Protein AF-0000000072583444 (afdb_homodimer)

Structure (mmCIF, N/CA/C/O backbone):
data_AF-0000000072583444-model_v1
#
loop_
_entity.id
_entity.type
_entity.pdbx_description
1 polymer 'LA2681-like HEPN domain-containing protein'
#
loop_
_atom_site.group_PDB
_atom_site.id
_atom_site.type_symbol
_atom_site.label_atom_id
_atom_site.label_alt_id
_atom_site.label_comp_id
_atom_site.label_asym_id
_atom_site.label_entity_id
_atom_site.label_seq_id
_atom_site.pdbx_PDB_ins_code
_atom_site.Cartn_x
_atom_site.Cartn_y
_atom_site.Cartn_z
_atom_site.occupancy
_atom_site.B_iso_or_equiv
_atom_site.auth_seq_id
_atom_site.auth_comp_id
_atom_site.auth_asym_id
_atom_site.auth_atom_id
_atom_site.pdbx_PDB_model_num
ATOM 1 N N . MET A 1 1 ? 27.172 -38.125 -27.406 1 46.41 1 MET A N 1
ATOM 2 C CA . MET A 1 1 ? 27.391 -38.812 -26.125 1 46.41 1 MET A CA 1
ATOM 3 C C . MET A 1 1 ? 27.625 -40.281 -26.344 1 46.41 1 MET A C 1
ATOM 5 O O . MET A 1 1 ? 26.938 -40.938 -27.125 1 46.41 1 MET A O 1
ATOM 9 N N . ARG A 1 2 ? 28.719 -40.688 -26.016 1 62.56 2 ARG A N 1
ATOM 10 C CA . ARG A 1 2 ? 29.047 -42.094 -26.172 1 62.56 2 ARG A CA 1
ATOM 11 C C . ARG A 1 2 ? 27.938 -43 -25.625 1 62.56 2 ARG A C 1
ATOM 13 O O . ARG A 1 2 ? 27.375 -42.719 -24.562 1 62.56 2 ARG A O 1
ATOM 20 N N . PRO A 1 3 ? 27.406 -43.969 -26.375 1 76.31 3 PRO A N 1
ATOM 21 C CA . PRO A 1 3 ? 26.328 -44.844 -25.891 1 76.31 3 PRO A CA 1
ATOM 22 C C . PRO A 1 3 ? 26.625 -45.438 -24.516 1 76.31 3 PRO A C 1
ATOM 24 O O . PRO A 1 3 ? 27.797 -45.625 -24.156 1 76.31 3 PRO A O 1
ATOM 27 N N . ILE A 1 4 ? 25.594 -45.625 -23.688 1 84.31 4 ILE A N 1
ATOM 28 C CA . ILE A 1 4 ? 25.75 -46.188 -22.344 1 84.31 4 ILE A CA 1
ATOM 29 C C . ILE A 1 4 ? 26.188 -47.625 -22.438 1 84.31 4 ILE A C 1
ATOM 31 O O . ILE A 1 4 ? 25.578 -48.438 -23.172 1 84.31 4 ILE A O 1
ATOM 35 N N . SER A 1 5 ? 27.297 -48 -21.844 1 89.19 5 SER A N 1
ATOM 36 C CA . SER A 1 5 ? 27.844 -49.375 -21.891 1 89.19 5 SER A CA 1
ATOM 37 C C . SER A 1 5 ? 26.891 -50.375 -21.25 1 89.19 5 SER A C 1
ATOM 39 O O . SER A 1 5 ? 26.078 -50 -20.391 1 89.19 5 SER A O 1
ATOM 41 N N . SER A 1 6 ? 26.969 -51.562 -21.734 1 90.06 6 SER A N 1
ATOM 42 C CA . SER A 1 6 ? 26.125 -52.656 -21.188 1 90.06 6 SER A CA 1
ATOM 43 C C . SER A 1 6 ? 26.375 -52.844 -19.703 1 90.06 6 SER A C 1
ATOM 45 O O . SER A 1 6 ? 25.453 -53.188 -18.953 1 90.06 6 SER A O 1
ATOM 47 N N . LYS A 1 7 ? 27.594 -52.688 -19.203 1 93.5 7 LYS A N 1
ATOM 48 C CA . LYS A 1 7 ? 27.922 -52.844 -17.797 1 93.5 7 LYS A CA 1
ATOM 49 C C . LYS A 1 7 ? 27.172 -51.812 -16.938 1 93.5 7 LYS A C 1
ATOM 51 O O . LYS A 1 7 ? 26.656 -52.156 -15.875 1 93.5 7 LYS A O 1
ATOM 56 N N . ILE A 1 8 ? 27.141 -50.688 -17.406 1 93.75 8 ILE A N 1
ATOM 57 C CA . ILE A 1 8 ? 26.453 -49.625 -16.672 1 93.75 8 ILE A CA 1
ATOM 58 C C . ILE A 1 8 ? 24.953 -49.875 -16.672 1 93.75 8 ILE A C 1
ATOM 60 O O . ILE A 1 8 ? 24.281 -49.719 -15.656 1 93.75 8 ILE A O 1
ATOM 64 N N . LEU A 1 9 ? 24.438 -50.312 -17.75 1 93.62 9 LEU A N 1
ATOM 65 C CA . LEU A 1 9 ? 23.016 -50.594 -17.859 1 93.62 9 LEU A CA 1
ATOM 66 C C . LEU A 1 9 ? 22.641 -51.719 -16.891 1 93.62 9 LEU A C 1
ATOM 68 O O . LEU A 1 9 ? 21.547 -51.688 -16.312 1 93.62 9 LEU A O 1
ATOM 72 N N . ASN A 1 10 ? 23.531 -52.688 -16.891 1 93.62 10 ASN A N 1
ATOM 73 C CA . ASN A 1 10 ? 23.297 -53.781 -15.953 1 93.62 10 ASN A CA 1
ATOM 74 C C . ASN A 1 10 ? 23.328 -53.281 -14.508 1 93.62 10 ASN A C 1
ATOM 76 O O . ASN A 1 10 ? 22.547 -53.781 -13.672 1 93.62 10 ASN A O 1
ATOM 80 N N . ALA A 1 11 ? 24.203 -52.438 -14.188 1 94.5 11 ALA A N 1
ATOM 81 C CA . ALA A 1 11 ? 24.25 -51.875 -12.852 1 94.5 11 ALA A CA 1
ATOM 82 C C . ALA A 1 11 ? 22.969 -51.125 -12.516 1 94.5 11 ALA A C 1
ATOM 84 O O . ALA A 1 11 ? 22.438 -51.25 -11.406 1 94.5 11 ALA A O 1
ATOM 85 N N . PHE A 1 12 ? 22.484 -50.344 -13.422 1 94.38 12 PHE A N 1
ATOM 86 C CA . PHE A 1 12 ? 21.219 -49.625 -13.242 1 94.38 12 PHE A CA 1
ATOM 87 C C . PHE A 1 12 ? 20.078 -50.594 -13 1 94.38 12 PHE A C 1
ATOM 89 O O . PHE A 1 12 ? 19.266 -50.406 -12.086 1 94.38 12 PHE A O 1
ATOM 96 N N . LYS A 1 13 ? 20.047 -51.562 -13.789 1 93.56 13 LYS A N 1
ATOM 97 C CA . LYS A 1 13 ? 19 -52.562 -13.656 1 93.56 13 LYS A CA 1
ATOM 98 C C . LYS A 1 13 ? 19.078 -53.25 -12.305 1 93.56 13 LYS A C 1
ATOM 100 O O . LYS A 1 13 ? 18.047 -53.562 -11.695 1 93.56 13 LYS A O 1
ATOM 105 N N . ASP A 1 14 ? 20.219 -53.562 -11.969 1 94.38 14 ASP A N 1
ATOM 106 C CA . ASP A 1 14 ? 20.438 -54.219 -10.672 1 94.38 14 ASP A CA 1
ATOM 107 C C . ASP A 1 14 ? 19.844 -53.375 -9.539 1 94.38 14 ASP A C 1
ATOM 109 O O . ASP A 1 14 ? 19.172 -53.906 -8.648 1 94.38 14 ASP A O 1
ATOM 113 N N . LEU A 1 15 ? 20.078 -52.156 -9.523 1 94.31 15 LEU A N 1
ATOM 114 C CA . LEU A 1 15 ? 19.578 -51.25 -8.5 1 94.31 15 LEU A CA 1
ATOM 115 C C . LEU A 1 15 ? 18.047 -51.188 -8.539 1 94.31 15 LEU A C 1
ATOM 117 O O . LEU A 1 15 ? 17.391 -51.188 -7.496 1 94.31 15 LEU A O 1
ATOM 121 N N . ILE A 1 16 ? 17.453 -51.125 -9.703 1 93 16 ILE A N 1
ATOM 122 C CA . ILE A 1 16 ? 16 -51.062 -9.867 1 93 16 ILE A CA 1
ATOM 123 C C . ILE A 1 16 ? 15.367 -52.344 -9.406 1 93 16 ILE A C 1
ATOM 125 O O . ILE A 1 16 ? 14.344 -52.344 -8.719 1 93 16 ILE A O 1
ATOM 129 N N . ASP A 1 17 ? 16.047 -53.406 -9.797 1 93.19 17 ASP A N 1
ATOM 130 C CA . ASP A 1 17 ? 15.539 -54.719 -9.375 1 93.19 17 ASP A CA 1
ATOM 131 C C . ASP A 1 17 ? 15.555 -54.844 -7.855 1 93.19 17 ASP A C 1
ATOM 133 O O . ASP A 1 17 ? 14.625 -55.406 -7.266 1 93.19 17 ASP A O 1
ATOM 137 N N . LEU A 1 18 ? 16.578 -54.406 -7.355 1 93.25 18 LEU A N 1
ATOM 138 C CA . LEU A 1 18 ? 16.688 -54.406 -5.898 1 93.25 18 LEU A CA 1
ATOM 139 C C . LEU A 1 18 ? 15.547 -53.625 -5.27 1 93.25 18 LEU A C 1
ATOM 141 O O . LEU A 1 18 ? 14.961 -54.062 -4.27 1 93.25 18 LEU A O 1
ATOM 145 N N . ALA A 1 19 ? 15.273 -52.5 -5.742 1 93.19 19 ALA A N 1
ATOM 146 C CA . ALA A 1 19 ? 14.242 -51.594 -5.219 1 93.19 19 ALA A CA 1
ATOM 147 C C . ALA A 1 19 ? 12.859 -52.219 -5.352 1 93.19 19 ALA A C 1
ATOM 149 O O . ALA A 1 19 ? 11.969 -51.969 -4.539 1 93.19 19 ALA A O 1
ATOM 150 N N . GLN A 1 20 ? 12.641 -53.031 -6.363 1 92.25 20 GLN A N 1
ATOM 151 C CA . GLN A 1 20 ? 11.344 -53.656 -6.637 1 92.25 20 GLN A CA 1
ATOM 152 C C . GLN A 1 20 ? 11.188 -54.969 -5.898 1 92.25 20 GLN A C 1
ATOM 154 O O . GLN A 1 20 ? 10.102 -55.562 -5.887 1 92.25 20 GLN A O 1
ATOM 159 N N . SER A 1 21 ? 12.25 -55.344 -5.266 1 91.31 21 SER A N 1
ATOM 160 C CA . SER A 1 21 ? 12.234 -56.594 -4.523 1 91.31 21 SER A CA 1
ATOM 161 C C . SER A 1 21 ? 11.391 -56.469 -3.256 1 91.31 21 SER A C 1
ATOM 163 O O . SER A 1 21 ? 11.43 -55.469 -2.572 1 91.31 21 SER A O 1
ATOM 165 N N . PRO A 1 22 ? 10.609 -57.5 -2.951 1 89.75 22 PRO A N 1
ATOM 166 C CA . PRO A 1 22 ? 9.852 -57.5 -1.698 1 89.75 22 PRO A CA 1
ATOM 167 C C . PRO A 1 22 ? 10.75 -57.438 -0.466 1 89.75 22 PRO A C 1
ATOM 169 O O . PRO A 1 22 ? 10.297 -57.031 0.609 1 89.75 22 PRO A O 1
ATOM 172 N N . LEU A 1 23 ? 12.039 -57.875 -0.613 1 90 23 LEU A N 1
ATOM 173 C CA . LEU A 1 23 ? 12.977 -57.875 0.504 1 90 23 LEU A CA 1
ATOM 174 C C . LEU A 1 23 ? 13.883 -56.656 0.451 1 90 23 LEU A C 1
ATOM 176 O O . LEU A 1 23 ? 15.039 -56.688 0.88 1 90 23 LEU A O 1
ATOM 180 N N . PHE A 1 24 ? 13.336 -55.594 -0.064 1 91.81 24 PHE A N 1
ATOM 181 C CA . PHE A 1 24 ? 14.125 -54.406 -0.224 1 91.81 24 PHE A CA 1
ATOM 182 C C . PHE A 1 24 ? 14.688 -53.938 1.116 1 91.81 24 PHE A C 1
ATOM 184 O O . PHE A 1 24 ? 13.977 -53.906 2.119 1 91.81 24 PHE A O 1
ATOM 191 N N . SER A 1 25 ? 16.016 -53.656 1.136 1 94.06 25 SER A N 1
ATOM 192 C CA . SER A 1 25 ? 16.734 -53.094 2.262 1 94.06 25 SER A CA 1
ATOM 193 C C . SER A 1 25 ? 17.531 -51.844 1.834 1 94.06 25 SER A C 1
ATOM 195 O O . SER A 1 25 ? 18.328 -51.906 0.895 1 94.06 25 SER A O 1
ATOM 197 N N . GLU A 1 26 ? 17.281 -50.688 2.502 1 94.81 26 GLU A N 1
ATOM 198 C CA . GLU A 1 26 ? 18 -49.469 2.201 1 94.81 26 GLU A CA 1
ATOM 199 C C . GLU A 1 26 ? 19.5 -49.656 2.342 1 94.81 26 GLU A C 1
ATOM 201 O O . GLU A 1 26 ? 20.281 -49.125 1.539 1 94.81 26 GLU A O 1
ATOM 206 N N . ASN A 1 27 ? 19.812 -50.438 3.369 1 94.44 27 ASN A N 1
ATOM 207 C CA . ASN A 1 27 ? 21.234 -50.688 3.578 1 94.44 27 ASN A CA 1
ATOM 208 C C . ASN A 1 27 ? 21.844 -51.438 2.389 1 94.44 27 ASN A C 1
ATOM 210 O O . ASN A 1 27 ? 22.938 -51.094 1.939 1 94.44 27 ASN A O 1
ATOM 214 N N . ASP A 1 28 ? 21.172 -52.438 1.941 1 94.56 28 ASP A N 1
ATOM 215 C CA . ASP A 1 28 ? 21.656 -53.188 0.789 1 94.56 28 ASP A CA 1
ATOM 216 C C . ASP A 1 28 ? 21.719 -52.312 -0.456 1 94.56 28 ASP A C 1
ATOM 218 O O . ASP A 1 28 ? 22.641 -52.438 -1.259 1 94.56 28 ASP A O 1
ATOM 222 N N . PHE A 1 29 ? 20.75 -51.531 -0.567 1 95.75 29 PHE A N 1
ATOM 223 C CA . PHE A 1 29 ? 20.703 -50.625 -1.711 1 95.75 29 PHE A CA 1
ATOM 224 C C . PHE A 1 29 ? 21.906 -49.688 -1.728 1 95.75 29 PHE A C 1
ATOM 226 O O . PHE A 1 29 ? 22.594 -49.562 -2.746 1 95.75 29 PHE A O 1
ATOM 233 N N . PHE A 1 30 ? 22.234 -49.062 -0.57 1 96.12 30 PHE A N 1
ATOM 234 C CA . PHE A 1 30 ? 23.312 -48.094 -0.513 1 96.12 30 PHE A CA 1
ATOM 235 C C . PHE A 1 30 ? 24.672 -48.781 -0.643 1 96.12 30 PHE A C 1
ATOM 237 O O . PHE A 1 30 ? 25.594 -48.188 -1.213 1 96.12 30 PHE A O 1
ATOM 244 N N . LYS A 1 31 ? 24.719 -49.969 -0.145 1 95.5 31 LYS A N 1
ATOM 245 C CA . LYS A 1 31 ? 25.938 -50.75 -0.338 1 95.5 31 LYS A CA 1
ATOM 246 C C . LYS A 1 31 ? 26.203 -51 -1.819 1 95.5 31 LYS A C 1
ATOM 248 O O . LYS A 1 31 ? 27.328 -50.812 -2.295 1 95.5 31 LYS A O 1
ATOM 253 N N . ARG A 1 32 ? 25.188 -51.406 -2.504 1 95.5 32 ARG A N 1
ATOM 254 C CA . ARG A 1 32 ? 25.297 -51.688 -3.936 1 95.5 32 ARG A CA 1
ATOM 255 C C . ARG A 1 32 ? 25.609 -50.406 -4.707 1 95.5 32 ARG A C 1
ATOM 257 O O . ARG A 1 32 ? 26.453 -50.375 -5.598 1 95.5 32 ARG A O 1
ATOM 264 N N . LEU A 1 33 ? 24.891 -49.375 -4.359 1 96.5 33 LEU A N 1
ATOM 265 C CA . LEU A 1 33 ? 25.109 -48.062 -4.984 1 96.5 33 LEU A CA 1
ATOM 266 C C . LEU A 1 33 ? 26.562 -47.625 -4.793 1 96.5 33 LEU A C 1
ATOM 268 O O . LEU A 1 33 ? 27.188 -47.125 -5.727 1 96.5 33 LEU A O 1
ATOM 272 N N . GLY A 1 34 ? 27.016 -47.75 -3.596 1 95.5 34 GLY A N 1
ATOM 273 C CA . GLY A 1 34 ? 28.406 -47.406 -3.316 1 95.5 34 GLY A CA 1
ATOM 274 C C . GLY A 1 34 ? 29.391 -48.156 -4.184 1 95.5 34 GLY A C 1
ATOM 275 O O . GLY A 1 34 ? 30.391 -47.562 -4.648 1 95.5 34 GLY A O 1
ATOM 276 N N . LYS A 1 35 ? 29.172 -49.375 -4.34 1 96 35 LYS A N 1
ATOM 277 C CA . LYS A 1 35 ? 30.031 -50.219 -5.195 1 96 35 LYS A CA 1
ATOM 278 C C . LYS A 1 35 ? 30.047 -49.688 -6.625 1 96 35 LYS A C 1
ATOM 280 O O . LYS A 1 35 ? 31.109 -49.562 -7.234 1 96 35 LYS A O 1
ATOM 285 N N . TYR A 1 36 ? 28.875 -49.406 -7.117 1 96 36 TYR A N 1
ATOM 286 C CA . TYR A 1 36 ? 28.781 -48.906 -8.492 1 96 36 TYR A CA 1
ATOM 287 C C . TYR A 1 36 ? 29.359 -47.5 -8.617 1 96 36 TYR A C 1
ATOM 289 O O . TYR A 1 36 ? 29.984 -47.188 -9.633 1 96 36 TYR A O 1
ATOM 297 N N . ASP A 1 37 ? 29.188 -46.656 -7.641 1 95.38 37 ASP A N 1
ATOM 298 C CA . ASP A 1 37 ? 29.766 -45.312 -7.641 1 95.38 37 ASP A CA 1
ATOM 299 C C . ASP A 1 37 ? 31.281 -45.375 -7.75 1 95.38 37 ASP A C 1
ATOM 301 O O . ASP A 1 37 ? 31.906 -44.562 -8.438 1 95.38 37 ASP A O 1
ATOM 305 N N . LEU A 1 38 ? 31.797 -46.312 -7.066 1 95.06 38 LEU A N 1
ATOM 306 C CA . LEU A 1 38 ? 33.25 -46.5 -7.105 1 95.06 38 LEU A CA 1
ATOM 307 C C . LEU A 1 38 ? 33.688 -47.031 -8.453 1 95.06 38 LEU A C 1
ATOM 309 O O . LEU A 1 38 ? 34.688 -46.594 -9.023 1 95.06 38 LEU A O 1
ATOM 313 N N . GLU A 1 39 ? 33.031 -47.938 -8.938 1 95.12 39 GLU A N 1
ATOM 314 C CA . GLU A 1 39 ? 33.375 -48.625 -10.188 1 95.12 39 GLU A CA 1
ATOM 315 C C . GLU A 1 39 ? 33.281 -47.688 -11.375 1 95.12 39 GLU A C 1
ATOM 317 O O . GLU A 1 39 ? 34.094 -47.75 -12.305 1 95.12 39 GLU A O 1
ATOM 322 N N . PHE A 1 40 ? 32.281 -46.844 -11.297 1 94.56 40 PHE A N 1
ATOM 323 C CA . PHE A 1 40 ? 32.031 -46.031 -12.492 1 94.56 40 PHE A CA 1
ATOM 324 C C . PHE A 1 40 ? 32.25 -44.562 -12.203 1 94.56 40 PHE A C 1
ATOM 326 O O . PHE A 1 40 ? 31.656 -43.688 -12.844 1 94.56 40 PHE A O 1
ATOM 333 N N . GLN A 1 41 ? 33.031 -44.188 -11.273 1 90.62 41 GLN A N 1
ATOM 334 C CA . GLN A 1 41 ? 33.25 -42.812 -10.789 1 90.62 41 GLN A CA 1
ATOM 335 C C . GLN A 1 41 ? 33.688 -41.875 -11.922 1 90.62 41 GLN A C 1
ATOM 337 O O . GLN A 1 41 ? 33.375 -40.688 -11.922 1 90.62 41 GLN A O 1
ATOM 342 N N . ASN A 1 42 ? 34.312 -42.406 -12.945 1 90.12 42 ASN A N 1
ATOM 343 C CA . ASN A 1 42 ? 34.875 -41.562 -14 1 90.12 42 ASN A CA 1
ATOM 344 C C . ASN A 1 42 ? 34.094 -41.656 -15.289 1 90.12 42 ASN A C 1
ATOM 346 O O . ASN A 1 42 ? 34.469 -41.062 -16.312 1 90.12 42 ASN A O 1
ATOM 350 N N . ASP A 1 43 ? 33.062 -42.406 -15.219 1 90.06 43 ASP A N 1
ATOM 351 C CA . ASP A 1 43 ? 32.25 -42.562 -16.422 1 90.06 43 ASP A CA 1
ATOM 352 C C . ASP A 1 43 ? 31.203 -41.438 -16.531 1 90.06 43 ASP A C 1
ATOM 354 O O . ASP A 1 43 ? 30.391 -41.25 -15.633 1 90.06 43 ASP A O 1
ATOM 358 N N . GLN A 1 44 ? 31.234 -40.844 -17.625 1 83.38 44 GLN A N 1
ATOM 359 C CA . GLN A 1 44 ? 30.375 -39.688 -17.828 1 83.38 44 GLN A CA 1
ATOM 360 C C . GLN A 1 44 ? 28.906 -40.094 -17.938 1 83.38 44 GLN A C 1
ATOM 362 O O . GLN A 1 44 ? 28.016 -39.406 -17.453 1 83.38 44 GLN A O 1
ATOM 367 N N . ASN A 1 45 ? 28.672 -41.188 -18.516 1 85 45 ASN A N 1
ATOM 368 C CA . ASN A 1 45 ? 27.312 -41.656 -18.672 1 85 45 ASN A CA 1
ATOM 369 C C . ASN A 1 45 ? 26.703 -42.062 -17.328 1 85 45 ASN A C 1
ATOM 371 O O . ASN A 1 45 ? 25.531 -41.781 -17.062 1 85 45 ASN A O 1
ATOM 375 N N . TYR A 1 46 ? 27.516 -42.688 -16.594 1 89.56 46 TYR A N 1
ATOM 376 C CA . TYR A 1 46 ? 27.062 -43.062 -15.258 1 89.56 46 TYR A CA 1
ATOM 377 C C . TYR A 1 46 ? 26.734 -41.812 -14.445 1 89.56 46 TYR A C 1
ATOM 379 O O . TYR A 1 46 ? 25.641 -41.688 -13.875 1 89.56 46 TYR A O 1
ATOM 387 N N . ASN A 1 47 ? 27.609 -40.906 -14.523 1 83.62 47 ASN A N 1
ATOM 388 C CA . ASN A 1 47 ? 27.484 -39.688 -13.719 1 83.62 47 ASN A CA 1
ATOM 389 C C . ASN A 1 47 ? 26.312 -38.844 -14.164 1 83.62 47 ASN A C 1
ATOM 391 O O . ASN A 1 47 ? 25.688 -38.156 -13.352 1 83.62 47 ASN A O 1
ATOM 395 N N . LEU A 1 48 ? 25.984 -39 -15.312 1 78.81 48 LEU A N 1
ATOM 396 C CA . LEU A 1 48 ? 24.891 -38.188 -15.859 1 78.81 48 LEU A CA 1
ATOM 397 C C . LEU A 1 48 ? 23.531 -38.812 -15.516 1 78.81 48 LEU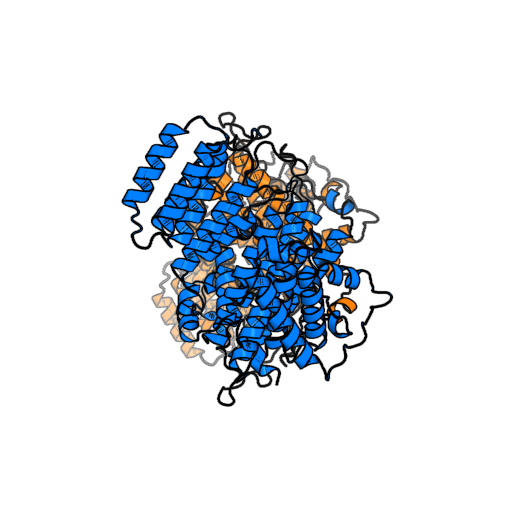 A C 1
ATOM 399 O O . LEU A 1 48 ? 22.531 -38.094 -15.406 1 78.81 48 LEU A O 1
ATOM 403 N N . ASN A 1 49 ? 23.531 -40.125 -15.188 1 82.62 49 ASN A N 1
ATOM 404 C CA . ASN A 1 49 ? 22.234 -40.781 -15.164 1 82.62 49 ASN A CA 1
ATOM 405 C C . ASN A 1 49 ? 21.938 -41.375 -13.797 1 82.62 49 ASN A C 1
ATOM 407 O O . ASN A 1 49 ? 20.781 -41.688 -13.484 1 82.62 49 ASN A O 1
ATOM 411 N N . ILE A 1 50 ? 22.906 -41.531 -13.031 1 90.06 50 ILE A N 1
ATOM 412 C CA . ILE A 1 50 ? 22.781 -42.344 -11.828 1 90.06 50 ILE A CA 1
ATOM 413 C C . ILE A 1 50 ? 21.75 -41.719 -10.891 1 90.06 50 ILE A C 1
ATOM 415 O O . ILE A 1 50 ? 20.984 -42.438 -10.234 1 90.06 50 ILE A O 1
ATOM 419 N N . GLU A 1 51 ? 21.672 -40.469 -10.742 1 88.44 51 GLU A N 1
ATOM 420 C CA . GLU A 1 51 ? 20.719 -39.875 -9.836 1 88.44 51 GLU A CA 1
ATOM 421 C C . GLU A 1 51 ? 19.281 -40.156 -10.297 1 88.44 51 GLU A C 1
ATOM 423 O O . GLU A 1 51 ? 18.375 -40.281 -9.469 1 88.44 51 GLU A O 1
ATOM 428 N N . GLY A 1 52 ? 19.094 -40.156 -11.586 1 84.69 52 GLY A N 1
ATOM 429 C CA . GLY A 1 52 ? 17.781 -40.562 -12.094 1 84.69 52 GLY A CA 1
ATOM 430 C C . GLY A 1 52 ? 17.406 -41.969 -11.719 1 84.69 52 GLY A C 1
ATOM 431 O O . GLY A 1 52 ? 16.25 -42.25 -11.375 1 84.69 52 GLY A O 1
ATOM 432 N N . VAL A 1 53 ? 18.391 -42.781 -11.805 1 88.19 53 VAL A N 1
ATOM 433 C CA . VAL A 1 53 ? 18.188 -44.188 -11.461 1 88.19 53 VAL A CA 1
ATOM 434 C C . VAL A 1 53 ? 17.844 -44.312 -9.977 1 88.19 53 VAL A C 1
ATOM 436 O O . VAL A 1 53 ? 16.922 -45.031 -9.602 1 88.19 53 VAL A O 1
ATOM 439 N N . ILE A 1 54 ? 18.609 -43.656 -9.164 1 92 54 ILE A N 1
ATOM 440 C CA . ILE A 1 54 ? 18.359 -43.656 -7.727 1 92 54 ILE A CA 1
ATOM 441 C C . ILE A 1 54 ? 16.953 -43.156 -7.441 1 92 54 ILE A C 1
ATOM 443 O O . ILE A 1 54 ? 16.25 -43.719 -6.594 1 92 54 ILE A O 1
ATOM 447 N N . ALA A 1 55 ? 16.562 -42.125 -8.094 1 89.31 55 ALA A N 1
ATOM 448 C CA . ALA A 1 55 ? 15.227 -41.562 -7.922 1 89.31 55 ALA A CA 1
ATOM 449 C C . ALA A 1 55 ? 14.148 -42.594 -8.242 1 89.31 55 ALA A C 1
ATOM 451 O O . ALA A 1 55 ? 13.18 -42.719 -7.496 1 89.31 55 ALA A O 1
ATOM 452 N N . ASN A 1 56 ? 14.266 -43.219 -9.359 1 87.12 56 ASN A N 1
ATOM 453 C CA . ASN A 1 56 ? 13.305 -44.25 -9.75 1 87.12 56 ASN A CA 1
ATOM 454 C C . ASN A 1 56 ? 13.25 -45.375 -8.719 1 87.12 56 ASN A C 1
ATOM 456 O O . ASN A 1 56 ? 12.172 -45.875 -8.383 1 87.12 56 ASN A O 1
ATOM 460 N N . ALA A 1 57 ? 14.438 -45.781 -8.336 1 90.69 57 ALA A N 1
ATOM 461 C CA . ALA A 1 57 ? 14.516 -46.812 -7.32 1 90.69 57 ALA A CA 1
ATOM 462 C C . ALA A 1 57 ? 13.812 -46.406 -6.035 1 90.69 57 ALA A C 1
ATOM 464 O O . ALA A 1 57 ? 13.086 -47.188 -5.422 1 90.69 57 ALA A O 1
ATOM 465 N N . GLY A 1 58 ? 14.109 -45.25 -5.625 1 91.94 58 GLY A N 1
ATOM 466 C CA . GLY A 1 58 ? 13.461 -44.719 -4.43 1 91.94 58 GLY A CA 1
ATOM 467 C C . GLY A 1 58 ? 11.953 -44.688 -4.531 1 91.94 58 GLY A C 1
ATOM 468 O O . GLY A 1 58 ? 11.25 -45 -3.566 1 91.94 58 GLY A O 1
ATOM 469 N N . SER A 1 59 ? 11.406 -44.25 -5.656 1 88.94 59 SER A N 1
ATOM 470 C CA . SER A 1 59 ? 9.961 -44.219 -5.887 1 88.94 59 SER A CA 1
ATOM 471 C C . SER A 1 59 ? 9.367 -45.625 -5.875 1 88.94 59 SER A C 1
ATOM 473 O O . SER A 1 59 ? 8.328 -45.844 -5.246 1 88.94 59 SER A O 1
ATOM 475 N N . ASP A 1 60 ? 10.039 -46.5 -6.543 1 89.5 60 ASP A N 1
ATOM 476 C CA . ASP A 1 60 ? 9.57 -47.875 -6.605 1 89.5 60 ASP A CA 1
ATOM 477 C C . ASP A 1 60 ? 9.516 -48.5 -5.215 1 89.5 60 ASP A C 1
ATOM 479 O O . ASP A 1 60 ? 8.57 -49.219 -4.883 1 89.5 60 ASP A O 1
ATOM 483 N N . ALA A 1 61 ? 10.508 -48.25 -4.488 1 92.88 61 ALA A N 1
ATOM 484 C CA . ALA A 1 61 ? 10.617 -48.844 -3.152 1 92.88 61 ALA A CA 1
ATOM 485 C C . ALA A 1 61 ? 9.82 -48.031 -2.133 1 92.88 61 ALA A C 1
ATOM 487 O O . ALA A 1 61 ? 9.711 -48.406 -0.968 1 92.88 61 ALA A O 1
ATOM 488 N N . GLU A 1 62 ? 9.281 -46.875 -2.592 1 92.25 62 GLU A N 1
ATOM 489 C CA . GLU A 1 62 ? 8.609 -45.938 -1.704 1 92.25 62 GLU A CA 1
ATOM 490 C C . GLU A 1 62 ? 9.484 -45.594 -0.499 1 92.25 62 GLU A C 1
ATOM 492 O O . GLU A 1 62 ? 9.023 -45.656 0.643 1 92.25 62 GLU A O 1
ATOM 497 N N . SER A 1 63 ? 10.734 -45.406 -0.736 1 94.31 63 SER A N 1
ATOM 498 C CA . SER A 1 63 ? 11.695 -45.094 0.317 1 94.31 63 SER A CA 1
ATOM 499 C C . SER A 1 63 ? 12.062 -43.594 0.31 1 94.31 63 SER A C 1
ATOM 501 O O . SER A 1 63 ? 12.766 -43.125 -0.585 1 94.31 63 SER A O 1
ATOM 503 N N . ILE A 1 64 ? 11.711 -42.938 1.363 1 94 64 ILE A N 1
ATOM 504 C CA . ILE A 1 64 ? 11.992 -41.5 1.522 1 94 64 ILE A CA 1
ATOM 505 C C . ILE A 1 64 ? 13.5 -41.281 1.678 1 94 64 ILE A C 1
ATOM 507 O O . ILE A 1 64 ? 14.047 -40.312 1.167 1 94 64 ILE A O 1
ATOM 511 N N . THR A 1 65 ? 14.086 -42.188 2.297 1 94.88 65 THR A N 1
ATOM 512 C CA . THR A 1 65 ? 15.516 -42.094 2.535 1 94.88 65 THR A CA 1
ATOM 513 C C . THR A 1 65 ? 16.281 -42.125 1.218 1 94.88 65 THR A C 1
ATOM 515 O O . THR A 1 65 ? 17.188 -41.312 1.011 1 94.88 65 THR A O 1
ATOM 518 N N . VAL A 1 66 ? 15.914 -43.031 0.352 1 94.38 66 VAL A N 1
ATOM 519 C CA . VAL A 1 66 ? 16.578 -43.156 -0.939 1 94.38 66 VAL A CA 1
ATOM 520 C C . VAL A 1 66 ? 16.312 -41.906 -1.781 1 94.38 66 VAL A C 1
ATOM 522 O O . VAL A 1 66 ? 17.219 -41.406 -2.439 1 94.38 66 VAL A O 1
ATOM 525 N N . LEU A 1 67 ? 15.109 -41.438 -1.701 1 94.69 67 LEU A N 1
ATOM 526 C CA . LEU A 1 67 ? 14.758 -40.219 -2.443 1 94.69 67 LEU A CA 1
ATOM 527 C C . LEU A 1 67 ? 15.547 -39.031 -1.931 1 94.69 67 LEU A C 1
ATOM 529 O O . LEU A 1 67 ? 16.062 -38.25 -2.723 1 94.69 67 LEU A O 1
ATOM 533 N N . ASN A 1 68 ? 15.68 -38.906 -0.628 1 95 68 ASN A N 1
ATOM 534 C CA . ASN A 1 68 ? 16.438 -37.812 -0.041 1 95 68 ASN A CA 1
ATOM 535 C C . ASN A 1 68 ? 17.906 -37.875 -0.456 1 95 68 ASN A C 1
ATOM 537 O O . ASN A 1 68 ? 18.531 -36.844 -0.68 1 95 68 ASN A O 1
ATOM 541 N N . ALA A 1 69 ? 18.391 -39.031 -0.523 1 93.62 69 ALA A N 1
ATOM 542 C CA . ALA A 1 69 ? 19.766 -39.188 -0.957 1 93.62 69 ALA A CA 1
ATOM 543 C C . ALA A 1 69 ? 19.953 -38.719 -2.395 1 93.62 69 ALA A C 1
ATOM 545 O O . ALA A 1 69 ? 20.938 -38.031 -2.711 1 93.62 69 ALA A O 1
ATOM 546 N N . ALA A 1 70 ? 19.031 -39.125 -3.25 1 93.19 70 ALA A N 1
ATOM 547 C CA . ALA A 1 70 ? 19.094 -38.719 -4.648 1 93.19 70 ALA A CA 1
ATOM 548 C C . ALA A 1 70 ? 19.016 -37.188 -4.77 1 93.19 70 ALA A C 1
ATOM 550 O O . ALA A 1 70 ? 19.766 -36.594 -5.535 1 93.19 70 ALA A O 1
ATOM 551 N N . ILE A 1 71 ? 18.141 -36.531 -4 1 93.5 71 ILE A N 1
ATOM 552 C CA . ILE A 1 71 ? 17.953 -35.094 -4.016 1 93.5 71 ILE A CA 1
ATOM 553 C C . ILE A 1 71 ? 19.234 -34.406 -3.576 1 93.5 71 ILE A C 1
ATOM 555 O O . ILE A 1 71 ? 19.688 -33.469 -4.219 1 93.5 71 ILE A O 1
ATOM 559 N N . GLY A 1 72 ? 19.781 -34.875 -2.523 1 92.69 72 GLY A N 1
ATOM 560 C CA . GLY A 1 72 ? 21.031 -34.312 -2.037 1 92.69 72 GLY A CA 1
ATOM 561 C C . GLY A 1 72 ? 22.156 -34.344 -3.066 1 92.69 72 GLY A C 1
ATOM 562 O O . GLY A 1 72 ? 22.906 -33.375 -3.219 1 92.69 72 GLY A O 1
ATOM 563 N N . ARG A 1 73 ? 22.25 -35.438 -3.799 1 91 73 ARG A N 1
ATOM 564 C CA . ARG A 1 73 ? 23.266 -35.625 -4.824 1 91 73 ARG A CA 1
ATOM 565 C C . ARG A 1 73 ? 23.078 -34.625 -5.965 1 91 73 ARG A C 1
ATOM 567 O O . ARG A 1 73 ? 24.047 -34.031 -6.438 1 91 73 ARG A O 1
ATOM 574 N N . ILE A 1 74 ? 21.859 -34.531 -6.348 1 90.38 74 ILE A N 1
ATOM 575 C CA . ILE A 1 74 ? 21.578 -33.656 -7.473 1 90.38 74 ILE A CA 1
ATOM 576 C C . ILE A 1 74 ? 21.828 -32.188 -7.07 1 90.38 74 ILE A C 1
ATOM 578 O O . ILE A 1 74 ? 22.406 -31.422 -7.844 1 90.38 74 ILE A O 1
ATOM 582 N N . LYS A 1 75 ? 21.375 -31.781 -5.871 1 89.81 75 LYS A N 1
ATOM 583 C CA . LYS A 1 75 ? 21.594 -30.422 -5.391 1 89.81 75 LYS A CA 1
ATOM 584 C C . LYS A 1 75 ? 23.078 -30.078 -5.359 1 89.81 75 LYS A C 1
ATOM 586 O O . LYS A 1 75 ? 23.469 -28.938 -5.676 1 89.81 75 LYS A O 1
ATOM 591 N N . LYS A 1 76 ? 23.891 -30.969 -4.98 1 87.31 76 LYS A N 1
ATOM 592 C CA . LYS A 1 76 ? 25.328 -30.781 -4.957 1 87.31 76 LYS A CA 1
ATOM 593 C C . LYS A 1 76 ? 25.875 -30.562 -6.367 1 87.31 76 LYS A C 1
ATOM 595 O O . LYS A 1 76 ? 26.781 -29.75 -6.574 1 87.31 76 LYS A O 1
ATOM 600 N N . LYS A 1 77 ? 25.312 -31.281 -7.293 1 84.19 77 LYS A N 1
ATOM 601 C CA . LYS A 1 77 ? 25.75 -31.156 -8.68 1 84.19 77 LYS A CA 1
ATOM 602 C C . LYS A 1 77 ? 25.359 -29.812 -9.266 1 84.19 77 LYS A C 1
ATOM 604 O O . LYS A 1 77 ? 26.094 -29.25 -10.086 1 84.19 77 LYS A O 1
ATOM 609 N N . ILE A 1 78 ? 24.172 -29.359 -8.977 1 83.56 78 ILE A N 1
ATOM 610 C CA . ILE A 1 78 ? 23.688 -28.078 -9.484 1 83.56 78 ILE A CA 1
ATOM 611 C C . ILE A 1 78 ? 24.578 -26.938 -8.984 1 83.56 78 ILE A C 1
ATOM 613 O O . ILE A 1 78 ? 24.859 -26 -9.727 1 83.56 78 ILE A O 1
ATOM 617 N N . LYS A 1 79 ? 24.969 -26.906 -7.746 1 78.44 79 LYS A N 1
ATOM 618 C CA . LYS A 1 79 ? 25.844 -25.891 -7.18 1 78.44 79 LYS A CA 1
ATOM 619 C C . LYS A 1 79 ? 27.188 -25.844 -7.906 1 78.44 79 LYS A C 1
ATOM 621 O O . LYS A 1 79 ? 27.828 -24.797 -7.988 1 78.44 79 LYS A O 1
ATOM 626 N N . ASP A 1 80 ? 27.406 -27.031 -8.422 1 67.62 80 ASP A N 1
ATOM 627 C CA . ASP A 1 80 ? 28.688 -27.109 -9.125 1 67.62 80 ASP A CA 1
ATOM 628 C C . ASP A 1 80 ? 28.562 -26.578 -10.555 1 67.62 80 ASP A C 1
ATOM 630 O O . ASP A 1 80 ? 27.688 -27.031 -11.312 1 67.62 80 ASP A O 1
ATOM 634 N N . ASP A 1 81 ? 28.406 -25.141 -10.758 1 57.66 81 ASP A N 1
ATOM 635 C CA . ASP A 1 81 ? 28.219 -24.203 -11.852 1 57.66 81 ASP A CA 1
ATOM 636 C C . ASP A 1 81 ? 28.297 -24.891 -13.211 1 57.66 81 ASP A C 1
ATOM 638 O O . ASP A 1 81 ? 27.719 -24.438 -14.188 1 57.66 81 ASP A O 1
ATOM 642 N N . SER A 1 82 ? 29.125 -25.953 -13.391 1 56.56 82 SER A N 1
ATOM 643 C CA . SER A 1 82 ? 29.453 -26.453 -14.719 1 56.56 82 SER A CA 1
ATOM 644 C C . SER A 1 82 ? 28.484 -27.562 -15.141 1 56.56 82 SER A C 1
ATOM 646 O O . SER A 1 82 ? 28.734 -28.266 -16.125 1 56.56 82 SER A O 1
ATOM 648 N N . THR A 1 83 ? 27.359 -27.5 -14.43 1 63.19 83 THR A N 1
ATOM 649 C CA . THR A 1 83 ? 26.578 -28.719 -14.656 1 63.19 83 THR A CA 1
ATOM 650 C C . THR A 1 83 ? 25.703 -28.578 -15.891 1 63.19 83 THR A C 1
ATOM 652 O O . THR A 1 83 ? 24.953 -27.609 -16.016 1 63.19 83 THR A O 1
ATOM 655 N N . PRO A 1 84 ? 25.922 -29.438 -16.891 1 67.25 84 PRO A N 1
ATOM 656 C CA . PRO A 1 84 ? 25.016 -29.484 -18.031 1 67.25 84 PRO A CA 1
ATOM 657 C C . PRO A 1 84 ? 23.594 -29.906 -17.641 1 67.25 84 PRO A C 1
ATOM 659 O O . PRO A 1 84 ? 23.406 -30.531 -16.594 1 67.25 84 PRO A O 1
ATOM 662 N N . ASN A 1 85 ? 22.578 -29.422 -18.219 1 78.69 85 ASN A N 1
ATOM 663 C CA . ASN A 1 85 ? 21.188 -29.859 -18.156 1 78.69 85 ASN A CA 1
ATOM 664 C C . ASN A 1 85 ? 20.531 -29.422 -16.844 1 78.69 85 ASN A C 1
ATOM 666 O O . ASN A 1 85 ? 19.891 -30.234 -16.172 1 78.69 85 ASN A O 1
ATOM 670 N N . VAL A 1 86 ? 20.812 -28.266 -16.406 1 84.56 86 VAL A N 1
ATOM 671 C CA . VAL A 1 86 ? 20.281 -27.719 -15.156 1 84.56 86 VAL A CA 1
ATOM 672 C C . VAL A 1 86 ? 18.75 -27.875 -15.141 1 84.56 86 VAL A C 1
ATOM 674 O O . VAL A 1 86 ? 18.172 -28.219 -14.109 1 84.56 86 VAL A O 1
ATOM 677 N N . ASN A 1 87 ? 18.094 -27.766 -16.219 1 86.38 87 ASN A N 1
ATOM 678 C CA . ASN A 1 87 ? 16.641 -27.875 -16.297 1 86.38 87 ASN A CA 1
ATOM 679 C C . ASN A 1 87 ? 16.172 -29.281 -15.945 1 86.38 87 ASN A C 1
ATOM 681 O O . ASN A 1 87 ? 15.211 -29.453 -15.195 1 86.38 87 ASN A O 1
ATOM 685 N N . LYS A 1 88 ? 16.875 -30.156 -16.516 1 84.62 88 LYS A N 1
ATOM 686 C CA . LYS A 1 88 ? 16.5 -31.531 -16.219 1 84.62 88 LYS A CA 1
ATOM 687 C C . LYS A 1 88 ? 16.703 -31.844 -14.742 1 84.62 88 LYS A C 1
ATOM 689 O O . LYS A 1 88 ? 15.883 -32.531 -14.133 1 84.62 88 LYS A O 1
ATOM 694 N N . ARG A 1 89 ? 17.781 -31.391 -14.211 1 87.25 89 ARG A N 1
ATOM 695 C CA . ARG A 1 89 ? 18.078 -31.656 -12.805 1 87.25 89 ARG A CA 1
ATOM 696 C C . ARG A 1 89 ? 17.031 -31 -11.898 1 87.25 89 ARG A C 1
ATOM 698 O O . ARG A 1 89 ? 16.594 -31.609 -10.914 1 87.25 89 ARG A O 1
ATOM 705 N N . LEU A 1 90 ? 16.625 -29.828 -12.234 1 90.56 90 LEU A N 1
ATOM 706 C CA . LEU A 1 90 ? 15.586 -29.141 -11.469 1 90.56 90 LEU A CA 1
ATOM 707 C C . LEU A 1 90 ? 14.266 -29.891 -11.562 1 90.56 90 LEU A C 1
ATOM 709 O O . LEU A 1 90 ? 13.578 -30.078 -10.547 1 90.56 90 LEU A O 1
ATOM 713 N N . TYR A 1 91 ? 13.953 -30.297 -12.727 1 90.06 91 TYR A N 1
ATOM 714 C CA . TYR A 1 91 ? 12.742 -31.094 -12.93 1 90.06 91 TYR A CA 1
ATOM 715 C C . TYR A 1 91 ? 12.789 -32.375 -12.109 1 90.06 91 TYR A C 1
ATOM 717 O O . TYR A 1 91 ? 11.805 -32.75 -11.477 1 90.06 91 TYR A O 1
ATOM 725 N N . ASP A 1 92 ? 13.953 -33 -12.148 1 88.69 92 ASP A N 1
ATOM 726 C CA . ASP A 1 92 ? 14.117 -34.25 -11.43 1 88.69 92 ASP A CA 1
ATOM 727 C C . ASP A 1 92 ? 13.953 -34.062 -9.922 1 88.69 92 ASP A C 1
ATOM 729 O O . ASP A 1 92 ? 13.336 -34.875 -9.242 1 88.69 92 ASP A O 1
ATOM 733 N N . ILE A 1 93 ? 14.508 -33.031 -9.43 1 92.75 93 ILE A N 1
ATOM 734 C CA . ILE A 1 93 ? 14.344 -32.75 -8.008 1 92.75 93 ILE A CA 1
ATOM 735 C C . ILE A 1 93 ? 12.867 -32.531 -7.688 1 92.75 93 ILE A C 1
ATOM 737 O O . ILE A 1 93 ? 12.352 -33.094 -6.715 1 92.75 93 ILE A O 1
ATOM 741 N N . GLY A 1 94 ? 12.188 -31.75 -8.516 1 93.75 94 GLY A N 1
ATOM 742 C CA . GLY A 1 94 ? 10.758 -31.547 -8.328 1 93.75 94 GLY A CA 1
ATOM 743 C C . GLY A 1 94 ? 9.977 -32.844 -8.297 1 93.75 94 GLY A C 1
ATOM 744 O O . GLY A 1 94 ? 9.117 -33.062 -7.438 1 93.75 94 GLY A O 1
ATOM 745 N N . ASN A 1 95 ? 10.297 -33.719 -9.164 1 91.44 95 ASN A N 1
ATOM 746 C CA . ASN A 1 95 ? 9.625 -35.031 -9.242 1 91.44 95 ASN A CA 1
ATOM 747 C C . ASN A 1 95 ? 9.883 -35.875 -7.996 1 91.44 95 ASN A C 1
ATOM 749 O O . ASN A 1 95 ? 9 -36.562 -7.523 1 91.44 95 ASN A O 1
ATOM 753 N N . MET A 1 96 ? 11.078 -35.844 -7.578 1 93.12 96 MET A N 1
ATOM 754 C CA . MET A 1 96 ? 11.43 -36.625 -6.402 1 93.12 96 MET A CA 1
ATOM 755 C C . MET A 1 96 ? 10.711 -36.094 -5.16 1 93.12 96 MET A C 1
ATOM 757 O O . MET A 1 96 ? 10.242 -36.906 -4.336 1 93.12 96 MET A O 1
ATOM 761 N N . ILE A 1 97 ? 10.656 -34.812 -5.062 1 94.62 97 ILE A N 1
ATOM 762 C CA . ILE A 1 97 ? 9.938 -34.219 -3.941 1 94.62 97 ILE A CA 1
ATOM 763 C C . ILE A 1 97 ? 8.445 -34.562 -4.051 1 94.62 97 ILE A C 1
ATOM 765 O O . ILE A 1 97 ? 7.797 -34.875 -3.049 1 94.62 97 ILE A O 1
ATOM 769 N N . HIS A 1 98 ? 7.957 -34.5 -5.215 1 93.12 98 HIS A N 1
ATOM 770 C CA . HIS A 1 98 ? 6.57 -34.875 -5.465 1 93.12 98 HIS A CA 1
ATOM 771 C C . HIS A 1 98 ? 6.32 -36.312 -5.074 1 93.12 98 HIS A C 1
ATOM 773 O O . HIS A 1 98 ? 5.293 -36.625 -4.465 1 93.12 98 HIS A O 1
ATOM 779 N N . SER A 1 99 ? 7.215 -37.188 -5.438 1 90.44 99 SER A N 1
ATOM 780 C CA . SER A 1 99 ? 7.109 -38.594 -5.07 1 90.44 99 SER A CA 1
ATOM 781 C C . SER A 1 99 ? 7.117 -38.781 -3.557 1 90.44 99 SER A C 1
ATOM 783 O O . SER A 1 99 ? 6.355 -39.562 -3.018 1 90.44 99 SER A O 1
ATOM 785 N N . LYS A 1 100 ? 7.992 -38.062 -2.916 1 92.75 100 LYS A N 1
ATOM 786 C CA . LYS A 1 100 ? 8.008 -38.094 -1.456 1 92.75 100 LYS A CA 1
ATOM 787 C C . LYS A 1 100 ? 6.648 -37.688 -0.884 1 92.75 100 LYS A C 1
ATOM 789 O O . LYS A 1 100 ? 6.152 -38.344 0.045 1 92.75 100 LYS A O 1
ATOM 794 N N . ALA A 1 101 ? 6.105 -36.656 -1.417 1 92.31 101 ALA A N 1
ATOM 795 C CA . ALA A 1 101 ? 4.801 -36.188 -0.965 1 92.31 101 ALA A CA 1
ATOM 796 C C . ALA A 1 101 ? 3.732 -37.281 -1.143 1 92.31 101 ALA A C 1
ATOM 798 O O . ALA A 1 101 ? 2.908 -37.5 -0.251 1 92.31 101 ALA A O 1
ATOM 799 N N . SER A 1 102 ? 3.766 -37.938 -2.248 1 88.75 102 SER A N 1
ATOM 800 C CA . SER A 1 102 ? 2.781 -38.969 -2.547 1 88.75 102 SER A CA 1
ATOM 801 C C . SER A 1 102 ? 2.898 -40.125 -1.579 1 88.75 102 SER A C 1
ATOM 803 O O . SER A 1 102 ? 1.901 -40.781 -1.259 1 88.75 102 SER A O 1
ATOM 805 N N . ILE A 1 103 ? 4.109 -40.406 -1.174 1 89.12 103 ILE A N 1
ATOM 806 C CA . ILE A 1 103 ? 4.348 -41.5 -0.22 1 89.12 103 ILE A CA 1
ATOM 807 C C . ILE A 1 103 ? 3.838 -41.062 1.16 1 89.12 103 ILE A C 1
ATOM 809 O O . ILE A 1 103 ? 3.182 -41.875 1.847 1 89.12 103 ILE A O 1
ATOM 813 N N . LEU A 1 104 ? 4.09 -39.875 1.543 1 90.62 104 LEU A N 1
ATOM 814 C CA . LEU A 1 104 ? 3.734 -39.375 2.867 1 90.62 104 LEU A CA 1
ATOM 815 C C . LEU A 1 104 ? 2.23 -39.156 2.977 1 90.62 104 LEU A C 1
ATOM 817 O O . LEU A 1 104 ? 1.647 -39.344 4.047 1 90.62 104 LEU A O 1
ATOM 821 N N . TYR A 1 105 ? 1.687 -38.719 1.868 1 90.38 105 TYR A N 1
ATOM 822 C CA . TYR A 1 105 ? 0.273 -38.375 1.823 1 90.38 105 TYR A CA 1
ATOM 823 C C . TYR A 1 105 ? -0.439 -39.094 0.691 1 90.38 105 TYR A C 1
ATOM 825 O O . TYR A 1 105 ? -0.803 -38.469 -0.317 1 90.38 105 TYR A O 1
ATOM 833 N N . PRO A 1 106 ? -0.692 -40.281 0.858 1 82.62 106 PRO A N 1
ATOM 834 C CA . PRO A 1 106 ? -1.266 -41.094 -0.225 1 82.62 106 PRO A CA 1
ATOM 835 C C . PRO A 1 106 ? -2.623 -40.562 -0.69 1 82.62 106 PRO A C 1
ATOM 837 O O . PRO A 1 106 ? -3.436 -40.125 0.13 1 82.62 106 PRO A O 1
ATOM 840 N N . TYR A 1 107 ? -2.797 -40.625 -2.043 1 76.12 107 TYR A N 1
ATOM 841 C CA . TYR A 1 107 ? -4.051 -40.219 -2.666 1 76.12 107 TYR A CA 1
ATOM 842 C C . TYR A 1 107 ? -5.152 -41.25 -2.398 1 76.12 107 TYR A C 1
ATOM 844 O O . TYR A 1 107 ? -4.902 -42.469 -2.414 1 76.12 107 TYR A O 1
ATOM 852 N N . PRO A 1 108 ? -6.496 -40.812 -2.094 1 77.38 108 PRO A N 1
ATOM 853 C CA . PRO A 1 108 ? -6.898 -39.406 -1.972 1 77.38 108 PRO A CA 1
ATOM 854 C C . PRO A 1 108 ? -6.668 -38.844 -0.57 1 77.38 108 PRO A C 1
ATOM 856 O O . PRO A 1 108 ? -7.133 -39.438 0.414 1 77.38 108 PRO A O 1
ATOM 859 N N . ALA A 1 109 ? -5.938 -37.844 -0.544 1 80.88 109 ALA A N 1
ATOM 860 C CA . ALA A 1 109 ? -5.652 -37.25 0.752 1 80.88 109 ALA A CA 1
ATOM 861 C C . ALA A 1 109 ? -6.734 -36.25 1.134 1 80.88 109 ALA A C 1
ATOM 863 O O . ALA A 1 109 ? -7.223 -35.5 0.283 1 80.88 109 ALA A O 1
ATOM 864 N N . LYS A 1 110 ? -7.094 -36.281 2.375 1 87.25 110 LYS A N 1
ATOM 865 C CA . LYS A 1 110 ? -8.086 -35.344 2.908 1 87.25 110 LYS A CA 1
ATOM 866 C C . LYS A 1 110 ? -7.5 -33.938 3.061 1 87.25 110 LYS A C 1
ATOM 868 O O . LYS A 1 110 ? -6.277 -33.781 3.062 1 87.25 110 LYS A O 1
ATOM 873 N N . VAL A 1 111 ? -8.398 -33 3.184 1 90.75 111 VAL A N 1
ATOM 874 C CA . VAL A 1 111 ? -8.023 -31.609 3.336 1 90.75 111 VAL A CA 1
ATOM 875 C C . VAL A 1 111 ? -7.129 -31.438 4.562 1 90.75 111 VAL A C 1
ATOM 877 O O . VAL A 1 111 ? -6.141 -30.703 4.52 1 90.75 111 VAL A O 1
ATOM 880 N N . SER A 1 112 ? -7.41 -32.156 5.617 1 90.19 112 SER A N 1
ATOM 881 C CA . SER A 1 112 ? -6.691 -32.031 6.879 1 90.19 112 SER A CA 1
ATOM 882 C C . SER A 1 112 ? -5.25 -32.531 6.738 1 90.19 112 SER A C 1
ATOM 884 O O . SER A 1 112 ? -4.379 -32.125 7.523 1 90.19 112 SER A O 1
ATOM 886 N N . VAL A 1 113 ? -5.043 -33.344 5.719 1 90.69 113 VAL A N 1
ATOM 887 C CA . VAL A 1 113 ? -3.703 -33.844 5.473 1 90.69 113 VAL A CA 1
ATOM 888 C C . VAL A 1 113 ? -2.967 -32.938 4.492 1 90.69 113 VAL A C 1
ATOM 890 O O . VAL A 1 113 ? -1.814 -32.562 4.727 1 90.69 113 VAL A O 1
ATOM 893 N N . LEU A 1 114 ? -3.639 -32.531 3.461 1 92.62 114 LEU A N 1
ATOM 894 C CA . LEU A 1 114 ? -3.043 -31.734 2.395 1 92.62 114 LEU A CA 1
ATOM 895 C C . LEU A 1 114 ? -2.576 -30.391 2.926 1 92.62 114 LEU A C 1
ATOM 897 O O . LEU A 1 114 ? -1.55 -29.859 2.486 1 92.62 114 LEU A O 1
ATOM 901 N N . ILE A 1 115 ? -3.275 -29.828 3.883 1 92.69 115 ILE A N 1
ATOM 902 C CA . ILE A 1 115 ? -2.988 -28.484 4.383 1 92.69 115 ILE A CA 1
ATOM 903 C C . ILE A 1 115 ? -1.607 -28.469 5.031 1 92.69 115 ILE A C 1
ATOM 905 O O . ILE A 1 115 ? -0.936 -27.422 5.035 1 92.69 115 ILE A O 1
ATOM 909 N N . ASP A 1 116 ? -1.146 -29.594 5.473 1 90.94 116 ASP A N 1
ATOM 910 C CA . ASP A 1 116 ? 0.137 -29.688 6.164 1 90.94 116 ASP A CA 1
ATOM 911 C C . ASP A 1 116 ? 1.219 -30.25 5.242 1 90.94 116 ASP A C 1
ATOM 913 O O . ASP A 1 116 ? 2.354 -30.453 5.672 1 90.94 116 ASP A O 1
ATOM 917 N N . SER A 1 117 ? 0.91 -30.516 3.992 1 92.12 117 SER A N 1
ATOM 918 C CA . SER A 1 117 ? 1.826 -31.156 3.061 1 92.12 117 SER A CA 1
ATOM 919 C C . SER A 1 117 ? 2.662 -30.125 2.305 1 92.12 117 SER A C 1
ATOM 921 O O . SER A 1 117 ? 2.459 -29.922 1.107 1 92.12 117 SER A O 1
ATOM 923 N N . LYS A 1 118 ? 3.662 -29.625 2.844 1 90.69 118 LYS A N 1
ATOM 924 C CA . LYS A 1 118 ? 4.469 -28.547 2.273 1 90.69 118 LYS A CA 1
ATOM 925 C C . LYS A 1 118 ? 5.293 -29.047 1.091 1 90.69 118 LYS A C 1
ATOM 927 O O . LYS A 1 118 ? 5.746 -28.25 0.263 1 90.69 118 LYS A O 1
ATOM 932 N N . GLU A 1 119 ? 5.465 -30.406 1.033 1 92.12 119 GLU A N 1
ATOM 933 C CA . GLU A 1 119 ? 6.289 -31 -0.017 1 92.12 119 GLU A CA 1
ATOM 934 C C . GLU A 1 119 ? 5.719 -30.703 -1.4 1 92.12 119 GLU A C 1
ATOM 936 O O . GLU A 1 119 ? 6.465 -30.531 -2.365 1 92.12 119 GLU A O 1
ATOM 941 N N . TYR A 1 120 ? 4.438 -30.641 -1.466 1 93.69 120 TYR A N 1
ATOM 942 C CA . TYR A 1 120 ? 3.826 -30.359 -2.758 1 93.69 120 TYR A CA 1
ATOM 943 C C . TYR A 1 120 ? 4.176 -28.953 -3.223 1 93.69 120 TYR A C 1
ATOM 945 O O . TYR A 1 120 ? 4.492 -28.734 -4.395 1 93.69 120 TYR A O 1
ATOM 953 N N . SER A 1 121 ? 4.125 -28 -2.312 1 94.06 121 SER A N 1
ATOM 954 C CA . SER A 1 121 ? 4.508 -26.625 -2.645 1 94.06 121 SER A CA 1
ATOM 955 C C . SER A 1 121 ? 5.988 -26.547 -3.004 1 94.06 121 SER A C 1
ATOM 957 O O . SER A 1 121 ? 6.375 -25.797 -3.9 1 94.06 121 SER A O 1
ATOM 959 N N . GLU A 1 122 ? 6.773 -27.281 -2.291 1 94.88 122 GLU A N 1
ATOM 960 C CA . GLU A 1 122 ? 8.203 -27.328 -2.59 1 94.88 122 GLU A CA 1
ATOM 961 C C . GLU A 1 122 ? 8.461 -27.875 -3.99 1 94.88 122 GLU A C 1
ATOM 963 O O . GLU A 1 122 ? 9.312 -27.359 -4.719 1 94.88 122 GLU A O 1
ATOM 968 N N . ALA A 1 123 ? 7.773 -28.938 -4.301 1 95.38 123 ALA A N 1
ATOM 969 C CA . ALA A 1 123 ? 7.906 -29.516 -5.641 1 95.38 123 ALA A CA 1
ATOM 970 C C . ALA A 1 123 ? 7.566 -28.484 -6.711 1 95.38 123 ALA A C 1
ATOM 972 O O . ALA A 1 123 ? 8.297 -28.328 -7.691 1 95.38 123 ALA A O 1
ATOM 973 N N . ARG A 1 124 ? 6.496 -27.75 -6.516 1 96.12 124 ARG A N 1
ATOM 974 C CA . ARG A 1 124 ? 6.074 -26.734 -7.477 1 96.12 124 ARG A CA 1
ATOM 975 C C . ARG A 1 124 ? 7.129 -25.641 -7.617 1 96.12 124 ARG A C 1
ATOM 977 O O . ARG A 1 124 ? 7.336 -25.109 -8.711 1 96.12 124 ARG A O 1
ATOM 984 N N . ALA A 1 125 ? 7.734 -25.312 -6.5 1 95.81 125 ALA A N 1
ATOM 985 C CA . ALA A 1 125 ? 8.781 -24.297 -6.539 1 95.81 125 ALA A CA 1
ATOM 986 C C . ALA A 1 125 ? 9.938 -24.734 -7.441 1 95.81 125 ALA A C 1
ATOM 988 O O . ALA A 1 125 ? 10.508 -23.906 -8.164 1 95.81 125 ALA A O 1
ATOM 989 N N . TYR A 1 126 ? 10.289 -25.953 -7.422 1 94.12 126 TYR A N 1
ATOM 990 C CA . TYR A 1 126 ? 11.352 -26.453 -8.289 1 94.12 126 TYR A CA 1
ATOM 991 C C . TYR A 1 126 ? 10.883 -26.516 -9.742 1 94.12 126 TYR A C 1
ATOM 993 O O . TYR A 1 126 ? 11.641 -26.188 -10.656 1 94.12 126 TYR A O 1
ATOM 1001 N N . TYR A 1 127 ? 9.648 -27.016 -9.938 1 94.88 127 TYR A N 1
ATOM 1002 C CA . TYR A 1 127 ? 9.102 -27.031 -11.289 1 94.88 127 TYR A CA 1
ATOM 1003 C C . TYR A 1 127 ? 9.141 -25.641 -11.922 1 94.88 127 TYR A C 1
ATOM 1005 O O . TYR A 1 127 ? 9.414 -25.5 -13.109 1 94.88 127 TYR A O 1
ATOM 1013 N N . ALA A 1 128 ? 8.875 -24.641 -11.133 1 94.19 128 ALA A N 1
ATOM 1014 C CA . ALA A 1 128 ? 8.789 -23.266 -11.617 1 94.19 128 ALA A CA 1
ATOM 1015 C C . ALA A 1 128 ? 10.156 -22.75 -12.062 1 94.19 128 ALA A C 1
ATOM 1017 O O . ALA A 1 128 ? 10.25 -21.797 -12.844 1 94.19 128 ALA A O 1
ATOM 1018 N N . LYS A 1 129 ? 11.227 -23.359 -11.609 1 92.31 129 LYS A N 1
ATOM 1019 C CA . LYS A 1 129 ? 12.578 -22.938 -11.953 1 92.31 129 LYS A CA 1
ATOM 1020 C C . LYS A 1 129 ? 13.016 -23.5 -13.297 1 92.31 129 LYS A C 1
ATOM 1022 O O . LYS A 1 129 ? 14.008 -23.062 -13.875 1 92.31 129 LYS A O 1
ATOM 1027 N N . VAL A 1 130 ? 12.266 -24.469 -13.797 1 91.44 130 VAL A N 1
ATOM 1028 C CA . VAL A 1 130 ? 12.602 -25.078 -15.086 1 91.44 130 VAL A CA 1
ATOM 1029 C C . VAL A 1 130 ? 12.328 -24.078 -16.219 1 91.44 130 VAL A C 1
ATOM 1031 O O . VAL A 1 130 ? 11.227 -23.531 -16.312 1 91.44 130 VAL A O 1
ATOM 1034 N N . LYS A 1 131 ? 13.305 -23.828 -17.031 1 87.94 131 LYS A N 1
ATOM 1035 C CA . LYS A 1 131 ? 13.195 -22.828 -18.078 1 87.94 131 LYS A CA 1
ATOM 1036 C C . LYS A 1 131 ? 13.047 -23.484 -19.453 1 87.94 131 LYS A C 1
ATOM 1038 O O . LYS A 1 131 ? 13.141 -24.719 -19.562 1 87.94 131 LYS A O 1
ATOM 1043 N N . ASN A 1 132 ? 12.625 -22.547 -20.328 1 81.5 132 ASN A N 1
ATOM 1044 C CA . ASN A 1 132 ? 12.539 -23.031 -21.703 1 81.5 132 ASN A CA 1
ATOM 1045 C C . ASN A 1 132 ? 13.922 -23.312 -22.281 1 81.5 132 ASN A C 1
ATOM 1047 O O . ASN A 1 132 ? 14.828 -22.5 -22.156 1 81.5 132 ASN A O 1
ATOM 1051 N N . ASP A 1 133 ? 14.148 -24.531 -22.516 1 76.25 133 ASP A N 1
ATOM 1052 C CA . ASP A 1 133 ? 15.359 -24.875 -23.234 1 76.25 133 ASP A CA 1
ATOM 1053 C C . ASP A 1 133 ? 15.031 -25.469 -24.609 1 76.25 133 ASP A C 1
ATOM 1055 O O . ASP A 1 133 ? 13.922 -25.312 -25.109 1 76.25 133 ASP A O 1
ATOM 1059 N N . HIS A 1 134 ? 15.977 -26.016 -25.297 1 66.5 134 HIS A N 1
ATOM 1060 C CA . HIS A 1 134 ? 15.844 -26.453 -26.688 1 66.5 134 HIS A CA 1
ATOM 1061 C C . HIS A 1 134 ? 14.766 -27.516 -26.828 1 66.5 134 HIS A C 1
ATOM 1063 O O . HIS A 1 134 ? 14.086 -27.578 -27.859 1 66.5 134 HIS A O 1
ATOM 1069 N N . SER A 1 135 ? 14.516 -28.391 -25.938 1 68.25 135 SER A N 1
ATOM 1070 C CA . SER A 1 135 ? 13.578 -29.484 -26.125 1 68.25 135 SER A CA 1
ATOM 1071 C C . SER A 1 135 ? 12.211 -29.156 -25.547 1 68.25 135 SER A C 1
ATOM 1073 O O . SER A 1 135 ? 11.203 -29.75 -25.922 1 68.25 135 SER A O 1
ATOM 1075 N N . PHE A 1 136 ? 11.938 -28.281 -24.828 1 80.38 136 PHE A N 1
ATOM 1076 C CA . PHE A 1 136 ? 10.711 -27.797 -24.188 1 80.38 136 PHE A CA 1
ATOM 1077 C C . PHE A 1 136 ? 10.047 -28.906 -23.391 1 80.38 136 PHE A C 1
ATOM 1079 O O . PHE A 1 136 ? 9.141 -28.656 -22.594 1 80.38 136 PHE A O 1
ATOM 1086 N N . ILE A 1 137 ? 10.508 -30.141 -23.516 1 83.38 137 ILE A N 1
ATOM 1087 C CA . ILE A 1 137 ? 9.812 -31.281 -22.938 1 83.38 137 ILE A CA 1
ATOM 1088 C C . ILE A 1 137 ? 9.836 -31.188 -21.422 1 83.38 137 ILE A C 1
ATOM 1090 O O . ILE A 1 137 ? 8.828 -31.453 -20.766 1 83.38 137 ILE A O 1
ATOM 1094 N N . GLN A 1 138 ? 10.984 -30.812 -20.875 1 85.69 138 GLN A N 1
ATOM 1095 C CA . GLN A 1 138 ? 11.078 -30.703 -19.422 1 85.69 138 GLN A CA 1
ATOM 1096 C C . GLN A 1 138 ? 10.18 -29.594 -18.891 1 85.69 138 GLN A C 1
ATOM 1098 O O . GLN A 1 138 ? 9.562 -29.75 -17.828 1 85.69 138 GLN A O 1
ATOM 1103 N N . LEU A 1 139 ? 10.125 -28.578 -19.656 1 91.75 139 LEU A N 1
ATOM 1104 C CA . LEU A 1 139 ? 9.273 -27.469 -19.234 1 91.75 139 LEU A CA 1
ATOM 1105 C C . LEU A 1 139 ? 7.801 -27.875 -19.266 1 91.75 139 LEU A C 1
ATOM 1107 O O . LEU A 1 139 ? 7.059 -27.594 -18.328 1 91.75 139 LEU A O 1
ATOM 1111 N N . ALA A 1 140 ? 7.406 -28.5 -20.297 1 91.81 140 ALA A N 1
ATOM 1112 C CA . ALA A 1 140 ? 6.023 -28.953 -20.438 1 91.81 140 ALA A CA 1
ATOM 1113 C C . ALA A 1 140 ? 5.652 -29.922 -19.328 1 91.81 140 ALA A C 1
ATOM 1115 O O . ALA A 1 140 ? 4.574 -29.828 -18.734 1 91.81 140 ALA A O 1
ATOM 1116 N N . MET A 1 141 ? 6.566 -30.828 -19.047 1 90.69 141 MET A N 1
ATOM 1117 C CA . MET A 1 141 ? 6.32 -31.828 -18 1 90.69 141 MET A CA 1
ATOM 1118 C C . MET A 1 141 ? 6.242 -31.156 -16.625 1 90.69 141 MET A C 1
ATOM 1120 O O . MET A 1 141 ? 5.359 -31.469 -15.828 1 90.69 141 MET A O 1
ATOM 1124 N N . ALA A 1 142 ? 7.184 -30.234 -16.391 1 93.44 142 ALA A N 1
ATOM 1125 C CA . ALA A 1 142 ? 7.211 -29.531 -15.117 1 93.44 142 ALA A CA 1
ATOM 1126 C C . ALA A 1 142 ? 5.918 -28.75 -14.891 1 93.44 142 ALA A C 1
ATOM 1128 O O . ALA A 1 142 ? 5.32 -28.828 -13.82 1 93.44 142 ALA A O 1
ATOM 1129 N N . LYS A 1 143 ? 5.457 -28.031 -15.891 1 95.25 143 LYS A N 1
ATOM 1130 C CA . LYS A 1 143 ? 4.234 -27.234 -15.789 1 95.25 143 LYS A CA 1
ATOM 1131 C C . LYS A 1 143 ? 3.01 -28.141 -15.633 1 95.25 143 LYS A C 1
ATOM 1133 O O . LYS A 1 143 ? 2.092 -27.812 -14.875 1 95.25 143 LYS A O 1
ATOM 1138 N N . THR A 1 144 ? 2.998 -29.219 -16.312 1 94.31 144 THR A N 1
ATOM 1139 C CA . THR A 1 144 ? 1.896 -30.156 -16.203 1 94.31 144 THR A CA 1
ATOM 1140 C C . THR A 1 144 ? 1.821 -30.734 -14.789 1 94.31 144 THR A C 1
ATOM 1142 O O . THR A 1 144 ? 0.743 -30.812 -14.203 1 94.31 144 THR A O 1
ATOM 1145 N N . ASN A 1 145 ? 2.967 -31.172 -14.297 1 93.5 145 ASN A N 1
ATOM 1146 C CA . ASN A 1 145 ? 3 -31.703 -12.938 1 93.5 145 ASN A CA 1
ATOM 1147 C C . ASN A 1 145 ? 2.578 -30.656 -11.914 1 93.5 145 ASN A C 1
ATOM 1149 O O . ASN A 1 145 ? 1.872 -30.969 -10.953 1 93.5 145 ASN A O 1
ATOM 1153 N N . SER A 1 146 ? 3.055 -29.453 -12.133 1 96.25 146 SER A N 1
ATOM 1154 C CA . SER A 1 146 ? 2.643 -28.359 -11.258 1 96.25 146 SER A CA 1
ATOM 1155 C C . SER A 1 146 ? 1.132 -28.156 -11.305 1 96.25 146 SER A C 1
ATOM 1157 O O . SER A 1 146 ? 0.497 -27.953 -10.266 1 96.25 146 SER A O 1
ATOM 1159 N N . ALA A 1 147 ? 0.545 -28.188 -12.477 1 96.44 147 ALA A N 1
ATOM 1160 C CA . ALA A 1 147 ? -0.896 -28.047 -12.656 1 96.44 147 ALA A CA 1
ATOM 1161 C C . ALA A 1 147 ? -1.658 -29.156 -11.945 1 96.44 147 ALA A C 1
ATOM 1163 O O . ALA A 1 147 ? -2.701 -28.922 -11.336 1 96.44 147 ALA A O 1
ATOM 1164 N N . ASN A 1 148 ? -1.142 -30.344 -12.008 1 91.81 148 ASN A N 1
ATOM 1165 C CA . ASN A 1 148 ? -1.758 -31.484 -11.336 1 91.81 148 ASN A CA 1
ATOM 1166 C C . ASN A 1 148 ? -1.787 -31.281 -9.82 1 91.81 148 ASN A C 1
ATOM 1168 O O . ASN A 1 148 ? -2.775 -31.625 -9.164 1 91.81 148 ASN A O 1
ATOM 1172 N N . ILE A 1 149 ? -0.686 -30.797 -9.312 1 94 149 ILE A N 1
ATOM 1173 C CA . ILE A 1 149 ? -0.621 -30.531 -7.883 1 94 149 ILE A CA 1
ATOM 1174 C C . ILE A 1 149 ? -1.661 -29.484 -7.504 1 94 149 ILE A C 1
ATOM 1176 O O . ILE A 1 149 ? -2.371 -29.625 -6.508 1 94 149 ILE A O 1
ATOM 1180 N N . LEU A 1 150 ? -1.767 -28.406 -8.305 1 96.06 150 LEU A N 1
ATOM 1181 C CA . LEU A 1 150 ? -2.748 -27.359 -8.047 1 96.06 150 LEU A CA 1
ATOM 1182 C C . LEU A 1 150 ? -4.16 -27.922 -8.016 1 96.06 150 LEU A C 1
ATOM 1184 O O . LEU A 1 150 ? -4.953 -27.594 -7.129 1 96.06 150 LEU A O 1
ATOM 1188 N N . ASP A 1 151 ? -4.406 -28.812 -8.906 1 91.31 151 ASP A N 1
ATOM 1189 C CA . ASP A 1 151 ? -5.723 -29.438 -8.961 1 91.31 151 ASP A CA 1
ATOM 1190 C C . ASP A 1 151 ? -6.016 -30.219 -7.676 1 91.31 151 ASP A C 1
ATOM 1192 O O . ASP A 1 151 ? -7.141 -30.188 -7.176 1 91.31 151 ASP A O 1
ATOM 1196 N N . GLN A 1 152 ? -5.047 -30.891 -7.16 1 89.75 152 GLN A N 1
ATOM 1197 C CA . GLN A 1 152 ? -5.188 -31.656 -5.93 1 89.75 152 GLN A CA 1
ATOM 1198 C C . GLN A 1 152 ? -5.555 -30.75 -4.754 1 89.75 152 GLN A C 1
ATOM 1200 O O . GLN A 1 152 ? -6.234 -31.188 -3.82 1 89.75 152 GLN A O 1
ATOM 1205 N N . PHE A 1 153 ? -5.176 -29.547 -4.824 1 93.88 153 PHE A N 1
ATOM 1206 C CA . PHE A 1 153 ? -5.406 -28.609 -3.727 1 93.88 153 PHE A CA 1
ATOM 1207 C C . PHE A 1 153 ? -6.637 -27.766 -3.992 1 93.88 153 PHE A C 1
ATOM 1209 O O . PHE A 1 153 ? -6.883 -26.781 -3.285 1 93.88 153 PHE A O 1
ATOM 1216 N N . GLY A 1 154 ? -7.395 -28.031 -5.039 1 92.19 154 GLY A N 1
ATOM 1217 C CA . GLY A 1 154 ? -8.594 -27.281 -5.371 1 92.19 154 GLY A CA 1
ATOM 1218 C C . GLY A 1 154 ? -8.312 -26.016 -6.141 1 92.19 154 GLY A C 1
ATOM 1219 O O . GLY A 1 154 ? -9.219 -25.219 -6.395 1 92.19 154 GLY A O 1
ATOM 1220 N N . ARG A 1 155 ? -7.082 -25.766 -6.484 1 96.12 155 ARG A N 1
ATOM 1221 C CA . ARG A 1 155 ? -6.672 -24.578 -7.223 1 96.12 155 ARG A CA 1
ATOM 1222 C C . ARG A 1 155 ? -6.82 -24.781 -8.727 1 96.12 155 ARG A C 1
ATOM 1224 O O . ARG A 1 155 ? -5.852 -24.641 -9.477 1 96.12 155 ARG A O 1
ATOM 1231 N N . ASN A 1 156 ? -8.062 -25.047 -9.086 1 92.88 156 ASN A N 1
ATOM 1232 C CA . ASN A 1 156 ? -8.453 -25.484 -10.422 1 92.88 156 ASN A CA 1
ATOM 1233 C C . ASN A 1 156 ? -8.234 -24.391 -11.461 1 92.88 156 ASN A C 1
ATOM 1235 O O . ASN A 1 156 ? -7.758 -24.656 -12.562 1 92.88 156 ASN A O 1
ATOM 1239 N N . TYR A 1 157 ? -8.539 -23.188 -11.125 1 92.56 157 TYR A N 1
ATOM 1240 C CA . TYR A 1 157 ? -8.414 -22.078 -12.07 1 92.56 157 TYR A CA 1
ATOM 1241 C C . TYR A 1 157 ? -6.973 -21.922 -12.547 1 92.56 157 TYR A C 1
ATOM 1243 O O . TYR A 1 157 ? -6.719 -21.859 -13.75 1 92.56 157 TYR A O 1
ATOM 1251 N N . GLU A 1 158 ? -6.062 -21.859 -11.617 1 95.38 158 GLU A N 1
ATOM 1252 C CA . GLU A 1 158 ? -4.648 -21.75 -11.969 1 95.38 158 GLU A CA 1
ATOM 1253 C C . GLU A 1 158 ? -4.168 -22.984 -12.742 1 95.38 158 GLU A C 1
ATOM 1255 O O . GLU A 1 158 ? -3.309 -22.875 -13.617 1 95.38 158 GLU A O 1
ATOM 1260 N N . SER A 1 159 ? -4.68 -24.156 -12.375 1 95.69 159 SER A N 1
ATOM 1261 C CA . SER A 1 159 ? -4.32 -25.391 -13.07 1 95.69 159 SER A CA 1
ATOM 1262 C C . SER A 1 159 ? -4.656 -25.297 -14.555 1 95.69 159 SER A C 1
ATOM 1264 O O . SER A 1 159 ? -3.822 -25.609 -15.406 1 95.69 159 SER A O 1
ATOM 1266 N N . ILE A 1 160 ? -5.801 -24.812 -14.867 1 93.88 160 ILE A N 1
ATOM 1267 C CA . ILE A 1 160 ? -6.254 -24.688 -16.25 1 93.88 160 ILE A CA 1
ATOM 1268 C C . ILE A 1 160 ? -5.336 -23.734 -17.016 1 93.88 160 ILE A C 1
ATOM 1270 O O . ILE A 1 160 ? -4.945 -24.016 -18.141 1 93.88 160 ILE A O 1
ATOM 1274 N N . LEU A 1 161 ? -4.988 -22.703 -16.375 1 92.75 161 LEU A N 1
ATOM 1275 C CA . LEU A 1 161 ? -4.133 -21.703 -17.016 1 92.75 161 LEU A CA 1
ATOM 1276 C C . LEU A 1 161 ? -2.748 -22.281 -17.297 1 92.75 161 LEU A C 1
ATOM 1278 O O . LEU A 1 161 ? -2.127 -21.953 -18.312 1 92.75 161 LEU A O 1
ATOM 1282 N N . LEU A 1 162 ? -2.244 -23.078 -16.375 1 94.75 162 LEU A N 1
ATOM 1283 C CA . LEU A 1 162 ? -0.941 -23.703 -16.578 1 94.75 162 LEU A CA 1
ATOM 1284 C C . LEU A 1 162 ? -0.986 -24.688 -17.734 1 94.75 162 LEU A C 1
ATOM 1286 O O . LEU A 1 162 ? -0.04 -24.766 -18.531 1 94.75 162 LEU A O 1
ATOM 1290 N N . TYR A 1 163 ? -2.051 -25.453 -17.859 1 95.19 163 TYR A N 1
ATOM 1291 C CA . TYR A 1 163 ? -2.209 -26.328 -19.016 1 95.19 163 TYR A CA 1
ATOM 1292 C C . TYR A 1 163 ? -2.238 -25.531 -20.312 1 95.19 163 TYR A C 1
ATOM 1294 O O . TYR A 1 163 ? -1.656 -25.938 -21.312 1 95.19 163 TYR A O 1
ATOM 1302 N N . ASP A 1 164 ? -2.928 -24.391 -20.234 1 93 164 ASP A N 1
ATOM 1303 C CA . ASP A 1 164 ? -2.982 -23.516 -21.406 1 93 164 ASP A CA 1
ATOM 1304 C C . ASP A 1 164 ? -1.583 -23.078 -21.828 1 93 164 ASP A C 1
ATOM 1306 O O . ASP A 1 164 ? -1.289 -22.984 -23.031 1 93 164 ASP A O 1
ATOM 1310 N N . GLU A 1 165 ? -0.795 -22.781 -20.859 1 92.25 165 GLU A N 1
ATOM 1311 C CA . GLU A 1 165 ? 0.574 -22.375 -21.172 1 92.25 165 GLU A CA 1
ATOM 1312 C C . GLU A 1 165 ? 1.335 -23.5 -21.875 1 92.25 165 GLU A C 1
ATOM 1314 O O . GLU A 1 165 ? 2.098 -23.25 -22.812 1 92.25 165 GLU A O 1
ATOM 1319 N N . VAL A 1 166 ? 1.197 -24.719 -21.391 1 94.56 166 VAL A N 1
ATOM 1320 C CA . VAL A 1 166 ? 1.865 -25.875 -21.984 1 94.56 166 VAL A CA 1
ATOM 1321 C C . VAL A 1 166 ? 1.379 -26.078 -23.406 1 94.56 166 VAL A C 1
ATOM 1323 O O . VAL A 1 166 ? 2.184 -26.266 -24.328 1 94.56 166 VAL A O 1
ATOM 1326 N N . ILE A 1 167 ? 0.11 -25.953 -23.578 1 93.94 167 ILE A N 1
ATOM 1327 C CA . ILE A 1 167 ? -0.506 -26.203 -24.891 1 93.94 167 ILE A CA 1
ATOM 1328 C C . ILE A 1 167 ? -0.099 -25.109 -25.875 1 93.94 167 ILE A C 1
ATOM 1330 O O . ILE A 1 167 ? 0.058 -25.375 -27.062 1 93.94 167 ILE A O 1
ATOM 1334 N N . ALA A 1 168 ? 0.081 -23.953 -25.359 1 90.94 168 ALA A N 1
ATOM 1335 C CA . ALA A 1 168 ? 0.552 -22.844 -26.203 1 90.94 168 ALA A CA 1
ATOM 1336 C C . ALA A 1 168 ? 1.956 -23.125 -26.734 1 90.94 168 ALA A C 1
ATOM 1338 O O . ALA A 1 168 ? 2.297 -22.734 -27.859 1 90.94 168 ALA A O 1
ATOM 1339 N N . ILE A 1 169 ? 2.73 -23.781 -25.938 1 89.31 169 ILE A N 1
ATOM 1340 C CA . ILE A 1 169 ? 4.102 -24.125 -26.297 1 89.31 169 ILE A CA 1
ATOM 1341 C C . ILE A 1 169 ? 4.113 -25.359 -27.188 1 89.31 169 ILE A C 1
ATOM 1343 O O . ILE A 1 169 ? 4.801 -25.391 -28.219 1 89.31 169 ILE A O 1
ATOM 1347 N N . ASP A 1 170 ? 3.355 -26.391 -26.797 1 90.81 170 ASP A N 1
ATOM 1348 C CA . ASP A 1 170 ? 3.199 -27.625 -27.531 1 90.81 170 ASP A CA 1
ATOM 1349 C C . ASP A 1 170 ? 1.731 -28.047 -27.609 1 90.81 170 ASP A C 1
ATOM 1351 O O . ASP A 1 170 ? 1.235 -28.75 -26.734 1 90.81 170 ASP A O 1
ATOM 1355 N N . PRO A 1 171 ? 1.105 -27.75 -28.688 1 93.44 171 PRO A N 1
ATOM 1356 C CA . PRO A 1 171 ? -0.333 -27.984 -28.812 1 93.44 171 PRO A CA 1
ATOM 1357 C C . PRO A 1 171 ? -0.678 -29.484 -28.828 1 93.44 171 PRO A C 1
ATOM 1359 O O . PRO A 1 171 ? -1.847 -29.844 -28.688 1 93.44 171 PRO A O 1
ATOM 1362 N N . ASP A 1 172 ? 0.343 -30.344 -28.984 1 92.88 172 ASP A N 1
ATOM 1363 C CA . ASP A 1 172 ? 0.091 -31.766 -29.094 1 92.88 172 ASP A CA 1
ATOM 1364 C C . ASP A 1 172 ? 0.514 -32.5 -27.812 1 92.88 172 ASP A C 1
ATOM 1366 O O . ASP A 1 172 ? 0.559 -33.719 -27.781 1 92.88 172 ASP A O 1
ATOM 1370 N N . PHE A 1 173 ? 0.824 -31.781 -26.797 1 94.31 173 PHE A N 1
ATOM 1371 C CA . PHE A 1 173 ? 1.23 -32.406 -25.562 1 94.31 173 PHE A CA 1
ATOM 1372 C C . PHE A 1 173 ? 0.044 -33.094 -24.891 1 94.31 173 PHE A C 1
ATOM 1374 O O . PHE A 1 173 ? -0.688 -32.469 -24.125 1 94.31 173 PHE A O 1
ATOM 1381 N N . GLY A 1 174 ? -0.092 -34.406 -25.031 1 95.25 174 GLY A N 1
ATOM 1382 C CA . GLY A 1 174 ? -1.277 -35.188 -24.719 1 95.25 174 GLY A CA 1
ATOM 1383 C C . GLY A 1 174 ? -1.662 -35.125 -23.25 1 95.25 174 GLY A C 1
ATOM 1384 O O . GLY A 1 174 ? -2.842 -34.969 -22.922 1 95.25 174 GLY A O 1
ATOM 1385 N N . MET A 1 175 ? -0.712 -35.219 -22.359 1 94.25 175 MET A N 1
ATOM 1386 C CA . MET A 1 175 ? -0.993 -35.219 -20.938 1 94.25 175 MET A CA 1
ATOM 1387 C C . MET A 1 175 ? -1.67 -33.938 -20.5 1 94.25 175 MET A C 1
ATOM 1389 O O . MET A 1 175 ? -2.619 -33.969 -19.703 1 94.25 175 MET A O 1
ATOM 1393 N N . SER A 1 176 ? -1.19 -32.812 -21 1 95.88 176 SER A N 1
ATOM 1394 C CA . SER A 1 176 ? -1.79 -31.531 -20.625 1 95.88 176 SER A CA 1
ATOM 1395 C C . SER A 1 176 ? -3.166 -31.359 -21.25 1 95.88 176 SER A C 1
ATOM 1397 O O . SER A 1 176 ? -4.07 -30.781 -20.641 1 95.88 176 SER A O 1
ATOM 1399 N N . LEU A 1 177 ? -3.305 -31.797 -22.453 1 96.75 177 LEU A N 1
ATOM 1400 C CA . LEU A 1 177 ? -4.609 -31.75 -23.109 1 96.75 177 LEU A CA 1
ATOM 1401 C C . LEU A 1 177 ? -5.648 -32.531 -22.312 1 96.75 177 LEU A C 1
ATOM 1403 O O . LEU A 1 177 ? -6.727 -32 -22 1 96.75 177 LEU A O 1
ATOM 1407 N N . ALA A 1 178 ? -5.32 -33.75 -21.938 1 96.88 178 ALA A N 1
ATOM 1408 C CA . ALA A 1 178 ? -6.258 -34.625 -21.219 1 96.88 178 ALA A CA 1
ATOM 1409 C C . ALA A 1 178 ? -6.535 -34.062 -19.812 1 96.88 178 ALA A C 1
ATOM 1411 O O . ALA A 1 178 ? -7.684 -34.062 -19.375 1 96.88 178 ALA A O 1
ATOM 1412 N N . ASN A 1 179 ? -5.469 -33.688 -19.156 1 95.25 179 ASN A N 1
ATOM 1413 C CA . ASN A 1 179 ? -5.645 -33.188 -17.812 1 95.25 179 ASN A CA 1
ATOM 1414 C C . ASN A 1 179 ? -6.414 -31.859 -17.812 1 95.25 179 ASN A C 1
ATOM 1416 O O . ASN A 1 179 ? -7.164 -31.578 -16.875 1 95.25 179 ASN A O 1
ATOM 1420 N N . LYS A 1 180 ? -6.215 -31.016 -18.812 1 95.44 180 LYS A N 1
ATOM 1421 C CA . LYS A 1 180 ? -7.02 -29.797 -18.938 1 95.44 180 LYS A CA 1
ATOM 1422 C C . LYS A 1 180 ? -8.5 -30.125 -19.094 1 95.44 180 LYS A C 1
ATOM 1424 O O . LYS A 1 180 ? -9.359 -29.453 -18.531 1 95.44 180 LYS A O 1
ATOM 1429 N N . ALA A 1 181 ? -8.773 -31.125 -19.906 1 95.75 181 ALA A N 1
ATOM 1430 C CA . ALA A 1 181 ? -10.164 -31.562 -20.062 1 95.75 181 ALA A CA 1
ATOM 1431 C C . ALA A 1 181 ? -10.773 -31.922 -18.719 1 95.75 181 ALA A C 1
ATOM 1433 O O . ALA A 1 181 ? -11.883 -31.484 -18.391 1 95.75 181 ALA A O 1
ATOM 1434 N N . LYS A 1 182 ? -10.039 -32.688 -17.984 1 94.56 182 LYS A N 1
ATOM 1435 C CA . LYS A 1 182 ? -10.477 -33.062 -16.641 1 94.56 182 LYS A CA 1
ATOM 1436 C C . LYS A 1 182 ? -10.719 -31.828 -15.781 1 94.56 182 LYS A C 1
ATOM 1438 O O . LYS A 1 182 ? -11.727 -31.75 -15.078 1 94.56 182 LYS A O 1
ATOM 1443 N N . ALA A 1 183 ? -9.812 -30.922 -15.836 1 93.38 183 ALA A N 1
ATOM 1444 C CA . ALA A 1 183 ? -9.906 -29.703 -15.039 1 93.38 183 ALA A CA 1
ATOM 1445 C C . ALA A 1 183 ? -11.117 -28.875 -15.445 1 93.38 183 ALA A C 1
ATOM 1447 O O . ALA A 1 183 ? -11.773 -28.266 -14.594 1 93.38 183 ALA A O 1
ATOM 1448 N N . LEU A 1 184 ? -11.414 -28.812 -16.703 1 92.06 184 LEU A N 1
ATOM 1449 C CA . LEU A 1 184 ? -12.555 -28.047 -17.203 1 92.06 184 LEU A CA 1
ATOM 1450 C C . LEU A 1 184 ? -13.867 -28.656 -16.703 1 92.06 184 LEU A C 1
ATOM 1452 O O . LEU A 1 184 ? -14.812 -27.938 -16.406 1 92.06 184 LEU A O 1
ATOM 1456 N N . ILE A 1 185 ? -13.938 -29.922 -16.688 1 91.88 185 ILE A N 1
ATOM 1457 C CA . ILE A 1 185 ? -15.125 -30.609 -16.188 1 91.88 185 ILE A CA 1
ATOM 1458 C C . ILE A 1 185 ? -15.352 -30.25 -14.719 1 91.88 185 ILE A C 1
ATOM 1460 O O . ILE A 1 185 ? -16.469 -29.969 -14.305 1 91.88 185 ILE A O 1
ATOM 1464 N N . TYR A 1 186 ? -14.258 -30.297 -14.031 1 88.88 186 TYR A N 1
ATOM 1465 C CA . TYR A 1 186 ? -14.344 -29.922 -12.625 1 88.88 186 TYR A CA 1
ATOM 1466 C C . TYR A 1 186 ? -14.773 -28.469 -12.477 1 88.88 186 TYR A C 1
ATOM 1468 O O . TYR A 1 186 ? -15.586 -28.141 -11.609 1 88.88 186 TYR A O 1
ATOM 1476 N N . TYR A 1 187 ? -14.211 -27.594 -13.25 1 89.31 187 TYR A N 1
ATOM 1477 C CA . TYR A 1 187 ? -14.57 -26.188 -13.234 1 89.31 187 TYR A CA 1
ATOM 1478 C C . TYR A 1 187 ? -16.062 -26 -13.508 1 89.31 187 TYR A C 1
ATOM 1480 O O . TYR A 1 187 ? -16.719 -25.172 -12.852 1 89.31 187 TYR A O 1
ATOM 1488 N N . TYR A 1 188 ? -16.547 -26.719 -14.445 1 87.31 188 TYR A N 1
ATOM 1489 C CA . TYR A 1 188 ? -17.969 -26.672 -14.766 1 87.31 188 TYR A CA 1
ATOM 1490 C C . TYR A 1 188 ? -18.828 -27.078 -13.57 1 87.31 188 TYR A C 1
ATOM 1492 O O . TYR A 1 188 ? -19.828 -26.438 -13.266 1 87.31 188 TYR A O 1
ATOM 1500 N N . ALA A 1 189 ? -18.438 -28.094 -12.891 1 85.62 189 ALA A N 1
ATOM 1501 C CA . ALA A 1 189 ? -19.188 -28.594 -11.742 1 85.62 189 ALA A CA 1
ATOM 1502 C C . ALA A 1 189 ? -19.188 -27.562 -10.602 1 85.62 189 ALA A C 1
ATOM 1504 O O . ALA A 1 189 ? -20.172 -27.422 -9.891 1 85.62 189 ALA A O 1
ATOM 1505 N N . LEU A 1 190 ? -18.125 -26.891 -10.391 1 83.38 190 LEU A N 1
ATOM 1506 C CA . LEU A 1 190 ? -17.984 -25.906 -9.328 1 83.38 190 LEU A CA 1
ATOM 1507 C C . LEU A 1 190 ? -18.828 -24.672 -9.609 1 83.38 190 LEU A C 1
ATOM 1509 O O . LEU A 1 190 ? -19.25 -23.969 -8.688 1 83.38 190 LEU A O 1
ATOM 1513 N N . ASN A 1 191 ? -19.078 -24.438 -10.891 1 81.94 191 ASN A N 1
ATOM 1514 C CA . ASN A 1 191 ? -19.734 -23.203 -11.281 1 81.94 191 ASN A CA 1
ATOM 1515 C C . ASN A 1 191 ? -20.953 -23.469 -12.172 1 81.94 191 ASN A C 1
ATOM 1517 O O . ASN A 1 191 ? -21.172 -22.766 -13.164 1 81.94 191 ASN A O 1
ATOM 1521 N N . ILE A 1 192 ? -21.672 -24.375 -11.867 1 74.25 192 ILE A N 1
ATOM 1522 C CA . ILE A 1 192 ? -22.734 -24.891 -12.719 1 74.25 192 ILE A CA 1
ATOM 1523 C C . ILE A 1 192 ? -23.719 -23.766 -13.047 1 74.25 192 ILE A C 1
ATOM 1525 O O . ILE A 1 192 ? -24.219 -23.672 -14.164 1 74.25 192 ILE A O 1
ATOM 1529 N N . ASP A 1 193 ? -23.938 -22.875 -12.125 1 71.5 193 ASP A N 1
ATOM 1530 C CA . ASP A 1 193 ? -24.938 -21.828 -12.305 1 71.5 193 ASP A CA 1
ATOM 1531 C C . ASP A 1 193 ? -24.359 -20.672 -13.133 1 71.5 193 ASP A C 1
ATOM 1533 O O . ASP A 1 193 ? -25.109 -19.828 -13.641 1 71.5 193 ASP A O 1
ATOM 1537 N N . ASN A 1 194 ? -23.078 -20.75 -13.375 1 73.69 194 ASN A N 1
ATOM 1538 C CA . ASN A 1 194 ? -22.438 -19.594 -13.984 1 73.69 194 ASN A CA 1
ATOM 1539 C C . ASN A 1 194 ? -21.719 -19.969 -15.281 1 73.69 194 ASN A C 1
ATOM 1541 O O . ASN A 1 194 ? -21.047 -19.125 -15.883 1 73.69 194 ASN A O 1
ATOM 1545 N N . THR A 1 195 ? -21.828 -21.234 -15.609 1 77.62 195 THR A N 1
ATOM 1546 C CA . THR A 1 195 ? -21.125 -21.688 -16.812 1 77.62 195 THR A CA 1
ATOM 1547 C C . THR A 1 195 ? -22.094 -22.359 -17.781 1 77.62 195 THR A C 1
ATOM 1549 O O . THR A 1 195 ? -23.281 -22.5 -17.484 1 77.62 195 THR A O 1
ATOM 1552 N N . SER A 1 196 ? -21.516 -22.609 -18.938 1 77.88 196 SER A N 1
ATOM 1553 C CA . SER A 1 196 ? -22.281 -23.219 -20.031 1 77.88 196 SER A CA 1
ATOM 1554 C C . SER A 1 196 ? -21.812 -24.641 -20.297 1 77.88 196 SER A C 1
ATOM 1556 O O . SER A 1 196 ? -20.656 -24.984 -20.047 1 77.88 196 SER A O 1
ATOM 1558 N N . VAL A 1 197 ? -22.781 -25.438 -20.797 1 84.94 197 VAL A N 1
ATOM 1559 C CA . VAL A 1 197 ? -22.469 -26.812 -21.172 1 84.94 197 VAL A CA 1
ATOM 1560 C C . VAL A 1 197 ? -21.391 -26.828 -22.25 1 84.94 197 VAL A C 1
ATOM 1562 O O . VAL A 1 197 ? -20.719 -27.844 -22.453 1 84.94 197 VAL A O 1
ATOM 1565 N N . ASP A 1 198 ? -21.172 -25.703 -22.828 1 84.56 198 ASP A N 1
ATOM 1566 C CA . ASP A 1 198 ? -20.141 -25.562 -23.859 1 84.56 198 ASP A CA 1
ATOM 1567 C C . ASP A 1 198 ? -18.766 -25.922 -23.297 1 84.56 198 ASP A C 1
ATOM 1569 O O . ASP A 1 198 ? -17.891 -26.406 -24.031 1 84.56 198 ASP A O 1
ATOM 1573 N N . LEU A 1 199 ? -18.547 -25.734 -22.078 1 87.5 199 LEU A N 1
ATOM 1574 C CA . LEU A 1 199 ? -17.266 -26.094 -21.453 1 87.5 199 LEU A CA 1
ATOM 1575 C C . LEU A 1 199 ? -17.031 -27.594 -21.516 1 87.5 199 LEU A C 1
ATOM 1577 O O . LEU A 1 199 ? -15.898 -28.047 -21.672 1 87.5 199 LEU A O 1
ATOM 1581 N N . LEU A 1 200 ? -18.141 -28.312 -21.359 1 90.44 200 LEU A N 1
ATOM 1582 C CA . LEU A 1 200 ? -18.031 -29.766 -21.422 1 90.44 200 LEU A CA 1
ATOM 1583 C C . LEU A 1 200 ? -17.734 -30.234 -22.844 1 90.44 200 LEU A C 1
ATOM 1585 O O . LEU A 1 200 ? -17.016 -31.219 -23.031 1 90.44 200 LEU A O 1
ATOM 1589 N N . PHE A 1 201 ? -18.266 -29.516 -23.766 1 90.5 201 PHE A N 1
ATOM 1590 C CA . PHE A 1 201 ? -17.922 -29.844 -25.141 1 90.5 201 PHE A CA 1
ATOM 1591 C C . PHE A 1 201 ? -16.453 -29.562 -25.422 1 90.5 201 PHE A C 1
ATOM 1593 O O . PHE A 1 201 ? -15.781 -30.312 -26.125 1 90.5 201 PHE A O 1
ATOM 1600 N N . SER A 1 202 ? -16.016 -28.469 -24.906 1 90.5 202 SER A N 1
ATOM 1601 C CA . SER A 1 202 ? -14.602 -28.156 -25.047 1 90.5 202 SER A CA 1
ATOM 1602 C C . SER A 1 202 ? -13.734 -29.234 -24.391 1 90.5 202 SER A C 1
ATOM 1604 O O . SER A 1 202 ? -12.703 -29.609 -24.938 1 90.5 202 SER A O 1
ATOM 1606 N N . ALA A 1 203 ? -14.125 -29.734 -23.25 1 93.81 203 ALA A N 1
ATOM 1607 C CA . ALA A 1 203 ? -13.406 -30.812 -22.578 1 93.81 203 ALA A CA 1
ATOM 1608 C C . ALA A 1 203 ? -13.375 -32.062 -23.438 1 93.81 203 ALA A C 1
ATOM 1610 O O . ALA A 1 203 ? -12.344 -32.75 -23.531 1 93.81 203 ALA A O 1
ATOM 1611 N N . LYS A 1 204 ? -14.477 -32.344 -24.031 1 95.06 204 LYS A N 1
ATOM 1612 C CA . LYS A 1 204 ? -14.555 -33.5 -24.906 1 95.06 204 LYS A CA 1
ATOM 1613 C C . LYS A 1 204 ? -13.555 -33.375 -26.062 1 95.06 204 LYS A C 1
ATOM 1615 O O . LYS A 1 204 ? -12.859 -34.344 -26.375 1 95.06 204 LYS A O 1
ATOM 1620 N N . GLN A 1 205 ? -13.523 -32.25 -26.641 1 94.12 205 GLN A N 1
ATOM 1621 C CA . GLN A 1 205 ? -12.602 -32 -27.734 1 94.12 205 GLN A CA 1
ATOM 1622 C C . GLN A 1 205 ? -11.148 -32.156 -27.281 1 94.12 205 GLN A C 1
ATOM 1624 O O . GLN A 1 205 ? -10.305 -32.656 -28.031 1 94.12 205 GLN A O 1
ATOM 1629 N N . LEU A 1 206 ? -10.875 -31.703 -26.156 1 96.31 206 LEU A N 1
ATOM 1630 C CA . LEU A 1 206 ? -9.531 -31.812 -25.594 1 96.31 206 LEU A CA 1
ATOM 1631 C C . LEU A 1 206 ? -9.156 -33.281 -25.391 1 96.31 206 LEU A C 1
ATOM 1633 O O . LEU A 1 206 ? -8.031 -33.688 -25.703 1 96.31 206 LEU A O 1
ATOM 1637 N N . TYR A 1 207 ? -10.086 -34.094 -24.859 1 96.94 207 TYR A N 1
ATOM 1638 C CA . TYR A 1 207 ? -9.836 -35.531 -24.734 1 96.94 207 TYR A CA 1
ATOM 1639 C C . TYR A 1 207 ? -9.547 -36.156 -26.094 1 96.94 207 TYR A C 1
ATOM 1641 O O . TYR A 1 207 ? -8.648 -36.969 -26.234 1 96.94 207 TYR A O 1
ATOM 1649 N N . GLU A 1 208 ? -10.305 -35.75 -27.094 1 97.38 208 GLU A N 1
ATOM 1650 C CA . GLU A 1 208 ? -10.117 -36.281 -28.438 1 97.38 208 GLU A CA 1
ATOM 1651 C C . GLU A 1 208 ? -8.727 -35.969 -28.984 1 97.38 208 GLU A C 1
ATOM 1653 O O . GLU A 1 208 ? -8.055 -36.812 -29.547 1 97.38 208 GLU A O 1
ATOM 1658 N N . LYS A 1 209 ? -8.414 -34.75 -28.812 1 97.12 209 LYS A N 1
ATOM 1659 C CA . LYS A 1 209 ? -7.086 -34.344 -29.25 1 97.12 209 LYS A CA 1
ATOM 1660 C C . LYS A 1 209 ? -5.992 -35.094 -28.484 1 97.12 209 LYS A C 1
ATOM 1662 O O . LYS A 1 209 ? -4.984 -35.5 -29.062 1 97.12 209 LYS A O 1
ATOM 1667 N N . ALA A 1 210 ? -6.145 -35.25 -27.188 1 97.44 210 ALA A N 1
ATOM 1668 C CA . ALA A 1 210 ? -5.164 -35.906 -26.344 1 97.44 210 ALA A CA 1
ATOM 1669 C C . ALA A 1 210 ? -4.98 -37.375 -26.766 1 97.44 210 ALA A C 1
ATOM 1671 O O . ALA A 1 210 ? -3.852 -37.875 -26.812 1 97.44 210 ALA A O 1
ATOM 1672 N N . LEU A 1 211 ? -6.074 -38 -27.062 1 96.94 211 LEU A N 1
ATOM 1673 C CA . LEU A 1 211 ? -6.055 -39.438 -27.391 1 96.94 211 LEU A CA 1
ATOM 1674 C C . LEU A 1 211 ? -5.406 -39.656 -28.75 1 96.94 211 LEU A C 1
ATOM 1676 O O . LEU A 1 211 ? -4.977 -40.781 -29.047 1 96.94 211 LEU A O 1
ATOM 1680 N N . LYS A 1 212 ? -5.293 -38.625 -29.516 1 95.75 212 LYS A N 1
ATOM 1681 C CA . LYS A 1 212 ? -4.633 -38.719 -30.812 1 95.75 212 LYS A CA 1
ATOM 1682 C C . LYS A 1 212 ? -3.178 -38.25 -30.719 1 95.75 212 LYS A C 1
ATOM 1684 O O . LYS A 1 212 ? -2.426 -38.375 -31.703 1 95.75 212 LYS A O 1
ATOM 1689 N N . SER A 1 213 ? -2.891 -37.75 -29.609 1 94.25 213 SER A N 1
ATOM 1690 C CA . SER A 1 213 ? -1.549 -37.188 -29.438 1 94.25 213 SER A CA 1
ATOM 1691 C C . SER A 1 213 ? -0.492 -38.281 -29.531 1 94.25 213 SER A C 1
ATOM 1693 O O . SER A 1 213 ? -0.721 -39.438 -29.094 1 94.25 213 SER A O 1
ATOM 1695 N N . ARG A 1 214 ? 0.707 -37.969 -29.922 1 86.88 214 ARG A N 1
ATOM 1696 C CA . ARG A 1 214 ? 1.824 -38.875 -30.125 1 86.88 214 ARG A CA 1
ATOM 1697 C C . ARG A 1 214 ? 2.498 -39.219 -28.797 1 86.88 214 ARG A C 1
ATOM 1699 O O . ARG A 1 214 ? 3.139 -40.25 -28.672 1 86.88 214 ARG A O 1
ATOM 1706 N N . ASP A 1 215 ? 2.332 -38.406 -27.875 1 89.19 215 ASP A N 1
ATOM 1707 C CA . ASP A 1 215 ? 3.182 -38.531 -26.703 1 89.19 215 ASP A CA 1
ATOM 1708 C C . ASP A 1 215 ? 2.377 -39 -25.484 1 89.19 215 ASP A C 1
ATOM 1710 O O . ASP A 1 215 ? 2.947 -39.281 -24.438 1 89.19 215 ASP A O 1
ATOM 1714 N N . LEU A 1 216 ? 1.069 -39.188 -25.594 1 92.25 216 LEU A N 1
ATOM 1715 C CA . LEU A 1 216 ? 0.252 -39.5 -24.422 1 92.25 216 LEU A CA 1
ATOM 1716 C C . LEU A 1 216 ? 0.667 -40.844 -23.828 1 92.25 216 LEU A C 1
ATOM 1718 O O . LEU A 1 216 ? 0.908 -40.969 -22.625 1 92.25 216 LEU A O 1
ATOM 1722 N N . GLU A 1 217 ? 0.739 -41.812 -24.703 1 90.56 217 GLU A N 1
ATOM 1723 C CA . GLU A 1 217 ? 1.104 -43.156 -24.234 1 90.56 217 GLU A CA 1
ATOM 1724 C C . GLU A 1 217 ? 2.559 -43.188 -23.766 1 90.56 217 GLU A C 1
ATOM 1726 O O . GLU A 1 217 ? 2.885 -43.844 -22.781 1 90.56 217 GLU A O 1
ATOM 1731 N N . ALA A 1 218 ? 3.424 -42.531 -24.531 1 86.69 218 ALA A N 1
ATOM 1732 C CA . ALA A 1 218 ? 4.848 -42.531 -24.203 1 86.69 218 ALA A CA 1
ATOM 1733 C C . ALA A 1 218 ? 5.094 -41.906 -22.828 1 86.69 218 ALA A C 1
ATOM 1735 O O . ALA A 1 218 ? 5.98 -42.344 -22.094 1 86.69 218 ALA A O 1
ATOM 1736 N N . ILE A 1 219 ? 4.336 -40.969 -22.516 1 85.44 219 ILE A N 1
ATOM 1737 C CA . ILE A 1 219 ? 4.555 -40.25 -21.281 1 85.44 219 ILE A CA 1
ATOM 1738 C C . ILE A 1 219 ? 3.701 -40.844 -20.156 1 85.44 219 ILE A C 1
ATOM 1740 O O . ILE A 1 219 ? 4.188 -41.062 -19.047 1 85.44 219 ILE A O 1
ATOM 1744 N N . GLY A 1 220 ? 2.432 -41.125 -20.406 1 85.81 220 GLY A N 1
ATOM 1745 C CA . GLY A 1 220 ? 1.502 -41.531 -19.359 1 85.81 220 GLY A CA 1
ATOM 1746 C C . GLY A 1 220 ? 1.328 -43.062 -19.281 1 85.81 220 GLY A C 1
ATOM 1747 O O . GLY A 1 220 ? 0.801 -43.562 -18.297 1 85.81 220 GLY A O 1
ATOM 1748 N N . GLY A 1 221 ? 1.732 -43.781 -20.328 1 87.06 221 GLY A N 1
ATOM 1749 C CA . GLY A 1 221 ? 1.546 -45.219 -20.375 1 87.06 221 GLY A CA 1
ATOM 1750 C C . GLY A 1 221 ? 0.172 -45.625 -20.859 1 87.06 221 GLY A C 1
ATOM 1751 O O . GLY A 1 221 ? -0.699 -44.781 -21.062 1 87.06 221 GLY A O 1
ATOM 1752 N N . ILE A 1 222 ? 0.045 -46.875 -20.969 1 90.94 222 ILE A N 1
ATOM 1753 C CA . ILE A 1 222 ? -1.184 -47.438 -21.516 1 90.94 222 ILE A CA 1
ATOM 1754 C C . ILE A 1 222 ? -2.34 -47.188 -20.547 1 90.94 222 ILE A C 1
ATOM 1756 O O . ILE A 1 222 ? -3.479 -46.969 -20.969 1 90.94 222 ILE A O 1
ATOM 1760 N N . GLU A 1 223 ? -2.025 -47.219 -19.359 1 89.69 223 GLU A N 1
ATOM 1761 C CA . GLU A 1 223 ? -3.059 -47 -18.344 1 89.69 223 GLU A CA 1
ATOM 1762 C C . GLU A 1 223 ? -3.656 -45.594 -18.438 1 89.69 223 GLU A C 1
ATOM 1764 O O . GLU A 1 223 ? -4.859 -45.406 -18.25 1 89.69 223 GLU A O 1
ATOM 1769 N N . ALA A 1 224 ? -2.844 -44.656 -18.719 1 90.94 224 ALA A N 1
ATOM 1770 C CA . ALA A 1 224 ? -3.338 -43.281 -18.891 1 90.94 224 ALA A CA 1
ATOM 1771 C C . ALA A 1 224 ? -4.254 -43.188 -20.109 1 90.94 224 ALA A C 1
ATOM 1773 O O . ALA A 1 224 ? -5.297 -42.5 -20.047 1 90.94 224 ALA A O 1
ATOM 1774 N N . VAL A 1 225 ? -3.867 -43.781 -21.188 1 94.25 225 VAL A N 1
ATOM 1775 C CA . VAL A 1 225 ? -4.672 -43.781 -22.406 1 94.25 225 VAL A CA 1
ATOM 1776 C C . VAL A 1 225 ? -6.047 -44.375 -22.125 1 94.25 225 VAL A C 1
ATOM 1778 O O . VAL A 1 225 ? -7.07 -43.812 -22.5 1 94.25 225 VAL A O 1
ATOM 1781 N N . LYS A 1 226 ? -6.02 -45.531 -21.422 1 94.5 226 LYS A N 1
ATOM 1782 C CA . LYS A 1 226 ? -7.277 -46.188 -21.094 1 94.5 226 LYS A CA 1
ATOM 1783 C C . LYS A 1 226 ? -8.156 -45.312 -20.203 1 94.5 226 LYS A C 1
ATOM 1785 O O . LYS A 1 226 ? -9.359 -45.219 -20.422 1 94.5 226 LYS A O 1
ATOM 1790 N N . TYR A 1 227 ? -7.527 -44.75 -19.344 1 93.94 227 TYR A N 1
ATOM 1791 C CA . TYR A 1 227 ? -8.258 -43.906 -18.406 1 93.94 227 TYR A CA 1
ATOM 1792 C C . TYR A 1 227 ? -8.914 -42.75 -19.141 1 93.94 227 TYR A C 1
ATOM 1794 O O . TYR A 1 227 ? -10.109 -42.469 -18.953 1 93.94 227 TYR A O 1
ATOM 1802 N N . PHE A 1 228 ? -8.211 -42.031 -19.953 1 95.94 228 PHE A N 1
ATOM 1803 C CA . PHE A 1 228 ? -8.734 -40.844 -20.625 1 95.94 228 PHE A CA 1
ATOM 1804 C C . PHE A 1 228 ? -9.766 -41.219 -21.688 1 95.94 228 PHE A C 1
ATOM 1806 O O . PHE A 1 228 ? -10.711 -40.469 -21.938 1 95.94 228 PHE A O 1
ATOM 1813 N N . GLN A 1 229 ? -9.555 -42.375 -22.234 1 96.25 229 GLN A N 1
ATOM 1814 C CA . GLN A 1 229 ? -10.57 -42.906 -23.141 1 96.25 229 GLN A CA 1
ATOM 1815 C C . GLN A 1 229 ? -11.898 -43.125 -22.422 1 96.25 229 GLN A C 1
ATOM 1817 O O . GLN A 1 229 ? -12.961 -42.781 -22.953 1 96.25 229 GLN A O 1
ATOM 1822 N N . GLU A 1 230 ? -11.773 -43.719 -21.312 1 96.5 230 GLU A N 1
ATOM 1823 C CA . GLU A 1 230 ? -12.977 -43.938 -20.516 1 96.5 230 GLU A CA 1
ATOM 1824 C C . GLU A 1 230 ? -13.664 -42.625 -20.141 1 96.5 230 GLU A C 1
ATOM 1826 O O . GLU A 1 230 ? -14.891 -42.531 -20.203 1 96.5 230 GLU A O 1
ATOM 1831 N N . GLN A 1 231 ? -12.883 -41.719 -19.734 1 95.44 231 GLN A N 1
ATOM 1832 C CA . GLN A 1 231 ? -13.43 -40.406 -19.391 1 95.44 231 GLN A CA 1
ATOM 1833 C C . GLN A 1 231 ? -14.094 -39.75 -20.609 1 95.44 231 GLN A C 1
ATOM 1835 O O . GLN A 1 231 ? -15.172 -39.156 -20.5 1 95.44 231 GLN A O 1
ATOM 1840 N N . HIS A 1 232 ? -13.43 -39.781 -21.734 1 96.44 232 HIS A N 1
ATOM 1841 C CA . HIS A 1 232 ? -13.984 -39.25 -22.984 1 96.44 232 HIS A CA 1
ATOM 1842 C C . HIS A 1 232 ? -15.328 -39.906 -23.297 1 96.44 232 HIS A C 1
ATOM 1844 O O . HIS A 1 232 ? -16.281 -39.219 -23.656 1 96.44 232 HIS A O 1
ATOM 1850 N N . ASP A 1 233 ? -15.391 -41.219 -23.172 1 96.25 233 ASP A N 1
ATOM 1851 C CA . ASP A 1 233 ? -16.609 -41.938 -23.516 1 96.25 233 ASP A CA 1
ATOM 1852 C C . ASP A 1 233 ? -17.75 -41.594 -22.578 1 96.25 233 ASP A C 1
ATOM 1854 O O . ASP A 1 233 ? -18.891 -41.438 -23.031 1 96.25 233 ASP A O 1
ATOM 1858 N N . GLU A 1 234 ? -17.438 -41.531 -21.344 1 95.38 234 GLU A N 1
ATOM 1859 C CA . GLU A 1 234 ? -18.453 -41.156 -20.375 1 95.38 234 GLU A CA 1
ATOM 1860 C C . GLU A 1 234 ? -18.984 -39.75 -20.641 1 95.38 234 GLU A C 1
ATOM 1862 O O . GLU A 1 234 ? -20.188 -39.5 -20.578 1 95.38 234 GLU A O 1
ATOM 1867 N N . LEU A 1 235 ? -18.094 -38.844 -20.891 1 95.25 235 LEU A N 1
ATOM 1868 C CA . LEU A 1 235 ? -18.484 -37.469 -21.188 1 95.25 235 LEU A CA 1
ATOM 1869 C C . LEU A 1 235 ? -19.312 -37.406 -22.469 1 95.25 235 LEU A C 1
ATOM 1871 O O . LEU A 1 235 ? -20.312 -36.688 -22.547 1 95.25 235 LEU A O 1
ATOM 1875 N N . SER A 1 236 ? -18.906 -38.156 -23.469 1 94.88 236 SER A N 1
ATOM 1876 C CA . SER A 1 236 ? -19.641 -38.219 -24.75 1 94.88 236 SER A CA 1
ATOM 1877 C C . SER A 1 236 ? -21.062 -38.719 -24.547 1 94.88 236 SER A C 1
ATOM 1879 O O . SER A 1 236 ? -22 -38.156 -25.156 1 94.88 236 SER A O 1
ATOM 1881 N N . LYS A 1 237 ? -21.188 -39.656 -23.703 1 94.44 237 LYS A N 1
ATOM 1882 C CA . LYS A 1 237 ? -22.516 -40.156 -23.406 1 94.44 237 LYS A CA 1
ATOM 1883 C C . LYS A 1 237 ? -23.375 -39.125 -22.688 1 94.44 237 LYS A C 1
ATOM 1885 O O . LYS A 1 237 ? -24.562 -38.969 -23 1 94.44 237 LYS A O 1
ATOM 1890 N N . SER A 1 238 ? -22.781 -38.469 -21.812 1 92.25 238 SER A N 1
ATOM 1891 C CA . SER A 1 238 ? -23.5 -37.469 -21.047 1 92.25 238 SER A CA 1
ATOM 1892 C C . SER A 1 238 ? -23.938 -36.281 -21.922 1 92.25 238 SER A C 1
ATOM 1894 O O . SER A 1 238 ? -24.922 -35.594 -21.625 1 92.25 238 SER A O 1
ATOM 1896 N N . LEU A 1 239 ? -23.203 -36.062 -23.016 1 93.94 239 LEU A N 1
ATOM 1897 C CA . LEU A 1 239 ? -23.453 -34.875 -23.844 1 93.94 239 LEU A CA 1
ATOM 1898 C C . LEU A 1 239 ? -24.312 -35.25 -25.047 1 93.94 239 LEU A C 1
ATOM 1900 O O . LEU A 1 239 ? -24.578 -34.406 -25.906 1 93.94 239 LEU A O 1
ATOM 1904 N N . GLU A 1 240 ? -24.766 -36.406 -25.078 1 91.19 240 GLU A N 1
ATOM 1905 C CA . GLU A 1 240 ? -25.453 -36.938 -26.25 1 91.19 240 GLU A CA 1
ATOM 1906 C C . GLU A 1 240 ? -26.703 -36.094 -26.562 1 91.19 240 GLU A C 1
ATOM 1908 O O . GLU A 1 240 ? -27.047 -35.906 -27.719 1 91.19 240 GLU A O 1
ATOM 1913 N N . ASN A 1 241 ? -27.391 -35.594 -25.5 1 89.56 241 ASN A N 1
ATOM 1914 C CA . ASN A 1 241 ? -28.656 -34.875 -25.703 1 89.56 241 ASN A CA 1
ATOM 1915 C C . ASN A 1 241 ? -28.453 -33.375 -25.672 1 89.56 241 ASN A C 1
ATOM 1917 O O . ASN A 1 241 ? -29.422 -32.625 -25.547 1 89.56 241 ASN A O 1
ATOM 1921 N N . PHE A 1 242 ? -27.203 -32.969 -25.734 1 89.5 242 PHE A N 1
ATOM 1922 C CA . PHE A 1 242 ? -26.922 -31.547 -25.688 1 89.5 242 PHE A CA 1
ATOM 1923 C C . PHE A 1 242 ? -26.297 -31.094 -27 1 89.5 242 PHE A C 1
ATOM 1925 O O . PHE A 1 242 ? -25.734 -31.906 -27.75 1 89.5 242 PHE A O 1
ATOM 1932 N N . GLN A 1 243 ? -26.5 -29.797 -27.359 1 84.44 243 GLN A N 1
ATOM 1933 C CA . GLN A 1 243 ? -25.844 -29.156 -28.484 1 84.44 243 GLN A CA 1
ATOM 1934 C C . GLN A 1 243 ? -25.031 -27.953 -28.031 1 84.44 243 GLN A C 1
ATOM 1936 O O . GLN A 1 243 ? -25.453 -27.219 -27.141 1 84.44 243 GLN A O 1
ATOM 1941 N N . PRO A 1 244 ? -23.797 -27.922 -28.609 1 79.31 244 PRO A N 1
ATOM 1942 C CA . PRO A 1 244 ? -23.016 -26.75 -28.25 1 79.31 244 PRO A CA 1
ATOM 1943 C C . PRO A 1 244 ? -23.672 -25.438 -28.688 1 79.31 244 PRO A C 1
ATOM 1945 O O . PRO A 1 244 ? -24.344 -25.406 -29.719 1 79.31 244 PRO A O 1
ATOM 1948 N N . ALA A 1 245 ? -23.469 -24.391 -27.828 1 74.75 245 ALA A N 1
ATOM 1949 C CA . ALA A 1 245 ? -24 -23.078 -28.203 1 74.75 245 ALA A CA 1
ATOM 1950 C C . ALA A 1 245 ? -23.188 -22.469 -29.328 1 74.75 245 ALA A C 1
ATOM 1952 O O . ALA A 1 245 ? -22.016 -22.781 -29.5 1 74.75 245 ALA A O 1
ATOM 1953 N N . PRO A 1 246 ? -23.859 -21.578 -30.125 1 67.56 246 PRO A N 1
ATOM 1954 C CA . PRO A 1 246 ? -23.125 -20.891 -31.188 1 67.56 246 PRO A CA 1
ATOM 1955 C C . PRO A 1 246 ? -22 -20 -30.625 1 67.56 246 PRO A C 1
ATOM 1957 O O . PRO A 1 246 ? -22.156 -19.406 -29.547 1 67.56 246 PRO A O 1
ATOM 1960 N N . THR A 1 247 ? -20.875 -20.109 -31.281 1 64.25 247 THR A N 1
ATOM 1961 C CA . THR A 1 247 ? -19.734 -19.312 -30.875 1 64.25 247 THR A CA 1
ATOM 1962 C C . THR A 1 247 ? -19.969 -17.844 -31.219 1 64.25 247 THR A C 1
ATOM 1964 O O . THR A 1 247 ? -20.453 -17.516 -32.312 1 64.25 247 THR A O 1
ATOM 1967 N N . TYR A 1 248 ? -19.984 -17.016 -30.156 1 64.06 248 TYR A N 1
ATOM 1968 C CA . TYR A 1 248 ? -20.094 -15.57 -30.328 1 64.06 248 TYR A CA 1
ATOM 1969 C C . TYR A 1 248 ? -18.734 -14.938 -30.562 1 64.06 248 TYR A C 1
ATOM 1971 O O . TYR A 1 248 ? -17.781 -15.234 -29.844 1 64.06 248 TYR A O 1
ATOM 1979 N N . THR A 1 249 ? -18.484 -14.359 -31.812 1 63.75 249 THR A N 1
ATOM 1980 C CA . THR A 1 249 ? -17.281 -13.555 -32.031 1 63.75 249 THR A CA 1
ATOM 1981 C C . THR A 1 249 ? -17.609 -12.062 -31.922 1 63.75 249 THR A C 1
ATOM 1983 O O . THR A 1 249 ? -18.391 -11.531 -32.719 1 63.75 249 THR A O 1
ATOM 1986 N N . PRO A 1 250 ? -17.094 -11.438 -30.719 1 65.25 250 PRO A N 1
ATOM 1987 C CA . PRO A 1 250 ? -17.406 -10.008 -30.625 1 65.25 250 PRO A CA 1
ATOM 1988 C C . PRO A 1 250 ? -16.859 -9.195 -31.797 1 65.25 250 PRO A C 1
ATOM 1990 O O . PRO A 1 250 ? -15.695 -9.367 -32.188 1 65.25 250 PRO A O 1
ATOM 1993 N N . LYS A 1 251 ? -17.719 -8.602 -32.656 1 61.88 251 LYS A N 1
ATOM 1994 C CA . LYS A 1 251 ? -17.344 -7.656 -33.688 1 61.88 251 LYS A CA 1
ATOM 1995 C C . LYS A 1 251 ? -17.031 -6.281 -33.094 1 61.88 251 LYS A C 1
ATOM 1997 O O . LYS A 1 251 ? -17.703 -5.852 -32.156 1 61.88 251 LYS A O 1
ATOM 2002 N N . ASP A 1 252 ? -15.961 -5.574 -33.656 1 61.97 252 ASP A N 1
ATOM 2003 C CA . ASP A 1 252 ? -15.578 -4.172 -33.5 1 61.97 252 ASP A CA 1
ATOM 2004 C C . ASP A 1 252 ? -15.414 -3.814 -32.031 1 61.97 252 ASP A C 1
ATOM 2006 O O . ASP A 1 252 ? -16.188 -3.023 -31.484 1 61.97 252 ASP A O 1
ATOM 2010 N N . GLN A 1 253 ? -14.578 -4.527 -31.359 1 71 253 GLN A N 1
ATOM 2011 C CA . GLN A 1 253 ? -14.414 -4.215 -29.938 1 71 253 GLN A CA 1
ATOM 2012 C C . GLN A 1 253 ? -13.492 -3.012 -29.75 1 71 253 GLN A C 1
ATOM 2014 O O . GLN A 1 253 ? -12.555 -2.812 -30.516 1 71 253 GLN A O 1
ATOM 2019 N N . ILE A 1 254 ? -14.016 -2.117 -28.969 1 83.75 254 ILE A N 1
ATOM 2020 C CA . ILE A 1 254 ? -13.172 -1.004 -28.562 1 83.75 254 ILE A CA 1
ATOM 2021 C C . ILE A 1 254 ? -11.844 -1.535 -28.016 1 83.75 254 ILE A C 1
ATOM 2023 O O . ILE A 1 254 ? -11.789 -2.637 -27.469 1 83.75 254 ILE A O 1
ATOM 2027 N N . PRO A 1 255 ? -10.766 -0.892 -28.328 1 90.75 255 PRO A N 1
ATOM 2028 C CA . PRO A 1 255 ? -9.414 -1.32 -27.969 1 90.75 255 PRO A CA 1
ATOM 2029 C C . PRO A 1 255 ? -9.305 -1.763 -26.5 1 90.75 255 PRO A C 1
ATOM 2031 O O . PRO A 1 255 ? -8.617 -2.736 -26.203 1 90.75 255 PRO A O 1
ATOM 2034 N N . TYR A 1 256 ? -10.023 -1.155 -25.703 1 92.56 256 TYR A N 1
ATOM 2035 C CA . TYR A 1 256 ? -9.977 -1.479 -24.281 1 92.56 256 TYR A CA 1
ATOM 2036 C C . TYR A 1 256 ? -10.5 -2.891 -24.016 1 92.56 256 TYR A C 1
ATOM 2038 O O . TYR A 1 256 ? -9.875 -3.662 -23.281 1 92.56 256 TYR A O 1
ATOM 2046 N N . LEU A 1 257 ? -11.57 -3.289 -24.594 1 90.25 257 LEU A N 1
ATOM 2047 C CA . LEU A 1 257 ? -12.164 -4.605 -24.391 1 90.25 257 LEU A CA 1
ATOM 2048 C C . LEU A 1 257 ? -11.289 -5.695 -25 1 90.25 257 LEU A C 1
ATOM 2050 O O . LEU A 1 257 ? -11.148 -6.777 -24.422 1 90.25 257 LEU A O 1
ATOM 2054 N N . THR A 1 258 ? -10.711 -5.383 -26.125 1 89.62 258 THR A N 1
ATOM 2055 C CA . THR A 1 258 ? -9.812 -6.336 -26.781 1 89.62 258 THR A CA 1
ATOM 2056 C C . THR A 1 258 ? -8.586 -6.598 -25.906 1 89.62 258 THR A C 1
ATOM 2058 O O . THR A 1 258 ? -8.148 -7.742 -25.781 1 89.62 258 THR A O 1
ATOM 2061 N N . PHE A 1 259 ? -8.141 -5.539 -25.375 1 93.44 259 PHE A N 1
ATOM 2062 C CA . PHE A 1 259 ? -6.992 -5.648 -24.484 1 93.44 259 PHE A CA 1
ATOM 2063 C C . PHE A 1 259 ? -7.332 -6.496 -23.266 1 93.44 259 PHE A C 1
ATOM 2065 O O . PHE A 1 259 ? -6.59 -7.414 -22.922 1 93.44 259 PHE A O 1
ATOM 2072 N N . CYS A 1 260 ? -8.414 -6.203 -22.641 1 92.94 260 CYS A N 1
ATOM 2073 C CA . CYS A 1 260 ? -8.836 -6.918 -21.438 1 92.94 260 CYS A CA 1
ATOM 2074 C C . CYS A 1 260 ? -9.062 -8.391 -21.734 1 92.94 260 CYS A C 1
ATOM 2076 O O . CYS A 1 260 ? -8.727 -9.258 -20.922 1 92.94 260 CYS A O 1
ATOM 2078 N N . GLN A 1 261 ? -9.602 -8.633 -22.875 1 88.06 261 GLN A N 1
ATOM 2079 C CA . GLN A 1 261 ? -9.836 -10.016 -23.281 1 88.06 261 GLN A CA 1
ATOM 2080 C C . GLN A 1 261 ? -8.523 -10.758 -23.5 1 88.06 261 GLN A C 1
ATOM 2082 O O . GLN A 1 261 ? -8.367 -11.891 -23.031 1 88.06 261 GLN A O 1
ATOM 2087 N N . SER A 1 262 ? -7.625 -10.125 -24.156 1 88.56 262 SER A N 1
ATOM 2088 C CA . SER A 1 262 ? -6.355 -10.773 -24.484 1 88.56 262 SER A CA 1
ATOM 2089 C C . SER A 1 262 ? -5.535 -11.062 -23.234 1 88.56 262 SER A C 1
ATOM 2091 O O . SER A 1 262 ? -4.758 -12.016 -23.203 1 88.56 262 SER A O 1
ATOM 2093 N N . LYS A 1 263 ? -5.77 -10.281 -22.219 1 91.88 263 LYS A N 1
ATOM 2094 C CA . LYS A 1 263 ? -4.984 -10.438 -21 1 91.88 263 LYS A CA 1
ATOM 2095 C C . LYS A 1 263 ? -5.805 -11.109 -19.906 1 91.88 263 LYS A C 1
ATOM 2097 O O . LYS A 1 263 ? -5.328 -11.281 -18.781 1 91.88 263 LYS A O 1
ATOM 2102 N N . ASN A 1 264 ? -7.059 -11.547 -20.234 1 90.81 264 ASN A N 1
ATOM 2103 C CA . ASN A 1 264 ? -7.953 -12.203 -19.297 1 90.81 264 ASN A CA 1
ATOM 2104 C C . ASN A 1 264 ? -8.172 -11.344 -18.047 1 90.81 264 ASN A C 1
ATOM 2106 O O . ASN A 1 264 ? -7.953 -11.805 -16.922 1 90.81 264 ASN A O 1
ATOM 2110 N N . LEU A 1 265 ? -8.656 -10.078 -18.328 1 94.25 265 LEU A N 1
ATOM 2111 C CA . LEU A 1 265 ? -8.742 -9.109 -17.234 1 94.25 265 LEU A CA 1
ATOM 2112 C C . LEU A 1 265 ? -10.195 -8.875 -16.828 1 94.25 265 LEU A C 1
ATOM 2114 O O . LEU A 1 265 ? -10.508 -7.867 -16.188 1 94.25 265 LEU A O 1
ATOM 2118 N N . PHE A 1 266 ? -11.117 -9.734 -17.234 1 93.12 266 PHE A N 1
ATOM 2119 C CA . PHE A 1 266 ? -12.5 -9.648 -16.766 1 93.12 266 PHE A CA 1
ATOM 2120 C C . PHE A 1 266 ? -12.734 -10.578 -15.586 1 93.12 266 PHE A C 1
ATOM 2122 O O . PHE A 1 266 ? -12.203 -11.688 -15.555 1 93.12 266 PHE A O 1
ATOM 2129 N N . LEU A 1 267 ? -13.484 -10.094 -14.641 1 94 267 LEU A N 1
ATOM 2130 C CA . LEU A 1 267 ? -13.891 -10.938 -13.516 1 94 267 LEU A CA 1
ATOM 2131 C C . LEU A 1 267 ? -15.195 -11.656 -13.82 1 94 267 LEU A C 1
ATOM 2133 O O . LEU A 1 267 ? -16.266 -11.242 -13.359 1 94 267 LEU A O 1
ATOM 2137 N N . ASN A 1 268 ? -15.109 -12.641 -14.57 1 91.06 268 ASN A N 1
ATOM 2138 C CA . ASN A 1 268 ? -16.234 -13.5 -14.938 1 91.06 268 ASN A CA 1
ATOM 2139 C C . ASN A 1 268 ? -15.805 -14.961 -15.047 1 91.06 268 ASN A C 1
ATOM 2141 O O . ASN A 1 268 ? -14.664 -15.297 -14.742 1 91.06 268 ASN A O 1
ATOM 2145 N N . HIS A 1 269 ? -16.703 -15.852 -15.328 1 87.12 269 HIS A N 1
ATOM 2146 C CA . HIS A 1 269 ? -16.438 -17.281 -15.312 1 87.12 269 HIS A CA 1
ATOM 2147 C C . HIS A 1 269 ? -16.031 -17.781 -16.703 1 87.12 269 HIS A C 1
ATOM 2149 O O . HIS A 1 269 ? -15.938 -18.984 -16.922 1 87.12 269 HIS A O 1
ATOM 2155 N N . HIS A 1 270 ? -15.719 -16.812 -17.578 1 78.5 270 HIS A N 1
ATOM 2156 C CA . HIS A 1 270 ? -15.43 -17.203 -18.953 1 78.5 270 HIS A CA 1
ATOM 2157 C C . HIS A 1 270 ? -13.93 -17.297 -19.188 1 78.5 270 HIS A C 1
ATOM 2159 O O . HIS A 1 270 ? -13.18 -16.375 -18.875 1 78.5 270 HIS A O 1
ATOM 2165 N N . PHE A 1 271 ? -13.367 -18.516 -19.297 1 66 271 PHE A N 1
ATOM 2166 C CA . PHE A 1 271 ? -11.945 -18.75 -19.516 1 66 271 PHE A CA 1
ATOM 2167 C C . PHE A 1 271 ? -11.586 -18.5 -20.984 1 66 271 PHE A C 1
ATOM 2169 O O . PHE A 1 271 ? -10.602 -19.062 -21.484 1 66 271 PHE A O 1
ATOM 2176 N N . GLY A 1 272 ? -12.344 -17.656 -21.609 1 61.94 272 GLY A N 1
ATOM 2177 C CA . GLY A 1 272 ? -12.016 -17.375 -23 1 61.94 272 GLY A CA 1
ATOM 2178 C C . GLY A 1 272 ? -12.484 -18.469 -23.953 1 61.94 272 GLY A C 1
ATOM 2179 O O . GLY A 1 272 ? -12.195 -18.422 -25.141 1 61.94 272 GLY A O 1
ATOM 2180 N N . TYR A 1 273 ? -13.094 -19.516 -23.406 1 59.72 273 TYR A N 1
ATOM 2181 C CA . TYR A 1 273 ? -13.469 -20.641 -24.266 1 59.72 273 TYR A CA 1
ATOM 2182 C C . TYR A 1 273 ? -14.758 -20.328 -25.031 1 59.72 273 TYR A C 1
ATOM 2184 O O . TYR A 1 273 ? -14.945 -20.781 -26.156 1 59.72 273 TYR A O 1
ATOM 2192 N N . SER A 1 274 ? -15.695 -19.766 -24.312 1 62.34 274 SER A N 1
ATOM 2193 C CA . SER A 1 274 ? -16.938 -19.359 -24.953 1 62.34 274 SER A CA 1
ATOM 2194 C C . SER A 1 274 ? -17.297 -17.922 -24.625 1 62.34 274 SER A C 1
ATOM 2196 O O . SER A 1 274 ? -17.031 -17.453 -23.516 1 62.34 274 SER A O 1
ATOM 2198 N N . PHE A 1 275 ? -17.594 -17.266 -25.828 1 69.19 275 PHE A N 1
ATOM 2199 C CA . PHE A 1 275 ? -17.859 -15.852 -25.578 1 69.19 275 PHE A CA 1
ATOM 2200 C C . PHE A 1 275 ? -19.359 -15.555 -25.719 1 69.19 275 PHE A C 1
ATOM 2202 O O . PHE A 1 275 ? -20.031 -16.141 -26.562 1 69.19 275 PHE A O 1
ATOM 2209 N N . ASN A 1 276 ? -19.875 -14.984 -24.828 1 74.19 276 ASN A N 1
ATOM 2210 C CA . ASN A 1 276 ? -21.188 -14.359 -24.891 1 74.19 276 ASN A CA 1
ATOM 2211 C C . ASN A 1 276 ? -21.156 -12.93 -24.359 1 74.19 276 ASN A C 1
ATOM 2213 O O . ASN A 1 276 ? -20.094 -12.352 -24.203 1 74.19 276 ASN A O 1
ATOM 2217 N N . ALA A 1 277 ? -22.359 -12.352 -24.312 1 69.25 277 ALA A N 1
ATOM 2218 C CA . ALA A 1 277 ? -22.453 -10.953 -23.891 1 69.25 277 ALA A CA 1
ATOM 2219 C C . ALA A 1 277 ? -21.859 -10.758 -22.5 1 69.25 277 ALA A C 1
ATOM 2221 O O . ALA A 1 277 ? -21.312 -9.695 -22.188 1 69.25 277 ALA A O 1
ATOM 2222 N N . ASP A 1 278 ? -21.797 -11.773 -21.719 1 79.19 278 ASP A N 1
ATOM 2223 C CA . ASP A 1 278 ? -21.328 -11.672 -20.344 1 79.19 278 ASP A CA 1
ATOM 2224 C C . ASP A 1 278 ? -19.812 -11.844 -20.25 1 79.19 278 ASP A C 1
ATOM 2226 O O . ASP A 1 278 ? -19.219 -11.602 -19.203 1 79.19 278 ASP A O 1
ATOM 2230 N N . SER A 1 279 ? -19.25 -12.086 -21.453 1 83.12 279 SER A N 1
ATOM 2231 C CA . SER A 1 279 ? -17.812 -12.375 -21.469 1 83.12 279 SER A CA 1
ATOM 2232 C C . SER A 1 279 ? -16.984 -11.109 -21.344 1 83.12 279 SER A C 1
ATOM 2234 O O . SER A 1 279 ? -15.773 -11.172 -21.125 1 83.12 279 SER A O 1
ATOM 2236 N N . PHE A 1 280 ? -17.641 -9.914 -21.359 1 87.44 280 PHE A N 1
ATOM 2237 C CA . PHE A 1 280 ? -16.906 -8.664 -21.328 1 87.44 280 PHE A CA 1
ATOM 2238 C C . PHE A 1 280 ? -17.328 -7.797 -20.156 1 87.44 280 PHE A C 1
ATOM 2240 O O . PHE A 1 280 ? -17.281 -6.566 -20.234 1 87.44 280 PHE A O 1
ATOM 2247 N N . THR A 1 281 ? -17.781 -8.445 -19.125 1 90.38 281 THR A N 1
ATOM 2248 C CA . THR A 1 281 ? -18.219 -7.75 -17.922 1 90.38 281 THR A CA 1
ATOM 2249 C C . THR A 1 281 ? -17.688 -8.445 -16.672 1 90.38 281 THR A C 1
ATOM 2251 O O . THR A 1 281 ? -17.297 -9.617 -16.734 1 90.38 281 THR A O 1
ATOM 2254 N N . ASP A 1 282 ? -17.531 -7.664 -15.703 1 93.75 282 ASP A N 1
ATOM 2255 C CA . ASP A 1 282 ? -17.297 -8.219 -14.375 1 93.75 282 ASP A CA 1
ATOM 2256 C C . ASP A 1 282 ? -18.609 -8.57 -13.688 1 93.75 282 ASP A C 1
ATOM 2258 O O . ASP A 1 282 ? -19.312 -7.695 -13.18 1 93.75 282 ASP A O 1
ATOM 2262 N N . ASN A 1 283 ? -18.922 -9.844 -13.633 1 89.94 283 ASN A N 1
ATOM 2263 C CA . ASN A 1 283 ? -20.203 -10.234 -13.031 1 89.94 283 ASN A CA 1
ATOM 2264 C C . ASN A 1 283 ? -20.031 -11.414 -12.07 1 89.94 283 ASN A C 1
ATOM 2266 O O . ASN A 1 283 ? -21 -12.109 -11.766 1 89.94 283 ASN A O 1
ATOM 2270 N N . MET A 1 284 ? -18.859 -11.617 -11.656 1 89.94 284 MET A N 1
ATOM 2271 C CA . MET A 1 284 ? -18.578 -12.641 -10.656 1 89.94 284 MET A CA 1
ATOM 2272 C C . MET A 1 284 ? -18.812 -12.094 -9.25 1 89.94 284 MET A C 1
ATOM 2274 O O . MET A 1 284 ? -18.359 -11.008 -8.914 1 89.94 284 MET A O 1
ATOM 2278 N N . TYR A 1 285 ? -19.594 -12.742 -8.43 1 89.5 285 TYR A N 1
ATOM 2279 C CA . TYR A 1 285 ? -19.812 -12.359 -7.043 1 89.5 285 TYR A CA 1
ATOM 2280 C C . TYR A 1 285 ? -20.062 -13.578 -6.164 1 89.5 285 TYR A C 1
ATOM 2282 O O . TYR A 1 285 ? -20.734 -14.516 -6.574 1 89.5 285 TYR A O 1
ATOM 2290 N N . PRO A 1 286 ? -19.422 -13.586 -5.004 1 92.19 286 PRO A N 1
ATOM 2291 C CA . PRO A 1 286 ? -19.766 -14.641 -4.051 1 92.19 286 PRO A CA 1
ATOM 2292 C C . PRO A 1 286 ? -21.188 -14.516 -3.516 1 92.19 286 PRO A C 1
ATOM 2294 O O . PRO A 1 286 ? -21.578 -13.445 -3.041 1 92.19 286 PRO A O 1
ATOM 2297 N N . PRO A 1 287 ? -21.953 -15.57 -3.67 1 91 287 PRO A N 1
ATOM 2298 C CA . PRO A 1 287 ? -23.312 -15.516 -3.127 1 91 287 PRO A CA 1
ATOM 2299 C C . PRO A 1 287 ? -23.328 -15.586 -1.602 1 91 287 PRO A C 1
ATOM 2301 O O . PRO A 1 287 ? -23.641 -16.625 -1.034 1 91 287 PRO A O 1
ATOM 2304 N N . PHE A 1 288 ? -23.062 -14.438 -0.991 1 92 288 PHE A N 1
ATOM 2305 C CA . PHE A 1 288 ? -23.062 -14.383 0.466 1 92 288 PHE A CA 1
ATOM 2306 C C . PHE A 1 288 ? -24.438 -14.711 1.021 1 92 288 PHE A C 1
ATOM 2308 O O . PHE A 1 288 ? -25.438 -14.094 0.634 1 92 288 PHE A O 1
ATOM 2315 N N . PHE A 1 289 ? -24.469 -15.688 1.901 1 88.25 289 PHE A N 1
ATOM 2316 C CA . PHE A 1 289 ? -25.719 -16.125 2.523 1 88.25 289 PHE A CA 1
ATOM 2317 C C . PHE A 1 289 ? -25.812 -15.602 3.953 1 88.25 289 PHE A C 1
ATOM 2319 O O . PHE A 1 289 ? -24.828 -15.586 4.684 1 88.25 289 PHE A O 1
ATOM 2326 N N . GLN A 1 290 ? -26.969 -15.102 4.227 1 87.12 290 GLN A N 1
ATOM 2327 C CA . GLN A 1 290 ? -27.234 -14.719 5.609 1 87.12 290 GLN A CA 1
ATOM 2328 C C . GLN A 1 290 ? -28.469 -15.445 6.152 1 87.12 290 GLN A C 1
ATOM 2330 O O . GLN A 1 290 ? -29.422 -15.688 5.418 1 87.12 290 GLN A O 1
ATOM 2335 N N . SER A 1 291 ? -28.328 -15.859 7.391 1 80.62 291 SER A N 1
ATOM 2336 C CA . SER A 1 291 ? -29.438 -16.562 8.031 1 80.62 291 SER A CA 1
ATOM 2337 C C . SER A 1 291 ? -30.578 -15.625 8.359 1 80.62 291 SER A C 1
ATOM 2339 O O . SER A 1 291 ? -30.359 -14.445 8.656 1 80.62 291 SER A O 1
ATOM 2341 N N . ALA A 1 292 ? -31.797 -16.156 8.375 1 79 292 ALA A N 1
ATOM 2342 C CA . ALA A 1 292 ? -33 -15.383 8.703 1 79 292 ALA A CA 1
ATOM 2343 C C . ALA A 1 292 ? -32.969 -14.914 10.156 1 79 292 ALA A C 1
ATOM 2345 O O . ALA A 1 292 ? -33.594 -13.914 10.508 1 79 292 ALA A O 1
ATOM 2346 N N . GLU A 1 293 ? -32.156 -15.547 10.93 1 80.88 293 GLU A N 1
ATOM 2347 C CA . GLU A 1 293 ? -32.125 -15.25 12.359 1 80.88 293 GLU A CA 1
ATOM 2348 C C . GLU A 1 293 ? -31.172 -14.102 12.656 1 80.88 293 GLU A C 1
ATOM 2350 O O . GLU A 1 293 ? -31.203 -13.516 13.742 1 80.88 293 GLU A O 1
ATOM 2355 N N . GLU A 1 294 ? -30.438 -13.805 11.672 1 83.25 294 GLU A N 1
ATOM 2356 C CA . GLU A 1 294 ? -29.469 -12.742 11.891 1 83.25 294 GLU A CA 1
ATOM 2357 C C . GLU A 1 294 ? -30.109 -11.367 11.805 1 83.25 294 GLU A C 1
ATOM 2359 O O . GLU A 1 294 ? -30.984 -11.133 10.953 1 83.25 294 GLU A O 1
ATOM 2364 N N . GLU A 1 295 ? -29.734 -10.523 12.711 1 83.31 295 GLU A N 1
ATOM 2365 C CA . GLU A 1 295 ? -30.203 -9.141 12.656 1 83.31 295 GLU A CA 1
ATOM 2366 C C . GLU A 1 295 ? -29.672 -8.414 11.43 1 83.31 295 GLU A C 1
ATOM 2368 O O . GLU A 1 295 ? -28.5 -8.594 11.062 1 83.31 295 GLU A O 1
ATOM 2373 N N . THR A 1 296 ? -30.547 -7.734 10.758 1 82.62 296 THR A N 1
ATOM 2374 C CA . THR A 1 296 ? -30.156 -7.062 9.531 1 82.62 296 THR A CA 1
ATOM 2375 C C . THR A 1 296 ? -29.781 -5.605 9.805 1 82.62 296 THR A C 1
ATOM 2377 O O . THR A 1 296 ? -30.281 -5.004 10.758 1 82.62 296 THR A O 1
ATOM 2380 N N . VAL A 1 297 ? -28.875 -5.254 9.086 1 78.12 297 VAL A N 1
ATOM 2381 C CA . VAL A 1 297 ? -28.453 -3.857 9.047 1 78.12 297 VAL A CA 1
ATOM 2382 C C . VAL A 1 297 ? -28.625 -3.307 7.629 1 78.12 297 VAL A C 1
ATOM 2384 O O . VAL A 1 297 ? -28.719 -4.07 6.668 1 78.12 297 VAL A O 1
ATOM 2387 N N . ASN A 1 298 ? -28.688 -2.049 7.383 1 70.25 298 ASN A N 1
ATOM 2388 C CA . ASN A 1 298 ? -28.719 -1.328 6.117 1 70.25 298 ASN A CA 1
ATOM 2389 C C . ASN A 1 298 ? -29.359 -2.166 5.012 1 70.25 298 ASN A C 1
ATOM 2391 O O . ASN A 1 298 ? -28.688 -3.008 4.402 1 70.25 298 ASN A O 1
ATOM 2395 N N . GLY A 1 299 ? -30.406 -2.098 4.574 1 70.44 299 GLY A N 1
ATOM 2396 C CA . GLY A 1 299 ? -31.047 -2.652 3.389 1 70.44 299 GLY A CA 1
ATOM 2397 C C . GLY A 1 299 ? -31.312 -4.141 3.496 1 70.44 299 GLY A C 1
ATOM 2398 O O . GLY A 1 299 ? -31.266 -4.859 2.494 1 70.44 299 GLY A O 1
ATOM 2399 N N . GLY A 1 300 ? -31.156 -4.711 4.648 1 81.69 300 GLY A N 1
ATOM 2400 C CA . GLY A 1 300 ? -31.531 -6.105 4.801 1 81.69 300 GLY A CA 1
ATOM 2401 C C . GLY A 1 300 ? -30.359 -7.043 4.949 1 81.69 300 GLY A C 1
ATOM 2402 O O . GLY A 1 300 ? -30.531 -8.25 5.105 1 81.69 300 GLY A O 1
ATOM 2403 N N . PHE A 1 301 ? -29.203 -6.516 4.934 1 88.44 301 PHE A N 1
ATOM 2404 C CA . PHE A 1 301 ? -28.016 -7.344 5.117 1 88.44 301 PHE A CA 1
ATOM 2405 C C . PHE A 1 301 ? -27.766 -7.609 6.598 1 88.44 301 PHE A C 1
ATOM 2407 O O . PHE A 1 301 ? -27.953 -6.727 7.434 1 88.44 301 PHE A O 1
ATOM 2414 N N . SER A 1 302 ? -27.406 -8.844 6.832 1 90.31 302 SER A N 1
ATOM 2415 C CA . SER A 1 302 ? -26.781 -9.023 8.141 1 90.31 302 SER A CA 1
ATOM 2416 C C . SER A 1 302 ? -25.453 -8.266 8.219 1 90.31 302 SER A C 1
ATOM 2418 O O . SER A 1 302 ? -24.859 -7.918 7.195 1 90.31 302 SER A O 1
ATOM 2420 N N . LYS A 1 303 ? -24.984 -8.016 9.398 1 89 303 LYS A N 1
ATOM 2421 C CA . LYS A 1 303 ? -23.766 -7.234 9.594 1 89 303 LYS A CA 1
ATOM 2422 C C . LYS A 1 303 ? -22.578 -7.863 8.859 1 89 303 LYS A C 1
ATOM 2424 O O . LYS A 1 303 ? -21.828 -7.168 8.18 1 89 303 LYS A O 1
ATOM 2429 N N . GLY A 1 304 ? -22.406 -9.195 9 1 90.94 304 GLY A N 1
ATOM 2430 C CA . GLY A 1 304 ? -21.312 -9.898 8.344 1 90.94 304 GLY A CA 1
ATOM 2431 C C . GLY A 1 304 ? -21.391 -9.836 6.832 1 90.94 304 GLY A C 1
ATOM 2432 O O . GLY A 1 304 ? -20.391 -9.578 6.168 1 90.94 304 GLY A O 1
ATOM 2433 N N . VAL A 1 305 ? -22.547 -10.016 6.34 1 92.81 305 VAL A N 1
ATOM 2434 C CA . VAL A 1 305 ? -22.75 -10.008 4.895 1 92.81 305 VAL A CA 1
ATOM 2435 C C . VAL A 1 305 ? -22.562 -8.586 4.359 1 92.81 305 VAL A C 1
ATOM 2437 O O . VAL A 1 305 ? -22.047 -8.391 3.264 1 92.81 305 VAL A O 1
ATOM 2440 N N . TYR A 1 306 ? -23.031 -7.637 5.164 1 91.94 306 TYR A N 1
ATOM 2441 C CA . TYR A 1 306 ? -22.859 -6.242 4.781 1 91.94 306 TYR A CA 1
ATOM 2442 C C . TYR A 1 306 ? -21.375 -5.898 4.641 1 91.94 306 TYR A C 1
ATOM 2444 O O . TYR A 1 306 ? -20.953 -5.305 3.641 1 91.94 306 TYR A O 1
ATOM 2452 N N . PHE A 1 307 ? -20.578 -6.301 5.59 1 92.56 307 PHE A N 1
ATOM 2453 C CA . PHE A 1 307 ? -19.141 -6.062 5.547 1 92.56 307 PHE A CA 1
ATOM 2454 C C . PHE A 1 307 ? -18.516 -6.77 4.348 1 92.56 307 PHE A C 1
ATOM 2456 O O . PHE A 1 307 ? -17.688 -6.188 3.639 1 92.56 307 PHE A O 1
ATOM 2463 N N . CYS A 1 308 ? -18.906 -7.992 4.098 1 95.31 308 CYS A N 1
ATOM 2464 C CA . CYS A 1 308 ? -18.344 -8.773 2.998 1 95.31 308 CYS A CA 1
ATOM 2465 C C . CYS A 1 308 ? -18.703 -8.148 1.653 1 95.31 308 CYS A C 1
ATOM 2467 O O . CYS A 1 308 ? -17.875 -8.125 0.738 1 95.31 308 CYS A O 1
ATOM 2469 N N . THR A 1 309 ? -19.906 -7.652 1.552 1 94.56 309 THR A N 1
ATOM 2470 C CA . THR A 1 309 ? -20.344 -7.016 0.314 1 94.56 309 THR A CA 1
ATOM 2471 C C . THR A 1 309 ? -19.562 -5.742 0.048 1 94.56 309 THR A C 1
ATOM 2473 O O . THR A 1 309 ? -19.141 -5.488 -1.084 1 94.56 309 THR A O 1
ATOM 2476 N N . ARG A 1 310 ? -19.359 -4.973 1.08 1 93.69 310 ARG A N 1
ATOM 2477 C CA . ARG A 1 310 ? -18.578 -3.75 0.954 1 93.69 310 ARG A CA 1
ATOM 2478 C C . ARG A 1 310 ? -17.141 -4.062 0.563 1 93.69 310 ARG A C 1
ATOM 2480 O O . ARG A 1 310 ? -16.562 -3.381 -0.284 1 93.69 310 ARG A O 1
ATOM 2487 N N . LEU A 1 311 ? -16.625 -5.062 1.158 1 95.94 311 LEU A N 1
ATOM 2488 C CA . LEU A 1 311 ? -15.266 -5.512 0.834 1 95.94 311 LEU A CA 1
ATOM 2489 C C . LEU A 1 311 ? -15.18 -5.957 -0.622 1 95.94 311 LEU A C 1
ATOM 2491 O O . LEU A 1 311 ? -14.211 -5.629 -1.316 1 95.94 311 LEU A O 1
ATOM 2495 N N . TYR A 1 312 ? -16.109 -6.715 -1.044 1 97.31 312 TYR A N 1
ATOM 2496 C CA . TYR A 1 312 ? -16.078 -7.219 -2.412 1 97.31 312 TYR A CA 1
ATOM 2497 C C . TYR A 1 312 ? -16.219 -6.082 -3.416 1 97.31 312 TYR A C 1
ATOM 2499 O O . TYR A 1 312 ? -15.57 -6.082 -4.461 1 97.31 312 TYR A O 1
ATOM 2507 N N . ASN A 1 313 ? -17.094 -5.125 -3.098 1 97 313 ASN A N 1
ATOM 2508 C CA . ASN A 1 313 ? -17.203 -3.941 -3.945 1 97 313 ASN A CA 1
ATOM 2509 C C . ASN A 1 313 ? -15.867 -3.207 -4.039 1 97 313 ASN A C 1
ATOM 2511 O O . ASN A 1 313 ? -15.5 -2.701 -5.105 1 97 313 ASN A O 1
ATOM 2515 N N . GLN A 1 314 ? -15.195 -3.111 -2.924 1 97.25 314 GLN A N 1
ATOM 2516 C CA . GLN A 1 314 ? -13.867 -2.504 -2.932 1 97.25 314 GLN A CA 1
ATOM 2517 C C . GLN A 1 314 ? -12.906 -3.293 -3.812 1 97.25 314 GLN A C 1
ATOM 2519 O O . GLN A 1 314 ? -12.062 -2.711 -4.496 1 97.25 314 GLN A O 1
ATOM 2524 N N . ILE A 1 315 ? -12.969 -4.598 -3.787 1 98.25 315 ILE A N 1
ATOM 2525 C CA . ILE A 1 315 ? -12.148 -5.461 -4.633 1 98.25 315 ILE A CA 1
ATOM 2526 C C . ILE A 1 315 ? -12.438 -5.168 -6.102 1 98.25 315 ILE A C 1
ATOM 2528 O O . ILE A 1 315 ? -11.516 -5 -6.902 1 98.25 315 ILE A O 1
ATOM 2532 N N . LEU A 1 316 ? -13.734 -5.094 -6.449 1 97.88 316 LEU A N 1
ATOM 2533 C CA . LEU A 1 316 ? -14.125 -4.789 -7.824 1 97.88 316 LEU A CA 1
ATOM 2534 C C . LEU A 1 316 ? -13.57 -3.438 -8.258 1 97.88 316 LEU A C 1
ATOM 2536 O O . LEU A 1 316 ? -13.086 -3.297 -9.383 1 97.88 316 LEU A O 1
ATOM 2540 N N . GLU A 1 317 ? -13.648 -2.506 -7.367 1 97.88 317 GLU A N 1
ATOM 2541 C CA . GLU A 1 317 ? -13.125 -1.172 -7.648 1 97.88 317 GLU A CA 1
ATOM 2542 C C . GLU A 1 317 ? -11.625 -1.209 -7.902 1 97.88 317 GLU A C 1
ATOM 2544 O O . GLU A 1 317 ? -11.133 -0.608 -8.859 1 97.88 317 GLU A O 1
ATOM 2549 N N . GLU A 1 318 ? -10.945 -1.882 -7.055 1 98 318 GLU A N 1
ATOM 2550 C CA . GLU A 1 318 ? -9.492 -1.977 -7.176 1 98 318 GLU A CA 1
ATOM 2551 C C . GLU A 1 318 ? -9.094 -2.725 -8.445 1 98 318 GLU A C 1
ATOM 2553 O O . GLU A 1 318 ? -8.156 -2.32 -9.141 1 98 318 GLU A O 1
ATOM 2558 N N . PHE A 1 319 ? -9.75 -3.814 -8.703 1 98.19 319 PHE A N 1
ATOM 2559 C CA . PHE A 1 319 ? -9.43 -4.605 -9.883 1 98.19 319 PHE A CA 1
ATOM 2560 C C . PHE A 1 319 ? -9.664 -3.805 -11.156 1 98.19 319 PHE A C 1
ATOM 2562 O O . PHE A 1 319 ? -8.82 -3.789 -12.055 1 98.19 319 PHE A O 1
ATOM 2569 N N . SER A 1 320 ? -10.828 -3.158 -11.266 1 97.62 320 SER A N 1
ATOM 2570 C CA . SER A 1 320 ? -11.148 -2.367 -12.445 1 97.62 320 SER A CA 1
ATOM 2571 C C . SER A 1 320 ? -10.188 -1.194 -12.609 1 97.62 320 SER A C 1
ATOM 2573 O O . SER A 1 320 ? -9.828 -0.832 -13.727 1 97.62 320 SER A O 1
ATOM 2575 N N . THR A 1 321 ? -9.789 -0.606 -11.469 1 98 321 THR A N 1
ATOM 2576 C CA . THR A 1 321 ? -8.812 0.476 -11.5 1 98 321 THR A CA 1
ATOM 2577 C C . THR A 1 321 ? -7.465 -0.028 -12.008 1 98 321 THR A C 1
ATOM 2579 O O . THR A 1 321 ? -6.832 0.617 -12.844 1 98 321 THR A O 1
ATOM 2582 N N . ALA A 1 322 ? -7.02 -1.161 -11.492 1 98.38 322 ALA A N 1
ATOM 2583 C CA . ALA A 1 322 ? -5.77 -1.759 -11.945 1 98.38 322 ALA A CA 1
ATOM 2584 C C . ALA A 1 322 ? -5.824 -2.066 -13.445 1 98.38 322 ALA A C 1
ATOM 2586 O O . ALA A 1 322 ? -4.844 -1.858 -14.164 1 98.38 322 ALA A O 1
ATOM 2587 N N . ARG A 1 323 ? -6.953 -2.541 -13.867 1 97.56 323 ARG A N 1
ATOM 2588 C CA . ARG A 1 323 ? -7.16 -2.902 -15.266 1 97.56 323 ARG A CA 1
ATOM 2589 C C . ARG A 1 323 ? -7.02 -1.683 -16.172 1 97.56 323 ARG A C 1
ATOM 2591 O O . ARG A 1 323 ? -6.328 -1.736 -17.188 1 97.56 323 ARG A O 1
ATOM 2598 N N . ILE A 1 324 ? -7.656 -0.603 -15.828 1 96.62 324 ILE A N 1
ATOM 2599 C CA . ILE A 1 324 ? -7.594 0.593 -16.672 1 96.62 324 ILE A CA 1
ATOM 2600 C C . ILE A 1 324 ? -6.18 1.164 -16.641 1 96.62 324 ILE A C 1
ATOM 2602 O O . ILE A 1 324 ? -5.684 1.651 -17.672 1 96.62 324 ILE A O 1
ATOM 2606 N N . LEU A 1 325 ? -5.547 1.161 -15.492 1 97.56 325 LEU A N 1
ATOM 2607 C CA . LEU A 1 325 ? -4.164 1.621 -15.406 1 97.56 325 LEU A CA 1
ATOM 2608 C C . LEU A 1 325 ? -3.258 0.793 -16.312 1 97.56 325 LEU A C 1
ATOM 2610 O O . LEU A 1 325 ? -2.371 1.336 -16.969 1 97.56 325 LEU A O 1
ATOM 2614 N N . TYR A 1 326 ? -3.475 -0.52 -16.297 1 97.94 326 TYR A N 1
ATOM 2615 C CA . TYR A 1 326 ? -2.682 -1.396 -17.156 1 97.94 326 TYR A CA 1
ATOM 2616 C C . TYR A 1 326 ? -2.842 -1.019 -18.609 1 97.94 326 TYR A C 1
ATOM 2618 O O . TYR A 1 326 ? -1.852 -0.848 -19.328 1 97.94 326 TYR A O 1
ATOM 2626 N N . PHE A 1 327 ? -4.051 -0.799 -19.047 1 96.88 327 PHE A N 1
ATOM 2627 C CA . PHE A 1 327 ? -4.363 -0.45 -20.422 1 96.88 327 PHE A CA 1
ATOM 2628 C C . PHE A 1 327 ? -3.74 0.888 -20.797 1 96.88 327 PHE A C 1
ATOM 2630 O O . PHE A 1 327 ? -3.051 0.994 -21.812 1 96.88 327 PHE A O 1
ATOM 2637 N N . GLU A 1 328 ? -3.939 1.867 -19.953 1 94.19 328 GLU A N 1
ATOM 2638 C CA . GLU A 1 328 ? -3.482 3.219 -20.266 1 94.19 328 GLU A CA 1
ATOM 2639 C C . GLU A 1 328 ? -1.961 3.312 -20.219 1 94.19 328 GLU A C 1
ATOM 2641 O O . GLU A 1 328 ? -1.351 4.02 -21.031 1 94.19 328 GLU A O 1
ATOM 2646 N N . THR A 1 329 ? -1.336 2.641 -19.281 1 95.44 329 THR A N 1
ATOM 2647 C CA . THR A 1 329 ? 0.114 2.705 -19.125 1 95.44 329 THR A CA 1
ATOM 2648 C C . THR A 1 329 ? 0.809 2.09 -20.344 1 95.44 329 THR A C 1
ATOM 2650 O O . THR A 1 329 ? 1.859 2.57 -20.781 1 95.44 329 THR A O 1
ATOM 2653 N N . THR A 1 330 ? 0.266 1.036 -20.875 1 94 330 THR A N 1
ATOM 2654 C CA . THR A 1 330 ? 0.881 0.335 -22 1 94 330 THR A CA 1
ATOM 2655 C C . THR A 1 330 ? 0.678 1.111 -23.297 1 94 330 THR A C 1
ATOM 2657 O O . THR A 1 330 ? 1.41 0.909 -24.266 1 94 330 THR A O 1
ATOM 2660 N N . ARG A 1 331 ? -0.195 2.057 -23.344 1 91.19 331 ARG A N 1
ATOM 2661 C CA . ARG A 1 331 ? -0.539 2.709 -24.609 1 91.19 331 ARG A CA 1
ATOM 2662 C C . ARG A 1 331 ? -0.081 4.164 -24.609 1 91.19 331 ARG A C 1
ATOM 2664 O O . ARG A 1 331 ? 0.204 4.723 -25.672 1 91.19 331 ARG A O 1
ATOM 2671 N N . ASN A 1 332 ? -0.03 4.758 -23.484 1 88.94 332 ASN A N 1
ATOM 2672 C CA . ASN A 1 332 ? 0.258 6.188 -23.406 1 88.94 332 ASN A CA 1
ATOM 2673 C C . ASN A 1 332 ? 1.76 6.457 -23.422 1 88.94 332 ASN A C 1
ATOM 2675 O O . ASN A 1 332 ? 2.545 5.625 -22.953 1 88.94 332 ASN A O 1
ATOM 2679 N N . ASN A 1 333 ? 2.057 7.613 -23.938 1 88 333 ASN A N 1
ATOM 2680 C CA . ASN A 1 333 ? 3.404 8.172 -23.891 1 88 333 ASN A CA 1
ATOM 2681 C C . ASN A 1 333 ? 3.523 9.25 -22.828 1 88 333 ASN A C 1
ATOM 2683 O O . ASN A 1 333 ? 2.762 10.219 -22.828 1 88 333 ASN A O 1
ATOM 2687 N N . PHE A 1 334 ? 4.492 9.117 -21.922 1 91.94 334 PHE A N 1
ATOM 2688 C CA . PHE A 1 334 ? 4.633 10.055 -20.812 1 91.94 334 PHE A CA 1
ATOM 2689 C C . PHE A 1 334 ? 5.906 10.883 -20.969 1 91.94 334 PHE A C 1
ATOM 2691 O O . PHE A 1 334 ? 6.383 11.477 -20 1 91.94 334 PHE A O 1
ATOM 2698 N N . SER A 1 335 ? 6.523 10.945 -22.078 1 90 335 SER A N 1
ATOM 2699 C CA . SER A 1 335 ? 7.828 11.562 -22.297 1 90 335 SER A CA 1
ATOM 2700 C C . SER A 1 335 ? 7.82 13.023 -21.875 1 90 335 SER A C 1
ATOM 2702 O O . SER A 1 335 ? 8.742 13.484 -21.203 1 90 335 SER A O 1
ATOM 2704 N N . ASP A 1 336 ? 6.82 13.797 -22.25 1 89.88 336 ASP A N 1
ATOM 2705 C CA . ASP A 1 336 ? 6.75 15.219 -21.922 1 89.88 336 ASP A CA 1
ATOM 2706 C C . ASP A 1 336 ? 6.629 15.43 -20.406 1 89.88 336 ASP A C 1
ATOM 2708 O O . ASP A 1 336 ? 7.203 16.375 -19.859 1 89.88 336 ASP A O 1
ATOM 2712 N N . LYS A 1 337 ? 5.914 14.602 -19.812 1 91.38 337 LYS A N 1
ATOM 2713 C CA . LYS A 1 337 ? 5.711 14.719 -18.359 1 91.38 337 LYS A CA 1
ATOM 2714 C C . LYS A 1 337 ? 6.941 14.234 -17.594 1 91.38 337 LYS A C 1
ATOM 2716 O O . LYS A 1 337 ? 7.266 14.766 -16.531 1 91.38 337 LYS A O 1
ATOM 2721 N N . ASN A 1 338 ? 7.605 13.234 -18.172 1 92.44 338 ASN A N 1
ATOM 2722 C CA . ASN A 1 338 ? 8.82 12.719 -17.547 1 92.44 338 ASN A CA 1
ATOM 2723 C C . ASN A 1 338 ? 9.906 13.781 -17.469 1 92.44 338 ASN A C 1
ATOM 2725 O O . ASN A 1 338 ? 10.758 13.75 -16.578 1 92.44 338 ASN A O 1
ATOM 2729 N N . GLN A 1 339 ? 9.875 14.719 -18.344 1 91.25 339 GLN A N 1
ATOM 2730 C CA . GLN A 1 339 ? 10.906 15.742 -18.406 1 91.25 339 GLN A CA 1
ATOM 2731 C C . GLN A 1 339 ? 10.797 16.719 -17.25 1 91.25 339 GLN A C 1
ATOM 2733 O O . GLN A 1 339 ? 11.75 17.438 -16.938 1 91.25 339 GLN A O 1
ATOM 2738 N N . ILE A 1 340 ? 9.727 16.734 -16.641 1 92.12 340 ILE A N 1
ATOM 2739 C CA . ILE A 1 340 ? 9.477 17.656 -15.531 1 92.12 340 ILE A CA 1
ATOM 2740 C C . ILE A 1 340 ? 10.273 17.219 -14.305 1 92.12 340 ILE A C 1
ATOM 2742 O O . ILE A 1 340 ? 10.742 18.062 -13.531 1 92.12 340 ILE A O 1
ATOM 2746 N N . THR A 1 341 ? 10.391 15.914 -14.148 1 94.5 341 THR A N 1
ATOM 2747 C CA . THR A 1 341 ? 11.047 15.359 -12.969 1 94.5 341 THR A CA 1
ATOM 2748 C C . THR A 1 341 ? 12.508 15.031 -13.266 1 94.5 341 THR A C 1
ATOM 2750 O O . THR A 1 341 ? 12.797 14.227 -14.148 1 94.5 341 THR A O 1
ATOM 2753 N N . HIS A 1 342 ? 13.375 15.641 -12.555 1 93.25 342 HIS A N 1
ATOM 2754 C CA . HIS A 1 342 ? 14.797 15.375 -12.703 1 93.25 342 HIS A CA 1
ATOM 2755 C C . HIS A 1 342 ? 15.258 14.312 -11.711 1 93.25 342 HIS A C 1
ATOM 2757 O O . HIS A 1 342 ? 15.391 14.586 -10.516 1 93.25 342 HIS A O 1
ATOM 2763 N N . TYR A 1 343 ? 15.508 13.117 -12.203 1 93.06 343 TYR A N 1
ATOM 2764 C CA . TYR A 1 343 ? 16.031 12.031 -11.375 1 93.06 343 TYR A CA 1
ATOM 2765 C C . TYR A 1 343 ? 17.531 12.148 -11.203 1 93.06 343 TYR A C 1
ATOM 2767 O O . TYR A 1 343 ? 18.219 12.719 -12.055 1 93.06 343 TYR A O 1
ATOM 2775 N N . ILE A 1 344 ? 17.984 11.625 -10.125 1 91.12 344 ILE A N 1
ATOM 2776 C CA . ILE A 1 344 ? 19.422 11.609 -9.883 1 91.12 344 ILE A CA 1
ATOM 2777 C C . ILE A 1 344 ? 20.062 10.445 -10.625 1 91.12 344 ILE A C 1
ATOM 2779 O O . ILE A 1 344 ? 19.578 9.312 -10.547 1 91.12 344 ILE A O 1
ATOM 2783 N N . TYR A 1 345 ? 21.125 10.734 -11.273 1 87.06 345 TYR A N 1
ATOM 2784 C CA . TYR A 1 345 ? 21.828 9.688 -12.016 1 87.06 345 TYR A CA 1
ATOM 2785 C C . TYR A 1 345 ? 22.656 8.812 -11.086 1 87.06 345 TYR A C 1
ATOM 2787 O O . TYR A 1 345 ? 23.5 9.312 -10.352 1 87.06 345 TYR A O 1
ATOM 2795 N N . THR A 1 346 ? 22.438 7.492 -11.094 1 85.75 346 THR A N 1
ATOM 2796 C CA . THR A 1 346 ? 23.109 6.59 -10.156 1 85.75 346 THR A CA 1
ATOM 2797 C C . THR A 1 346 ? 24.156 5.742 -10.883 1 85.75 346 THR A C 1
ATOM 2799 O O . THR A 1 346 ? 24.859 4.949 -10.25 1 85.75 346 THR A O 1
ATOM 2802 N N . TYR A 1 347 ? 24.359 5.773 -12.141 1 79.69 347 TYR A N 1
ATOM 2803 C CA . TYR A 1 347 ? 25.328 5.074 -12.961 1 79.69 347 TYR A CA 1
ATOM 2804 C C . TYR A 1 347 ? 25.125 3.564 -12.891 1 79.69 347 TYR A C 1
ATOM 2806 O O . TYR A 1 347 ? 26.094 2.801 -12.844 1 79.69 347 TYR A O 1
ATOM 2814 N N . ASP A 1 348 ? 23.953 3.062 -12.711 1 81.75 348 ASP A N 1
ATOM 2815 C CA . ASP A 1 348 ? 23.688 1.634 -12.586 1 81.75 348 ASP A CA 1
ATOM 2816 C C . ASP A 1 348 ? 22.672 1.166 -13.633 1 81.75 348 ASP A C 1
ATOM 2818 O O . ASP A 1 348 ? 22.062 0.108 -13.484 1 81.75 348 ASP A O 1
ATOM 2822 N N . SER A 1 349 ? 22.422 2.02 -14.633 1 85.06 349 SER A N 1
ATOM 2823 C CA . SER A 1 349 ? 21.594 1.694 -15.789 1 85.06 349 SER A CA 1
ATOM 2824 C C . SER A 1 349 ? 20.125 1.536 -15.391 1 85.06 349 SER A C 1
ATOM 2826 O O . SER A 1 349 ? 19.375 0.795 -16.031 1 85.06 349 SER A O 1
ATOM 2828 N N . THR A 1 350 ? 19.812 2.092 -14.273 1 89.31 350 THR A N 1
ATOM 2829 C CA . THR A 1 350 ? 18.406 2.084 -13.875 1 89.31 350 THR A CA 1
ATOM 2830 C C . THR A 1 350 ? 17.719 3.361 -14.336 1 89.31 350 THR A C 1
ATOM 2832 O O . THR A 1 350 ? 18.375 4.371 -14.594 1 89.31 350 THR A O 1
ATOM 2835 N N . LYS A 1 351 ? 16.422 3.195 -14.539 1 91.31 351 LYS A N 1
ATOM 2836 C CA . LYS A 1 351 ? 15.641 4.34 -15 1 91.31 351 LYS A CA 1
ATOM 2837 C C . LYS A 1 351 ? 14.312 4.43 -14.258 1 91.31 351 LYS A C 1
ATOM 2839 O O . LYS A 1 351 ? 13.594 3.436 -14.133 1 91.31 351 LYS A O 1
ATOM 2844 N N . ASN A 1 352 ? 14.078 5.59 -13.75 1 95 352 ASN A N 1
ATOM 2845 C CA . ASN A 1 352 ? 12.766 5.898 -13.188 1 95 352 ASN A CA 1
ATOM 2846 C C . ASN A 1 352 ? 11.867 6.605 -14.195 1 95 352 ASN A C 1
ATOM 2848 O O . ASN A 1 352 ? 12.352 7.359 -15.039 1 95 352 ASN A O 1
ATOM 2852 N N . SER A 1 353 ? 10.625 6.301 -14.164 1 95.69 353 SER A N 1
ATOM 2853 C CA . SER A 1 353 ? 9.656 6.918 -15.062 1 95.69 353 SER A CA 1
ATOM 2854 C C . SER A 1 353 ? 8.242 6.82 -14.5 1 95.69 353 SER A C 1
ATOM 2856 O O . SER A 1 353 ? 7.988 6.051 -13.57 1 95.69 353 SER A O 1
ATOM 2858 N N . ILE A 1 354 ? 7.387 7.594 -15.109 1 96.38 354 ILE A N 1
ATOM 2859 C CA . ILE A 1 354 ? 5.973 7.562 -14.742 1 96.38 354 ILE A CA 1
ATOM 2860 C C . ILE A 1 354 ? 5.391 6.184 -15.039 1 96.38 354 ILE A C 1
ATOM 2862 O O . ILE A 1 354 ? 4.625 5.641 -14.234 1 96.38 354 ILE A O 1
ATOM 2866 N N . ALA A 1 355 ? 5.746 5.586 -16.156 1 96.56 355 ALA A N 1
ATOM 2867 C CA . ALA A 1 355 ? 5.25 4.262 -16.531 1 96.56 355 ALA A CA 1
ATOM 2868 C C . ALA A 1 355 ? 5.629 3.223 -15.469 1 96.56 355 ALA A C 1
ATOM 2870 O O . ALA A 1 355 ? 4.801 2.395 -15.086 1 96.56 355 ALA A O 1
ATOM 2871 N N . ASN A 1 356 ? 6.898 3.262 -15.023 1 97 356 ASN A N 1
ATOM 2872 C CA . ASN A 1 356 ? 7.328 2.361 -13.961 1 97 356 ASN A CA 1
ATOM 2873 C C . ASN A 1 356 ? 6.5 2.553 -12.695 1 97 356 ASN A C 1
ATOM 2875 O O . ASN A 1 356 ? 6.086 1.578 -12.062 1 97 356 ASN A O 1
ATOM 2879 N N . GLY A 1 357 ? 6.273 3.836 -12.383 1 97.62 357 GLY A N 1
ATOM 2880 C CA . GLY A 1 357 ? 5.477 4.141 -11.203 1 97.62 357 GLY A CA 1
ATOM 2881 C C . GLY A 1 357 ? 4.051 3.629 -11.297 1 97.62 357 GLY A C 1
ATOM 2882 O O . GLY A 1 357 ? 3.482 3.172 -10.305 1 97.62 357 GLY A O 1
ATOM 2883 N N . LEU A 1 358 ? 3.467 3.756 -12.461 1 97.88 358 LEU A N 1
ATOM 2884 C CA . LEU A 1 358 ? 2.105 3.277 -12.68 1 97.88 358 LEU A CA 1
ATOM 2885 C C . LEU A 1 358 ? 2.039 1.758 -12.562 1 97.88 358 LEU A C 1
ATOM 2887 O O . LEU A 1 358 ? 1.133 1.22 -11.922 1 97.88 358 LEU A O 1
ATOM 2891 N N . PHE A 1 359 ? 3 1.057 -13.102 1 97.94 359 PHE A N 1
ATOM 2892 C CA . PHE A 1 359 ? 3.033 -0.396 -12.984 1 97.94 359 PHE A CA 1
ATOM 2893 C C . PHE A 1 359 ? 3.205 -0.82 -11.531 1 97.94 359 PHE A C 1
ATOM 2895 O O . PHE A 1 359 ? 2.59 -1.791 -11.086 1 97.94 359 PHE A O 1
ATOM 2902 N N . LYS A 1 360 ? 4.055 -0.119 -10.844 1 98.06 360 LYS A N 1
ATOM 2903 C CA . LYS A 1 360 ? 4.242 -0.418 -9.43 1 98.06 360 LYS A CA 1
ATOM 2904 C C . LYS A 1 360 ? 2.963 -0.17 -8.641 1 98.06 360 LYS A C 1
ATOM 2906 O O . LYS A 1 360 ? 2.68 -0.874 -7.668 1 98.06 360 LYS A O 1
ATOM 2911 N N . SER A 1 361 ? 2.182 0.812 -9.078 1 97.69 361 SER A N 1
ATOM 2912 C CA . SER A 1 361 ? 0.886 1.063 -8.453 1 97.69 361 SER A CA 1
ATOM 2913 C C . SER A 1 361 ? -0.069 -0.104 -8.68 1 97.69 361 SER A C 1
ATOM 2915 O O . SER A 1 361 ? -0.787 -0.508 -7.762 1 97.69 361 SER A O 1
ATOM 2917 N N . ILE A 1 362 ? -0.12 -0.603 -9.906 1 98.44 362 ILE A N 1
ATOM 2918 C CA . ILE A 1 362 ? -0.947 -1.762 -10.227 1 98.44 362 ILE A CA 1
ATOM 2919 C C . ILE A 1 362 ? -0.53 -2.945 -9.352 1 98.44 362 ILE A C 1
ATOM 2921 O O 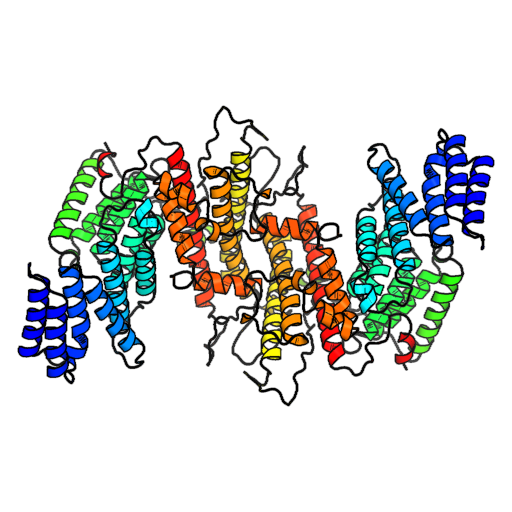. ILE A 1 362 ? -1.378 -3.621 -8.766 1 98.44 362 ILE A O 1
ATOM 2925 N N . TYR A 1 363 ? 0.821 -3.109 -9.25 1 98.31 363 TYR A N 1
ATOM 2926 C CA . TYR A 1 363 ? 1.422 -4.191 -8.477 1 98.31 363 TYR A CA 1
ATOM 2927 C C . TYR A 1 363 ? 0.891 -4.207 -7.051 1 98.31 363 TYR A C 1
ATOM 2929 O O . TYR A 1 363 ? 0.401 -5.23 -6.574 1 98.31 363 TYR A O 1
ATOM 2937 N N . THR A 1 364 ? 0.904 -3.094 -6.398 1 96.94 364 THR A N 1
ATOM 2938 C CA . THR A 1 364 ? 0.507 -3.008 -5 1 96.94 364 THR A CA 1
ATOM 2939 C C . THR A 1 364 ? -1.008 -3.131 -4.859 1 96.94 364 THR A C 1
ATOM 2941 O O . THR A 1 364 ? -1.501 -3.699 -3.883 1 96.94 364 THR A O 1
ATOM 2944 N N . LYS A 1 365 ? -1.752 -2.596 -5.773 1 97.38 365 LYS A N 1
ATOM 2945 C CA . LYS A 1 365 ? -3.209 -2.684 -5.738 1 97.38 365 LYS A CA 1
ATOM 2946 C C . LYS A 1 365 ? -3.674 -4.137 -5.797 1 97.38 365 LYS A C 1
ATOM 2948 O O . LYS A 1 365 ? -4.676 -4.496 -5.172 1 97.38 365 LYS A O 1
ATOM 2953 N N . LEU A 1 366 ? -3.043 -4.875 -6.625 1 98.38 366 LEU A N 1
ATOM 2954 C CA . LEU A 1 366 ? -3.434 -6.273 -6.773 1 98.38 366 LEU A CA 1
ATOM 2955 C C . LEU A 1 366 ? -3.135 -7.059 -5.504 1 98.38 366 LEU A C 1
ATOM 2957 O O . LEU A 1 366 ? -3.875 -7.98 -5.148 1 98.38 366 LEU A O 1
ATOM 2961 N N . PHE A 1 367 ? -2.084 -6.695 -4.785 1 97.06 367 PHE A N 1
ATOM 2962 C CA . PHE A 1 367 ? -1.825 -7.301 -3.484 1 97.06 367 PHE A CA 1
ATOM 2963 C C . PHE A 1 367 ? -2.906 -6.918 -2.48 1 97.06 367 PHE A C 1
ATOM 2965 O O . PHE A 1 367 ? -3.271 -7.715 -1.615 1 97.06 367 PHE A O 1
ATOM 2972 N N . ASN A 1 368 ? -3.369 -5.684 -2.576 1 96.5 368 ASN A N 1
ATOM 2973 C CA . ASN A 1 368 ? -4.453 -5.262 -1.693 1 96.5 368 ASN A CA 1
ATOM 2974 C C . ASN A 1 368 ? -5.684 -6.145 -1.857 1 96.5 368 ASN A C 1
ATOM 2976 O O . ASN A 1 368 ? -6.418 -6.383 -0.895 1 96.5 368 ASN A O 1
ATOM 2980 N N . ILE A 1 369 ? -5.934 -6.559 -3.072 1 98.19 369 ILE A N 1
ATOM 2981 C CA . ILE A 1 369 ? -7.07 -7.434 -3.348 1 98.19 369 ILE A CA 1
ATOM 2982 C C . ILE A 1 369 ? -6.918 -8.742 -2.572 1 98.19 369 ILE A C 1
ATOM 2984 O O . ILE A 1 369 ? -7.875 -9.227 -1.966 1 98.19 369 ILE A O 1
ATOM 2988 N N . LEU A 1 370 ? -5.711 -9.289 -2.568 1 98.06 370 LEU A N 1
ATOM 2989 C CA . LEU A 1 370 ? -5.453 -10.523 -1.837 1 98.06 370 LEU A CA 1
ATOM 2990 C C . LEU A 1 370 ? -5.723 -10.336 -0.347 1 98.06 370 LEU A C 1
ATOM 2992 O O . LEU A 1 370 ? -6.312 -11.211 0.295 1 98.06 370 LEU A O 1
ATOM 2996 N N . ASP A 1 371 ? -5.316 -9.219 0.199 1 95.19 371 ASP A N 1
ATOM 2997 C CA . ASP A 1 371 ? -5.598 -8.914 1.599 1 95.19 371 ASP A CA 1
ATOM 2998 C C . ASP A 1 371 ? -7.098 -8.906 1.87 1 95.19 371 ASP A C 1
ATOM 3000 O O . ASP A 1 371 ? -7.551 -9.414 2.898 1 95.19 371 ASP A O 1
ATOM 3004 N N . LYS A 1 372 ? -7.82 -8.328 0.988 1 96.69 372 LYS A N 1
ATOM 3005 C CA . LYS A 1 372 ? -9.258 -8.188 1.18 1 96.69 372 LYS A CA 1
ATOM 3006 C C . LYS A 1 372 ? -9.969 -9.531 1.035 1 96.69 372 LYS A C 1
ATOM 3008 O O . LYS A 1 372 ? -10.992 -9.773 1.67 1 96.69 372 LYS A O 1
ATOM 3013 N N . VAL A 1 373 ? -9.398 -10.414 0.171 1 97.31 373 VAL A N 1
ATOM 3014 C CA . VAL A 1 373 ? -9.906 -11.781 0.114 1 97.31 373 VAL A CA 1
ATOM 3015 C C . VAL A 1 373 ? -9.758 -12.445 1.482 1 97.31 373 VAL A C 1
ATOM 3017 O O . VAL A 1 373 ? -10.703 -13.078 1.976 1 97.31 373 VAL A O 1
ATOM 3020 N N . ALA A 1 374 ? -8.609 -12.305 2.111 1 95.88 374 ALA A N 1
ATOM 3021 C CA . ALA A 1 374 ? -8.398 -12.844 3.451 1 95.88 374 ALA A CA 1
ATOM 3022 C C . ALA A 1 374 ? -9.375 -12.234 4.449 1 95.88 374 ALA A C 1
ATOM 3024 O O . ALA A 1 374 ? -9.906 -12.93 5.32 1 95.88 374 ALA A O 1
ATOM 3025 N N . ALA A 1 375 ? -9.641 -10.938 4.309 1 94.56 375 ALA A N 1
ATOM 3026 C CA . ALA A 1 375 ? -10.57 -10.25 5.203 1 94.56 375 ALA A CA 1
ATOM 3027 C C . ALA A 1 375 ? -11.977 -10.836 5.09 1 94.56 375 ALA A C 1
ATOM 3029 O O . ALA A 1 375 ? -12.648 -11.062 6.102 1 94.56 375 ALA A O 1
ATOM 3030 N N . ILE A 1 376 ? -12.422 -11.07 3.865 1 96.06 376 ILE A N 1
ATOM 3031 C CA . ILE A 1 376 ? -13.75 -11.633 3.652 1 96.06 376 ILE A CA 1
ATOM 3032 C C . ILE A 1 376 ? -13.836 -13.016 4.285 1 96.06 376 ILE A C 1
ATOM 3034 O O . ILE A 1 376 ? -14.828 -13.352 4.934 1 96.06 376 ILE A O 1
ATOM 3038 N N . VAL A 1 377 ? -12.805 -13.82 4.125 1 94.12 377 VAL A N 1
ATOM 3039 C CA . VAL A 1 377 ? -12.781 -15.164 4.707 1 94.12 377 VAL A CA 1
ATOM 3040 C C . VAL A 1 377 ? -12.914 -15.07 6.223 1 94.12 377 VAL A C 1
ATOM 3042 O O . VAL A 1 377 ? -13.68 -15.82 6.832 1 94.12 377 VAL A O 1
ATOM 3045 N N . TYR A 1 378 ? -12.305 -14.117 6.832 1 91.06 378 TYR A N 1
ATOM 3046 C CA . TYR A 1 378 ? -12.312 -13.969 8.281 1 91.06 378 TYR A CA 1
ATOM 3047 C C . TYR A 1 378 ? -13.672 -13.492 8.773 1 91.06 378 TYR A C 1
ATOM 3049 O O . TYR A 1 378 ? -14.156 -13.938 9.812 1 91.06 378 TYR A O 1
ATOM 3057 N N . ILE A 1 379 ? -14.227 -12.633 8.031 1 92.44 379 ILE A N 1
ATOM 3058 C CA . ILE A 1 379 ? -15.516 -12.094 8.453 1 92.44 379 ILE A CA 1
ATOM 3059 C C . ILE A 1 379 ? -16.609 -13.117 8.188 1 92.44 379 ILE A C 1
ATOM 3061 O O . ILE A 1 379 ? -17.438 -13.398 9.062 1 92.44 379 ILE A O 1
ATOM 3065 N N . TYR A 1 380 ? -16.594 -13.703 7.031 1 92.5 380 TYR A N 1
ATOM 3066 C CA . TYR A 1 380 ? -17.703 -14.547 6.602 1 92.5 380 TYR A CA 1
ATOM 3067 C C . TYR A 1 380 ? -17.641 -15.914 7.27 1 92.5 380 TYR A C 1
ATOM 3069 O O . TYR A 1 380 ? -18.672 -16.438 7.711 1 92.5 380 TYR A O 1
ATOM 3077 N N . PHE A 1 381 ? -16.516 -16.531 7.348 1 90.88 381 PHE A N 1
ATOM 3078 C CA . PHE A 1 381 ? -16.391 -17.906 7.812 1 90.88 381 PHE A CA 1
ATOM 3079 C C . PHE A 1 381 ? -16.062 -17.953 9.297 1 90.88 381 PHE A C 1
ATOM 3081 O O . PHE A 1 381 ? -16.453 -18.875 10 1 90.88 381 PHE A O 1
ATOM 3088 N N . LEU A 1 382 ? -15.312 -16.906 9.797 1 89.69 382 LEU A N 1
ATOM 3089 C CA . LEU A 1 382 ? -14.883 -16.938 11.188 1 89.69 382 LEU A CA 1
ATOM 3090 C C . LEU A 1 382 ? -15.688 -15.961 12.031 1 89.69 382 LEU A C 1
ATOM 3092 O O . LEU A 1 382 ? -15.555 -15.93 13.258 1 89.69 382 LEU A O 1
ATOM 3096 N N . LYS A 1 383 ? -16.453 -15.086 11.43 1 89.06 383 LYS A N 1
ATOM 3097 C CA . LYS A 1 383 ? -17.406 -14.195 12.07 1 89.06 383 LYS A CA 1
ATOM 3098 C C . LYS A 1 383 ? -16.688 -13.117 12.875 1 89.06 383 LYS A C 1
ATOM 3100 O O . LYS A 1 383 ? -17.172 -12.719 13.945 1 89.06 383 LYS A O 1
ATOM 3105 N N . TYR A 1 384 ? -15.555 -12.727 12.344 1 87.81 384 TYR A N 1
ATOM 3106 C CA . TYR A 1 384 ? -14.852 -11.586 12.922 1 87.81 384 TYR A CA 1
ATOM 3107 C C . TYR A 1 384 ? -15.367 -10.273 12.336 1 87.81 384 TYR A C 1
ATOM 3109 O O . TYR A 1 384 ? -16.094 -10.281 11.328 1 87.81 384 TYR A O 1
ATOM 3117 N N . GLU A 1 385 ? -14.984 -9.188 13.062 1 84.81 385 GLU A N 1
ATOM 3118 C CA . GLU A 1 385 ? -15.266 -7.844 12.555 1 84.81 385 GLU A CA 1
ATOM 3119 C C . GLU A 1 385 ? -13.977 -7.105 12.195 1 84.81 385 GLU A C 1
ATOM 3121 O O . GLU A 1 385 ? -12.906 -7.434 12.711 1 84.81 385 GLU A O 1
ATOM 3126 N N . PRO A 1 386 ? -14.047 -6.176 11.219 1 80.19 386 PRO A N 1
ATOM 3127 C CA . PRO A 1 386 ? -12.844 -5.449 10.805 1 80.19 386 PRO A CA 1
ATOM 3128 C C . PRO A 1 386 ? -12.078 -4.855 11.984 1 80.19 386 PRO A C 1
ATOM 3130 O O . PRO A 1 386 ? -10.844 -4.84 11.977 1 80.19 386 PRO A O 1
ATOM 3133 N N . GLY A 1 387 ? -12.672 -4.371 12.961 1 75.31 387 GLY A N 1
ATOM 3134 C CA . GLY A 1 387 ? -12.039 -3.787 14.133 1 75.31 387 GLY A CA 1
ATOM 3135 C C . GLY A 1 387 ? -11.305 -4.805 14.984 1 75.31 387 GLY A C 1
ATOM 3136 O O . GLY A 1 387 ? -10.461 -4.441 15.805 1 75.31 387 GLY A O 1
ATOM 3137 N N . ASP A 1 388 ? -11.414 -6.074 14.727 1 77.75 388 ASP A N 1
ATOM 3138 C CA . ASP A 1 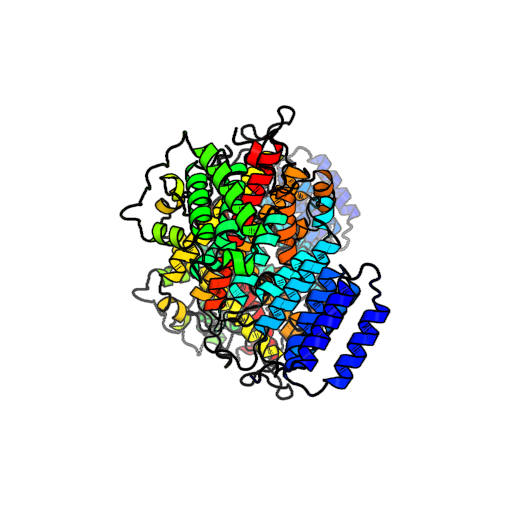388 ? -10.828 -7.145 15.523 1 77.75 388 ASP A CA 1
ATOM 3139 C C . ASP A 1 388 ? -9.391 -7.434 15.086 1 77.75 388 ASP A C 1
ATOM 3141 O O . ASP A 1 388 ? -8.641 -8.094 15.805 1 77.75 388 ASP A O 1
ATOM 3145 N N . PHE A 1 389 ? -9.086 -6.898 14.023 1 74.56 389 PHE A N 1
ATOM 3146 C CA . PHE A 1 389 ? -7.809 -7.312 13.445 1 74.56 389 PHE A CA 1
ATOM 3147 C C . PHE A 1 389 ? -6.727 -6.277 13.727 1 74.56 389 PHE A C 1
ATOM 3149 O O . PHE A 1 389 ? -7.016 -5.082 13.836 1 74.56 389 PHE A O 1
ATOM 3156 N N . PRO A 1 390 ? -5.52 -6.879 13.852 1 71 390 PRO A N 1
ATOM 3157 C CA . PRO A 1 390 ? -4.406 -5.941 14.031 1 71 390 PRO A CA 1
ATOM 3158 C C . PRO A 1 390 ? -4.156 -5.078 12.797 1 71 390 PRO A C 1
ATOM 3160 O O . PRO A 1 390 ? -4.664 -5.379 11.719 1 71 390 PRO A O 1
ATOM 3163 N N . SER A 1 391 ? -3.385 -4.133 13 1 66.31 391 SER A N 1
ATOM 3164 C CA . SER A 1 391 ? -3.045 -3.186 11.945 1 66.31 391 SER A CA 1
ATOM 3165 C C . SER A 1 391 ? -2.205 -3.846 10.859 1 66.31 391 SER A C 1
ATOM 3167 O O . SER A 1 391 ? -2.146 -3.355 9.727 1 66.31 391 SER A O 1
ATOM 3169 N N . THR A 1 392 ? -1.68 -4.965 11.148 1 74 392 THR A N 1
ATOM 3170 C CA . THR A 1 392 ? -0.816 -5.637 10.18 1 74 392 THR A CA 1
ATOM 3171 C C . THR A 1 392 ? -1.536 -6.82 9.547 1 74 392 THR A C 1
ATOM 3173 O O . THR A 1 392 ? -0.974 -7.914 9.438 1 74 392 THR A O 1
ATOM 3176 N N . PHE A 1 393 ? -2.598 -6.625 9.016 1 79 393 PHE A N 1
ATOM 3177 C CA . PHE A 1 393 ? -3.381 -7.684 8.391 1 79 393 PHE A CA 1
ATOM 3178 C C . PHE A 1 393 ? -2.98 -7.863 6.934 1 79 393 PHE A C 1
ATOM 3180 O O . PHE A 1 393 ? -2.736 -6.883 6.227 1 79 393 PHE A O 1
ATOM 3187 N N . GLY A 1 394 ? -2.818 -9.133 6.508 1 89 394 GLY A N 1
ATOM 3188 C CA . GLY A 1 394 ? -2.494 -9.445 5.125 1 89 394 GLY A CA 1
ATOM 3189 C C . GLY A 1 394 ? -2.969 -10.82 4.691 1 89 394 GLY A C 1
ATOM 3190 O O . GLY A 1 394 ? -3.641 -11.516 5.453 1 89 394 GLY A O 1
ATOM 3191 N N . PHE A 1 395 ? -2.654 -11.141 3.5 1 94.69 395 PHE A N 1
ATOM 3192 C CA . PHE A 1 395 ? -3.1 -12.383 2.883 1 94.69 395 PHE A CA 1
ATOM 3193 C C . PHE A 1 395 ? -2.584 -13.586 3.66 1 94.69 395 PHE A C 1
ATOM 3195 O O . PHE A 1 395 ? -3.227 -14.641 3.682 1 94.69 395 PHE A O 1
ATOM 3202 N N . ASP A 1 396 ? -1.472 -13.445 4.379 1 92.69 396 ASP A N 1
ATOM 3203 C CA . ASP A 1 396 ? -0.808 -14.531 5.102 1 92.69 396 ASP A CA 1
ATOM 3204 C C . ASP A 1 396 ? -1.61 -14.945 6.332 1 92.69 396 ASP A C 1
ATOM 3206 O O . ASP A 1 396 ? -1.32 -15.969 6.949 1 92.69 396 ASP A O 1
ATOM 3210 N N . TRP A 1 397 ? -2.623 -14.211 6.633 1 91.19 397 TRP A N 1
ATOM 3211 C CA . TRP A 1 397 ? -3.48 -14.602 7.746 1 91.19 397 TRP A CA 1
ATOM 3212 C C . TRP A 1 397 ? -4.223 -15.898 7.441 1 91.19 397 TRP A C 1
ATOM 3214 O O . TRP A 1 397 ? -4.734 -16.562 8.352 1 91.19 397 TRP A O 1
ATOM 3224 N N . LEU A 1 398 ? -4.312 -16.281 6.184 1 94.75 398 LEU A N 1
ATOM 3225 C CA . LEU A 1 398 ? -4.93 -17.547 5.781 1 94.75 398 LEU A CA 1
ATOM 3226 C C . LEU A 1 398 ? -4.059 -18.719 6.188 1 94.75 398 LEU A C 1
ATOM 3228 O O . LEU A 1 398 ? -4.449 -19.875 6.012 1 94.75 398 LEU A O 1
ATOM 3232 N N . LEU A 1 399 ? -2.859 -18.453 6.75 1 94.62 399 LEU A N 1
ATOM 3233 C CA . LEU A 1 399 ? -1.953 -19.5 7.203 1 94.62 399 LEU A CA 1
ATOM 3234 C C . LEU A 1 399 ? -1.929 -19.578 8.727 1 94.62 399 LEU A C 1
ATOM 3236 O O . LEU A 1 399 ? -1.224 -20.406 9.297 1 94.62 399 LEU A O 1
ATOM 3240 N N . LYS A 1 400 ? -2.719 -18.703 9.359 1 89.5 400 LYS A N 1
ATOM 3241 C CA . LYS A 1 400 ? -2.621 -18.562 10.812 1 89.5 400 LYS A CA 1
ATOM 3242 C C . LYS A 1 400 ? -3.857 -19.125 11.5 1 89.5 400 LYS A C 1
ATOM 3244 O O . LYS A 1 400 ? -4.836 -19.484 10.844 1 89.5 400 LYS A O 1
ATOM 3249 N N . GLU A 1 401 ? -3.721 -19.234 12.875 1 86.44 401 GLU A N 1
ATOM 3250 C CA . GLU A 1 401 ? -4.887 -19.531 13.703 1 86.44 401 GLU A CA 1
ATOM 3251 C C . GLU A 1 401 ? -5.805 -18.312 13.812 1 86.44 401 GLU A C 1
ATOM 3253 O O . GLU A 1 401 ? -5.332 -17.172 13.898 1 86.44 401 GLU A O 1
ATOM 3258 N N . PRO A 1 402 ? -6.961 -18.578 13.688 1 83.75 402 PRO A N 1
ATOM 3259 C CA . PRO A 1 402 ? -7.766 -19.797 13.82 1 83.75 402 PRO A CA 1
ATOM 3260 C C . PRO A 1 402 ? -8.211 -20.344 12.469 1 83.75 402 PRO A C 1
ATOM 3262 O O . PRO A 1 402 ? -9 -21.297 12.414 1 83.75 402 PRO A O 1
ATOM 3265 N N . PHE A 1 403 ? -7.738 -19.906 11.375 1 85.38 403 PHE A N 1
ATOM 3266 C CA . PHE A 1 403 ? -8.234 -20.281 10.055 1 85.38 403 PHE A CA 1
ATOM 3267 C C . PHE A 1 403 ? -7.879 -21.734 9.734 1 85.38 403 PHE A C 1
ATOM 3269 O O . PHE A 1 403 ? -8.742 -22.516 9.328 1 85.38 403 PHE A O 1
ATOM 3276 N N . THR A 1 404 ? -6.684 -22.125 9.984 1 87.94 404 THR A N 1
ATOM 3277 C CA . THR A 1 404 ? -6.199 -23.438 9.57 1 87.94 404 THR A CA 1
ATOM 3278 C C . THR A 1 404 ? -6.996 -24.547 10.25 1 87.94 404 THR A C 1
ATOM 3280 O O . THR A 1 404 ? -7.414 -25.5 9.602 1 87.94 404 THR A O 1
ATOM 3283 N N . PRO A 1 405 ? -7.266 -24.375 11.57 1 86.94 405 PRO A N 1
ATOM 3284 C CA . PRO A 1 405 ? -8.094 -25.406 12.188 1 86.94 405 PRO A CA 1
ATOM 3285 C C . PRO A 1 405 ? -9.5 -25.469 11.594 1 86.94 405 PRO A C 1
ATOM 3287 O O . PRO A 1 405 ? -10.094 -26.547 11.492 1 86.94 405 PRO A O 1
ATOM 3290 N N . LYS A 1 406 ? -10 -24.375 11.234 1 85.31 406 LYS A N 1
ATOM 3291 C CA . LYS A 1 406 ? -11.344 -24.328 10.664 1 85.31 406 LYS A CA 1
ATOM 3292 C C . LYS A 1 406 ? -11.406 -25.078 9.336 1 85.31 406 LYS A C 1
ATOM 3294 O O . LYS A 1 406 ? -12.352 -25.812 9.078 1 85.31 406 LYS A O 1
ATOM 3299 N N . ILE A 1 407 ? -10.453 -24.938 8.516 1 85.75 407 ILE A N 1
ATOM 3300 C CA . ILE A 1 407 ? -10.406 -25.609 7.219 1 85.75 407 ILE A CA 1
ATOM 3301 C C . ILE A 1 407 ? -10.297 -27.125 7.43 1 85.75 407 ILE A C 1
ATOM 3303 O O . ILE A 1 407 ? -10.914 -27.891 6.699 1 85.75 407 ILE A O 1
ATOM 3307 N N . LYS A 1 408 ? -9.469 -27.438 8.375 1 85.62 408 LYS A N 1
ATOM 3308 C CA . LYS A 1 408 ? -9.289 -28.859 8.672 1 85.62 408 LYS A CA 1
ATOM 3309 C C . LYS A 1 408 ? -10.602 -29.5 9.094 1 85.62 408 LYS A C 1
ATOM 3311 O O . LYS A 1 408 ? -10.922 -30.609 8.664 1 85.62 408 LYS A O 1
ATOM 3316 N N . SER A 1 409 ? -11.336 -28.781 9.844 1 86.06 409 SER A N 1
ATOM 3317 C CA . SER A 1 409 ? -12.586 -29.328 10.375 1 86.06 409 SER A CA 1
ATOM 3318 C C . SER A 1 409 ? -13.664 -29.375 9.305 1 86.06 409 SER A C 1
ATOM 3320 O O . SER A 1 409 ? -14.445 -30.328 9.234 1 86.06 409 SER A O 1
ATOM 3322 N N . GLU A 1 410 ? -13.719 -28.453 8.406 1 83.5 410 GLU A N 1
ATOM 3323 C CA . GLU A 1 410 ? -14.781 -28.344 7.41 1 83.5 410 GLU A CA 1
ATOM 3324 C C . GLU A 1 410 ? -14.461 -29.172 6.172 1 83.5 410 GLU A C 1
ATOM 3326 O O . GLU A 1 410 ? -15.344 -29.438 5.352 1 83.5 410 GLU A O 1
ATOM 3331 N N . GLN A 1 411 ? -13.219 -29.625 6.059 1 86.56 411 GLN A N 1
ATOM 3332 C CA . GLN A 1 411 ? -12.773 -30.391 4.895 1 86.56 411 GLN A CA 1
ATOM 3333 C C . GLN A 1 411 ? -13.18 -29.688 3.598 1 86.56 411 GLN A C 1
ATOM 3335 O O . GLN A 1 411 ? -13.734 -30.328 2.699 1 86.56 411 GLN A O 1
ATOM 3340 N N . ASN A 1 412 ? -13.008 -28.375 3.564 1 87.81 412 ASN A N 1
ATOM 3341 C CA . ASN A 1 412 ? -13.391 -27.547 2.422 1 87.81 412 ASN A CA 1
ATOM 3342 C C . ASN A 1 412 ? -12.211 -27.312 1.481 1 87.81 412 ASN A C 1
ATOM 3344 O O . ASN A 1 412 ? -11.312 -26.531 1.798 1 87.81 412 ASN A O 1
ATOM 3348 N N . TYR A 1 413 ? -12.305 -27.828 0.229 1 88.56 413 TYR A N 1
ATOM 3349 C CA . TYR A 1 413 ? -11.195 -27.766 -0.717 1 88.56 413 TYR A CA 1
ATOM 3350 C C . TYR A 1 413 ? -11.008 -26.359 -1.266 1 88.56 413 TYR A C 1
ATOM 3352 O O . TYR A 1 413 ? -9.906 -26 -1.681 1 88.56 413 TYR A O 1
ATOM 3360 N N . GLN A 1 414 ? -12.086 -25.641 -1.281 1 90.25 414 GLN A N 1
ATOM 3361 C CA . GLN A 1 414 ? -11.969 -24.281 -1.802 1 90.25 414 GLN A CA 1
ATOM 3362 C C . GLN A 1 414 ? -11.266 -23.375 -0.805 1 90.25 414 GLN A C 1
ATOM 3364 O O . GLN A 1 414 ? -10.508 -22.484 -1.199 1 90.25 414 GLN A O 1
ATOM 3369 N N . LEU A 1 415 ? -11.523 -23.578 0.487 1 93.62 415 LEU A N 1
ATOM 3370 C CA . LEU A 1 415 ? -10.766 -22.875 1.507 1 93.62 415 LEU A CA 1
ATOM 3371 C C . LEU A 1 415 ? -9.32 -23.344 1.538 1 93.62 415 LEU A C 1
ATOM 3373 O O . LEU A 1 415 ? -8.406 -22.562 1.793 1 93.62 415 LEU A O 1
ATOM 3377 N N . LEU A 1 416 ? -9.148 -24.641 1.258 1 95.12 416 LEU A N 1
ATOM 3378 C CA . LEU A 1 416 ? -7.793 -25.188 1.148 1 95.12 416 LEU A CA 1
ATOM 3379 C C . LEU A 1 416 ? -7.031 -24.5 0.012 1 95.12 416 LEU A C 1
ATOM 3381 O O . LEU A 1 416 ? -5.832 -24.25 0.131 1 95.12 416 LEU A O 1
ATOM 3385 N N . ALA A 1 417 ? -7.727 -24.281 -1.108 1 96.19 417 ALA A N 1
ATOM 3386 C CA . ALA A 1 417 ? -7.113 -23.594 -2.25 1 96.19 417 ALA A CA 1
ATOM 3387 C C . ALA A 1 417 ? -6.555 -22.234 -1.846 1 96.19 417 ALA A C 1
ATOM 3389 O O . ALA A 1 417 ? -5.438 -21.891 -2.227 1 96.19 417 ALA A O 1
ATOM 3390 N N . LEU A 1 418 ? -7.336 -21.484 -1.075 1 96.69 418 LEU A N 1
ATOM 3391 C CA . LEU A 1 418 ? -6.902 -20.172 -0.623 1 96.69 418 LEU A CA 1
ATOM 3392 C C . LEU A 1 418 ? -5.711 -20.281 0.323 1 96.69 418 LEU A C 1
ATOM 3394 O O . LEU A 1 418 ? -4.773 -19.484 0.244 1 96.69 418 LEU A O 1
ATOM 3398 N N . ASN A 1 419 ? -5.797 -21.219 1.204 1 96.69 419 ASN A N 1
ATOM 3399 C CA . ASN A 1 419 ? -4.68 -21.484 2.107 1 96.69 419 ASN A CA 1
ATOM 3400 C C . ASN A 1 419 ? -3.406 -21.828 1.343 1 96.69 419 ASN A C 1
ATOM 3402 O O . ASN A 1 419 ? -2.336 -21.297 1.632 1 96.69 419 ASN A O 1
ATOM 3406 N N . SER A 1 420 ? -3.553 -22.75 0.391 1 96.75 420 SER A N 1
ATOM 3407 C CA . SER A 1 420 ? -2.422 -23.172 -0.428 1 96.75 420 SER A CA 1
ATOM 3408 C C . SER A 1 420 ? -1.851 -22.016 -1.229 1 96.75 420 SER A C 1
ATOM 3410 O O . SER A 1 420 ? -0.634 -21.906 -1.399 1 96.75 420 SER A O 1
ATOM 3412 N N . LEU A 1 421 ? -2.684 -21.188 -1.735 1 97.81 421 LEU A N 1
ATOM 3413 C CA . LEU A 1 421 ? -2.236 -20 -2.469 1 97.81 421 LEU A CA 1
ATOM 3414 C C . LEU A 1 421 ? -1.439 -19.062 -1.564 1 97.81 421 LEU A C 1
ATOM 3416 O O . LEU A 1 421 ? -0.398 -18.547 -1.967 1 97.81 421 LEU A O 1
ATOM 3420 N N . ALA A 1 422 ? -1.945 -18.812 -0.37 1 97.25 422 ALA A N 1
ATOM 3421 C CA . ALA A 1 422 ? -1.227 -17.984 0.593 1 97.25 422 ALA A CA 1
ATOM 3422 C C . ALA A 1 422 ? 0.15 -18.578 0.901 1 97.25 422 ALA A C 1
ATOM 3424 O O . ALA A 1 422 ? 1.12 -17.828 1.078 1 97.25 422 ALA A O 1
ATOM 3425 N N . MET A 1 423 ? 0.257 -19.875 0.922 1 96.25 423 MET A N 1
ATOM 3426 C CA . MET A 1 423 ? 1.513 -20.562 1.197 1 96.25 423 MET A CA 1
ATOM 3427 C C . MET A 1 423 ? 2.545 -20.281 0.115 1 96.25 423 MET A C 1
ATOM 3429 O O . MET A 1 423 ? 3.738 -20.156 0.404 1 96.25 423 MET A O 1
ATOM 3433 N N . ASP A 1 424 ? 2.125 -20.125 -1.069 1 97.19 424 ASP A N 1
ATOM 3434 C CA . ASP A 1 424 ? 3.023 -19.906 -2.199 1 97.19 424 ASP A CA 1
ATOM 3435 C C . ASP A 1 424 ? 3.803 -18.609 -2.037 1 97.19 424 ASP A C 1
ATOM 3437 O O . ASP A 1 424 ? 4.844 -18.422 -2.67 1 97.19 424 ASP A O 1
ATOM 3441 N N . PHE A 1 425 ? 3.336 -17.688 -1.211 1 96.94 425 PHE A N 1
ATOM 3442 C CA . PHE A 1 425 ? 3.994 -16.391 -1.051 1 96.94 425 PHE A CA 1
ATOM 3443 C C . PHE A 1 425 ? 5.031 -16.453 0.064 1 96.94 425 PHE A C 1
ATOM 3445 O O . PHE A 1 425 ? 5.762 -15.484 0.288 1 96.94 425 PHE A O 1
ATOM 3452 N N . GLN A 1 426 ? 5.133 -17.516 0.773 1 95.38 426 GLN A N 1
ATOM 3453 C CA . GLN A 1 426 ? 6.082 -17.641 1.875 1 95.38 426 GLN A CA 1
ATOM 3454 C C . GLN A 1 426 ? 7.492 -17.906 1.358 1 95.38 426 GLN A C 1
ATOM 3456 O O . GLN A 1 426 ? 7.68 -18.203 0.178 1 95.38 426 GLN A O 1
ATOM 3461 N N . THR A 1 427 ? 8.453 -17.766 2.197 1 93.44 427 THR A N 1
ATOM 3462 C CA . THR A 1 427 ? 9.859 -17.953 1.852 1 93.44 427 THR A CA 1
ATOM 3463 C C . THR A 1 427 ? 10.094 -19.344 1.285 1 93.44 427 THR A C 1
ATOM 3465 O O . THR A 1 427 ? 9.672 -20.344 1.876 1 93.44 427 THR A O 1
ATOM 3468 N N . GLY A 1 428 ? 10.711 -19.391 0.098 1 92.06 428 GLY A N 1
ATOM 3469 C CA . GLY A 1 428 ? 11.07 -20.672 -0.494 1 92.06 428 GLY A CA 1
ATOM 3470 C C . GLY A 1 428 ? 10.062 -21.172 -1.51 1 92.06 428 GLY A C 1
ATOM 3471 O O . GLY A 1 428 ? 10.297 -22.172 -2.191 1 92.06 428 GLY A O 1
ATOM 3472 N N . PHE A 1 429 ? 9 -20.469 -1.663 1 95.38 429 PHE A N 1
ATOM 3473 C CA . PHE A 1 429 ? 7.961 -20.969 -2.559 1 95.38 429 PHE A CA 1
ATOM 3474 C C . PHE A 1 429 ? 7.801 -20.047 -3.764 1 95.38 429 PHE A C 1
ATOM 3476 O O . PHE A 1 429 ? 8.547 -19.078 -3.914 1 95.38 429 PHE A O 1
ATOM 3483 N N . ILE A 1 430 ? 6.973 -20.375 -4.617 1 95.69 430 ILE A N 1
ATOM 3484 C CA . ILE A 1 430 ? 7 -19.938 -6.004 1 95.69 430 ILE A CA 1
ATOM 3485 C C . ILE A 1 430 ? 6.719 -18.438 -6.074 1 95.69 430 ILE A C 1
ATOM 3487 O O . ILE A 1 430 ? 7.25 -17.734 -6.941 1 95.69 430 ILE A O 1
ATOM 3491 N N . TYR A 1 431 ? 5.852 -17.844 -5.207 1 97 431 TYR A N 1
ATOM 3492 C CA . TYR A 1 431 ? 5.438 -16.453 -5.328 1 97 431 TYR A CA 1
ATOM 3493 C C . TYR A 1 431 ? 6.121 -15.586 -4.273 1 97 431 TYR A C 1
ATOM 3495 O O . TYR A 1 431 ? 5.734 -14.438 -4.062 1 97 431 TYR A O 1
ATOM 3503 N N . HIS A 1 432 ? 7.105 -16.062 -3.584 1 95.94 432 HIS A N 1
ATOM 3504 C CA . HIS A 1 432 ? 7.805 -15.32 -2.547 1 95.94 432 HIS A CA 1
ATOM 3505 C C . HIS A 1 432 ? 8.422 -14.047 -3.111 1 95.94 432 HIS A C 1
ATOM 3507 O O . HIS A 1 432 ? 8.375 -12.992 -2.473 1 95.94 432 HIS A O 1
ATOM 3513 N N . HIS A 1 433 ? 9.008 -14.109 -4.27 1 95.06 433 HIS A N 1
ATOM 3514 C CA . HIS A 1 433 ? 9.656 -12.953 -4.875 1 95.06 433 HIS A CA 1
ATOM 3515 C C . HIS A 1 433 ? 8.656 -11.828 -5.117 1 95.06 433 HIS A C 1
ATOM 3517 O O . HIS A 1 433 ? 9.008 -10.648 -5.023 1 95.06 433 HIS A O 1
ATOM 3523 N N . LEU A 1 434 ? 7.418 -12.188 -5.445 1 97.12 434 LEU A N 1
ATOM 3524 C CA . LEU A 1 434 ? 6.395 -11.172 -5.641 1 97.12 434 LEU A CA 1
ATOM 3525 C C . LEU A 1 434 ? 6.145 -10.398 -4.355 1 97.12 434 LEU A C 1
ATOM 3527 O O . LEU A 1 434 ? 5.984 -9.172 -4.383 1 97.12 434 LEU A O 1
ATOM 3531 N N . ARG A 1 435 ? 6.094 -11.102 -3.27 1 95.38 435 ARG A N 1
ATOM 3532 C CA . ARG A 1 435 ? 5.879 -10.469 -1.973 1 95.38 435 ARG A CA 1
ATOM 3533 C C . ARG A 1 435 ? 7.047 -9.562 -1.607 1 95.38 435 ARG A C 1
ATOM 3535 O O . ARG A 1 435 ? 6.848 -8.453 -1.104 1 95.38 435 ARG A O 1
ATOM 3542 N N . VAL A 1 436 ? 8.242 -10.008 -1.835 1 93.5 436 VAL A N 1
ATOM 3543 C CA . VAL A 1 436 ? 9.438 -9.227 -1.538 1 93.5 436 VAL A CA 1
ATOM 3544 C C . VAL A 1 436 ? 9.43 -7.941 -2.357 1 93.5 436 VAL A C 1
ATOM 3546 O O . VAL A 1 436 ? 9.688 -6.859 -1.826 1 93.5 436 VAL A O 1
ATOM 3549 N N . ARG A 1 437 ? 9.172 -8.07 -3.609 1 95.69 437 ARG A N 1
ATOM 3550 C CA . ARG A 1 437 ? 9.141 -6.906 -4.488 1 95.69 437 ARG A CA 1
ATOM 3551 C C . ARG A 1 437 ? 8.047 -5.934 -4.07 1 95.69 437 ARG A C 1
ATOM 3553 O O . ARG A 1 437 ? 8.234 -4.715 -4.129 1 95.69 437 ARG A O 1
ATOM 3560 N N . ARG A 1 438 ? 6.859 -6.457 -3.705 1 95.25 438 ARG A N 1
ATOM 3561 C CA . ARG A 1 438 ? 5.793 -5.602 -3.195 1 95.25 438 ARG A CA 1
ATOM 3562 C C . ARG A 1 438 ? 6.27 -4.797 -1.989 1 95.25 438 ARG A C 1
ATOM 3564 O O . ARG A 1 438 ? 5.984 -3.602 -1.885 1 95.25 438 ARG A O 1
ATOM 3571 N N . ASN A 1 439 ? 6.945 -5.418 -1.101 1 91.69 439 ASN A N 1
ATOM 3572 C CA . ASN A 1 439 ? 7.488 -4.742 0.073 1 91.69 439 ASN A CA 1
ATOM 3573 C C . ASN A 1 439 ? 8.5 -3.672 -0.316 1 91.69 439 ASN A C 1
ATOM 3575 O O . ASN A 1 439 ? 8.531 -2.594 0.278 1 91.69 439 ASN A O 1
ATOM 3579 N N . ASN A 1 440 ? 9.375 -3.998 -1.255 1 92.69 440 ASN A N 1
ATOM 3580 C CA . ASN A 1 440 ? 10.344 -3.027 -1.746 1 92.69 440 ASN A CA 1
ATOM 3581 C C . ASN A 1 440 ? 9.664 -1.802 -2.346 1 92.69 440 ASN A C 1
ATOM 3583 O O . ASN A 1 440 ? 10.086 -0.67 -2.115 1 92.69 440 ASN A O 1
ATOM 3587 N N . ILE A 1 441 ? 8.602 -2.021 -3.086 1 94.62 441 ILE A N 1
ATOM 3588 C CA . ILE A 1 441 ? 7.867 -0.936 -3.723 1 94.62 441 ILE A CA 1
ATOM 3589 C C . ILE A 1 441 ? 7.262 -0.027 -2.654 1 94.62 441 ILE A C 1
ATOM 3591 O O . ILE A 1 441 ? 7.305 1.199 -2.777 1 94.62 441 ILE A O 1
ATOM 3595 N N . VAL A 1 442 ? 6.75 -0.585 -1.608 1 92.12 442 VAL A N 1
ATOM 3596 C CA . VAL A 1 442 ? 5.977 0.166 -0.625 1 92.12 442 VAL A CA 1
ATOM 3597 C C . VAL A 1 442 ? 6.922 0.891 0.332 1 92.12 442 VAL A C 1
ATOM 3599 O O . VAL A 1 442 ? 6.734 2.076 0.617 1 92.12 442 VAL A O 1
ATOM 3602 N N . HIS A 1 443 ? 7.996 0.252 0.783 1 89 443 HIS A N 1
ATOM 3603 C CA . HIS A 1 443 ? 8.75 0.789 1.909 1 89 443 HIS A CA 1
ATOM 3604 C C . HIS A 1 443 ? 10.156 1.195 1.485 1 89 443 HIS A C 1
ATOM 3606 O O . HIS A 1 443 ? 10.82 1.976 2.176 1 89 443 HIS A O 1
ATOM 3612 N N . TRP A 1 444 ? 10.625 0.681 0.354 1 92.19 444 TRP A N 1
ATOM 3613 C CA . TRP A 1 444 ? 11.992 0.926 -0.082 1 92.19 444 TRP A CA 1
ATOM 3614 C C . TRP A 1 444 ? 12.023 1.428 -1.521 1 92.19 444 TRP A C 1
ATOM 3616 O O . TRP A 1 444 ? 11.508 2.504 -1.822 1 92.19 444 TRP A O 1
ATOM 3626 N N . PHE A 1 445 ? 12.695 0.64 -2.342 1 93.12 445 PHE A N 1
ATOM 3627 C CA . PHE A 1 445 ? 12.766 0.961 -3.764 1 93.12 445 PHE A CA 1
ATOM 3628 C C . PHE A 1 445 ? 12.867 -0.308 -4.602 1 93.12 445 PHE A C 1
ATOM 3630 O O . PHE A 1 445 ? 13.25 -1.362 -4.094 1 93.12 445 PHE A O 1
ATOM 3637 N N . LEU A 1 446 ? 12.398 -0.256 -5.688 1 95.25 446 LEU A N 1
ATOM 3638 C CA . LEU A 1 446 ? 12.547 -1.275 -6.723 1 95.25 446 LEU A CA 1
ATOM 3639 C C . LEU A 1 446 ? 13 -0.653 -8.039 1 95.25 446 LEU A C 1
ATOM 3641 O O . LEU A 1 446 ? 12.227 0.053 -8.695 1 95.25 446 LEU A O 1
ATOM 3645 N N . ASP A 1 447 ? 14.219 -0.983 -8.438 1 95 447 ASP A N 1
ATOM 3646 C CA . ASP A 1 447 ? 14.859 -0.322 -9.57 1 95 447 ASP A CA 1
ATOM 3647 C C . ASP A 1 447 ? 14.617 -1.099 -10.859 1 95 447 ASP A C 1
ATOM 3649 O O . ASP A 1 447 ? 14.914 -2.293 -10.945 1 95 447 ASP A O 1
ATOM 3653 N N . VAL A 1 448 ? 14.062 -0.404 -11.82 1 96.19 448 VAL A N 1
ATOM 3654 C CA . VAL A 1 448 ? 13.891 -0.993 -13.141 1 96.19 448 VAL A CA 1
ATOM 3655 C C . VAL A 1 448 ? 15.094 -0.666 -14.023 1 96.19 448 VAL A C 1
ATOM 3657 O O . VAL A 1 448 ? 15.375 0.504 -14.297 1 96.19 448 VAL A O 1
ATOM 3660 N N . TYR A 1 449 ? 15.812 -1.68 -14.453 1 93.31 449 TYR A N 1
ATOM 3661 C CA . TYR A 1 449 ? 17.031 -1.421 -15.227 1 93.31 449 TYR A CA 1
ATOM 3662 C C . TYR A 1 449 ? 16.766 -1.565 -16.719 1 93.31 449 TYR A C 1
ATOM 3664 O O . TYR A 1 449 ? 15.891 -2.336 -17.125 1 93.31 449 TYR A O 1
ATOM 3672 N N . GLU A 1 450 ? 17.406 -0.857 -17.484 1 89.69 450 GLU A N 1
ATOM 3673 C CA . GLU A 1 450 ? 17.375 -0.949 -18.938 1 89.69 450 GLU A CA 1
ATOM 3674 C C . GLU A 1 450 ? 18.344 -2.01 -19.453 1 89.69 450 GLU A C 1
ATOM 3676 O O . GLU A 1 450 ? 18.031 -2.752 -20.391 1 89.69 450 GLU A O 1
ATOM 3681 N N . THR A 1 451 ? 19.516 -1.966 -18.875 1 86.81 451 THR A N 1
ATOM 3682 C CA . THR A 1 451 ? 20.531 -2.984 -19.125 1 86.81 451 THR A CA 1
ATOM 3683 C C . THR A 1 451 ? 20.891 -3.723 -17.844 1 86.81 451 THR A C 1
ATOM 3685 O O . THR A 1 451 ? 21.016 -3.107 -16.781 1 86.81 451 THR A O 1
ATOM 3688 N N . SER A 1 452 ? 20.938 -5.012 -18 1 83.06 452 SER A N 1
ATOM 3689 C CA . SER A 1 452 ? 21.188 -5.82 -16.812 1 83.06 452 SER A CA 1
ATOM 3690 C C . SER A 1 452 ? 22.422 -5.332 -16.062 1 83.06 452 SER A C 1
ATOM 3692 O O . SER A 1 452 ? 23.5 -5.215 -16.641 1 83.06 452 SER A O 1
ATOM 3694 N N . PRO A 1 453 ? 22.234 -5.016 -14.82 1 79.19 453 PRO A N 1
ATOM 3695 C CA . PRO A 1 453 ? 23.391 -4.57 -14.039 1 79.19 453 PRO A CA 1
ATOM 3696 C C . PRO A 1 453 ? 24.391 -5.691 -13.781 1 79.19 453 PRO A C 1
ATOM 3698 O O . PRO A 1 453 ? 24.047 -6.871 -13.867 1 79.19 453 PRO A O 1
ATOM 3701 N N . GLU A 1 454 ? 25.656 -5.305 -13.562 1 73.56 454 GLU A N 1
ATOM 3702 C CA . GLU A 1 454 ? 26.703 -6.285 -13.281 1 73.56 454 GLU A CA 1
ATOM 3703 C C . GLU A 1 454 ? 26.391 -7.094 -12.031 1 73.56 454 GLU A C 1
ATOM 3705 O O . GLU A 1 454 ? 26.594 -8.312 -12 1 73.56 454 GLU A O 1
ATOM 3710 N N . VAL A 1 455 ? 25.906 -6.336 -11.086 1 72.75 455 VAL A N 1
ATOM 3711 C CA . VAL A 1 455 ? 25.5 -7.004 -9.852 1 72.75 455 VAL A CA 1
ATOM 3712 C C . VAL A 1 455 ? 24.016 -6.73 -9.586 1 72.75 455 VAL A C 1
ATOM 3714 O O . VAL A 1 455 ? 23.641 -5.602 -9.266 1 72.75 455 VAL A O 1
ATOM 3717 N N . ALA A 1 456 ? 23.25 -7.723 -9.922 1 72.44 456 ALA A N 1
ATOM 3718 C CA . ALA A 1 456 ? 21.828 -7.586 -9.648 1 72.44 456 ALA A CA 1
ATOM 3719 C C . ALA A 1 456 ? 21.484 -8.062 -8.234 1 72.44 456 ALA A C 1
ATOM 3721 O O . ALA A 1 456 ? 22.016 -9.078 -7.773 1 72.44 456 ALA A O 1
ATOM 3722 N N . ASP A 1 457 ? 20.812 -7.117 -7.461 1 80.19 457 ASP A N 1
ATOM 3723 C CA . ASP A 1 457 ? 20.344 -7.488 -6.129 1 80.19 457 ASP A CA 1
ATOM 3724 C C . ASP A 1 457 ? 18.812 -7.645 -6.105 1 80.19 457 ASP A C 1
ATOM 3726 O O . ASP A 1 457 ? 18.188 -7.738 -7.156 1 80.19 457 ASP A O 1
ATOM 3730 N N . GLU A 1 458 ? 18.234 -7.844 -4.973 1 85.88 458 GLU A N 1
ATOM 3731 C CA . GLU A 1 458 ? 16.812 -8.141 -4.82 1 85.88 458 GLU A CA 1
ATOM 3732 C C . GLU A 1 458 ? 15.969 -6.91 -5.109 1 85.88 458 GLU A C 1
ATOM 3734 O O . GLU A 1 458 ? 14.734 -7 -5.16 1 85.88 458 GLU A O 1
ATOM 3739 N N . TYR A 1 459 ? 16.656 -5.809 -5.469 1 90.06 459 TYR A N 1
ATOM 3740 C CA . TYR A 1 459 ? 15.93 -4.562 -5.719 1 90.06 459 TYR A CA 1
ATOM 3741 C C . TYR A 1 459 ? 15.875 -4.254 -7.211 1 90.06 459 TYR A C 1
ATOM 3743 O O . TYR A 1 459 ? 15.273 -3.26 -7.625 1 90.06 459 TYR A O 1
ATOM 3751 N N . HIS A 1 460 ? 16.453 -5.133 -8.023 1 91.69 460 HIS A N 1
ATOM 3752 C CA . HIS A 1 460 ? 16.531 -4.879 -9.461 1 91.69 460 HIS A CA 1
ATOM 3753 C C . HIS A 1 460 ? 15.602 -5.812 -10.234 1 91.69 460 HIS A C 1
ATOM 3755 O O . HIS A 1 460 ? 15.461 -6.988 -9.883 1 91.69 460 HIS A O 1
ATOM 3761 N N . LEU A 1 461 ? 15 -5.305 -11.227 1 95 461 LEU A N 1
ATOM 3762 C CA . LEU A 1 461 ? 14.297 -6.117 -12.219 1 95 461 LEU A CA 1
ATOM 3763 C C . LEU A 1 461 ? 14.164 -5.371 -13.539 1 95 461 LEU A C 1
ATOM 3765 O O . LEU A 1 461 ? 14.312 -4.148 -13.586 1 95 461 LEU A O 1
ATOM 3769 N N . SER A 1 462 ? 13.953 -6.043 -14.609 1 94.38 462 SER A N 1
ATOM 3770 C CA . SER A 1 462 ? 13.703 -5.414 -15.906 1 94.38 462 SER A CA 1
ATOM 3771 C C . SER A 1 462 ? 12.242 -4.988 -16.047 1 94.38 462 SER A C 1
ATOM 3773 O O . SER A 1 462 ? 11.391 -5.422 -15.266 1 94.38 462 SER A O 1
ATOM 3775 N N . PHE A 1 463 ? 12.008 -4.16 -17 1 94.5 463 PHE A N 1
ATOM 3776 C CA . PHE A 1 463 ? 10.633 -3.744 -17.25 1 94.5 463 PHE A CA 1
ATOM 3777 C C . PHE A 1 463 ? 9.773 -4.934 -17.656 1 94.5 463 PHE A C 1
ATOM 3779 O O . PHE A 1 463 ? 8.609 -5.027 -17.25 1 94.5 463 PHE A O 1
ATOM 3786 N N . ASN A 1 464 ? 10.312 -5.781 -18.438 1 94.75 464 ASN A N 1
ATOM 3787 C CA . ASN A 1 464 ? 9.586 -6.973 -18.859 1 94.75 464 ASN A CA 1
ATOM 3788 C C . ASN A 1 464 ? 9.203 -7.84 -17.656 1 94.75 464 ASN A C 1
ATOM 3790 O O . ASN A 1 464 ? 8.094 -8.375 -17.594 1 94.75 464 ASN A O 1
ATOM 3794 N N . GLU A 1 465 ? 10.156 -7.973 -16.781 1 95.25 465 GLU A N 1
ATOM 3795 C CA . GLU A 1 465 ? 9.867 -8.742 -15.562 1 95.25 465 GLU A CA 1
ATOM 3796 C C . GLU A 1 465 ? 8.766 -8.078 -14.742 1 95.25 465 GLU A C 1
ATOM 3798 O O . GLU A 1 465 ? 7.91 -8.766 -14.18 1 95.25 465 GLU A O 1
ATOM 3803 N N . LEU A 1 466 ? 8.828 -6.75 -14.641 1 97.38 466 LEU A N 1
ATOM 3804 C CA . LEU A 1 466 ? 7.812 -6.012 -13.906 1 97.38 466 LEU A CA 1
ATOM 3805 C C . LEU A 1 466 ? 6.434 -6.223 -14.523 1 97.38 466 LEU A C 1
ATOM 3807 O O . LEU A 1 466 ? 5.457 -6.469 -13.805 1 97.38 466 LEU A O 1
ATOM 3811 N N . GLU A 1 467 ? 6.324 -6.117 -15.805 1 96.81 467 GLU A N 1
ATOM 3812 C CA . GLU A 1 467 ? 5.051 -6.324 -16.484 1 96.81 467 GLU A CA 1
ATOM 3813 C C . GLU A 1 467 ? 4.562 -7.762 -16.328 1 96.81 467 GLU A C 1
ATOM 3815 O O . GLU A 1 467 ? 3.369 -7.996 -16.125 1 96.81 467 GLU A O 1
ATOM 3820 N N . GLU A 1 468 ? 5.441 -8.719 -16.406 1 96.12 468 GLU A N 1
ATOM 3821 C CA . GLU A 1 468 ? 5.086 -10.117 -16.219 1 96.12 468 GLU A CA 1
ATOM 3822 C C . GLU A 1 468 ? 4.535 -10.359 -14.812 1 96.12 468 GLU A C 1
ATOM 3824 O O . GLU A 1 468 ? 3.588 -11.125 -14.633 1 96.12 468 GLU A O 1
ATOM 3829 N N . ASP A 1 469 ? 5.223 -9.773 -13.852 1 97.69 469 ASP A N 1
ATOM 3830 C CA . ASP A 1 469 ? 4.734 -9.875 -12.477 1 97.69 469 ASP A CA 1
ATOM 3831 C C . ASP A 1 469 ? 3.307 -9.344 -12.367 1 97.69 469 ASP A C 1
ATOM 3833 O O . ASP A 1 469 ? 2.463 -9.953 -11.703 1 97.69 469 ASP A O 1
ATOM 3837 N N . VAL A 1 470 ? 3.074 -8.188 -12.977 1 98.19 470 VAL A N 1
ATOM 3838 C CA . VAL A 1 470 ? 1.755 -7.566 -12.922 1 98.19 470 VAL A CA 1
ATOM 3839 C C . VAL A 1 470 ? 0.724 -8.484 -13.578 1 98.19 470 VAL A C 1
ATOM 3841 O O . VAL A 1 470 ? -0.364 -8.688 -13.031 1 98.19 470 VAL A O 1
ATOM 3844 N N . GLN A 1 471 ? 1.041 -9.031 -14.68 1 96.88 471 GLN A N 1
ATOM 3845 C CA . GLN A 1 471 ? 0.141 -9.961 -15.352 1 96.88 471 GLN A CA 1
ATOM 3846 C C . GLN A 1 471 ? -0.148 -11.172 -14.469 1 96.88 471 GLN A C 1
ATOM 3848 O O . GLN A 1 471 ? -1.298 -11.609 -14.352 1 96.88 471 GLN A O 1
ATOM 3853 N N . ARG A 1 472 ? 0.88 -11.688 -13.906 1 96.88 472 ARG A N 1
ATOM 3854 C CA . ARG A 1 472 ? 0.735 -12.836 -13.016 1 96.88 472 ARG A CA 1
ATOM 3855 C C . ARG A 1 472 ? -0.147 -12.484 -11.82 1 96.88 472 ARG A C 1
ATOM 3857 O O . ARG A 1 472 ? -0.994 -13.281 -11.414 1 96.88 472 ARG A O 1
ATOM 3864 N N . LEU A 1 473 ? 0.053 -11.336 -11.281 1 98.38 473 LEU A N 1
ATOM 3865 C CA . LEU A 1 473 ? -0.714 -10.922 -10.109 1 98.38 473 LEU A CA 1
ATOM 3866 C C . LEU A 1 473 ? -2.188 -10.742 -10.461 1 98.38 473 LEU A C 1
ATOM 3868 O O . LEU A 1 473 ? -3.064 -11.008 -9.641 1 98.38 473 LEU A O 1
ATOM 3872 N N . PHE A 1 474 ? -2.484 -10.258 -11.688 1 97.81 474 PHE A N 1
ATOM 3873 C CA . PHE A 1 474 ? -3.871 -10.211 -12.133 1 97.81 474 PHE A CA 1
ATOM 3874 C C . PHE A 1 474 ? -4.5 -11.594 -12.102 1 97.81 474 PHE A C 1
ATOM 3876 O O . PHE A 1 474 ? -5.609 -11.766 -11.602 1 97.81 474 PHE A O 1
ATOM 3883 N N . LEU A 1 475 ? -3.771 -12.547 -12.57 1 95.88 475 LEU A N 1
ATOM 3884 C CA . LEU A 1 475 ? -4.277 -13.914 -12.633 1 95.88 475 LEU A CA 1
ATOM 3885 C C . LEU A 1 475 ? -4.422 -14.5 -11.234 1 95.88 475 LEU A C 1
ATOM 3887 O O . LEU A 1 475 ? -5.395 -15.203 -10.953 1 95.88 475 LEU A O 1
ATOM 3891 N N . ILE A 1 476 ? -3.43 -14.25 -10.406 1 97.81 476 ILE A N 1
ATOM 3892 C CA . ILE A 1 476 ? -3.469 -14.734 -9.031 1 97.81 476 ILE A CA 1
ATOM 3893 C C . ILE A 1 476 ? -4.672 -14.133 -8.305 1 97.81 476 ILE A C 1
ATOM 3895 O O . ILE A 1 476 ? -5.383 -14.836 -7.582 1 97.81 476 ILE A O 1
ATOM 3899 N N . SER A 1 477 ? -4.875 -12.828 -8.484 1 97.81 477 SER A N 1
ATOM 3900 C CA . SER A 1 477 ? -6.012 -12.156 -7.859 1 97.81 477 SER A CA 1
ATOM 3901 C C . SER A 1 477 ? -7.332 -12.75 -8.336 1 97.81 477 SER A C 1
ATOM 3903 O O . SER A 1 477 ? -8.234 -12.992 -7.527 1 97.81 477 SER A O 1
ATOM 3905 N N . LYS A 1 478 ? -7.449 -12.922 -9.594 1 95.88 478 LYS A N 1
ATOM 3906 C CA . LYS A 1 478 ? -8.656 -13.531 -10.148 1 95.88 478 LYS A CA 1
ATOM 3907 C C . LYS A 1 478 ? -8.867 -14.93 -9.594 1 95.88 478 LYS A C 1
ATOM 3909 O O . LYS A 1 478 ? -9.992 -15.305 -9.25 1 95.88 478 LYS A O 1
ATOM 3914 N N . ALA A 1 479 ? -7.797 -15.719 -9.523 1 96.25 479 ALA A N 1
ATOM 3915 C CA . ALA A 1 479 ? -7.871 -17.062 -8.961 1 96.25 479 ALA A CA 1
ATOM 3916 C C . ALA A 1 479 ? -8.367 -17.031 -7.523 1 96.25 479 ALA A C 1
ATOM 3918 O O . ALA A 1 479 ? -9.25 -17.812 -7.148 1 96.25 479 ALA A O 1
ATOM 3919 N N . ALA A 1 480 ? -7.805 -16.141 -6.762 1 97.69 480 ALA A N 1
ATOM 3920 C CA . ALA A 1 480 ? -8.219 -16.016 -5.363 1 97.69 480 ALA A CA 1
ATOM 3921 C C . ALA A 1 480 ? -9.703 -15.703 -5.258 1 97.69 480 ALA A C 1
ATOM 3923 O O . ALA A 1 480 ? -10.398 -16.234 -4.391 1 97.69 480 ALA A O 1
ATOM 3924 N N . LEU A 1 481 ? -10.148 -14.844 -6.129 1 96.81 481 LEU A N 1
ATOM 3925 C CA . LEU A 1 481 ? -11.555 -14.461 -6.113 1 96.81 481 LEU A CA 1
ATOM 3926 C C . LEU A 1 481 ? -12.445 -15.633 -6.516 1 96.81 481 LEU A C 1
ATOM 3928 O O . LEU A 1 481 ? -13.539 -15.805 -5.969 1 96.81 481 LEU A O 1
ATOM 3932 N N . PHE A 1 482 ? -11.992 -16.391 -7.465 1 94.31 482 PHE A N 1
ATOM 3933 C CA . PHE A 1 482 ? -12.727 -17.578 -7.863 1 94.31 482 PHE A CA 1
ATOM 3934 C C . PHE A 1 482 ? -12.82 -18.562 -6.703 1 94.31 482 PHE A C 1
ATOM 3936 O O . PHE A 1 482 ? -13.875 -19.156 -6.465 1 94.31 482 PHE A O 1
ATOM 3943 N N . TYR A 1 483 ? -11.727 -18.828 -6.031 1 95.56 483 TYR A N 1
ATOM 3944 C CA . TYR A 1 483 ? -11.719 -19.766 -4.91 1 95.56 483 TYR A CA 1
ATOM 3945 C C . TYR A 1 483 ? -12.609 -19.266 -3.779 1 95.56 483 TYR A C 1
ATOM 3947 O O . TYR A 1 483 ? -13.281 -20.062 -3.121 1 95.56 483 TYR A O 1
ATOM 3955 N N . LEU A 1 484 ? -12.57 -17.953 -3.574 1 95.81 484 LEU A N 1
ATOM 3956 C CA . LEU A 1 484 ? -13.453 -17.359 -2.57 1 95.81 484 LEU A CA 1
ATOM 3957 C C . LEU A 1 484 ? -14.914 -17.594 -2.928 1 95.81 484 LEU A C 1
ATOM 3959 O O . LEU A 1 484 ? -15.703 -18.016 -2.08 1 95.81 484 LEU A O 1
ATOM 3963 N N . GLN A 1 485 ? -15.242 -17.281 -4.152 1 94.12 485 GLN A N 1
ATOM 3964 C CA . GLN A 1 485 ? -16.609 -17.469 -4.602 1 94.12 485 GLN A CA 1
ATOM 3965 C C . GLN A 1 485 ? -17.047 -18.922 -4.43 1 94.12 485 GLN A C 1
ATOM 3967 O O . GLN A 1 485 ? -18.141 -19.188 -3.93 1 94.12 485 GLN A O 1
ATOM 3972 N N . ALA A 1 486 ? -16.25 -19.844 -4.863 1 91.44 486 ALA A N 1
ATOM 3973 C CA . ALA A 1 486 ? -16.562 -21.266 -4.758 1 91.44 486 ALA A CA 1
ATOM 3974 C C . ALA A 1 486 ? -16.688 -21.703 -3.299 1 91.44 486 ALA A C 1
ATOM 3976 O O . ALA A 1 486 ? -17.516 -22.547 -2.965 1 91.44 486 ALA A O 1
ATOM 3977 N N . ALA A 1 487 ? -15.875 -21.141 -2.453 1 91.75 487 ALA A N 1
ATOM 3978 C CA . ALA A 1 487 ? -15.945 -21.453 -1.028 1 91.75 487 ALA A CA 1
ATOM 3979 C C . ALA A 1 487 ? -17.281 -21 -0.432 1 91.75 487 ALA A C 1
ATOM 3981 O O . ALA A 1 487 ? -17.891 -21.734 0.343 1 91.75 487 ALA A O 1
ATOM 3982 N N . VAL A 1 488 ? -17.672 -19.812 -0.77 1 91.75 488 VAL A N 1
ATOM 3983 C CA . VAL A 1 488 ? -18.938 -19.281 -0.267 1 91.75 488 VAL A CA 1
ATOM 3984 C C . VAL A 1 488 ? -20.094 -20.125 -0.798 1 91.75 488 VAL A C 1
ATOM 3986 O O . VAL A 1 488 ? -21.016 -20.453 -0.052 1 91.75 488 VAL A O 1
ATOM 3989 N N . GLU A 1 489 ? -20.047 -20.469 -2.064 1 88.25 489 GLU A N 1
ATOM 3990 C CA . GLU A 1 489 ? -21.078 -21.281 -2.693 1 88.25 489 GLU A CA 1
ATOM 3991 C C . GLU A 1 489 ? -21.188 -22.641 -2.027 1 88.25 489 GLU A C 1
ATOM 3993 O O . GLU A 1 489 ? -22.281 -23.219 -1.941 1 88.25 489 GLU A O 1
ATOM 3998 N N . SER A 1 490 ? -20.156 -23.172 -1.596 1 83.62 490 SER A N 1
ATOM 3999 C CA . SER A 1 490 ? -20.141 -24.5 -0.988 1 83.62 490 SER A CA 1
ATOM 4000 C C . SER A 1 490 ? -20.891 -24.5 0.342 1 83.62 490 SER A C 1
ATOM 4002 O O . SER A 1 490 ? -21.297 -25.562 0.82 1 83.62 490 SER A O 1
ATOM 4004 N N . GLN A 1 491 ? -21.062 -23.359 0.912 1 79.56 491 GLN A N 1
ATOM 4005 C CA . GLN A 1 491 ? -21.812 -23.281 2.166 1 79.56 491 GLN A CA 1
ATOM 4006 C C . GLN A 1 491 ? -23.312 -23.391 1.925 1 79.56 491 GLN A C 1
ATOM 4008 O O . GLN A 1 491 ? -24.062 -23.703 2.844 1 79.56 491 GLN A O 1
ATOM 4013 N N . THR A 1 492 ? -23.797 -22.891 0.835 1 68.88 492 THR A N 1
ATOM 4014 C CA . THR A 1 492 ? -25.219 -22.891 0.541 1 68.88 492 THR A CA 1
ATOM 4015 C C . THR A 1 492 ? -25.641 -24.219 -0.097 1 68.88 492 THR A C 1
ATOM 4017 O O . THR A 1 492 ? -26.781 -24.656 0.074 1 68.88 492 THR A O 1
ATOM 4020 N N . SER A 1 493 ? -24.969 -24.562 -1.11 1 59.16 493 SER A N 1
ATOM 4021 C CA . SER A 1 493 ? -25.359 -25.719 -1.915 1 59.16 493 SER A CA 1
ATOM 4022 C C . SER A 1 493 ? -25.078 -27.016 -1.18 1 59.16 493 SER A C 1
ATOM 4024 O O . SER A 1 493 ? -24.141 -27.109 -0.384 1 59.16 493 SER A O 1
ATOM 4026 N N . LYS A 1 494 ? -26.172 -27.766 -0.679 1 46.25 494 LYS A N 1
ATOM 4027 C CA . LYS A 1 494 ? -26.062 -29.172 -0.274 1 46.25 494 LYS A CA 1
ATOM 4028 C C . LYS A 1 494 ? -25.109 -29.938 -1.194 1 46.25 494 LYS A C 1
ATOM 4030 O O . LYS A 1 494 ? -25.125 -31.172 -1.233 1 46.25 494 LYS A O 1
ATOM 4035 N N . ILE A 1 495 ? -24.594 -29.328 -2.129 1 45.03 495 ILE A N 1
ATOM 4036 C CA . ILE A 1 495 ? -23.703 -30.156 -2.934 1 45.03 495 ILE A CA 1
ATOM 4037 C C . ILE A 1 495 ? -22.562 -30.672 -2.061 1 45.03 495 ILE A C 1
ATOM 4039 O O . ILE A 1 495 ? -21.922 -29.922 -1.339 1 45.03 495 ILE A O 1
ATOM 4043 N N . SER A 1 496 ? -22.609 -31.812 -1.649 1 39.06 496 SER A N 1
ATOM 4044 C CA . SER A 1 496 ? -21.688 -32.594 -0.833 1 39.06 496 SER A CA 1
ATOM 4045 C C . SER A 1 496 ? -20.234 -32.25 -1.165 1 39.06 496 SER A C 1
ATOM 4047 O O . SER A 1 496 ? -19.797 -32.406 -2.311 1 39.06 496 SER A O 1
ATOM 4049 N N . SER A 1 497 ? -19.656 -31.281 -0.642 1 41.75 497 SER A N 1
ATOM 4050 C CA . SER A 1 497 ? -18.281 -30.828 -0.568 1 41.75 497 SER A CA 1
ATOM 4051 C C . SER A 1 497 ? -17.297 -32 -0.771 1 41.75 497 SER A C 1
ATOM 4053 O O . SER A 1 497 ? -16.094 -31.781 -0.853 1 41.75 497 SER A O 1
ATOM 4055 N N . ASP A 1 498 ? -17.812 -33.156 -0.616 1 40.34 498 ASP A N 1
ATOM 4056 C CA . ASP A 1 498 ? -16.906 -34.312 -0.494 1 40.34 498 ASP A CA 1
ATOM 4057 C C . ASP A 1 498 ? -16.391 -34.75 -1.861 1 40.34 498 ASP A C 1
ATOM 4059 O O . ASP A 1 498 ? -15.859 -35.844 -2.002 1 40.34 498 ASP A O 1
ATOM 4063 N N . LEU A 1 499 ? -16.812 -34.188 -2.963 1 39.38 499 LEU A N 1
ATOM 4064 C CA . LEU A 1 499 ? -16.375 -34.906 -4.152 1 39.38 499 LEU A CA 1
ATOM 4065 C C . LEU A 1 499 ? -14.945 -34.531 -4.527 1 39.38 499 LEU A C 1
ATOM 4067 O O . LEU A 1 499 ? -14.664 -33.375 -4.836 1 39.38 499 LEU A O 1
ATOM 4071 N N . PRO A 1 500 ? -14.086 -35.25 -4.102 1 41.59 500 PRO A N 1
ATOM 4072 C CA . PRO A 1 500 ? -12.766 -35.062 -4.719 1 41.59 500 PRO A CA 1
ATOM 4073 C C . PRO A 1 500 ? -12.828 -35 -6.242 1 41.59 500 PRO A C 1
ATOM 4075 O O . PRO A 1 500 ? -13.805 -35.469 -6.84 1 41.59 500 PRO A O 1
ATOM 4078 N N . LEU A 1 501 ? -11.984 -34.312 -7.02 1 43.38 501 LEU A N 1
ATOM 4079 C CA . LEU A 1 501 ? -11.898 -34.219 -8.477 1 43.38 501 LEU A CA 1
ATOM 4080 C C . LEU A 1 501 ? -12.281 -35.562 -9.117 1 43.38 501 LEU A C 1
ATOM 4082 O O . LEU A 1 501 ? -12.914 -35.594 -10.172 1 43.38 501 LEU A O 1
ATOM 4086 N N . GLY A 1 502 ? -11.969 -36.688 -8.664 1 37.66 502 GLY A N 1
ATOM 4087 C CA . GLY A 1 502 ? -12.078 -37.938 -9.406 1 37.66 502 GLY A CA 1
ATOM 4088 C C . GLY A 1 502 ? -13.508 -38.406 -9.578 1 37.66 502 GLY A C 1
ATOM 4089 O O . GLY A 1 502 ? -13.828 -39.125 -10.539 1 37.66 502 GLY A O 1
ATOM 4090 N N . GLU A 1 503 ? -14.367 -38.281 -8.617 1 37.78 503 GLU A N 1
ATOM 4091 C CA . GLU A 1 503 ? -15.609 -39.062 -8.695 1 37.78 503 GLU A CA 1
ATOM 4092 C C . GLU A 1 503 ? -16.75 -38.188 -9.234 1 37.78 503 GLU A C 1
ATOM 4094 O O . GLU A 1 503 ? -17.922 -38.594 -9.156 1 37.78 503 GLU A O 1
ATOM 4099 N N . MET A 1 504 ? -16.594 -37.125 -9.625 1 36.56 504 MET A N 1
ATOM 4100 C CA . MET A 1 504 ? -17.719 -36.219 -9.875 1 36.56 504 MET A CA 1
ATOM 4101 C C . MET A 1 504 ? -18.422 -36.594 -11.172 1 36.56 504 MET A C 1
ATOM 4103 O O . MET A 1 504 ? -19.328 -35.875 -11.609 1 36.56 504 MET A O 1
ATOM 4107 N N . THR A 1 505 ? -18.062 -37.5 -11.891 1 34.31 505 THR A N 1
ATOM 4108 C CA . THR A 1 505 ? -18.828 -37.812 -13.094 1 34.31 505 THR A CA 1
ATOM 4109 C C . THR A 1 505 ? -20.281 -38.094 -12.75 1 34.31 505 THR A C 1
ATOM 4111 O O . THR A 1 505 ? -21.125 -38.219 -13.641 1 34.31 505 THR A O 1
ATOM 4114 N N . ALA A 1 506 ? -20.625 -38.438 -11.547 1 34.47 506 ALA A N 1
ATOM 4115 C CA . ALA A 1 506 ? -21.953 -39 -11.305 1 34.47 506 ALA A CA 1
ATOM 4116 C C . ALA A 1 506 ? -23.016 -37.906 -11.281 1 34.47 506 ALA A C 1
ATOM 4118 O O . ALA A 1 506 ? -24.203 -38.156 -11.422 1 34.47 506 ALA A O 1
ATOM 4119 N N . GLY A 1 507 ? -22.672 -36.688 -11.023 1 32.72 507 GLY A N 1
ATOM 4120 C CA . GLY A 1 507 ? -23.766 -35.75 -10.852 1 32.72 507 GLY A CA 1
ATOM 4121 C C . GLY A 1 507 ? -24.281 -35.188 -12.164 1 32.72 507 GLY A C 1
ATOM 4122 O O . GLY A 1 507 ? -25.125 -34.312 -12.172 1 32.72 507 GLY A O 1
ATOM 4123 N N . LEU A 1 508 ? -23.641 -35.312 -13.18 1 31.86 508 LEU A N 1
ATOM 4124 C CA . LEU A 1 508 ? -24.203 -34.844 -14.445 1 31.86 508 LEU A CA 1
ATOM 4125 C C . LEU A 1 508 ? -25.484 -35.625 -14.766 1 31.86 508 LEU A C 1
ATOM 4127 O O . LEU A 1 508 ? -26.062 -35.438 -15.844 1 31.86 508 LEU A O 1
ATOM 4131 N N . GLN A 1 509 ? -26.016 -36.625 -13.969 1 25.94 509 GLN A N 1
ATOM 4132 C CA . GLN A 1 509 ? -27.312 -37.156 -14.344 1 25.94 509 GLN A CA 1
ATOM 4133 C C . GLN A 1 509 ? -28.438 -36.156 -14.055 1 25.94 509 GLN A C 1
ATOM 4135 O O . GLN A 1 509 ? -28.453 -35.531 -13.008 1 25.94 509 GLN A O 1
ATOM 4140 N N . MET B 1 1 ? -27.922 39.812 23.078 1 44.88 1 MET B N 1
ATOM 4141 C CA . MET B 1 1 ? -27.453 39.312 24.359 1 44.88 1 MET B CA 1
ATOM 4142 C C . MET B 1 1 ? -27.469 40.438 25.406 1 44.88 1 MET B C 1
ATOM 4144 O O . MET B 1 1 ? -27.109 41.562 25.125 1 44.88 1 MET B O 1
ATOM 4148 N N . ARG B 1 2 ? -28.234 40.344 26.344 1 58.41 2 ARG B N 1
ATOM 4149 C CA . ARG B 1 2 ? -28.297 41.344 27.422 1 58.41 2 ARG B CA 1
ATOM 4150 C C . ARG B 1 2 ? -26.906 41.719 27.906 1 58.41 2 ARG B C 1
ATOM 4152 O O . ARG B 1 2 ? -26 40.906 27.953 1 58.41 2 ARG B O 1
ATOM 4159 N N . PRO B 1 3 ? -26.719 42.969 27.984 1 75.31 3 PRO B N 1
ATOM 4160 C CA . PRO B 1 3 ? -25.406 43.438 28.438 1 75.31 3 PRO B CA 1
ATOM 4161 C C . PRO B 1 3 ? -24.969 42.781 29.75 1 75.31 3 PRO B C 1
ATOM 4163 O O . PRO B 1 3 ? -25.812 42.406 30.578 1 75.31 3 PRO B O 1
ATOM 4166 N N . ILE B 1 4 ? -23.797 42.406 29.922 1 83.56 4 ILE B N 1
ATOM 4167 C CA . ILE B 1 4 ? -23.25 41.781 31.125 1 83.56 4 ILE B CA 1
ATOM 4168 C C . ILE B 1 4 ? -23.406 42.75 32.312 1 83.56 4 ILE B C 1
ATOM 4170 O O . ILE B 1 4 ? -23.047 43.906 32.219 1 83.56 4 ILE B O 1
ATOM 4174 N N . SER B 1 5 ? -24.062 42.406 33.375 1 88.88 5 SER B N 1
ATOM 4175 C CA . SER B 1 5 ? -24.297 43.25 34.531 1 88.88 5 SER B CA 1
ATOM 4176 C C . SER B 1 5 ? -22.984 43.656 35.188 1 88.88 5 SER B C 1
ATOM 4178 O O . SER B 1 5 ? -21.969 42.969 35.062 1 88.88 5 SER B O 1
ATOM 4180 N N . SER B 1 6 ? -23.031 44.781 35.844 1 90.25 6 SER B N 1
ATOM 4181 C CA . SER B 1 6 ? -21.844 45.281 36.531 1 90.25 6 SER B CA 1
ATOM 4182 C C . SER B 1 6 ? -21.375 44.312 37.594 1 90.25 6 SER B C 1
ATOM 4184 O O . SER B 1 6 ? -20.172 44.188 37.844 1 90.25 6 SER B O 1
ATOM 4186 N N . LYS B 1 7 ? -22.266 43.594 38.25 1 92.88 7 LYS B N 1
ATOM 4187 C CA . LYS B 1 7 ? -21.922 42.625 39.312 1 92.88 7 LYS B CA 1
ATOM 4188 C C . LYS B 1 7 ? -21.078 41.5 38.719 1 92.88 7 LYS B C 1
ATOM 4190 O O . LYS B 1 7 ? -20.094 41.062 39.344 1 92.88 7 LYS B O 1
ATOM 4195 N N . ILE B 1 8 ? -21.438 41.062 37.656 1 93.81 8 ILE B N 1
ATOM 4196 C CA . ILE B 1 8 ? -20.734 39.938 37 1 93.81 8 ILE B CA 1
ATOM 4197 C C . ILE B 1 8 ? -19.359 40.438 36.531 1 93.81 8 ILE B C 1
ATOM 4199 O O . ILE B 1 8 ? -18.359 39.719 36.688 1 93.81 8 ILE B O 1
ATOM 4203 N N . LEU B 1 9 ? -19.297 41.594 36.031 1 93.56 9 LEU B N 1
ATOM 4204 C CA . LEU B 1 9 ? -18.031 42.156 35.594 1 93.56 9 LEU B CA 1
ATOM 4205 C C . LEU B 1 9 ? -17.062 42.312 36.75 1 93.56 9 LEU B C 1
ATOM 4207 O O . LEU B 1 9 ? -15.859 42.094 36.594 1 93.56 9 LEU B O 1
ATOM 4211 N N . ASN B 1 10 ? -17.656 42.75 37.812 1 93.56 10 ASN B N 1
ATOM 4212 C CA . ASN B 1 10 ? -16.844 42.875 39.031 1 93.56 10 ASN B CA 1
ATOM 4213 C C . ASN B 1 10 ? -16.312 41.531 39.5 1 93.56 10 ASN B C 1
ATOM 4215 O O . ASN B 1 10 ? -15.188 41.406 39.969 1 93.56 10 ASN B O 1
ATOM 4219 N N . ALA B 1 11 ? -17.109 40.531 39.438 1 94.38 11 ALA B N 1
ATOM 4220 C CA . ALA B 1 11 ? -16.688 39.188 39.781 1 94.38 11 ALA B CA 1
ATOM 4221 C C . ALA B 1 11 ? -15.547 38.719 38.875 1 94.38 11 ALA B C 1
ATOM 4223 O O . ALA B 1 11 ? -14.578 38.125 39.375 1 94.38 11 ALA B O 1
ATOM 4224 N N . PHE B 1 12 ? -15.664 38.938 37.625 1 94.31 12 PHE B N 1
ATOM 4225 C CA . PHE B 1 12 ? -14.617 38.562 36.688 1 94.31 12 PHE B CA 1
ATOM 4226 C C . PHE B 1 12 ? -13.312 39.281 37 1 94.31 12 PHE B C 1
ATOM 4228 O O . PHE B 1 12 ? -12.25 38.656 37.031 1 94.31 12 PHE B O 1
ATOM 4235 N N . LYS B 1 13 ? -13.445 40.5 37.25 1 93.62 13 LYS B N 1
ATOM 4236 C CA . LYS B 1 13 ? -12.273 41.281 37.594 1 93.62 13 LYS B CA 1
ATOM 4237 C C . LYS B 1 13 ? -11.617 40.781 38.875 1 93.62 13 LYS B C 1
ATOM 4239 O O . LYS B 1 13 ? -10.391 40.781 39 1 93.62 13 LYS B O 1
ATOM 4244 N N . ASP B 1 14 ? -12.414 40.5 39.781 1 94.31 14 ASP B N 1
ATOM 4245 C CA . ASP B 1 14 ? -11.914 40 41.031 1 94.31 14 ASP B CA 1
ATOM 4246 C C . ASP B 1 14 ? -11.07 38.75 40.812 1 94.31 14 ASP B C 1
ATOM 4248 O O . ASP B 1 14 ? -9.992 38.594 41.406 1 94.31 14 ASP B O 1
ATOM 4252 N N . LEU B 1 15 ? -11.5 37.875 40.031 1 94.38 15 LEU B N 1
ATOM 4253 C CA . LEU B 1 15 ? -10.781 36.625 39.75 1 94.38 15 LEU B CA 1
ATOM 4254 C C . LEU B 1 15 ? -9.469 36.906 39.031 1 94.38 15 LEU B C 1
ATOM 4256 O O . LEU B 1 15 ? -8.445 36.312 39.344 1 94.38 15 LEU B O 1
ATOM 4260 N N . ILE B 1 16 ? -9.469 37.844 38.094 1 93.06 16 ILE B N 1
ATOM 4261 C CA . ILE B 1 16 ? -8.281 38.188 37.344 1 93.06 16 ILE B CA 1
ATOM 4262 C C . ILE B 1 16 ? -7.266 38.875 38.25 1 93.06 16 ILE B C 1
ATOM 4264 O O . ILE B 1 16 ? -6.066 38.594 38.188 1 93.06 16 ILE B O 1
ATOM 4268 N N . ASP B 1 17 ? -7.812 39.719 39.094 1 93.12 17 ASP B N 1
ATOM 4269 C CA . ASP B 1 17 ? -6.941 40.406 40.031 1 93.12 17 ASP B CA 1
ATOM 4270 C C . ASP B 1 17 ? -6.266 39.406 40.969 1 93.12 17 ASP B C 1
ATOM 4272 O O . ASP B 1 17 ? -5.09 39.562 41.312 1 93.12 17 ASP B O 1
ATOM 4276 N N . LEU B 1 18 ? -7.043 38.562 41.375 1 93.25 18 LEU B N 1
ATOM 4277 C CA . LEU B 1 18 ? -6.496 37.5 42.219 1 93.25 18 LEU B CA 1
ATOM 4278 C C . LEU B 1 18 ? -5.371 36.75 41.531 1 93.25 18 LEU B C 1
ATOM 4280 O O . LEU B 1 18 ? -4.344 36.469 42.125 1 93.25 18 LEU B O 1
ATOM 4284 N N . ALA B 1 19 ? -5.562 36.375 40.344 1 93.25 19 ALA B N 1
ATOM 4285 C CA . ALA B 1 19 ? -4.598 35.625 39.562 1 93.25 19 ALA B CA 1
ATOM 4286 C C . ALA B 1 19 ? -3.318 36.406 39.312 1 93.25 19 ALA B C 1
ATOM 4288 O O . ALA B 1 19 ? -2.23 35.844 39.219 1 93.25 19 ALA B O 1
ATOM 4289 N N . GLN B 1 20 ? -3.416 37.719 39.25 1 92.12 20 GLN B N 1
ATOM 4290 C CA . GLN B 1 20 ? -2.275 38.594 38.969 1 92.12 20 GLN B CA 1
ATOM 4291 C C . GLN B 1 20 ? -1.563 39 40.25 1 92.12 20 GLN B C 1
ATOM 4293 O O . GLN B 1 20 ? -0.487 39.594 40.219 1 92.12 20 GLN B O 1
ATOM 4298 N N . SER B 1 21 ? -2.145 38.594 41.344 1 91.31 21 SER B N 1
ATOM 4299 C CA . SER B 1 21 ? -1.561 38.906 42.625 1 91.31 21 SER B CA 1
ATOM 4300 C C . SER B 1 21 ? -0.291 38.094 42.906 1 91.31 21 SER B C 1
ATOM 4302 O O . SER B 1 21 ? -0.223 36.938 42.562 1 91.31 21 SER B O 1
ATOM 4304 N N . PRO B 1 22 ? 0.707 38.75 43.438 1 89.69 22 PRO B N 1
ATOM 4305 C CA . PRO B 1 22 ? 1.921 38 43.812 1 89.69 22 PRO B CA 1
ATOM 4306 C C . PRO B 1 22 ? 1.659 36.906 44.844 1 89.69 22 PRO B C 1
ATOM 4308 O O . PRO B 1 22 ? 2.447 35.969 44.938 1 89.69 22 PRO B O 1
ATOM 4311 N N . LEU B 1 23 ? 0.556 37.031 45.625 1 89.94 23 LEU B N 1
ATOM 4312 C CA . LEU B 1 23 ? 0.22 36.062 46.625 1 89.94 23 LEU B CA 1
ATOM 4313 C C . LEU B 1 23 ? -0.84 35.094 46.125 1 89.94 23 LEU B C 1
ATOM 4315 O O . LEU B 1 23 ? -1.657 34.594 46.906 1 89.94 23 LEU B O 1
ATOM 4319 N N . PHE B 1 24 ? -0.776 34.844 44.875 1 91.69 24 PHE B N 1
ATOM 4320 C CA . PHE B 1 24 ? -1.782 33.969 44.25 1 91.69 24 PHE B CA 1
ATOM 4321 C C . PHE B 1 24 ? -1.792 32.625 44.938 1 91.69 24 PHE B C 1
ATOM 4323 O O . PHE B 1 24 ? -0.735 32.031 45.156 1 91.69 24 PHE B O 1
ATOM 4330 N N . SER B 1 25 ? -3.01 32.156 45.312 1 94 25 SER B N 1
ATOM 4331 C CA . SER B 1 25 ? -3.277 30.828 45.844 1 94 25 SER B CA 1
ATOM 4332 C C . SER B 1 25 ? -4.395 30.141 45.062 1 94 25 SER B C 1
ATOM 4334 O O . SER B 1 25 ? -5.488 30.688 44.938 1 94 25 SER B O 1
ATOM 4336 N N . GLU B 1 26 ? -4.102 28.922 44.5 1 94.88 26 GLU B N 1
ATOM 4337 C CA . GLU B 1 26 ? -5.102 28.156 43.781 1 94.88 26 GLU B CA 1
ATOM 4338 C C . GLU B 1 26 ? -6.332 27.891 44.625 1 94.88 26 GLU B C 1
ATOM 4340 O O . GLU B 1 26 ? -7.465 27.938 44.156 1 94.88 26 GLU B O 1
ATOM 4345 N N . ASN B 1 27 ? -6.004 27.625 45.906 1 94.5 27 ASN B N 1
ATOM 4346 C CA . ASN B 1 27 ? -7.109 27.375 46.812 1 94.5 27 ASN B CA 1
ATOM 4347 C C . ASN B 1 27 ? -8.031 28.578 46.938 1 94.5 27 ASN B C 1
ATOM 4349 O O . ASN B 1 27 ? -9.258 28.438 46.906 1 94.5 27 ASN B O 1
ATOM 4353 N N . ASP B 1 28 ? -7.43 29.719 47.125 1 94.56 28 ASP B N 1
ATOM 4354 C CA . ASP B 1 28 ? -8.219 30.953 47.219 1 94.56 28 ASP B CA 1
ATOM 4355 C C . ASP B 1 28 ? -8.984 31.219 45.938 1 94.56 28 ASP B C 1
ATOM 4357 O O . ASP B 1 28 ? -10.125 31.672 45.969 1 94.56 28 ASP B O 1
ATOM 4361 N N . PHE B 1 29 ? -8.336 30.938 44.906 1 96 29 PHE B N 1
ATOM 4362 C CA . PHE B 1 29 ? -8.953 31.156 43.594 1 96 29 PHE B CA 1
ATOM 4363 C C . PHE B 1 29 ? -10.195 30.297 43.438 1 96 29 PHE B C 1
ATOM 4365 O O . PHE B 1 29 ? -11.266 30.797 43.062 1 96 29 PHE B O 1
ATOM 4372 N N . PHE B 1 30 ? -10.117 29 43.75 1 96.19 30 PHE B N 1
ATOM 4373 C CA . PHE B 1 30 ? -11.227 28.078 43.562 1 96.19 30 PHE B CA 1
ATOM 4374 C C . PHE B 1 30 ? -12.352 28.344 44.562 1 96.19 30 PHE B C 1
ATOM 4376 O O . PHE B 1 30 ? -13.531 28.188 44.219 1 96.19 30 PHE B O 1
ATOM 4383 N N . LYS B 1 31 ? -11.938 28.812 45.719 1 95.44 31 LYS B N 1
ATOM 4384 C CA . LYS B 1 31 ? -12.961 29.203 46.688 1 95.44 31 LYS B CA 1
ATOM 4385 C C . LYS B 1 31 ? -13.789 30.375 46.156 1 95.44 31 LYS B C 1
ATOM 4387 O O . LYS B 1 31 ? -15.023 30.359 46.219 1 95.44 31 LYS B O 1
ATOM 4392 N N . ARG B 1 32 ? -13.117 31.359 45.625 1 95.5 32 ARG B N 1
ATOM 4393 C CA . ARG B 1 32 ? -13.789 32.531 45.062 1 95.5 32 ARG B CA 1
ATOM 4394 C C . ARG B 1 32 ? -14.625 32.156 43.875 1 95.5 32 ARG B C 1
ATOM 4396 O O . ARG B 1 32 ? -15.766 32.594 43.719 1 95.5 32 ARG B O 1
ATOM 4403 N N . LEU B 1 33 ? -14.031 31.359 43 1 96.5 33 LEU B N 1
ATOM 4404 C CA . LEU B 1 33 ? -14.742 30.875 41.844 1 96.5 33 LEU B CA 1
ATOM 4405 C C . LEU B 1 33 ? -16.016 30.141 42.219 1 96.5 33 LEU B C 1
ATOM 4407 O O . LEU B 1 33 ? -17.078 30.344 41.625 1 96.5 33 LEU B O 1
ATOM 4411 N N . GLY B 1 34 ? -15.891 29.297 43.188 1 95.56 34 GLY B N 1
ATOM 4412 C CA . GLY B 1 34 ? -17.047 28.578 43.688 1 95.56 34 GLY B CA 1
ATOM 4413 C C . GLY B 1 34 ? -18.156 29.484 44.156 1 95.56 34 GLY B C 1
ATOM 4414 O O . GLY B 1 34 ? -19.344 29.234 43.906 1 95.56 34 GLY B O 1
ATOM 4415 N N . LYS B 1 35 ? -17.812 30.484 44.875 1 96 35 LYS B N 1
ATOM 4416 C CA . LYS B 1 35 ? -18.766 31.469 45.344 1 96 35 LYS B CA 1
ATOM 4417 C C . LYS B 1 35 ? -19.516 32.125 44.188 1 96 35 LYS B C 1
ATOM 4419 O O . LYS B 1 35 ? -20.734 32.25 44.219 1 96 35 LYS B O 1
ATOM 4424 N N . TYR B 1 36 ? -18.75 32.531 43.219 1 96 36 TYR B N 1
ATOM 4425 C CA . TYR B 1 36 ? -19.359 33.188 42.062 1 96 36 TYR B CA 1
ATOM 4426 C C . TYR B 1 36 ? -20.188 32.219 41.25 1 96 36 TYR B C 1
ATOM 4428 O O . TYR B 1 36 ? -21.234 32.594 40.688 1 96 36 TYR B O 1
ATOM 4436 N N . ASP B 1 37 ? -19.75 30.984 41.094 1 95.38 37 ASP B N 1
ATOM 4437 C CA . ASP B 1 37 ? -20.531 29.969 40.375 1 95.38 37 ASP B CA 1
ATOM 4438 C C . ASP B 1 37 ? -21.906 29.781 41 1 95.38 37 ASP B C 1
ATOM 4440 O O . ASP B 1 37 ? -22.891 29.594 40.312 1 95.38 37 ASP B O 1
ATOM 4444 N N . LEU B 1 38 ? -21.891 29.828 42.281 1 95.12 38 LEU B N 1
ATOM 4445 C CA . LEU B 1 38 ? -23.156 29.672 43 1 95.12 38 LEU B CA 1
ATOM 4446 C C . LEU B 1 38 ? -24.031 30.922 42.844 1 95.12 38 LEU B C 1
ATOM 4448 O O . LEU B 1 38 ? -25.234 30.812 42.625 1 95.12 38 LEU B O 1
ATOM 4452 N N . GLU B 1 39 ? -23.469 32.031 42.938 1 95.12 39 GLU B N 1
ATOM 4453 C CA . GLU B 1 39 ? -24.188 33.281 42.875 1 95.12 39 GLU B CA 1
ATOM 4454 C C . GLU B 1 39 ? -24.797 33.5 41.5 1 95.12 39 GLU B C 1
ATOM 4456 O O . GLU B 1 39 ? -25.906 34.062 41.375 1 95.12 39 GLU B O 1
ATOM 4461 N N . PHE B 1 40 ? -24.047 33.094 40.5 1 94.69 40 PHE B N 1
ATOM 4462 C CA . PHE B 1 40 ? -24.5 33.469 39.156 1 94.69 40 PHE B CA 1
ATOM 4463 C C . PHE B 1 40 ? -24.859 32.219 38.375 1 94.69 40 PHE B C 1
ATOM 4465 O O . PHE B 1 40 ? -24.781 32.188 37.125 1 94.69 40 PHE B O 1
ATOM 4472 N N . GLN B 1 41 ? -25.234 31.125 38.938 1 90.81 41 GLN B N 1
ATOM 4473 C CA . GLN B 1 41 ? -25.469 29.828 38.344 1 90.81 41 GLN B CA 1
ATOM 4474 C C . GLN B 1 41 ? -26.531 29.906 37.25 1 90.81 41 GLN B C 1
ATOM 4476 O O . GLN B 1 41 ? -26.469 29.172 36.25 1 90.81 41 GLN B O 1
ATOM 4481 N N . ASN B 1 42 ? -27.422 30.844 37.312 1 90.19 42 ASN B N 1
ATOM 4482 C CA . ASN B 1 42 ? -28.531 30.906 36.344 1 90.19 42 ASN B CA 1
ATOM 4483 C C . ASN B 1 42 ? -28.359 32.062 35.375 1 90.19 42 ASN B C 1
ATOM 4485 O O . ASN B 1 42 ? -29.25 32.312 34.531 1 90.19 42 ASN B O 1
ATOM 4489 N N . ASP B 1 43 ? -27.281 32.719 35.531 1 90.12 43 ASP B N 1
ATOM 4490 C CA . ASP B 1 43 ? -27.047 33.844 34.625 1 90.12 43 ASP B CA 1
ATOM 4491 C C . ASP B 1 43 ? -26.406 33.375 33.312 1 90.12 43 ASP B C 1
ATOM 4493 O O . ASP B 1 43 ? -25.328 32.781 33.312 1 90.12 43 ASP B O 1
ATOM 4497 N N . GLN B 1 44 ? -27 33.719 32.281 1 83.69 44 GLN B N 1
ATOM 4498 C CA . GLN B 1 44 ? -26.562 33.25 30.969 1 83.69 44 GLN B CA 1
ATOM 4499 C C . GLN B 1 44 ? -25.234 33.906 30.578 1 83.69 44 GLN B C 1
ATOM 4501 O O . GLN B 1 44 ? -24.375 33.281 29.969 1 83.69 44 GLN B O 1
ATOM 4506 N N . ASN B 1 45 ? -25.078 35.094 30.938 1 85.31 45 ASN B N 1
ATOM 4507 C CA . ASN B 1 45 ? -23.859 35.812 30.609 1 85.31 45 ASN B CA 1
ATOM 4508 C C . ASN B 1 45 ? -22.656 35.25 31.375 1 85.31 45 ASN B C 1
ATOM 4510 O O . ASN B 1 45 ? -21.562 35.125 30.828 1 85.31 45 ASN B O 1
ATOM 4514 N N . TYR B 1 46 ? -22.922 35 32.594 1 89.62 46 TYR B N 1
ATOM 4515 C CA . TYR B 1 46 ? -21.875 34.375 33.375 1 89.62 46 TYR B CA 1
ATOM 4516 C C . TYR B 1 46 ? -21.484 33.031 32.812 1 89.62 46 TYR B C 1
ATOM 4518 O O . TYR B 1 46 ? -20.297 32.781 32.594 1 89.62 46 TYR B O 1
ATOM 4526 N N . ASN B 1 47 ? -22.469 32.281 32.5 1 83.88 47 ASN B N 1
ATOM 4527 C CA . ASN B 1 47 ? -22.25 30.938 32.031 1 83.88 47 ASN B CA 1
ATOM 4528 C C . ASN B 1 47 ? -21.562 30.906 30.656 1 83.88 47 ASN B C 1
ATOM 4530 O O . ASN B 1 47 ? -20.781 30 30.359 1 83.88 47 ASN B O 1
ATOM 4534 N N . LEU B 1 48 ? -21.734 31.906 30 1 79.38 48 LEU B N 1
ATOM 4535 C CA . LEU B 1 48 ? -21.172 31.969 28.656 1 79.38 48 LEU B CA 1
ATOM 4536 C C . LEU B 1 48 ? -19.703 32.438 28.719 1 79.38 48 LEU B C 1
ATOM 4538 O O . LEU B 1 48 ? -18.922 32.062 27.844 1 79.38 48 LEU B O 1
ATOM 4542 N N . ASN B 1 49 ? -19.312 33.094 29.844 1 83 49 ASN B N 1
ATOM 4543 C CA . ASN B 1 49 ? -18.031 33.781 29.766 1 83 49 ASN B CA 1
ATOM 4544 C C . ASN B 1 49 ? -17.062 33.281 30.828 1 83 49 ASN B C 1
ATOM 4546 O O . ASN B 1 49 ? -15.852 33.5 30.719 1 83 49 ASN B O 1
ATOM 4550 N N . ILE B 1 50 ? -17.547 32.594 31.781 1 90.19 50 ILE B N 1
ATOM 4551 C CA . ILE B 1 50 ? -16.75 32.344 32.969 1 90.19 50 ILE B CA 1
ATOM 4552 C C . ILE B 1 50 ? -15.562 31.453 32.594 1 90.19 50 ILE B C 1
ATOM 4554 O O . ILE B 1 50 ? -14.469 31.625 33.156 1 90.19 50 ILE B O 1
ATOM 4558 N N . GLU B 1 51 ? -15.688 30.531 31.766 1 88.62 51 GLU B N 1
ATOM 4559 C CA . GLU B 1 51 ? -14.555 29.672 31.406 1 88.62 51 GLU B CA 1
ATOM 4560 C C . GLU B 1 51 ? -13.438 30.469 30.734 1 88.62 51 GLU B C 1
ATOM 4562 O O . GLU B 1 51 ? -12.258 30.156 30.922 1 88.62 51 GLU B O 1
ATOM 4567 N N . GLY B 1 52 ? -13.828 31.438 29.953 1 85 52 GLY B N 1
ATOM 4568 C CA . GLY B 1 52 ? -12.82 32.344 29.406 1 85 52 GLY B CA 1
ATOM 4569 C C . GLY B 1 52 ? -12.047 33.094 30.453 1 85 52 GLY B C 1
ATOM 4570 O O . GLY B 1 52 ? -10.836 33.281 30.344 1 85 52 GLY B O 1
ATOM 4571 N N . VAL B 1 53 ? -12.797 33.5 31.422 1 88.44 53 VAL B N 1
ATOM 4572 C CA . VAL B 1 53 ? -12.195 34.25 32.531 1 88.44 53 VAL B CA 1
ATOM 4573 C C . VAL B 1 53 ? -11.227 33.344 33.281 1 88.44 53 VAL B C 1
ATOM 4575 O O . VAL B 1 53 ? -10.117 33.75 33.625 1 88.44 53 VAL B O 1
ATOM 4578 N N . ILE B 1 54 ? -11.672 32.156 33.594 1 92.12 54 ILE B N 1
ATOM 4579 C CA . ILE B 1 54 ? -10.828 31.188 34.281 1 92.12 54 ILE B CA 1
ATOM 4580 C C . ILE B 1 54 ? -9.562 30.938 33.469 1 92.12 54 ILE B C 1
ATOM 4582 O O . ILE B 1 54 ? -8.469 30.844 34.031 1 92.12 54 ILE B O 1
ATOM 4586 N N . ALA B 1 55 ? -9.711 30.781 32.219 1 89.44 55 ALA B N 1
ATOM 4587 C CA . ALA B 1 55 ? -8.57 30.547 31.328 1 89.44 55 ALA B CA 1
ATOM 4588 C C . ALA B 1 55 ? -7.562 31.688 31.422 1 89.44 55 ALA B C 1
ATOM 4590 O O . ALA B 1 55 ? -6.355 31.453 31.516 1 89.44 55 ALA B O 1
ATOM 4591 N N . ASN B 1 56 ? -8.031 32.906 31.312 1 87.31 56 ASN B N 1
ATOM 4592 C CA . ASN B 1 56 ? -7.156 34.062 31.422 1 87.31 56 ASN B CA 1
ATOM 4593 C C . ASN B 1 56 ? -6.445 34.094 32.781 1 87.31 56 ASN B C 1
ATOM 4595 O O . ASN B 1 56 ? -5.254 34.438 32.844 1 87.31 56 ASN B O 1
ATOM 4599 N N . ALA B 1 57 ? -7.234 33.844 33.781 1 90.75 57 ALA B N 1
ATOM 4600 C CA . ALA B 1 57 ? -6.66 33.812 35.125 1 90.75 57 ALA B CA 1
ATOM 4601 C C . ALA B 1 57 ? -5.566 32.75 35.219 1 90.75 57 ALA B C 1
ATOM 4603 O O . ALA B 1 57 ? -4.512 33 35.812 1 90.75 57 ALA B O 1
ATOM 4604 N N . GLY B 1 58 ? -5.863 31.625 34.75 1 91.94 58 GLY B N 1
ATOM 4605 C CA . GLY B 1 58 ? -4.875 30.562 34.75 1 91.94 58 GLY B CA 1
ATOM 4606 C C . GLY B 1 58 ? -3.598 30.922 34.031 1 91.94 58 GLY B C 1
ATOM 4607 O O . GLY B 1 58 ? -2.5 30.594 34.469 1 91.94 58 GLY B O 1
ATOM 4608 N N . SER B 1 59 ? -3.699 31.516 32.875 1 89.12 59 SER B N 1
ATOM 4609 C CA . SER B 1 59 ? -2.543 31.953 32.094 1 89.12 59 SER B CA 1
ATOM 4610 C C . SER B 1 59 ? -1.741 33 32.844 1 89.12 59 SER B C 1
ATOM 4612 O O . SER B 1 59 ? -0.512 32.938 32.906 1 89.12 59 SER B O 1
ATOM 4614 N N . ASP B 1 60 ? -2.451 33.969 33.375 1 89.44 60 ASP B N 1
ATOM 4615 C CA . ASP B 1 60 ? -1.799 35.031 34.125 1 89.44 60 ASP B CA 1
ATOM 4616 C C . ASP B 1 60 ? -1.03 34.469 35.344 1 89.44 60 ASP B C 1
ATOM 4618 O O . ASP B 1 60 ? 0.087 34.906 35.625 1 89.44 60 ASP B O 1
ATOM 4622 N N . ALA B 1 61 ? -1.634 33.594 35.969 1 92.75 61 ALA B N 1
ATOM 4623 C CA . ALA B 1 61 ? -1.036 33 37.188 1 92.75 61 ALA B CA 1
ATOM 4624 C C . ALA B 1 61 ? -0.052 31.891 36.844 1 92.75 61 ALA B C 1
ATOM 4626 O O . ALA B 1 61 ? 0.631 31.359 37.719 1 92.75 61 ALA B O 1
ATOM 4627 N N . GLU B 1 62 ? -0.002 31.547 35.531 1 92.25 62 GLU B N 1
ATOM 4628 C CA . GLU B 1 62 ? 0.795 30.422 35.062 1 92.25 62 GLU B CA 1
ATOM 4629 C C . GLU B 1 62 ? 0.486 29.156 35.875 1 92.25 62 GLU B C 1
ATOM 4631 O O . GLU B 1 62 ? 1.398 28.484 36.344 1 92.25 62 GLU B O 1
ATOM 4636 N N . SER B 1 63 ? -0.755 28.938 36.125 1 94.31 63 SER B N 1
ATOM 4637 C CA . SER B 1 63 ? -1.206 27.797 36.906 1 94.31 63 SER B CA 1
ATOM 4638 C C . SER B 1 63 ? -1.812 26.719 36 1 94.31 63 SER B C 1
ATOM 4640 O O . SER B 1 63 ? -2.91 26.906 35.469 1 94.31 63 SER B O 1
ATOM 4642 N N . ILE B 1 64 ? -1.18 25.578 35.969 1 94.06 64 ILE B N 1
ATOM 4643 C CA . ILE B 1 64 ? -1.63 24.453 35.156 1 94.06 64 ILE B CA 1
ATOM 4644 C C . ILE B 1 64 ? -2.934 23.891 35.75 1 94.06 64 ILE B C 1
ATOM 4646 O O . ILE B 1 64 ? -3.826 23.5 35 1 94.06 64 ILE B O 1
ATOM 4650 N N . THR B 1 65 ? -3.012 23.953 36.969 1 94.88 65 THR B N 1
ATOM 4651 C CA . THR B 1 65 ? -4.191 23.438 37.656 1 94.88 65 THR B CA 1
ATOM 4652 C C . THR B 1 65 ? -5.434 24.234 37.25 1 94.88 65 THR B C 1
ATOM 4654 O O . THR B 1 65 ? -6.48 23.641 36.969 1 94.88 65 THR B O 1
ATOM 4657 N N . VAL B 1 66 ? -5.297 25.547 37.281 1 94.25 66 VAL B N 1
ATOM 4658 C CA . VAL B 1 66 ? -6.418 26.406 36.938 1 94.25 66 VAL B CA 1
ATOM 4659 C C . VAL B 1 66 ? -6.781 26.219 35.469 1 94.25 66 VAL B C 1
ATOM 4661 O O . VAL B 1 66 ? -7.961 26.156 35.094 1 94.25 66 VAL B O 1
ATOM 4664 N N . LEU B 1 67 ? -5.785 26.094 34.656 1 94.62 67 LEU B N 1
ATOM 4665 C CA . LEU B 1 67 ? -6.031 25.859 33.219 1 94.62 67 LEU B CA 1
ATOM 4666 C C . LEU B 1 67 ? -6.734 24.531 33 1 94.62 67 LEU B C 1
ATOM 4668 O O . LEU B 1 67 ? -7.68 24.453 32.188 1 94.62 67 LEU B O 1
ATOM 4672 N N . ASN B 1 68 ? -6.312 23.5 33.688 1 95.06 68 ASN B N 1
ATOM 4673 C CA . ASN B 1 68 ? -6.941 22.203 33.562 1 95.06 68 ASN B CA 1
ATOM 4674 C C . ASN B 1 68 ? -8.406 22.234 34 1 95.06 68 ASN B C 1
ATOM 4676 O O . ASN B 1 68 ? -9.25 21.562 33.406 1 95.06 68 ASN B O 1
ATOM 4680 N N . ALA B 1 69 ? -8.633 22.969 35 1 93.62 69 ALA B N 1
ATOM 4681 C CA . ALA B 1 69 ? -10.008 23.109 35.469 1 93.62 69 ALA B CA 1
ATOM 4682 C C . ALA B 1 69 ? -10.883 23.766 34.406 1 93.62 69 ALA B C 1
ATOM 4684 O O . ALA B 1 69 ? -12.016 23.344 34.156 1 93.62 69 ALA B O 1
ATOM 4685 N N . ALA B 1 70 ? -10.359 24.828 33.812 1 93.19 70 ALA B N 1
ATOM 4686 C CA . ALA B 1 70 ? -11.086 25.531 32.781 1 93.19 70 ALA B CA 1
ATOM 4687 C C . ALA B 1 70 ? -11.359 24.609 31.578 1 93.19 70 ALA B C 1
ATOM 4689 O O . ALA B 1 70 ? -12.469 24.594 31.047 1 93.19 70 ALA B O 1
ATOM 4690 N N . ILE B 1 71 ? -10.383 23.812 31.172 1 93.44 71 ILE B N 1
ATOM 4691 C CA . ILE B 1 71 ? -10.492 22.875 30.047 1 93.44 71 ILE B CA 1
ATOM 4692 C C . ILE B 1 71 ? -11.578 21.844 30.359 1 93.44 71 ILE B C 1
ATOM 4694 O O . ILE B 1 71 ? -12.422 21.562 29.516 1 93.44 71 ILE B O 1
ATOM 4698 N N . GLY B 1 72 ? -11.516 21.281 31.516 1 92.62 72 GLY B N 1
ATOM 4699 C CA . GLY B 1 72 ? -12.516 20.312 31.922 1 92.62 72 GLY B CA 1
ATOM 4700 C C . GLY B 1 72 ? -13.938 20.844 31.859 1 92.62 72 GLY B C 1
ATOM 4701 O O . GLY B 1 72 ? -14.844 20.141 31.406 1 92.62 72 GLY B O 1
ATOM 4702 N N . ARG B 1 73 ? -14.133 22.094 32.25 1 91 73 ARG B N 1
ATOM 4703 C CA . ARG B 1 73 ? -15.445 22.734 32.25 1 91 73 ARG B CA 1
ATOM 4704 C C . ARG B 1 73 ? -15.961 22.906 30.828 1 91 73 ARG B C 1
ATOM 4706 O O . ARG B 1 73 ? -17.125 22.641 30.547 1 91 73 ARG B O 1
ATOM 4713 N N . ILE B 1 74 ? -15.062 23.359 30.031 1 90.25 74 ILE B N 1
ATOM 4714 C CA . ILE B 1 74 ? -15.461 23.625 28.656 1 90.25 74 ILE B CA 1
ATOM 4715 C C . ILE B 1 74 ? -15.789 22.297 27.953 1 90.25 74 ILE B C 1
ATOM 4717 O O . ILE B 1 74 ? -16.766 22.219 27.219 1 90.25 74 ILE B O 1
ATOM 4721 N N . LYS B 1 75 ? -14.961 21.266 28.125 1 89.69 75 LYS B N 1
ATOM 4722 C CA . LYS B 1 75 ? -15.203 19.969 27.516 1 89.69 75 LYS B CA 1
ATOM 4723 C C . LYS B 1 75 ? -16.562 19.406 27.938 1 89.69 75 LYS B C 1
ATOM 4725 O O . LYS B 1 75 ? -17.266 18.797 27.125 1 89.69 75 LYS B O 1
ATOM 4730 N N . LYS B 1 76 ? -16.938 19.578 29.141 1 87.31 76 LYS B N 1
ATOM 4731 C CA . LYS B 1 76 ? -18.234 19.141 29.625 1 87.31 76 LYS B CA 1
ATOM 4732 C C . LYS B 1 76 ? -19.375 19.875 28.906 1 87.31 76 LYS B C 1
ATOM 4734 O O . LYS B 1 76 ? -20.406 19.297 28.609 1 87.31 76 LYS B O 1
ATOM 4739 N N . LYS B 1 77 ? -19.125 21.125 28.656 1 84.12 77 LYS B N 1
ATOM 4740 C CA . LYS B 1 77 ? -20.141 21.953 27.984 1 84.12 77 LYS B CA 1
ATOM 4741 C C . LYS B 1 77 ? -20.297 21.531 26.531 1 84.12 77 LYS B C 1
ATOM 4743 O O . LYS B 1 77 ? -21.406 21.594 25.984 1 84.12 77 LYS B O 1
ATOM 4748 N N . ILE B 1 78 ? -19.234 21.266 25.859 1 83.44 78 ILE B N 1
ATOM 4749 C CA . ILE B 1 78 ? -19.266 20.859 24.453 1 83.44 78 ILE B CA 1
ATOM 4750 C C . ILE B 1 78 ? -20.047 19.562 24.297 1 83.44 78 ILE B C 1
ATOM 4752 O O . ILE B 1 78 ? -20.797 19.391 23.328 1 83.44 78 ILE B O 1
ATOM 4756 N N . LYS B 1 79 ? -19.875 18.578 25.125 1 77.81 79 LYS B N 1
ATOM 4757 C CA . LYS B 1 79 ? -20.594 17.312 25.078 1 77.81 79 LYS B CA 1
ATOM 4758 C C . LYS B 1 79 ? -22.094 17.531 25.219 1 77.81 79 LYS B C 1
ATO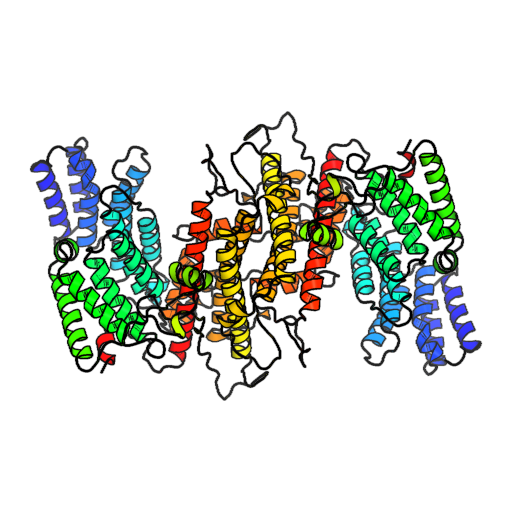M 4760 O O . LYS B 1 79 ? -22.891 16.766 24.688 1 77.81 79 LYS B O 1
ATOM 4765 N N . ASP B 1 80 ? -22.281 18.656 25.875 1 67.25 80 ASP B N 1
ATOM 4766 C CA . ASP B 1 80 ? -23.703 18.969 26.078 1 67.25 80 ASP B CA 1
ATOM 4767 C C . ASP B 1 80 ? -24.281 19.656 24.844 1 67.25 80 ASP B C 1
ATOM 4769 O O . ASP B 1 80 ? -23.766 20.672 24.391 1 67.25 80 ASP B O 1
ATOM 4773 N N . ASP B 1 81 ? -24.531 18.859 23.641 1 57.5 81 ASP B N 1
ATOM 4774 C CA . ASP B 1 81 ? -25 19.031 22.281 1 57.5 81 ASP B CA 1
ATOM 4775 C C . ASP B 1 81 ? -25.531 20.438 22.047 1 57.5 81 ASP B C 1
ATOM 4777 O O . ASP B 1 81 ? -25.531 20.953 20.922 1 57.5 81 ASP B O 1
ATOM 4781 N N . SER B 1 82 ? -26.141 21.109 23.047 1 56.5 82 SER B N 1
ATOM 4782 C CA . SER B 1 82 ? -26.906 22.328 22.812 1 56.5 82 SER B CA 1
ATOM 4783 C C . SER B 1 82 ? -26.016 23.562 22.953 1 56.5 82 SER B C 1
ATOM 4785 O O . SER B 1 82 ? -26.516 24.688 23.016 1 56.5 82 SER B O 1
ATOM 4787 N N . THR B 1 83 ? -24.719 23.234 22.828 1 62.97 83 THR B N 1
ATOM 4788 C CA . THR B 1 83 ? -23.891 24.359 23.25 1 62.97 83 THR B CA 1
ATOM 4789 C C . THR B 1 83 ? -23.672 25.328 22.078 1 62.97 83 THR B C 1
ATOM 4791 O O . THR B 1 83 ? -23.25 24.922 21 1 62.97 83 THR B O 1
ATOM 4794 N N . PRO B 1 84 ? -24.125 26.594 22.25 1 67.12 84 PRO B N 1
ATOM 4795 C CA . PRO B 1 84 ? -23.812 27.625 21.25 1 67.12 84 PRO B CA 1
ATOM 4796 C C . PRO B 1 84 ? -22.312 27.906 21.172 1 67.12 84 PRO B C 1
ATOM 4798 O O . PRO B 1 84 ? -21.562 27.641 22.109 1 67.12 84 PRO B O 1
ATOM 4801 N N . ASN B 1 85 ? -21.766 28.188 20.062 1 78.69 85 ASN B N 1
ATOM 4802 C CA . ASN B 1 85 ? -20.422 28.703 19.812 1 78.69 85 ASN B CA 1
ATOM 4803 C C . ASN B 1 85 ? -19.375 27.625 19.953 1 78.69 85 ASN B C 1
ATOM 4805 O O . ASN B 1 85 ? -18.359 27.812 20.641 1 78.69 85 ASN B O 1
ATOM 4809 N N . VAL B 1 86 ? -19.641 26.453 19.484 1 84.5 86 VAL B N 1
ATOM 4810 C CA . VAL B 1 86 ? -18.734 25.312 19.578 1 84.5 86 VAL B CA 1
ATOM 4811 C C . VAL B 1 86 ? -17.359 25.703 19.047 1 84.5 86 VAL B C 1
ATOM 4813 O O . VAL B 1 86 ? -16.344 25.312 19.609 1 84.5 86 VAL B O 1
ATOM 4816 N N . ASN B 1 87 ? -17.281 26.516 18.094 1 86.44 87 ASN B N 1
ATOM 4817 C CA . ASN B 1 87 ? -16.016 26.938 17.5 1 86.44 87 ASN B CA 1
ATOM 4818 C C . ASN B 1 87 ? -15.164 27.734 18.5 1 86.44 87 ASN B C 1
ATOM 4820 O O . ASN B 1 87 ? -13.961 27.516 18.625 1 86.44 87 ASN B O 1
ATOM 4824 N N . LYS B 1 88 ? -15.875 28.594 19.094 1 84.88 88 LYS B N 1
ATOM 4825 C CA . LYS B 1 88 ? -15.156 29.391 20.078 1 84.88 88 LYS B CA 1
ATOM 4826 C C . LYS B 1 88 ? -14.633 28.531 21.219 1 84.88 88 LYS B C 1
ATOM 4828 O O . LYS B 1 88 ? -13.523 28.734 21.703 1 84.88 88 LYS B O 1
ATOM 4833 N N . ARG B 1 89 ? -15.438 27.625 21.656 1 87.38 89 ARG B N 1
ATOM 4834 C CA . ARG B 1 89 ? -15.047 26.75 22.75 1 87.38 89 ARG B CA 1
ATOM 4835 C C . ARG B 1 89 ? -13.859 25.875 22.344 1 87.38 89 ARG B C 1
ATOM 4837 O O . ARG B 1 89 ? -12.938 25.672 23.141 1 87.38 89 ARG B O 1
ATOM 4844 N N . LEU B 1 90 ? -13.883 25.375 21.156 1 90.62 90 LEU B N 1
ATOM 4845 C CA . LEU B 1 90 ? -12.766 24.578 20.656 1 90.62 90 LEU B CA 1
ATOM 4846 C C . LEU B 1 90 ? -11.492 25.406 20.578 1 90.62 90 LEU B C 1
ATOM 4848 O O . LEU B 1 90 ? -10.422 24.953 20.984 1 90.62 90 LEU B O 1
ATOM 4852 N N . TYR B 1 91 ? -11.641 26.578 20.062 1 90.25 91 TYR B N 1
ATOM 4853 C CA . TYR B 1 91 ? -10.508 27.484 20 1 90.25 91 TYR B CA 1
ATOM 4854 C C . TYR B 1 91 ? -9.953 27.781 21.391 1 90.25 91 TYR B C 1
ATOM 4856 O O . TYR B 1 91 ? -8.742 27.766 21.594 1 90.25 91 TYR B O 1
ATOM 4864 N N . ASP B 1 92 ? -10.875 28 22.312 1 88.81 92 ASP B N 1
ATOM 4865 C CA . ASP B 1 92 ? -10.469 28.312 23.688 1 88.81 92 ASP B CA 1
ATOM 4866 C C . ASP B 1 92 ? -9.711 27.141 24.312 1 88.81 92 ASP B C 1
ATOM 4868 O O . ASP B 1 92 ? -8.727 27.328 25.016 1 88.81 92 ASP B O 1
ATOM 4872 N N . ILE B 1 93 ? -10.18 25.984 24.109 1 92.75 93 ILE B N 1
ATOM 4873 C CA . ILE B 1 93 ? -9.484 24.812 24.625 1 92.75 93 ILE B CA 1
ATOM 4874 C C . ILE B 1 93 ? -8.086 24.734 24.016 1 92.75 93 ILE B C 1
ATOM 4876 O O . ILE B 1 93 ? -7.105 24.516 24.75 1 92.75 93 ILE B O 1
ATOM 4880 N N . GLY B 1 94 ? -7.992 24.906 22.703 1 93.88 94 GLY B N 1
ATOM 4881 C CA . GLY B 1 94 ? -6.688 24.922 22.062 1 93.88 94 GLY B CA 1
ATOM 4882 C C . GLY B 1 94 ? -5.738 25.938 22.656 1 93.88 94 GLY B C 1
ATOM 4883 O O . GLY B 1 94 ? -4.574 25.625 22.922 1 93.88 94 GLY B O 1
ATOM 4884 N N . ASN B 1 95 ? -6.227 27.094 22.938 1 91.62 95 ASN B N 1
ATOM 4885 C CA . ASN B 1 95 ? -5.414 28.156 23.516 1 91.62 95 ASN B CA 1
ATOM 4886 C C . ASN B 1 95 ? -4.949 27.797 24.922 1 91.62 95 ASN B C 1
ATOM 4888 O O . ASN B 1 95 ? -3.824 28.125 25.312 1 91.62 95 ASN B O 1
ATOM 4892 N N . MET B 1 96 ? -5.816 27.234 25.641 1 93.12 96 MET B N 1
ATOM 4893 C CA . MET B 1 96 ? -5.469 26.875 27.016 1 93.12 96 MET B CA 1
ATOM 4894 C C . MET B 1 96 ? -4.406 25.781 27.047 1 93.12 96 MET B C 1
ATOM 4896 O O . MET B 1 96 ? -3.486 25.828 27.859 1 93.12 96 MET B O 1
ATOM 4900 N N . ILE B 1 97 ? -4.566 24.859 26.156 1 94.56 97 ILE B N 1
ATOM 4901 C CA . ILE B 1 97 ? -3.561 23.797 26.062 1 94.56 97 ILE B CA 1
ATOM 4902 C C . ILE B 1 97 ? -2.232 24.391 25.609 1 94.56 97 ILE B C 1
ATOM 4904 O O . ILE B 1 97 ? -1.169 24.016 26.094 1 94.56 97 ILE B O 1
ATOM 4908 N N . HIS B 1 98 ? -2.32 25.266 24.672 1 93.12 98 HIS B N 1
ATOM 4909 C CA . HIS B 1 98 ? -1.132 25.969 24.219 1 93.12 98 HIS B CA 1
ATOM 4910 C C . HIS B 1 98 ? -0.463 26.734 25.359 1 93.12 98 HIS B C 1
ATOM 4912 O O . HIS B 1 98 ? 0.763 26.719 25.484 1 93.12 98 HIS B O 1
ATOM 4918 N N . SER B 1 99 ? -1.244 27.406 26.141 1 90.44 99 SER B N 1
ATOM 4919 C CA . SER B 1 99 ? -0.724 28.125 27.297 1 90.44 99 SER B CA 1
ATOM 4920 C C . SER B 1 99 ? -0.044 27.172 28.281 1 90.44 99 SER B C 1
ATOM 4922 O O . SER B 1 99 ? 1.016 27.484 28.828 1 90.44 99 SER B O 1
ATOM 4924 N N . LYS B 1 100 ? -0.669 26.062 28.516 1 92.69 100 LYS B N 1
ATOM 4925 C CA . LYS B 1 100 ? -0.05 25.047 29.359 1 92.69 100 LYS B CA 1
ATOM 4926 C C . LYS B 1 100 ? 1.319 24.641 28.828 1 92.69 100 LYS B C 1
ATOM 4928 O O . LYS B 1 100 ? 2.279 24.516 29.578 1 92.69 100 LYS B O 1
ATOM 4933 N N . ALA B 1 101 ? 1.368 24.422 27.562 1 91.94 101 ALA B N 1
ATOM 4934 C CA . ALA B 1 101 ? 2.623 24.031 26.906 1 91.94 101 ALA B CA 1
ATOM 4935 C C . ALA B 1 101 ? 3.695 25.094 27.125 1 91.94 101 ALA B C 1
ATOM 4937 O O . ALA B 1 101 ? 4.848 24.781 27.422 1 91.94 101 ALA B O 1
ATOM 4938 N N . SER B 1 102 ? 3.311 26.328 26.984 1 88.56 102 SER B N 1
ATOM 4939 C CA . SER B 1 102 ? 4.25 27.438 27.125 1 88.56 102 SER B CA 1
ATOM 4940 C C . SER B 1 102 ? 4.785 27.531 28.547 1 88.56 102 SER B C 1
ATOM 4942 O O . SER B 1 102 ? 5.93 27.953 28.766 1 88.56 102 SER B O 1
ATOM 4944 N N . ILE B 1 103 ? 3.957 27.172 29.484 1 88.88 103 ILE B N 1
ATOM 4945 C CA . ILE B 1 103 ? 4.363 27.188 30.891 1 88.88 103 ILE B CA 1
ATOM 4946 C C . ILE B 1 103 ? 5.324 26.031 31.156 1 88.88 103 ILE B C 1
ATOM 4948 O O . ILE B 1 103 ? 6.344 26.219 31.828 1 88.88 103 ILE B O 1
ATOM 4952 N N . LEU B 1 104 ? 5.043 24.906 30.641 1 90.38 104 LEU B N 1
ATOM 4953 C CA . LEU B 1 104 ? 5.832 23.688 30.891 1 90.38 104 LEU B CA 1
ATOM 4954 C C . LEU B 1 104 ? 7.16 23.75 30.141 1 90.38 104 LEU B C 1
ATOM 4956 O O . LEU B 1 104 ? 8.172 23.234 30.625 1 90.38 104 LEU B O 1
ATOM 4960 N N . TYR B 1 105 ? 7.074 24.359 28.984 1 89.94 105 TYR B N 1
ATOM 4961 C CA . TYR B 1 105 ? 8.227 24.422 28.094 1 89.94 105 TYR B CA 1
ATOM 4962 C C . TYR B 1 105 ? 8.5 25.859 27.656 1 89.94 105 TYR B C 1
ATOM 4964 O O . TYR B 1 105 ? 8.242 26.219 26.5 1 89.94 105 TYR B O 1
ATOM 4972 N N . PRO B 1 106 ? 9.031 26.594 28.484 1 82 106 PRO B N 1
ATOM 4973 C CA . PRO B 1 106 ? 9.219 28.016 28.188 1 82 106 PRO B CA 1
ATOM 4974 C C . PRO B 1 106 ? 10.109 28.266 26.969 1 82 106 PRO B C 1
ATOM 4976 O O . PRO B 1 106 ? 11.094 27.547 26.781 1 82 106 PRO B O 1
ATOM 4979 N N . TYR B 1 107 ? 9.695 29.297 26.172 1 75.38 107 TYR B N 1
ATOM 4980 C CA . TYR B 1 107 ? 10.453 29.703 25 1 75.38 107 TYR B CA 1
ATOM 4981 C C . TYR B 1 107 ? 11.734 30.438 25.406 1 75.38 107 TYR B C 1
ATOM 4983 O O . TYR B 1 107 ? 11.734 31.219 26.359 1 75.38 107 TYR B O 1
ATOM 4991 N N . PRO B 1 108 ? 12.977 30.188 24.688 1 77.06 108 PRO B N 1
ATOM 4992 C CA . PRO B 1 108 ? 13.117 29.234 23.594 1 77.06 108 PRO B CA 1
ATOM 4993 C C . PRO B 1 108 ? 13.414 27.812 24.094 1 77.06 108 PRO B C 1
ATOM 4995 O O . PRO B 1 108 ? 14.352 27.609 24.859 1 77.06 108 PRO B O 1
ATOM 4998 N N . ALA B 1 109 ? 12.594 26.969 23.719 1 80.5 109 ALA B N 1
ATOM 4999 C CA . ALA B 1 109 ? 12.789 25.594 24.156 1 80.5 109 ALA B CA 1
ATOM 5000 C C . ALA B 1 109 ? 13.711 24.844 23.188 1 80.5 109 ALA B C 1
ATOM 5002 O O . ALA B 1 109 ? 13.633 25.031 21.969 1 80.5 109 ALA B O 1
ATOM 5003 N N . LYS B 1 110 ? 14.562 24.062 23.781 1 87.19 110 LYS B N 1
ATOM 5004 C CA . LYS B 1 110 ? 15.484 23.234 23 1 87.19 110 LYS B CA 1
ATOM 5005 C C . LYS B 1 110 ? 14.766 22.062 22.344 1 87.19 110 LYS B C 1
ATOM 5007 O O . LYS B 1 110 ? 13.664 21.703 22.75 1 87.19 110 LYS B O 1
ATOM 5012 N N . VAL B 1 111 ? 15.43 21.516 21.359 1 90.69 111 VAL B N 1
ATOM 5013 C CA . VAL B 1 111 ? 14.898 20.375 20.625 1 90.69 111 VAL B CA 1
ATOM 5014 C C . VAL B 1 111 ? 14.602 19.234 21.578 1 90.69 111 VAL B C 1
ATOM 5016 O O . VAL B 1 111 ? 13.57 18.562 21.453 1 90.69 111 VAL B O 1
ATOM 5019 N N . SER B 1 112 ? 15.453 19.031 22.547 1 90.06 112 SER B N 1
ATOM 5020 C CA . SER B 1 112 ? 15.344 17.922 23.5 1 90.06 112 SER B CA 1
ATOM 5021 C C . SER B 1 112 ? 14.102 18.062 24.375 1 90.06 112 SER B C 1
ATOM 5023 O O . SER B 1 112 ? 13.602 17.078 24.922 1 90.06 112 SER B O 1
ATOM 5025 N N . VAL B 1 113 ? 13.641 19.281 24.453 1 90.38 113 VAL B N 1
ATOM 5026 C CA . VAL B 1 113 ? 12.453 19.547 25.25 1 90.38 113 VAL B CA 1
ATOM 5027 C C . VAL B 1 113 ? 11.203 19.484 24.375 1 90.38 113 VAL B C 1
ATOM 5029 O O . VAL B 1 113 ? 10.211 18.844 24.75 1 90.38 113 VAL B O 1
ATOM 5032 N N . LEU B 1 114 ? 11.273 20.062 23.234 1 92.38 114 LEU B N 1
ATOM 5033 C CA . LEU B 1 114 ? 10.133 20.156 22.312 1 92.38 114 LEU B CA 1
ATOM 5034 C C . LEU B 1 114 ? 9.688 18.781 21.859 1 92.38 114 LEU B C 1
ATOM 5036 O O . LEU B 1 114 ? 8.492 18.531 21.672 1 92.38 114 LEU B O 1
ATOM 5040 N N . ILE B 1 115 ? 10.602 17.859 21.703 1 92.5 115 ILE B N 1
ATOM 5041 C CA . ILE B 1 115 ? 10.305 16.531 21.156 1 92.5 115 ILE B CA 1
ATOM 5042 C C . ILE B 1 115 ? 9.359 15.797 22.109 1 92.5 115 ILE B C 1
ATOM 5044 O O . ILE B 1 115 ? 8.57 14.953 21.672 1 92.5 115 ILE B O 1
ATOM 5048 N N . ASP B 1 116 ? 9.359 16.156 23.344 1 90.75 116 ASP B N 1
ATOM 5049 C CA . ASP B 1 116 ? 8.547 15.477 24.344 1 90.75 116 ASP B CA 1
ATOM 5050 C C . ASP B 1 116 ? 7.309 16.297 24.688 1 90.75 116 ASP B C 1
ATOM 5052 O O . ASP B 1 116 ? 6.535 15.922 25.578 1 90.75 116 ASP B O 1
ATOM 5056 N N . SER B 1 117 ? 7.094 17.422 24.047 1 91.88 117 SER B N 1
ATOM 5057 C CA . SER B 1 117 ? 6.008 18.344 24.375 1 91.88 117 SER B CA 1
ATOM 5058 C C . SER B 1 117 ? 4.75 18.016 23.578 1 91.88 117 SER B C 1
ATOM 5060 O O . SER B 1 117 ? 4.375 18.75 22.672 1 91.88 117 SER B O 1
ATOM 5062 N N . LYS B 1 118 ? 3.998 17.078 23.938 1 90.56 118 LYS B N 1
ATOM 5063 C CA . LYS B 1 118 ? 2.834 16.594 23.203 1 90.56 118 LYS B CA 1
ATOM 5064 C C . LYS B 1 118 ? 1.697 17.625 23.25 1 90.56 118 LYS B C 1
ATOM 5066 O O . LYS B 1 118 ? 0.794 17.578 22.406 1 90.56 118 LYS B O 1
ATOM 5071 N N . GLU B 1 119 ? 1.782 18.547 24.25 1 92 119 GLU B N 1
ATOM 5072 C CA . GLU B 1 119 ? 0.721 19.547 24.438 1 92 119 GLU B CA 1
ATOM 5073 C C . GLU B 1 119 ? 0.579 20.438 23.203 1 92 119 GLU B C 1
ATOM 5075 O O . GLU B 1 119 ? -0.527 20.859 22.859 1 92 119 GLU B O 1
ATOM 5080 N N . TYR B 1 120 ? 1.668 20.688 22.578 1 93.56 120 TYR B N 1
ATOM 5081 C CA . TYR B 1 120 ? 1.599 21.531 21.391 1 93.56 120 TYR B CA 1
ATOM 5082 C C . TYR B 1 120 ? 0.82 20.828 20.281 1 93.56 120 TYR B C 1
ATOM 5084 O O . TYR B 1 120 ? -0.001 21.453 19.594 1 93.56 120 TYR B O 1
ATOM 5092 N N . SER B 1 121 ? 1.073 19.562 20.094 1 94.06 121 SER B N 1
ATOM 5093 C CA . SER B 1 121 ? 0.329 18.797 19.109 1 94.06 121 SER B CA 1
ATOM 5094 C C . SER B 1 121 ? -1.147 18.703 19.469 1 94.06 121 SER B C 1
ATOM 5096 O O . SER B 1 121 ? -2.016 18.75 18.594 1 94.06 121 SER B O 1
ATOM 5098 N N . GLU B 1 122 ? -1.392 18.547 20.734 1 94.88 122 GLU B N 1
ATOM 5099 C CA . GLU B 1 122 ? -2.773 18.5 21.203 1 94.88 122 GLU B CA 1
ATOM 5100 C C . GLU B 1 122 ? -3.498 19.812 20.906 1 94.88 122 GLU B C 1
ATOM 5102 O O . GLU B 1 122 ? -4.66 19.812 20.5 1 94.88 122 GLU B O 1
ATOM 5107 N N . ALA B 1 123 ? -2.824 20.891 21.203 1 95.31 123 ALA B N 1
ATOM 5108 C CA . ALA B 1 123 ? -3.404 22.203 20.906 1 95.31 123 ALA B CA 1
ATOM 5109 C C . ALA B 1 123 ? -3.762 22.328 19.438 1 95.31 123 ALA B C 1
ATOM 5111 O O . ALA B 1 123 ? -4.855 22.781 19.078 1 95.31 123 ALA B O 1
ATOM 5112 N N . ARG B 1 124 ? -2.879 21.906 18.562 1 96.06 124 ARG B N 1
ATOM 5113 C CA . ARG B 1 124 ? -3.113 21.969 17.125 1 96.06 124 ARG B CA 1
ATOM 5114 C C . ARG B 1 124 ? -4.312 21.125 16.719 1 96.06 124 ARG B C 1
ATOM 5116 O O . ARG B 1 124 ? -5.07 21.5 15.82 1 96.06 124 ARG B O 1
ATOM 5123 N N . ALA B 1 125 ? -4.434 19.984 17.375 1 95.81 125 ALA B N 1
ATOM 5124 C CA . ALA B 1 125 ? -5.57 19.125 17.078 1 95.81 125 ALA B CA 1
ATOM 5125 C C . ALA B 1 125 ? -6.891 19.828 17.375 1 95.81 125 ALA B C 1
ATOM 5127 O O . ALA B 1 125 ? -7.867 19.656 16.641 1 95.81 125 ALA B O 1
ATOM 5128 N N . TYR B 1 126 ? -6.961 20.578 18.406 1 94.12 126 TYR B N 1
ATOM 5129 C CA . TYR B 1 126 ? -8.172 21.328 18.734 1 94.12 126 TYR B CA 1
ATOM 5130 C C . TYR B 1 126 ? -8.367 22.484 17.766 1 94.12 126 TYR B C 1
ATOM 5132 O O . TYR B 1 126 ? -9.5 22.766 17.344 1 94.12 126 TYR B O 1
ATOM 5140 N N . TYR B 1 127 ? -7.27 23.203 17.469 1 94.88 127 TYR B N 1
ATOM 5141 C CA . TYR B 1 127 ? -7.363 24.281 16.484 1 94.88 127 TYR B CA 1
ATOM 5142 C C . TYR B 1 127 ? -7.93 23.766 15.172 1 94.88 127 TYR B C 1
ATOM 5144 O O . TYR B 1 127 ? -8.703 24.469 14.516 1 94.88 127 TYR B O 1
ATOM 5152 N N . ALA B 1 128 ? -7.559 22.594 14.797 1 94.19 128 ALA B N 1
ATOM 5153 C CA . ALA B 1 128 ? -7.957 22.016 13.516 1 94.19 128 ALA B CA 1
ATOM 5154 C C . ALA B 1 128 ? -9.453 21.719 13.484 1 94.19 128 ALA B C 1
ATOM 5156 O O . ALA B 1 128 ? -10.047 21.609 12.406 1 94.19 128 ALA B O 1
ATOM 5157 N N . LYS B 1 129 ? -10.086 21.609 14.625 1 92.25 129 LYS B N 1
ATOM 5158 C CA . LYS B 1 129 ? -11.516 21.297 14.703 1 92.25 129 LYS B CA 1
ATOM 5159 C C . LYS B 1 129 ? -12.359 22.547 14.539 1 92.25 129 LYS B C 1
ATOM 5161 O O . LYS B 1 129 ? -13.57 22.469 14.312 1 92.25 129 LYS B O 1
ATOM 5166 N N . VAL B 1 130 ? -11.734 23.703 14.625 1 91.38 130 VAL B N 1
ATOM 5167 C CA . VAL B 1 130 ? -12.461 24.953 14.477 1 91.38 130 VAL B CA 1
ATOM 5168 C C . VAL B 1 130 ? -12.891 25.125 13.016 1 91.38 130 VAL B C 1
ATOM 5170 O O . VAL B 1 130 ? -12.07 25.031 12.102 1 91.38 130 VAL B O 1
ATOM 5173 N N . LYS B 1 131 ? -14.148 25.344 12.789 1 88 131 LYS B N 1
ATOM 5174 C CA . LYS B 1 131 ? -14.703 25.438 11.438 1 88 131 LYS B CA 1
ATOM 5175 C C . LYS B 1 131 ? -15.031 26.891 11.078 1 88 131 LYS B C 1
ATOM 5177 O O . LYS B 1 131 ? -14.914 27.781 11.914 1 88 131 LYS B O 1
ATOM 5182 N N . ASN B 1 132 ? -15.211 26.938 9.742 1 81.56 132 ASN B N 1
ATOM 5183 C CA . ASN B 1 132 ? -15.625 28.266 9.273 1 81.56 132 ASN B CA 1
ATOM 5184 C C . ASN B 1 132 ? -17.047 28.594 9.742 1 81.56 132 ASN B C 1
ATOM 5186 O O . ASN B 1 132 ? -17.953 27.766 9.641 1 81.56 132 ASN B O 1
ATOM 5190 N N . ASP B 1 133 ? -17.094 29.547 10.547 1 76.19 133 ASP B N 1
ATOM 5191 C CA . ASP B 1 133 ? -18.406 30.062 10.906 1 76.19 133 ASP B CA 1
ATOM 5192 C C . ASP B 1 133 ? -18.578 31.5 10.414 1 76.19 133 ASP B C 1
ATOM 5194 O O . ASP B 1 133 ? -17.844 31.969 9.547 1 76.19 133 ASP B O 1
ATOM 5198 N N . HIS B 1 134 ? -19.625 32.156 10.82 1 66.38 134 HIS B N 1
ATOM 5199 C CA . HIS B 1 134 ? -20.016 33.469 10.297 1 66.38 134 HIS B CA 1
ATOM 5200 C C . HIS B 1 134 ? -18.906 34.5 10.516 1 66.38 134 HIS B C 1
ATOM 5202 O O . HIS B 1 134 ? -18.719 35.406 9.695 1 66.38 134 HIS B O 1
ATOM 5208 N N . SER B 1 135 ? -18.141 34.5 11.531 1 68.19 135 SER B N 1
ATOM 5209 C CA . SER B 1 135 ? -17.188 35.562 11.805 1 68.19 135 SER B CA 1
ATOM 5210 C C . SER B 1 135 ? -15.789 35.188 11.305 1 68.19 135 SER B C 1
ATOM 5212 O O . SER B 1 135 ? -14.945 36.062 11.094 1 68.19 135 SER B O 1
ATOM 5214 N N . PHE B 1 136 ? -15.414 34.156 11 1 79.94 136 PHE B N 1
ATOM 5215 C CA . PHE B 1 136 ? -14.156 33.594 10.484 1 79.94 136 PHE B CA 1
ATOM 5216 C C . PHE B 1 136 ? -13.008 33.906 11.438 1 79.94 136 PHE B C 1
ATOM 5218 O O . PHE B 1 136 ? -11.922 33.344 11.312 1 79.94 136 PHE B O 1
ATOM 5225 N N . ILE B 1 137 ? -13.25 34.75 12.422 1 83.31 137 ILE B N 1
ATOM 5226 C CA . ILE B 1 137 ? -12.172 35.25 13.266 1 83.31 137 ILE B CA 1
ATOM 5227 C C . ILE B 1 137 ? -11.555 34.125 14.055 1 83.31 137 ILE B C 1
ATOM 5229 O O . ILE B 1 137 ? -10.328 34.031 14.18 1 83.31 137 ILE B O 1
ATOM 5233 N N . GLN B 1 138 ? -12.406 33.25 14.594 1 85.81 138 GLN B N 1
ATOM 5234 C CA . GLN B 1 138 ? -11.883 32.156 15.375 1 85.81 138 GLN B CA 1
ATOM 5235 C C . GLN B 1 138 ? -11.07 31.188 14.5 1 85.81 138 GLN B C 1
ATOM 5237 O O . GLN B 1 138 ? -10.047 30.656 14.938 1 85.81 138 GLN B O 1
ATOM 5242 N N . LEU B 1 139 ? -11.555 31.047 13.32 1 91.75 139 LEU B N 1
ATOM 5243 C CA . LEU B 1 139 ? -10.836 30.172 12.398 1 91.75 139 LEU B CA 1
ATOM 5244 C C . LEU B 1 139 ? -9.477 30.75 12.047 1 91.75 139 LEU B C 1
ATOM 5246 O O . LEU B 1 139 ? -8.469 30.031 12.055 1 91.75 139 LEU B O 1
ATOM 5250 N N . ALA B 1 140 ? -9.453 31.984 11.742 1 91.75 140 ALA B N 1
ATOM 5251 C CA . ALA B 1 140 ? -8.203 32.656 11.398 1 91.75 140 ALA B CA 1
ATOM 5252 C C . ALA B 1 140 ? -7.211 32.594 12.555 1 91.75 140 ALA B C 1
ATOM 5254 O O . ALA B 1 140 ? -6.023 32.344 12.352 1 91.75 140 ALA B O 1
ATOM 5255 N N . MET B 1 141 ? -7.727 32.844 13.742 1 90.75 141 MET B N 1
ATOM 5256 C CA . MET B 1 141 ? -6.867 32.812 14.922 1 90.75 141 MET B CA 1
ATOM 5257 C C . MET B 1 141 ? -6.34 31.406 15.18 1 90.75 141 MET B C 1
ATOM 5259 O O . MET B 1 141 ? -5.16 31.219 15.477 1 90.75 141 MET B O 1
ATOM 5263 N N . ALA B 1 142 ? -7.234 30.438 15.07 1 93.5 142 ALA B N 1
ATOM 5264 C CA . ALA B 1 142 ? -6.852 29.047 15.297 1 93.5 142 ALA B CA 1
ATOM 5265 C C . ALA B 1 142 ? -5.766 28.609 14.312 1 93.5 142 ALA B C 1
ATOM 5267 O O . ALA B 1 142 ? -4.762 28.016 14.711 1 93.5 142 ALA B O 1
ATOM 5268 N N . LYS B 1 143 ? -5.926 28.922 13.047 1 95.25 143 LYS B N 1
ATOM 5269 C CA . LYS B 1 143 ? -4.957 28.562 12.023 1 95.25 143 LYS B CA 1
ATOM 5270 C C . LYS B 1 143 ? -3.637 29.297 12.227 1 95.25 143 LYS B C 1
ATOM 5272 O O . LYS B 1 143 ? -2.562 28.719 12.031 1 95.25 143 LYS B O 1
ATOM 5277 N N . THR B 1 144 ? -3.717 30.516 12.602 1 94.38 144 THR B N 1
ATOM 5278 C CA . THR B 1 144 ? -2.512 31.297 12.867 1 94.38 144 THR B CA 1
ATOM 5279 C C . THR B 1 144 ? -1.729 30.703 14.031 1 94.38 144 THR B C 1
ATOM 5281 O O . THR B 1 144 ? -0.509 30.547 13.953 1 94.38 144 THR B O 1
ATOM 5284 N N . ASN B 1 145 ? -2.441 30.406 15.102 1 93.56 145 ASN B N 1
ATOM 5285 C CA . ASN B 1 145 ? -1.784 29.812 16.266 1 93.56 145 ASN B CA 1
ATOM 5286 C C . ASN B 1 145 ? -1.173 28.453 15.914 1 93.56 145 ASN B C 1
ATOM 5288 O O . ASN B 1 145 ? -0.078 28.125 16.375 1 93.56 145 ASN B O 1
ATOM 5292 N N . SER B 1 146 ? -1.914 27.688 15.141 1 96.25 146 SER B N 1
ATOM 5293 C CA . SER B 1 146 ? -1.387 26.406 14.68 1 96.25 146 SER B CA 1
ATOM 5294 C C . SER B 1 146 ? -0.112 26.594 13.867 1 96.25 146 SER B C 1
ATOM 5296 O O . SER B 1 146 ? 0.854 25.859 14.031 1 96.25 146 SER B O 1
ATOM 5298 N N . ALA B 1 147 ? -0.096 27.578 12.984 1 96.5 147 ALA B N 1
ATOM 5299 C CA . ALA B 1 147 ? 1.069 27.875 12.156 1 96.5 147 ALA B CA 1
ATOM 5300 C C . ALA B 1 147 ? 2.26 28.281 13.016 1 96.5 147 ALA B C 1
ATOM 5302 O O . ALA B 1 147 ? 3.398 27.891 12.742 1 96.5 147 ALA B O 1
ATOM 5303 N N . ASN B 1 148 ? 2.006 29.031 14.055 1 91.94 148 ASN B N 1
ATOM 5304 C CA . ASN B 1 148 ? 3.059 29.438 14.977 1 91.94 148 ASN B CA 1
ATOM 5305 C C . ASN B 1 148 ? 3.695 28.25 15.672 1 91.94 148 ASN B C 1
ATOM 5307 O O . ASN B 1 148 ? 4.914 28.203 15.859 1 91.94 148 ASN B O 1
ATOM 5311 N N . ILE B 1 149 ? 2.852 27.344 16.078 1 93.94 149 ILE B N 1
ATOM 5312 C CA . ILE B 1 149 ? 3.357 26.141 16.719 1 93.94 149 ILE B CA 1
ATOM 5313 C C . ILE B 1 149 ? 4.234 25.359 15.75 1 93.94 149 ILE B C 1
ATOM 5315 O O . ILE B 1 149 ? 5.312 24.891 16.109 1 93.94 149 ILE B O 1
ATOM 5319 N N . LEU B 1 150 ? 3.777 25.203 14.484 1 96 150 LEU B N 1
ATOM 5320 C CA . LEU B 1 150 ? 4.555 24.5 13.469 1 96 150 LEU B CA 1
ATOM 5321 C C . LEU B 1 150 ? 5.926 25.141 13.289 1 96 150 LEU B C 1
ATOM 5323 O O . LEU B 1 150 ? 6.938 24.438 13.211 1 96 150 LEU B O 1
ATOM 5327 N N . ASP B 1 151 ? 5.922 26.438 13.305 1 91.31 151 ASP B N 1
ATOM 5328 C CA . ASP B 1 151 ? 7.184 27.156 13.156 1 91.31 151 ASP B CA 1
ATOM 5329 C C . ASP B 1 151 ? 8.141 26.828 14.305 1 91.31 151 ASP B C 1
ATOM 5331 O O . ASP B 1 151 ? 9.344 26.688 14.086 1 91.31 151 ASP B O 1
ATOM 5335 N N . GLN B 1 152 ? 7.641 26.734 15.484 1 89.75 152 GLN B N 1
ATOM 5336 C CA . GLN B 1 152 ? 8.445 26.406 16.656 1 89.75 152 GLN B CA 1
ATOM 5337 C C . GLN B 1 152 ? 9.094 25.047 16.531 1 89.75 152 GLN B C 1
ATOM 5339 O O . GLN B 1 152 ? 10.18 24.812 17.078 1 89.75 152 GLN B O 1
ATOM 5344 N N . PHE B 1 153 ? 8.5 24.188 15.797 1 93.75 153 PHE B N 1
ATOM 5345 C CA . PHE B 1 153 ? 8.992 22.828 15.656 1 93.75 153 PHE B CA 1
ATOM 5346 C C . PHE B 1 153 ? 9.805 22.672 14.375 1 93.75 153 PHE B C 1
ATOM 5348 O O . PHE B 1 153 ? 10.141 21.547 13.984 1 93.75 153 PHE B O 1
ATOM 5355 N N . GLY B 1 154 ? 10.078 23.75 13.664 1 92.12 154 GLY B N 1
ATOM 5356 C CA . GLY B 1 154 ? 10.852 23.703 12.438 1 92.12 154 GLY B CA 1
ATOM 5357 C C . GLY B 1 154 ? 10.023 23.328 11.219 1 92.12 154 GLY B C 1
ATOM 5358 O O . GLY B 1 154 ? 10.562 23.156 10.125 1 92.12 154 GLY B O 1
ATOM 5359 N N . ARG B 1 155 ? 8.742 23.156 11.375 1 96 155 ARG B N 1
ATOM 5360 C CA . ARG B 1 155 ? 7.832 22.797 10.297 1 96 155 ARG B CA 1
ATOM 5361 C C . ARG B 1 155 ? 7.359 24.031 9.539 1 96 155 ARG B C 1
ATOM 5363 O O . ARG B 1 155 ? 6.156 24.281 9.43 1 96 155 ARG B O 1
ATOM 5370 N N . ASN B 1 156 ? 8.344 24.719 9 1 92.75 156 ASN B N 1
ATOM 5371 C CA . ASN B 1 156 ? 8.195 26.047 8.398 1 92.75 156 ASN B CA 1
ATOM 5372 C C . ASN B 1 156 ? 7.352 25.984 7.129 1 92.75 156 ASN B C 1
ATOM 5374 O O . ASN B 1 156 ? 6.508 26.859 6.898 1 92.75 156 ASN B O 1
ATOM 5378 N N . TYR B 1 157 ? 7.531 24.984 6.32 1 92.5 157 TYR B N 1
ATOM 5379 C CA . TYR B 1 157 ? 6.805 24.875 5.059 1 92.5 157 TYR B CA 1
ATOM 5380 C C . TYR B 1 157 ? 5.301 24.828 5.297 1 92.5 157 TYR B C 1
ATOM 5382 O O . TYR B 1 157 ? 4.543 25.594 4.684 1 92.5 157 TYR B O 1
ATOM 5390 N N . GLU B 1 158 ? 4.895 23.969 6.164 1 95.31 158 GLU B N 1
ATOM 5391 C CA . GLU B 1 158 ? 3.473 23.859 6.488 1 95.31 158 GLU B CA 1
ATOM 5392 C C . GLU B 1 158 ? 2.959 25.141 7.137 1 95.31 158 GLU B C 1
ATOM 5394 O O . GLU B 1 158 ? 1.803 25.531 6.941 1 95.31 158 GLU B O 1
ATOM 5399 N N . SER B 1 159 ? 3.791 25.781 7.965 1 95.62 159 SER B N 1
ATOM 5400 C CA . SER B 1 159 ? 3.414 27.031 8.594 1 95.62 159 SER B CA 1
ATOM 5401 C C . SER B 1 159 ? 3.057 28.094 7.559 1 95.62 159 SER B C 1
ATOM 5403 O O . SER B 1 159 ? 2.016 28.75 7.66 1 95.62 159 SER B O 1
ATOM 5405 N N . ILE B 1 160 ? 3.842 28.219 6.547 1 94 160 ILE B N 1
ATOM 5406 C CA . ILE B 1 160 ? 3.627 29.203 5.496 1 94 160 ILE B CA 1
ATOM 5407 C C . ILE B 1 160 ? 2.309 28.922 4.777 1 94 160 ILE B C 1
ATOM 5409 O O . ILE B 1 160 ? 1.531 29.828 4.504 1 94 160 ILE B O 1
ATOM 5413 N N . LEU B 1 161 ? 2.066 27.688 4.551 1 92.81 161 LEU B N 1
ATOM 5414 C CA . LEU B 1 161 ? 0.845 27.297 3.852 1 92.81 161 LEU B CA 1
ATOM 5415 C C . LEU B 1 161 ? -0.385 27.625 4.695 1 92.81 161 LEU B C 1
ATOM 5417 O O . LEU B 1 161 ? -1.429 28 4.164 1 92.81 161 LEU B O 1
ATOM 5421 N N . LEU B 1 162 ? -0.276 27.406 5.988 1 94.75 162 LEU B N 1
ATOM 5422 C CA . LEU B 1 162 ? -1.395 27.719 6.871 1 94.75 162 LEU B CA 1
ATOM 5423 C C . LEU B 1 162 ? -1.663 29.219 6.895 1 94.75 162 LEU B C 1
ATOM 5425 O O . LEU B 1 162 ? -2.818 29.656 6.918 1 94.75 162 LEU B O 1
ATOM 5429 N N . TYR B 1 163 ? -0.626 30.031 6.914 1 95.25 163 TYR B N 1
ATOM 5430 C CA . TYR B 1 163 ? -0.808 31.469 6.824 1 95.25 163 TYR B CA 1
ATOM 5431 C C . TYR B 1 163 ? -1.49 31.859 5.516 1 95.25 163 TYR B C 1
ATOM 5433 O O . TYR B 1 163 ? -2.352 32.75 5.492 1 95.25 163 TYR B O 1
ATOM 5441 N N . ASP B 1 164 ? -1.07 31.188 4.449 1 93.12 164 ASP B N 1
ATOM 5442 C CA . ASP B 1 164 ? -1.691 31.438 3.1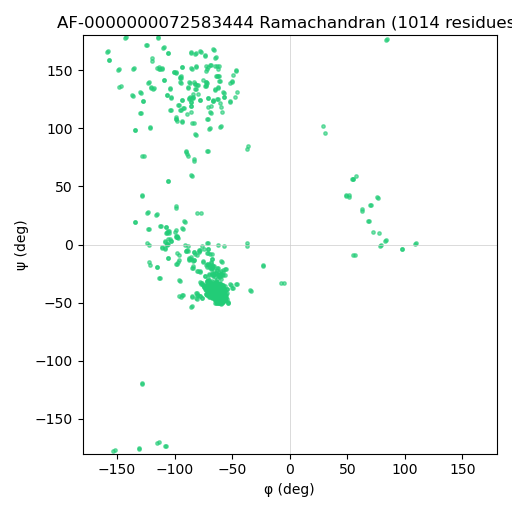54 1 93.12 164 ASP B CA 1
ATOM 5443 C C . ASP B 1 164 ? -3.193 31.172 3.201 1 93.12 164 ASP B C 1
ATOM 5445 O O . ASP B 1 164 ? -3.98 31.891 2.592 1 93.12 164 ASP B O 1
ATOM 5449 N N . GLU B 1 165 ? -3.537 30.125 3.877 1 92.19 165 GLU B N 1
ATOM 5450 C CA . GLU B 1 165 ? -4.953 29.812 4 1 92.19 165 GLU B CA 1
ATOM 5451 C C . GLU B 1 165 ? -5.711 30.906 4.734 1 92.19 165 GLU B C 1
ATOM 5453 O O . GLU B 1 165 ? -6.832 31.266 4.355 1 92.19 165 GLU B O 1
ATOM 5458 N N . VAL B 1 166 ? -5.145 31.422 5.812 1 94.5 166 VAL B N 1
ATOM 5459 C CA . VAL B 1 166 ? -5.762 32.5 6.586 1 94.5 166 VAL B CA 1
ATOM 5460 C C . VAL B 1 166 ? -5.906 33.719 5.715 1 94.5 166 VAL B C 1
ATOM 5462 O O . VAL B 1 166 ? -6.973 34.344 5.688 1 94.5 166 VAL B O 1
ATOM 5465 N N . ILE B 1 167 ? -4.887 34.031 4.996 1 94 167 ILE B N 1
ATOM 5466 C CA . ILE B 1 167 ? -4.848 35.25 4.18 1 94 167 ILE B CA 1
ATOM 5467 C C . ILE B 1 167 ? -5.844 35.125 3.029 1 94 167 ILE B C 1
ATOM 5469 O O . ILE B 1 167 ? -6.449 36.125 2.615 1 94 167 ILE B O 1
ATOM 5473 N N . ALA B 1 168 ? -6.012 33.938 2.547 1 90.94 168 ALA B N 1
ATOM 5474 C CA . ALA B 1 168 ? -7 33.688 1.498 1 90.94 168 ALA B CA 1
ATOM 5475 C C . ALA B 1 168 ? -8.414 34 2 1 90.94 168 ALA B C 1
ATOM 5477 O O . ALA B 1 168 ? -9.266 34.438 1.24 1 90.94 168 ALA B O 1
ATOM 5478 N N . ILE B 1 169 ? -8.617 33.719 3.252 1 89.25 169 ILE B N 1
ATOM 5479 C CA . ILE B 1 169 ? -9.922 33.938 3.865 1 89.25 169 ILE B CA 1
ATOM 5480 C C . ILE B 1 169 ? -10.07 35.406 4.25 1 89.25 169 ILE B C 1
ATOM 5482 O O . ILE B 1 169 ? -11.109 36 3.996 1 89.25 169 ILE B O 1
ATOM 5486 N N . ASP B 1 170 ? -9.039 35.938 4.859 1 90.94 170 ASP B N 1
ATOM 5487 C CA . ASP B 1 170 ? -8.977 37.344 5.262 1 90.94 170 ASP B CA 1
ATOM 5488 C C . ASP B 1 170 ? -7.629 37.969 4.891 1 90.94 170 ASP B C 1
ATOM 5490 O O . ASP B 1 170 ? -6.68 37.938 5.672 1 90.94 170 ASP B O 1
ATOM 5494 N N . PRO B 1 171 ? -7.59 38.656 3.814 1 93.62 171 PRO B N 1
ATOM 5495 C CA . PRO B 1 171 ? -6.324 39.188 3.309 1 93.62 171 PRO B CA 1
ATOM 5496 C C . PRO B 1 171 ? -5.738 40.281 4.215 1 93.62 171 PRO B C 1
ATOM 5498 O O . PRO B 1 171 ? -4.57 40.656 4.062 1 93.62 171 PRO B O 1
ATOM 5501 N N . ASP B 1 172 ? -6.547 40.781 5.164 1 92.88 172 ASP B N 1
ATOM 5502 C CA . ASP B 1 172 ? -6.094 41.875 6.02 1 92.88 172 ASP B CA 1
ATOM 5503 C C . ASP B 1 172 ? -5.789 41.375 7.43 1 92.88 172 ASP B C 1
ATOM 5505 O O . ASP B 1 172 ? -5.582 42.188 8.344 1 92.88 172 ASP B O 1
ATOM 5509 N N . PHE B 1 173 ? -5.77 40.094 7.621 1 94.38 173 PHE B N 1
ATOM 5510 C CA . PHE B 1 173 ? -5.477 39.562 8.945 1 94.38 173 PHE B CA 1
ATOM 5511 C C . PHE B 1 173 ? -4.016 39.812 9.305 1 94.38 173 PHE B C 1
ATOM 5513 O O . PHE B 1 173 ? -3.156 38.969 8.984 1 94.38 173 PHE B O 1
ATOM 5520 N N . GLY B 1 174 ? -3.717 40.812 10.086 1 95.19 174 GLY B N 1
ATOM 5521 C CA . GLY B 1 174 ? -2.387 41.344 10.32 1 95.19 174 GLY B CA 1
ATOM 5522 C C . GLY B 1 174 ? -1.432 40.344 10.93 1 95.19 174 GLY B C 1
ATOM 5523 O O . GLY B 1 174 ? -0.274 40.25 10.516 1 95.19 174 GLY B O 1
ATOM 5524 N N . MET B 1 175 ? -1.863 39.594 11.906 1 94.25 175 MET B N 1
ATOM 5525 C CA . MET B 1 175 ? -0.999 38.625 12.602 1 94.25 175 MET B CA 1
ATOM 5526 C C . MET B 1 175 ? -0.461 37.594 11.641 1 94.25 175 MET B C 1
ATOM 5528 O O . MET B 1 175 ? 0.718 37.219 11.695 1 94.25 175 MET B O 1
ATOM 5532 N N . SER B 1 176 ? -1.312 37.062 10.75 1 95.88 176 SER B N 1
ATOM 5533 C CA . SER B 1 176 ? -0.868 36.062 9.805 1 95.88 176 SER B CA 1
ATOM 5534 C C . SER B 1 176 ? 0.045 36.656 8.734 1 95.88 176 SER B C 1
ATOM 5536 O O . SER B 1 176 ? 0.995 36 8.289 1 95.88 176 SER B O 1
ATOM 5538 N N . LEU B 1 177 ? -0.265 37.844 8.32 1 96.81 177 LEU B N 1
ATOM 5539 C CA . LEU B 1 177 ? 0.599 38.531 7.367 1 96.81 177 LEU B CA 1
ATOM 5540 C C . LEU B 1 177 ? 2.01 38.688 7.922 1 96.81 177 LEU B C 1
ATOM 5542 O O . LEU B 1 177 ? 2.986 38.344 7.262 1 96.81 177 LEU B O 1
ATOM 5546 N N . ALA B 1 178 ? 2.117 39.188 9.148 1 96.88 178 ALA B N 1
ATOM 5547 C CA . ALA B 1 178 ? 3.414 39.438 9.758 1 96.88 178 ALA B CA 1
ATOM 5548 C C . ALA B 1 178 ? 4.156 38.156 10.039 1 96.88 178 ALA B C 1
ATOM 5550 O O . ALA B 1 178 ? 5.363 38.062 9.805 1 96.88 178 ALA B O 1
ATOM 5551 N N . ASN B 1 179 ? 3.43 37.219 10.594 1 95.25 179 ASN B N 1
ATOM 5552 C CA . ASN B 1 179 ? 4.062 35.938 10.914 1 95.25 179 ASN B CA 1
ATOM 5553 C C . ASN B 1 179 ? 4.488 35.188 9.648 1 95.25 179 ASN B C 1
ATOM 5555 O O . ASN B 1 179 ? 5.496 34.5 9.656 1 95.25 179 ASN B O 1
ATOM 5559 N N . LYS B 1 180 ? 3.717 35.281 8.57 1 95.44 180 LYS B N 1
ATOM 5560 C CA . LYS B 1 180 ? 4.141 34.719 7.297 1 95.44 180 LYS B CA 1
ATOM 5561 C C . LYS B 1 180 ? 5.445 35.344 6.816 1 95.44 180 LYS B C 1
ATOM 5563 O O . LYS B 1 180 ? 6.309 34.656 6.273 1 95.44 180 LYS B O 1
ATOM 5568 N N . ALA B 1 181 ? 5.531 36.656 6.934 1 95.75 181 ALA B N 1
ATOM 5569 C CA . ALA B 1 181 ? 6.777 37.344 6.574 1 95.75 181 ALA B CA 1
ATOM 5570 C C . ALA B 1 181 ? 7.961 36.719 7.324 1 95.75 181 ALA B C 1
ATOM 5572 O O . ALA B 1 181 ? 9 36.438 6.727 1 95.75 181 ALA B O 1
ATOM 5573 N N . LYS B 1 182 ? 7.77 36.594 8.609 1 94.5 182 LYS B N 1
ATOM 5574 C CA . LYS B 1 182 ? 8.805 35.969 9.438 1 94.5 182 LYS B CA 1
ATOM 5575 C C . LYS B 1 182 ? 9.141 34.562 8.938 1 94.5 182 LYS B C 1
ATOM 5577 O O . LYS B 1 182 ? 10.32 34.219 8.852 1 94.5 182 LYS B O 1
ATOM 5582 N N . ALA B 1 183 ? 8.156 33.812 8.641 1 93.25 183 ALA B N 1
ATOM 5583 C CA . ALA B 1 183 ? 8.336 32.438 8.18 1 93.25 183 ALA B CA 1
ATOM 5584 C C . ALA B 1 183 ? 9.078 32.406 6.848 1 93.25 183 ALA B C 1
ATOM 5586 O O . ALA B 1 183 ? 9.898 31.5 6.613 1 93.25 183 ALA B O 1
ATOM 5587 N N . LEU B 1 184 ? 8.781 33.312 5.969 1 92.06 184 LEU B N 1
ATOM 5588 C CA . LEU B 1 184 ? 9.438 33.375 4.668 1 92.06 184 LEU B CA 1
ATOM 5589 C C . LEU B 1 184 ? 10.922 33.688 4.82 1 92.06 184 LEU B C 1
ATOM 5591 O O . LEU B 1 184 ? 11.75 33.156 4.07 1 92.06 184 LEU B O 1
ATOM 5595 N N . ILE B 1 185 ? 11.242 34.531 5.715 1 91.81 185 ILE B N 1
ATOM 5596 C CA . ILE B 1 185 ? 12.633 34.875 5.973 1 91.81 185 ILE B CA 1
ATOM 5597 C C . ILE B 1 185 ? 13.391 33.656 6.449 1 91.81 185 ILE B C 1
ATOM 5599 O O . ILE B 1 185 ? 14.508 33.375 5.996 1 91.81 185 ILE B O 1
ATOM 5603 N N . TYR B 1 186 ? 12.727 32.969 7.328 1 88.69 186 TYR B N 1
ATOM 5604 C CA . TYR B 1 186 ? 13.32 31.734 7.812 1 88.69 186 TYR B CA 1
ATOM 5605 C C . TYR B 1 186 ? 13.492 30.734 6.68 1 88.69 186 TYR B C 1
ATOM 5607 O O . TYR B 1 186 ? 14.516 30.047 6.59 1 88.69 186 TYR B O 1
ATOM 5615 N N . TYR B 1 187 ? 12.508 30.578 5.863 1 89.12 187 TYR B N 1
ATOM 5616 C CA . TYR B 1 187 ? 12.555 29.688 4.719 1 89.12 187 TYR B CA 1
ATOM 5617 C C . TYR B 1 187 ? 13.719 30.031 3.793 1 89.12 187 TYR B C 1
ATOM 5619 O O . TYR B 1 187 ? 14.414 29.156 3.295 1 89.12 187 TYR B O 1
ATOM 5627 N N . TYR B 1 188 ? 13.883 31.297 3.562 1 87.19 188 TYR B N 1
ATOM 5628 C CA . TYR B 1 188 ? 14.992 31.781 2.748 1 87.19 188 TYR B CA 1
ATOM 5629 C C . TYR B 1 188 ? 16.328 31.375 3.344 1 87.19 188 TYR B C 1
ATOM 5631 O O . TYR B 1 188 ? 17.219 30.922 2.625 1 87.19 188 TYR B O 1
ATOM 5639 N N . ALA B 1 189 ? 16.484 31.484 4.602 1 85.38 189 ALA B N 1
ATOM 5640 C CA . ALA B 1 189 ? 17.734 31.156 5.285 1 85.38 189 ALA B CA 1
ATOM 5641 C C . ALA B 1 189 ? 18.016 29.656 5.195 1 85.38 189 ALA B C 1
ATOM 5643 O O . ALA B 1 189 ? 19.172 29.25 5.078 1 85.38 189 ALA B O 1
ATOM 5644 N N . LEU B 1 190 ? 17.047 28.844 5.289 1 83.12 190 LEU B N 1
ATOM 5645 C CA . LEU B 1 190 ? 17.203 27.391 5.242 1 83.12 190 LEU B CA 1
ATOM 5646 C C . LEU B 1 190 ? 17.578 26.922 3.844 1 83.12 190 LEU B C 1
ATOM 5648 O O . LEU B 1 190 ? 18.203 25.875 3.684 1 83.12 190 LEU B O 1
ATOM 5652 N N . ASN B 1 191 ? 17.203 27.719 2.852 1 81.62 191 ASN B N 1
ATOM 5653 C CA . ASN B 1 191 ? 17.375 27.281 1.469 1 81.62 191 ASN B CA 1
ATOM 5654 C C . ASN B 1 191 ? 18.109 28.344 0.643 1 81.62 191 ASN B C 1
ATOM 5656 O O . ASN B 1 191 ? 17.719 28.625 -0.493 1 81.62 191 ASN B O 1
ATOM 5660 N N . ILE B 1 192 ? 19.031 28.891 1.161 1 74.31 192 ILE B N 1
ATOM 5661 C CA . ILE B 1 192 ? 19.703 30.047 0.584 1 74.31 192 ILE B CA 1
ATOM 5662 C C . ILE B 1 192 ? 20.203 29.703 -0.816 1 74.31 192 ILE B C 1
ATOM 5664 O O . ILE B 1 192 ? 20.156 30.547 -1.723 1 74.31 192 ILE B O 1
ATOM 5668 N N . ASP B 1 193 ? 20.641 28.5 -1.024 1 71.38 193 ASP B N 1
ATOM 5669 C CA . ASP B 1 193 ? 21.234 28.109 -2.303 1 71.38 193 ASP B CA 1
ATOM 5670 C C . ASP B 1 193 ? 20.141 27.797 -3.334 1 71.38 193 ASP B C 1
ATOM 5672 O O . ASP B 1 193 ? 20.422 27.734 -4.535 1 71.38 193 ASP B O 1
ATOM 5676 N N . ASN B 1 194 ? 18.938 27.75 -2.871 1 73.75 194 ASN B N 1
ATOM 5677 C CA . ASN B 1 194 ? 17.875 27.281 -3.752 1 73.75 194 ASN B CA 1
ATOM 5678 C C . ASN B 1 194 ? 16.766 28.328 -3.904 1 73.75 194 ASN B C 1
ATOM 5680 O O . ASN B 1 194 ? 15.734 28.047 -4.535 1 73.75 194 ASN B O 1
ATOM 5684 N N . THR B 1 195 ? 16.953 29.438 -3.225 1 77.62 195 THR B N 1
ATOM 5685 C CA . THR B 1 195 ? 15.922 30.453 -3.275 1 77.62 195 THR B CA 1
ATOM 5686 C C . THR B 1 195 ? 16.484 31.781 -3.756 1 77.62 195 THR B C 1
ATOM 5688 O O . THR B 1 195 ? 17.688 31.891 -3.998 1 77.62 195 THR B O 1
ATOM 5691 N N . SER B 1 196 ? 15.547 32.688 -3.98 1 77.69 196 SER B N 1
ATOM 5692 C CA . SER B 1 196 ? 15.875 34.031 -4.48 1 77.69 196 SER B CA 1
ATOM 5693 C C . SER B 1 196 ? 15.625 35.094 -3.42 1 77.69 196 SER B C 1
ATOM 5695 O O . SER B 1 196 ? 14.773 34.906 -2.547 1 77.69 196 SER B O 1
ATOM 5697 N N . VAL B 1 197 ? 16.422 36.156 -3.553 1 84.94 197 VAL B N 1
ATOM 5698 C CA . VAL B 1 197 ? 16.266 37.312 -2.666 1 84.94 197 VAL B CA 1
ATOM 5699 C C . VAL B 1 197 ? 14.844 37.875 -2.797 1 84.94 197 VAL B C 1
ATOM 5701 O O . VAL B 1 197 ? 14.367 38.562 -1.906 1 84.94 197 VAL B O 1
ATOM 5704 N N . ASP B 1 198 ? 14.188 37.469 -3.824 1 84.44 198 ASP B N 1
ATOM 5705 C CA . ASP B 1 198 ? 12.82 37.906 -4.055 1 84.44 198 ASP B CA 1
ATOM 5706 C C . ASP B 1 198 ? 11.898 37.5 -2.912 1 84.44 198 ASP B C 1
ATOM 5708 O O . ASP B 1 198 ? 10.922 38.156 -2.609 1 84.44 198 ASP B O 1
ATOM 5712 N N . LEU B 1 199 ? 12.195 36.469 -2.256 1 87.56 199 LEU B N 1
ATOM 5713 C CA . LEU B 1 199 ? 11.414 36 -1.112 1 87.56 199 LEU B CA 1
ATOM 5714 C C . LEU B 1 199 ? 11.469 37.031 0.022 1 87.56 199 LEU B C 1
ATOM 5716 O O . LEU B 1 199 ? 10.484 37.219 0.739 1 87.56 199 LEU B O 1
ATOM 5720 N N . LEU B 1 200 ? 12.633 37.625 0.138 1 90.44 200 LEU B N 1
ATOM 5721 C CA . LEU B 1 200 ? 12.797 38.625 1.184 1 90.44 200 LEU B CA 1
ATOM 5722 C C . LEU B 1 200 ? 12.016 39.875 0.851 1 90.44 200 LEU B C 1
ATOM 5724 O O . LEU B 1 200 ? 11.492 40.562 1.749 1 90.44 200 LEU B O 1
ATOM 5728 N N . PHE B 1 201 ? 11.953 40.156 -0.399 1 90.56 201 PHE B N 1
ATOM 5729 C CA . PHE B 1 201 ? 11.125 41.312 -0.798 1 90.56 201 PHE B CA 1
ATOM 5730 C C . PHE B 1 201 ? 9.656 41 -0.522 1 90.56 201 PHE B C 1
ATOM 5732 O O . PHE B 1 201 ? 8.906 41.906 -0.104 1 90.56 201 PHE B O 1
ATOM 5739 N N . SER B 1 202 ? 9.281 39.812 -0.83 1 90.5 202 SER B N 1
ATOM 5740 C CA . SER B 1 202 ? 7.91 39.438 -0.516 1 90.5 202 SER B CA 1
ATOM 5741 C C . SER B 1 202 ? 7.637 39.531 0.98 1 90.5 202 SER B C 1
ATOM 5743 O O . SER B 1 202 ? 6.562 39.969 1.392 1 90.5 202 SER B O 1
ATOM 5745 N N . ALA B 1 203 ? 8.555 39.125 1.798 1 93.81 203 ALA B N 1
ATOM 5746 C CA . ALA B 1 203 ? 8.422 39.219 3.248 1 93.81 203 ALA B CA 1
ATOM 5747 C C . ALA B 1 203 ? 8.273 40.688 3.68 1 93.81 203 ALA B C 1
ATOM 5749 O O . ALA B 1 203 ? 7.449 41 4.543 1 93.81 203 ALA B O 1
ATOM 5750 N N . LYS B 1 204 ? 9.039 41.531 3.062 1 95.06 204 LYS B N 1
ATOM 5751 C CA . LYS B 1 204 ? 8.961 42.938 3.363 1 95.06 204 LYS B CA 1
ATOM 5752 C C . LYS B 1 204 ? 7.566 43.5 3.062 1 95.06 204 LYS B C 1
ATOM 5754 O O . LYS B 1 204 ? 7 44.219 3.865 1 95.06 204 LYS B O 1
ATOM 5759 N N . GLN B 1 205 ? 7.07 43.125 1.941 1 94.31 205 GLN B N 1
ATOM 5760 C CA . GLN B 1 205 ? 5.734 43.562 1.552 1 94.31 205 GLN B CA 1
ATOM 5761 C C . GLN B 1 205 ? 4.68 43.031 2.531 1 94.31 205 GLN B C 1
ATOM 5763 O O . GLN B 1 205 ? 3.715 43.75 2.832 1 94.31 205 GLN B O 1
ATOM 5768 N N . LEU B 1 206 ? 4.828 41.875 2.961 1 96.31 206 LEU B N 1
ATOM 5769 C CA . LEU B 1 206 ? 3.9 41.312 3.93 1 96.31 206 LEU B CA 1
ATOM 5770 C C . LEU B 1 206 ? 3.934 42.094 5.242 1 96.31 206 LEU B C 1
ATOM 5772 O O . LEU B 1 206 ? 2.889 42.344 5.836 1 96.31 206 LEU B O 1
ATOM 5776 N N . TYR B 1 207 ? 5.137 42.438 5.719 1 97 207 TYR B N 1
ATOM 5777 C CA . TYR B 1 207 ? 5.246 43.25 6.91 1 97 207 TYR B CA 1
ATOM 5778 C C . TYR B 1 207 ? 4.531 44.594 6.715 1 97 207 TYR B C 1
ATOM 5780 O O . TYR B 1 207 ? 3.836 45.062 7.613 1 97 207 TYR B O 1
ATOM 5788 N N . GLU B 1 208 ? 4.688 45.188 5.547 1 97.38 208 GLU B N 1
ATOM 5789 C CA . GLU B 1 208 ? 4.051 46.469 5.25 1 97.38 208 GLU B CA 1
ATOM 5790 C C . GLU B 1 208 ? 2.531 46.344 5.309 1 97.38 208 GLU B C 1
ATOM 5792 O O . GLU B 1 208 ? 1.865 47.188 5.898 1 97.38 208 GLU B O 1
ATOM 5797 N N . LYS B 1 209 ? 2.109 45.344 4.688 1 97.12 209 LYS B N 1
ATOM 5798 C CA . LYS B 1 209 ? 0.667 45.125 4.711 1 97.12 209 LYS B CA 1
ATOM 5799 C C . LYS B 1 209 ? 0.172 44.875 6.129 1 97.12 209 LYS B C 1
ATOM 5801 O O . LYS B 1 209 ? -0.89 45.344 6.523 1 97.12 209 LYS B O 1
ATOM 5806 N N . ALA B 1 210 ? 0.879 44.062 6.898 1 97.38 210 ALA B N 1
ATOM 5807 C CA . ALA B 1 210 ? 0.503 43.75 8.266 1 97.38 210 ALA B CA 1
ATOM 5808 C C . ALA B 1 210 ? 0.435 45 9.141 1 97.38 210 ALA B C 1
ATOM 5810 O O . ALA B 1 210 ? -0.488 45.125 9.945 1 97.38 210 ALA B O 1
ATOM 5811 N N . LEU B 1 211 ? 1.401 45.844 8.969 1 96.94 211 LEU B N 1
ATOM 5812 C CA . LEU B 1 211 ? 1.52 47.031 9.805 1 96.94 211 LEU B CA 1
ATOM 5813 C C . LEU B 1 211 ? 0.412 48.031 9.484 1 96.94 211 LEU B C 1
ATOM 5815 O O . LEU B 1 211 ? 0.115 48.938 10.297 1 96.94 211 LEU B O 1
ATOM 5819 N N . LYS B 1 212 ? -0.216 47.875 8.352 1 95.69 212 LYS B N 1
ATOM 5820 C CA . LYS B 1 212 ? -1.335 48.719 7.961 1 95.69 212 LYS B CA 1
ATOM 5821 C C . LYS B 1 212 ? -2.67 48.062 8.305 1 95.69 212 LYS B C 1
ATOM 5823 O O . LYS B 1 212 ? -3.727 48.688 8.156 1 95.69 212 LYS B O 1
ATOM 5828 N N . SER B 1 213 ? -2.566 46.844 8.688 1 94.25 213 SER B N 1
ATOM 5829 C CA . SER B 1 213 ? -3.781 46.094 8.969 1 94.25 213 SER B CA 1
ATOM 5830 C C . SER B 1 213 ? -4.547 46.719 10.141 1 94.25 213 SER B C 1
ATOM 5832 O O . SER B 1 213 ? -3.945 47.219 11.086 1 94.25 213 SER B O 1
ATOM 5834 N N . ARG B 1 214 ? -5.836 46.531 10.18 1 87 214 ARG B N 1
ATOM 5835 C CA . ARG B 1 214 ? -6.738 47.062 11.188 1 87 214 ARG B CA 1
ATOM 5836 C C . ARG B 1 214 ? -6.707 46.25 12.469 1 87 214 ARG B C 1
ATOM 5838 O O . ARG B 1 214 ? -7.023 46.75 13.547 1 87 214 ARG B O 1
ATOM 5845 N N . ASP B 1 215 ? -6.309 45.062 12.352 1 89.25 215 ASP B N 1
ATOM 5846 C CA . ASP B 1 215 ? -6.535 44.125 13.469 1 89.25 215 ASP B CA 1
ATOM 5847 C C . ASP B 1 215 ? -5.219 43.75 14.141 1 89.25 215 ASP B C 1
ATOM 5849 O O . ASP B 1 215 ? -5.215 43.094 15.18 1 89.25 215 ASP B O 1
ATOM 5853 N N . LEU B 1 216 ? -4.078 44.219 13.664 1 92.12 216 LEU B N 1
ATOM 5854 C CA . LEU B 1 216 ? -2.795 43.75 14.203 1 92.12 216 LEU B CA 1
ATOM 5855 C C . LEU B 1 216 ? -2.65 44.156 15.664 1 92.12 216 LEU B C 1
ATOM 5857 O O . LEU B 1 216 ? -2.326 43.312 16.516 1 92.12 216 LEU B O 1
ATOM 5861 N N . GLU B 1 217 ? -2.891 45.438 15.898 1 90.38 217 GLU B N 1
ATOM 5862 C CA . GLU B 1 217 ? -2.752 45.938 17.266 1 90.38 217 GLU B CA 1
ATOM 5863 C C . GLU B 1 217 ? -3.832 45.344 18.172 1 90.38 217 GLU B C 1
ATOM 5865 O O . GLU B 1 217 ? -3.57 45.031 19.328 1 90.38 217 GLU B O 1
ATOM 5870 N N . ALA B 1 218 ? -5.051 45.25 17.656 1 86.62 218 ALA B N 1
ATOM 5871 C CA . ALA B 1 218 ? -6.176 44.75 18.422 1 86.62 218 ALA B CA 1
ATOM 5872 C C . ALA B 1 218 ? -5.93 43.281 18.859 1 86.62 218 ALA B C 1
ATOM 5874 O O . ALA B 1 218 ? -6.316 42.906 19.953 1 86.62 218 ALA B O 1
ATOM 5875 N N . ILE B 1 219 ? -5.297 42.594 18.062 1 85.38 219 ILE B N 1
ATOM 5876 C CA . ILE B 1 219 ? -5.109 41.156 18.328 1 85.38 219 ILE B CA 1
ATOM 5877 C C . ILE B 1 219 ? -3.762 40.938 19 1 85.38 219 ILE B C 1
ATOM 5879 O O . ILE B 1 219 ? -3.672 40.188 19.984 1 85.38 219 ILE B O 1
ATOM 5883 N N . GLY B 1 220 ? -2.705 41.562 18.531 1 85.62 220 GLY B N 1
ATOM 5884 C CA . GLY B 1 220 ? -1.359 41.281 19.016 1 85.62 220 GLY B CA 1
ATOM 5885 C C . GLY B 1 220 ? -0.886 42.281 20.047 1 85.62 220 GLY B C 1
ATOM 5886 O O . GLY B 1 220 ? 0.1 42.031 20.75 1 85.62 220 GLY B O 1
ATOM 5887 N N . GLY B 1 221 ? -1.524 43.438 20.156 1 86.94 221 GLY B N 1
ATOM 5888 C CA . GLY B 1 221 ? -1.101 44.5 21.078 1 86.94 221 GLY B CA 1
ATOM 5889 C C . GLY B 1 221 ? -0.023 45.375 20.5 1 86.94 221 GLY B C 1
ATOM 5890 O O . GLY B 1 221 ? 0.501 45.125 19.422 1 86.94 221 GLY B O 1
ATOM 5891 N N . ILE B 1 222 ? 0.284 46.312 21.281 1 90.88 222 ILE B N 1
ATOM 5892 C CA . ILE B 1 222 ? 1.243 47.344 20.859 1 90.88 222 ILE B CA 1
ATOM 5893 C C . ILE B 1 222 ? 2.631 46.719 20.734 1 90.88 222 ILE B C 1
ATOM 5895 O O . ILE B 1 222 ? 3.416 47.094 19.859 1 90.88 222 ILE B O 1
ATOM 5899 N N . GLU B 1 223 ? 2.871 45.812 21.547 1 89.75 223 GLU B N 1
ATOM 5900 C CA . GLU B 1 223 ? 4.176 45.156 21.516 1 89.75 223 GLU B CA 1
ATOM 5901 C C . GLU B 1 223 ? 4.395 44.406 20.219 1 89.75 223 GLU B C 1
ATOM 5903 O O . GLU B 1 223 ? 5.504 44.375 19.688 1 89.75 223 GLU B O 1
ATOM 5908 N N . ALA B 1 224 ? 3.369 43.781 19.719 1 90.88 224 ALA B N 1
ATOM 5909 C CA . ALA B 1 224 ? 3.469 43.094 18.453 1 90.88 224 ALA B CA 1
ATOM 5910 C C . ALA B 1 224 ? 3.742 44.062 17.297 1 90.88 224 ALA B C 1
ATOM 5912 O O . ALA B 1 224 ? 4.559 43.781 16.422 1 90.88 224 ALA B O 1
ATOM 5913 N N . VAL B 1 225 ? 3.068 45.156 17.312 1 94.12 225 VAL B N 1
ATOM 5914 C CA . VAL B 1 225 ? 3.256 46.188 16.281 1 94.12 225 VAL B CA 1
ATOM 5915 C C . VAL B 1 225 ? 4.707 46.656 16.266 1 94.12 225 VAL B C 1
ATOM 5917 O O . VAL B 1 225 ? 5.336 46.719 15.211 1 94.12 225 VAL B O 1
ATOM 5920 N N . LYS B 1 226 ? 5.203 46.906 17.484 1 94.44 226 LYS B N 1
ATOM 5921 C CA . LYS B 1 226 ? 6.578 47.375 17.609 1 94.44 226 LYS B CA 1
ATOM 5922 C C . LYS B 1 226 ? 7.562 46.344 17.094 1 94.44 226 LYS B C 1
ATOM 5924 O O . LYS B 1 226 ? 8.523 46.656 16.391 1 94.44 226 LYS B O 1
ATOM 5929 N N . TYR B 1 227 ? 7.277 45.219 17.469 1 93.81 227 TYR B N 1
ATOM 5930 C CA . TYR B 1 227 ? 8.156 44.125 17.078 1 93.81 227 TYR B CA 1
ATOM 5931 C C . TYR B 1 227 ? 8.203 43.969 15.562 1 93.81 227 TYR B C 1
ATOM 5933 O O . TYR B 1 227 ? 9.281 43.906 14.969 1 93.81 227 TYR B O 1
ATOM 5941 N N . PHE B 1 228 ? 7.09 43.938 14.883 1 95.88 228 PHE B N 1
ATOM 5942 C CA . PHE B 1 228 ? 7.035 43.719 13.445 1 95.88 228 PHE B CA 1
ATOM 5943 C C . PHE B 1 228 ? 7.566 44.938 12.688 1 95.88 228 PHE B C 1
ATOM 5945 O O . PHE B 1 228 ? 8.148 44.781 11.609 1 95.88 228 PHE B O 1
ATOM 5952 N N . GLN B 1 229 ? 7.383 46.062 13.297 1 96.25 229 GLN B N 1
ATOM 5953 C CA . GLN B 1 229 ? 7.98 47.25 12.711 1 96.25 229 GLN B CA 1
ATOM 5954 C C . GLN B 1 229 ? 9.508 47.156 12.719 1 96.25 229 GLN B C 1
ATOM 5956 O O . GLN B 1 229 ? 10.156 47.5 11.727 1 96.25 229 GLN B O 1
ATOM 5961 N N . GLU B 1 230 ? 9.992 46.75 13.812 1 96.5 230 GLU B N 1
ATOM 5962 C CA . GLU B 1 230 ? 11.438 46.594 13.914 1 96.5 230 GLU B CA 1
ATOM 5963 C C . GLU B 1 230 ? 11.945 45.562 12.898 1 96.5 230 GLU B C 1
ATOM 5965 O O . GLU B 1 230 ? 12.984 45.781 12.273 1 96.5 230 GLU B O 1
ATOM 5970 N N . GLN B 1 231 ? 11.25 44.5 12.797 1 95.38 231 GLN B N 1
ATOM 5971 C CA . GLN B 1 231 ? 11.633 43.469 11.828 1 95.38 231 GLN B CA 1
ATOM 5972 C C . GLN B 1 231 ? 11.578 44.031 10.406 1 95.38 231 GLN B C 1
ATOM 5974 O O . GLN B 1 231 ? 12.461 43.75 9.594 1 95.38 231 GLN B O 1
ATOM 5979 N N . HIS B 1 232 ? 10.516 44.719 10.078 1 96.44 232 HIS B N 1
ATOM 5980 C CA . HIS B 1 232 ? 10.375 45.344 8.773 1 96.44 232 HIS B CA 1
ATOM 5981 C C . HIS B 1 232 ? 11.547 46.281 8.484 1 96.44 232 HIS B C 1
ATOM 5983 O O . HIS B 1 232 ? 12.102 46.25 7.383 1 96.44 232 HIS B O 1
ATOM 5989 N N . ASP B 1 233 ? 11.914 47.094 9.453 1 96.31 233 ASP B N 1
ATOM 5990 C CA . ASP B 1 233 ? 12.977 48.062 9.266 1 96.31 233 ASP B CA 1
ATOM 5991 C C . ASP B 1 233 ? 14.32 47.375 9.039 1 96.31 233 ASP B C 1
ATOM 5993 O O . ASP B 1 233 ? 15.109 47.812 8.188 1 96.31 233 ASP B O 1
ATOM 5997 N N . GLU B 1 234 ? 14.57 46.406 9.828 1 95.38 234 GLU B N 1
ATOM 5998 C CA . GLU B 1 234 ? 15.812 45.656 9.672 1 95.38 234 GLU B CA 1
ATOM 5999 C C . GLU B 1 234 ? 15.891 45 8.297 1 95.38 234 GLU B C 1
ATOM 6001 O O . GLU B 1 234 ? 16.938 45.031 7.656 1 95.38 234 GLU B O 1
ATOM 6006 N N . LEU B 1 235 ? 14.82 44.375 7.891 1 95.25 235 LEU B N 1
ATOM 6007 C CA . LEU B 1 235 ? 14.773 43.75 6.578 1 95.25 235 LEU B CA 1
ATOM 6008 C C . LEU B 1 235 ? 14.945 44.781 5.465 1 95.25 235 LEU B C 1
ATOM 6010 O O . LEU B 1 235 ? 15.648 44.531 4.484 1 95.25 235 LEU B O 1
ATOM 6014 N N . SER B 1 236 ? 14.305 45.938 5.625 1 94.94 236 SER B N 1
ATOM 6015 C CA . SER B 1 236 ? 14.414 47 4.641 1 94.94 236 SER B CA 1
ATOM 6016 C C . SER B 1 236 ? 15.852 47.469 4.492 1 94.94 236 SER B C 1
ATOM 6018 O O . SER B 1 236 ? 16.312 47.719 3.375 1 94.94 236 SER B O 1
ATOM 6020 N N . LYS B 1 237 ? 16.516 47.531 5.582 1 94.38 237 LYS B N 1
ATOM 6021 C CA . LYS B 1 237 ? 17.922 47.938 5.555 1 94.38 237 LYS B CA 1
ATOM 6022 C C . LYS B 1 237 ? 18.766 46.875 4.84 1 94.38 237 LYS B C 1
ATOM 6024 O O . LYS B 1 237 ? 19.656 47.25 4.062 1 94.38 237 LYS B O 1
ATOM 6029 N N . SER B 1 238 ? 18.5 45.688 5.117 1 92.31 238 SER B N 1
ATOM 6030 C CA . SER B 1 238 ? 19.266 44.594 4.527 1 92.31 238 SER B CA 1
ATOM 6031 C C . SER B 1 238 ? 19.062 44.531 3.02 1 92.31 238 SER B C 1
ATOM 6033 O O . SER B 1 238 ? 19.906 44.031 2.293 1 92.31 238 SER B O 1
ATOM 6035 N N . LEU B 1 239 ? 17.875 45 2.559 1 93.88 239 LEU B N 1
ATOM 6036 C CA . LEU B 1 239 ? 17.516 44.844 1.154 1 93.88 239 LEU B CA 1
ATOM 6037 C C . LEU B 1 239 ? 17.844 46.125 0.368 1 93.88 239 LEU B C 1
ATOM 6039 O O . LEU B 1 239 ? 17.547 46.188 -0.829 1 93.88 239 LEU B O 1
ATOM 6043 N N . GLU B 1 240 ? 18.453 47.031 0.992 1 91.06 240 GLU B N 1
ATOM 6044 C CA . GLU B 1 240 ? 18.672 48.344 0.402 1 91.06 240 GLU B CA 1
ATOM 6045 C C . GLU B 1 240 ? 19.484 48.25 -0.885 1 91.06 240 GLU B C 1
ATOM 6047 O O . GLU B 1 240 ? 19.25 49 -1.83 1 91.06 240 GLU B O 1
ATOM 6052 N N . ASN B 1 241 ? 20.438 47.312 -0.942 1 89.5 241 ASN B N 1
ATOM 6053 C CA . ASN B 1 241 ? 21.328 47.219 -2.098 1 89.5 241 ASN B CA 1
ATOM 6054 C C . ASN B 1 241 ? 20.875 46.125 -3.064 1 89.5 241 ASN B C 1
ATOM 6056 O O . ASN B 1 241 ? 21.641 45.719 -3.945 1 89.5 241 ASN B O 1
ATOM 6060 N N . PHE B 1 242 ? 19.688 45.625 -2.84 1 89.38 242 PHE B N 1
ATOM 6061 C CA . PHE B 1 242 ? 19.172 44.594 -3.713 1 89.38 242 PHE B CA 1
ATOM 6062 C C . PHE B 1 242 ? 17.969 45.094 -4.508 1 89.38 242 PHE B C 1
ATOM 6064 O O . PHE B 1 242 ? 17.312 46.062 -4.117 1 89.38 242 PHE B O 1
ATOM 6071 N N . GLN B 1 243 ? 17.766 44.5 -5.707 1 84.38 243 GLN B N 1
ATOM 6072 C CA . GLN B 1 243 ? 16.578 44.75 -6.516 1 84.38 243 GLN B CA 1
ATOM 6073 C C . GLN B 1 243 ? 15.812 43.469 -6.77 1 84.38 243 GLN B C 1
ATOM 6075 O O . GLN B 1 243 ? 16.422 42.406 -6.969 1 84.38 243 GLN B O 1
ATOM 6080 N N . PRO B 1 244 ? 14.492 43.594 -6.59 1 79.06 244 PRO B N 1
ATOM 6081 C CA . PRO B 1 244 ? 13.719 42.375 -6.883 1 79.06 244 PRO B CA 1
ATOM 6082 C C . PRO B 1 244 ? 13.836 41.938 -8.344 1 79.06 244 PRO B C 1
ATOM 6084 O O . PRO B 1 244 ? 13.992 42.781 -9.234 1 79.06 244 PRO B O 1
ATOM 6087 N N . ALA B 1 245 ? 13.828 40.594 -8.508 1 74.75 245 ALA B N 1
ATOM 6088 C CA . ALA B 1 245 ? 13.875 40.062 -9.875 1 74.75 245 ALA B CA 1
ATOM 6089 C C . ALA B 1 245 ? 12.555 40.312 -10.594 1 74.75 245 ALA B C 1
ATOM 6091 O O . ALA B 1 245 ? 11.5 40.406 -9.961 1 74.75 245 ALA B O 1
ATOM 6092 N N . PRO B 1 246 ? 12.641 40.406 -11.945 1 67.31 246 PRO B N 1
ATOM 6093 C CA . PRO B 1 246 ? 11.391 40.531 -12.695 1 67.31 246 PRO B CA 1
ATOM 6094 C C . PRO B 1 246 ? 10.477 39.312 -12.539 1 67.31 246 PRO B C 1
ATOM 6096 O O . PRO B 1 246 ? 10.961 38.188 -12.422 1 67.31 246 PRO B O 1
ATOM 6099 N N . THR B 1 247 ? 9.227 39.625 -12.32 1 63.75 247 THR B N 1
ATOM 6100 C CA . THR B 1 247 ? 8.234 38.594 -12.18 1 63.75 247 THR B CA 1
ATOM 6101 C C . THR B 1 247 ? 8 37.875 -13.508 1 63.75 247 THR B C 1
ATOM 6103 O O . THR B 1 247 ? 7.922 38.5 -14.555 1 63.75 247 THR B O 1
ATOM 6106 N N . TYR B 1 248 ? 8.258 36.594 -13.484 1 63.75 248 TYR B N 1
ATOM 6107 C CA . TYR B 1 248 ? 8.008 35.75 -14.656 1 63.75 248 TYR B CA 1
ATOM 6108 C C . TYR B 1 248 ? 6.586 35.188 -14.633 1 63.75 248 TYR B C 1
ATOM 6110 O O . TYR B 1 248 ? 6.129 34.688 -13.609 1 63.75 248 TYR B O 1
ATOM 6118 N N . THR B 1 249 ? 5.746 35.656 -15.609 1 63.41 249 THR B N 1
ATOM 6119 C CA . THR B 1 249 ? 4.449 35 -15.781 1 63.41 249 THR B CA 1
ATOM 6120 C C . THR B 1 249 ? 4.496 34 -16.922 1 63.41 249 THR B C 1
ATOM 6122 O O . THR B 1 249 ? 4.723 34.344 -18.078 1 63.41 249 THR B O 1
ATOM 6125 N N . PRO B 1 250 ? 4.441 32.656 -16.531 1 64.81 250 PRO B N 1
ATOM 6126 C CA . PRO B 1 250 ? 4.488 31.688 -17.625 1 64.81 250 PRO B CA 1
ATOM 6127 C C . PRO B 1 250 ? 3.326 31.859 -18.609 1 64.81 250 PRO B C 1
ATOM 6129 O O . PRO B 1 250 ? 2.176 32 -18.188 1 64.81 250 PRO B O 1
ATOM 6132 N N . LYS B 1 251 ? 3.607 32.156 -19.844 1 59.72 251 LYS B N 1
ATOM 6133 C CA . LYS B 1 251 ? 2.607 32.188 -20.906 1 59.72 251 LYS B CA 1
ATOM 6134 C C . LYS B 1 251 ? 2.365 30.781 -21.469 1 59.72 251 LYS B C 1
ATOM 6136 O O . LYS B 1 251 ? 3.291 29.969 -21.547 1 59.72 251 LYS B O 1
ATOM 6141 N N . ASP B 1 252 ? 1.062 30.531 -21.734 1 60.84 252 ASP B N 1
ATOM 6142 C CA . ASP B 1 252 ? 0.553 29.406 -22.516 1 60.84 252 ASP B CA 1
ATOM 6143 C C . ASP B 1 252 ? 0.994 28.078 -21.938 1 60.84 252 ASP B C 1
ATOM 6145 O O . ASP B 1 252 ? 1.771 27.344 -22.547 1 60.84 252 ASP B O 1
ATOM 6149 N N . GLN B 1 253 ? 0.637 27.875 -20.766 1 71.62 253 GLN B N 1
ATOM 6150 C CA . GLN B 1 253 ? 1.045 26.609 -20.141 1 71.62 253 GLN B CA 1
ATOM 6151 C C . GLN B 1 253 ? 0.085 25.484 -20.5 1 71.62 253 GLN B C 1
ATOM 6153 O O . GLN B 1 253 ? -1.115 25.703 -20.672 1 71.62 253 GLN B O 1
ATOM 6158 N N . ILE B 1 254 ? 0.695 24.453 -20.938 1 84.31 254 ILE B N 1
ATOM 6159 C CA . ILE B 1 254 ? -0.098 23.25 -21.141 1 84.31 254 ILE B CA 1
ATOM 6160 C C . ILE B 1 254 ? -0.93 22.953 -19.891 1 84.31 254 ILE B C 1
ATOM 6162 O O . ILE B 1 254 ? -0.528 23.297 -18.781 1 84.31 254 ILE B O 1
ATOM 6166 N N . PRO B 1 255 ? -2.139 22.516 -20.062 1 90.88 255 PRO B N 1
ATOM 6167 C CA . PRO B 1 255 ? -3.092 22.281 -18.969 1 90.88 255 PRO B CA 1
ATOM 6168 C C . PRO B 1 255 ? -2.473 21.516 -17.797 1 90.88 255 PRO B C 1
ATOM 6170 O O . PRO B 1 255 ? -2.762 21.828 -16.641 1 90.88 255 PRO B O 1
ATOM 6173 N N . TYR B 1 256 ? -1.611 20.672 -18.094 1 92.69 256 TYR B N 1
ATOM 6174 C CA . TYR B 1 256 ? -0.984 19.875 -17.047 1 92.69 256 TYR B CA 1
ATOM 6175 C C . TYR B 1 256 ? -0.142 20.75 -16.125 1 92.69 256 TYR B C 1
ATOM 6177 O O . TYR B 1 256 ? -0.223 20.625 -14.898 1 92.69 256 TYR B O 1
ATOM 6185 N N . LEU B 1 257 ? 0.635 21.641 -16.625 1 90.31 257 LEU B N 1
ATOM 6186 C CA . LEU B 1 257 ? 1.502 22.516 -15.828 1 90.31 257 LEU B CA 1
ATOM 6187 C C . LEU B 1 257 ? 0.682 23.516 -15.016 1 90.31 257 LEU B C 1
ATOM 6189 O O . LEU B 1 257 ? 1.009 23.797 -13.867 1 90.31 257 LEU B O 1
ATOM 6193 N N . THR B 1 258 ? -0.369 23.984 -15.625 1 89.75 258 THR B N 1
ATOM 6194 C CA . THR B 1 258 ? -1.251 24.922 -14.93 1 89.75 258 THR B CA 1
ATOM 6195 C C . THR B 1 258 ? -1.917 24.25 -13.734 1 89.75 258 THR B C 1
ATOM 6197 O O . THR B 1 258 ? -2.021 24.844 -12.656 1 89.75 258 THR B O 1
ATOM 6200 N N . PHE B 1 259 ? -2.297 23.062 -14.008 1 93.5 259 PHE B N 1
ATOM 6201 C CA . PHE B 1 259 ? -2.908 22.281 -12.938 1 93.5 259 PHE B CA 1
ATOM 6202 C C . PHE B 1 259 ? -1.922 22.062 -11.797 1 93.5 259 PHE B C 1
ATOM 6204 O O . PHE B 1 259 ? -2.248 22.281 -10.633 1 93.5 259 PHE B O 1
ATOM 6211 N N . CYS B 1 260 ? -0.756 21.609 -12.117 1 92.94 260 CYS B N 1
ATOM 6212 C CA . CYS B 1 260 ? 0.269 21.328 -11.117 1 92.94 260 CYS B CA 1
ATOM 6213 C C . CYS B 1 260 ? 0.629 22.578 -10.336 1 92.94 260 CYS B C 1
ATOM 6215 O O . CYS B 1 260 ? 0.849 22.516 -9.125 1 92.94 260 CYS B O 1
ATOM 6217 N N . GLN B 1 261 ? 0.668 23.656 -11.016 1 88.12 261 GLN B N 1
ATOM 6218 C CA . GLN B 1 261 ? 0.972 24.922 -10.375 1 88.12 261 GLN B CA 1
ATOM 6219 C C . GLN B 1 261 ? -0.135 25.328 -9.406 1 88.12 261 GLN B C 1
ATOM 6221 O O . GLN B 1 261 ? 0.14 25.734 -8.273 1 88.12 261 GLN B O 1
ATOM 6226 N N . SER B 1 262 ? -1.335 25.188 -9.836 1 88.62 262 SER B N 1
ATOM 6227 C CA . SER B 1 262 ? -2.475 25.625 -9.031 1 88.62 262 SER B CA 1
ATOM 6228 C C . SER B 1 262 ? -2.607 24.766 -7.77 1 88.62 262 SER B C 1
ATOM 6230 O O . SER B 1 262 ? -3.092 25.25 -6.742 1 88.62 262 SER B O 1
ATOM 6232 N N . LYS B 1 263 ? -2.135 23.562 -7.859 1 92 263 LYS B N 1
ATOM 6233 C CA . LYS B 1 263 ? -2.273 22.641 -6.73 1 92 263 LYS B CA 1
ATOM 6234 C C . LYS B 1 263 ? -0.953 22.484 -5.988 1 92 263 LYS B C 1
ATOM 6236 O O . LYS B 1 263 ? -0.863 21.719 -5.027 1 92 263 LYS B O 1
ATOM 6241 N N . ASN B 1 264 ? 0.097 23.266 -6.391 1 90.94 264 ASN B N 1
ATOM 6242 C CA . ASN B 1 264 ? 1.42 23.203 -5.777 1 90.94 264 ASN B CA 1
ATOM 6243 C C . ASN B 1 264 ? 1.978 21.781 -5.777 1 90.94 264 ASN B C 1
ATOM 6245 O O . ASN B 1 264 ? 2.355 21.266 -4.73 1 90.94 264 ASN B O 1
ATOM 6249 N N . LEU B 1 265 ? 2.049 21.203 -7.039 1 94.25 265 LEU B N 1
ATOM 6250 C CA . LEU B 1 265 ? 2.402 19.797 -7.156 1 94.25 265 LEU B CA 1
ATOM 6251 C C . LEU B 1 265 ? 3.811 19.625 -7.715 1 94.25 265 LEU B C 1
ATOM 6253 O O . LEU B 1 265 ? 4.168 18.562 -8.211 1 94.25 265 LEU B O 1
ATOM 6257 N N . PHE B 1 266 ? 4.621 20.688 -7.734 1 93.12 266 PHE B N 1
ATOM 6258 C CA . PHE B 1 266 ? 6.023 20.578 -8.125 1 93.12 266 PHE B CA 1
ATOM 6259 C C . PHE B 1 266 ? 6.914 20.406 -6.898 1 93.12 266 PHE B C 1
ATOM 6261 O O . PHE B 1 266 ? 6.676 21.031 -5.859 1 93.12 266 PHE B O 1
ATOM 6268 N N . LEU B 1 267 ? 7.883 19.547 -7.027 1 94 267 LEU B N 1
ATOM 6269 C CA . LEU B 1 267 ? 8.883 19.391 -5.973 1 94 267 LEU B CA 1
ATOM 6270 C C . LEU B 1 267 ? 10.047 20.359 -6.184 1 94 267 LEU B C 1
ATOM 6272 O O . LEU B 1 267 ? 11.109 19.953 -6.66 1 94 267 LEU B O 1
ATOM 6276 N N . ASN B 1 268 ? 9.836 21.547 -5.875 1 91 268 ASN B N 1
ATOM 6277 C CA . ASN B 1 268 ? 10.828 22.609 -5.945 1 91 268 ASN B CA 1
ATOM 6278 C C . ASN B 1 268 ? 10.688 23.594 -4.781 1 91 268 ASN B C 1
ATOM 6280 O O . ASN B 1 268 ? 9.883 23.375 -3.875 1 91 268 ASN B O 1
ATOM 6284 N N . HIS B 1 269 ? 11.531 24.578 -4.695 1 86.94 269 HIS B N 1
ATOM 6285 C CA . HIS B 1 269 ? 11.57 25.484 -3.553 1 86.94 269 HIS B CA 1
ATOM 6286 C C . HIS B 1 269 ? 10.719 26.719 -3.809 1 86.94 269 HIS B C 1
ATOM 6288 O O . HIS B 1 269 ? 10.766 27.688 -3.035 1 86.94 269 HIS B O 1
ATOM 6294 N N . HIS B 1 270 ? 9.875 26.641 -4.852 1 78.31 270 HIS B N 1
ATOM 6295 C CA . HIS B 1 270 ? 9.094 27.812 -5.227 1 78.31 270 HIS B CA 1
ATOM 6296 C C . HIS B 1 270 ? 7.68 27.734 -4.664 1 78.31 270 HIS B C 1
ATOM 6298 O O . HIS B 1 270 ? 6.992 26.734 -4.828 1 78.31 270 HIS B O 1
ATOM 6304 N N . PHE B 1 271 ? 7.371 28.562 -3.648 1 66.19 271 PHE B N 1
ATOM 6305 C CA . PHE B 1 271 ? 6.062 28.594 -3.008 1 66.19 271 PHE B CA 1
ATOM 6306 C C . PHE B 1 271 ? 5.07 29.406 -3.842 1 66.19 271 PHE B C 1
ATOM 6308 O O . PHE B 1 271 ? 4.105 29.953 -3.307 1 66.19 271 PHE B O 1
ATOM 6315 N N . GLY B 1 272 ? 5.312 29.453 -5.105 1 62.31 272 GLY B N 1
ATOM 6316 C CA . GLY B 1 272 ? 4.387 30.203 -5.938 1 62.31 272 GLY B CA 1
ATOM 6317 C C . GLY B 1 272 ? 4.621 31.703 -5.879 1 62.31 272 GLY B C 1
ATOM 6318 O O . GLY B 1 272 ? 3.857 32.469 -6.453 1 62.31 272 GLY B O 1
ATOM 6319 N N . TYR B 1 273 ? 5.617 32.094 -5.09 1 59.72 273 TYR B N 1
ATOM 6320 C CA . TYR B 1 273 ? 5.812 33.531 -4.93 1 59.72 273 TYR B CA 1
ATOM 6321 C C . TYR B 1 273 ? 6.57 34.125 -6.113 1 59.72 273 TYR B C 1
ATOM 6323 O O . TYR B 1 273 ? 6.359 35.281 -6.484 1 59.72 273 TYR B O 1
ATOM 6331 N N . SER B 1 274 ? 7.602 33.406 -6.512 1 62.56 274 SER B N 1
ATOM 6332 C CA . SER B 1 274 ? 8.344 33.844 -7.691 1 62.56 274 SER B CA 1
ATOM 6333 C C . SER B 1 274 ? 8.516 32.688 -8.68 1 62.56 274 SER B C 1
ATOM 6335 O O . SER B 1 274 ? 8.664 31.531 -8.281 1 62.56 274 SER B O 1
ATOM 6337 N N . PHE B 1 275 ? 8.148 33.125 -9.953 1 69.25 275 PHE B N 1
ATOM 6338 C CA . PHE B 1 275 ? 8.219 32.062 -10.938 1 69.25 275 PHE B CA 1
ATOM 6339 C C . PHE B 1 275 ? 9.422 32.25 -11.852 1 69.25 275 PHE B C 1
ATOM 6341 O O . PHE B 1 275 ? 9.773 33.375 -12.203 1 69.25 275 PHE B O 1
ATOM 6348 N N . ASN B 1 276 ? 10.148 31.344 -11.992 1 74.12 276 ASN B N 1
ATOM 6349 C CA . ASN B 1 276 ? 11.164 31.234 -13.031 1 74.12 276 ASN B CA 1
ATOM 6350 C C . ASN B 1 276 ? 11.094 29.875 -13.742 1 74.12 276 ASN B C 1
ATOM 6352 O O . ASN B 1 276 ? 10.102 29.156 -13.625 1 74.12 276 ASN B O 1
ATOM 6356 N N . ALA B 1 277 ? 12.062 29.688 -14.617 1 69.19 277 ALA B N 1
ATOM 6357 C CA . ALA B 1 277 ? 12.062 28.469 -15.422 1 69.19 277 ALA B CA 1
ATOM 6358 C C . ALA B 1 277 ? 12.086 27.219 -14.539 1 69.19 277 ALA B C 1
ATOM 6360 O O . ALA B 1 277 ? 11.531 26.188 -14.898 1 69.19 277 ALA B O 1
ATOM 6361 N N . ASP B 1 278 ? 12.531 27.359 -13.344 1 79.19 278 ASP B N 1
ATOM 6362 C CA . ASP B 1 278 ? 12.688 26.203 -12.453 1 79.19 278 ASP B CA 1
ATOM 6363 C C . ASP B 1 278 ? 11.414 25.969 -11.633 1 79.19 278 ASP B C 1
ATOM 6365 O O . ASP B 1 278 ? 11.281 24.953 -10.961 1 79.19 278 ASP B O 1
ATOM 6369 N N . SER B 1 279 ? 10.453 26.859 -11.891 1 83.06 279 SER B N 1
ATOM 6370 C CA . SER B 1 279 ? 9.234 26.812 -11.086 1 83.06 279 SER B CA 1
ATOM 6371 C C . SER B 1 279 ? 8.312 25.688 -11.562 1 83.06 279 SER B C 1
ATOM 6373 O O . SER B 1 279 ? 7.34 25.344 -10.883 1 83.06 279 SER B O 1
ATOM 6375 N N . PHE B 1 280 ? 8.664 25.016 -12.695 1 87.5 280 PHE B N 1
ATOM 6376 C CA . PHE B 1 280 ? 7.766 24.016 -13.25 1 87.5 280 PHE B CA 1
ATOM 6377 C C . PHE B 1 280 ? 8.477 22.672 -13.383 1 87.5 280 PHE B C 1
ATOM 6379 O O . PHE B 1 280 ? 8.164 21.891 -14.281 1 87.5 280 PHE B O 1
ATOM 6386 N N . THR B 1 281 ? 9.438 22.469 -12.547 1 90.31 281 THR B N 1
ATOM 6387 C CA . THR B 1 281 ? 10.203 21.234 -12.547 1 90.31 281 THR B CA 1
ATOM 6388 C C . THR B 1 281 ? 10.414 20.719 -11.133 1 90.31 281 THR B C 1
ATOM 6390 O O . THR B 1 281 ? 10.281 21.469 -10.164 1 90.31 281 THR B O 1
ATOM 6393 N N . ASP B 1 282 ? 10.531 19.453 -11.07 1 93.69 282 ASP B N 1
ATOM 6394 C CA . ASP B 1 282 ? 11 18.844 -9.828 1 93.69 282 ASP B CA 1
ATOM 6395 C C . ASP B 1 282 ? 12.523 18.859 -9.742 1 93.69 282 ASP B C 1
ATOM 6397 O O . ASP B 1 282 ? 13.195 18.062 -10.406 1 93.69 282 ASP B O 1
ATOM 6401 N N . ASN B 1 283 ? 13.062 19.734 -8.938 1 89.62 283 ASN B N 1
ATOM 6402 C CA . ASN B 1 283 ? 14.516 19.828 -8.859 1 89.62 283 ASN B CA 1
ATOM 6403 C C . ASN B 1 283 ? 14.992 19.906 -7.414 1 89.62 283 ASN B C 1
ATOM 6405 O O . ASN B 1 283 ? 16.109 20.375 -7.148 1 89.62 283 ASN B O 1
ATOM 6409 N N . MET B 1 284 ? 14.188 19.516 -6.543 1 89.69 284 MET B N 1
ATOM 6410 C CA . MET B 1 284 ? 14.562 19.438 -5.133 1 89.69 284 MET B CA 1
ATOM 6411 C C . MET B 1 284 ? 15.281 18.125 -4.832 1 89.69 284 MET B C 1
ATOM 6413 O O . MET B 1 284 ? 14.805 17.047 -5.215 1 89.69 284 MET B O 1
ATOM 6417 N N . TYR B 1 285 ? 16.453 18.141 -4.258 1 89.25 285 TYR B N 1
ATOM 6418 C CA . TYR B 1 285 ? 17.172 16.938 -3.852 1 89.25 285 TYR B CA 1
ATOM 6419 C C . TYR B 1 285 ? 17.984 17.203 -2.594 1 89.25 285 TYR B C 1
ATOM 6421 O O . TYR B 1 285 ? 18.609 18.266 -2.449 1 89.25 285 TYR B O 1
ATOM 6429 N N . PRO B 1 286 ? 17.922 16.266 -1.673 1 91.81 286 PRO B N 1
ATOM 6430 C CA . PRO B 1 286 ? 18.844 16.359 -0.532 1 91.81 286 PRO B CA 1
ATOM 6431 C C . PRO B 1 286 ? 20.312 16.172 -0.93 1 91.81 286 PRO B C 1
ATOM 6433 O O . PRO B 1 286 ? 20.656 15.195 -1.592 1 91.81 286 PRO B O 1
ATOM 6436 N N . PRO B 1 287 ? 21.109 17.156 -0.599 1 90.75 287 PRO B N 1
ATOM 6437 C CA . PRO B 1 287 ? 22.531 17 -0.909 1 90.75 287 PRO B CA 1
ATOM 6438 C C . PRO B 1 287 ? 23.219 15.961 -0.016 1 90.75 287 PRO B C 1
ATOM 6440 O O . PRO B 1 287 ? 23.938 16.328 0.919 1 90.75 287 PRO B O 1
ATOM 6443 N N . PHE B 1 288 ? 23.031 14.695 -0.387 1 91.81 288 PHE B N 1
ATOM 6444 C CA . PHE B 1 288 ? 23.641 13.625 0.393 1 91.81 288 PHE B CA 1
ATOM 6445 C C . PHE B 1 288 ? 25.172 13.727 0.353 1 91.81 288 PHE B C 1
ATOM 6447 O O . PHE B 1 288 ? 25.766 13.773 -0.726 1 91.81 288 PHE B O 1
ATOM 6454 N N . PHE B 1 289 ? 25.766 13.773 1.535 1 87.94 289 PHE B N 1
ATOM 6455 C CA . PHE B 1 289 ? 27.203 13.867 1.663 1 87.94 289 PHE B CA 1
ATOM 6456 C C . PHE B 1 289 ? 27.797 12.523 2.062 1 87.94 289 PHE B C 1
ATOM 6458 O O . PHE B 1 289 ? 27.234 11.805 2.883 1 87.94 289 PHE B O 1
ATOM 6465 N N . GLN B 1 290 ? 28.828 12.211 1.373 1 86.81 290 GLN B N 1
ATOM 6466 C CA . GLN B 1 290 ? 29.578 11.016 1.77 1 86.81 290 GLN B CA 1
ATOM 6467 C C . GLN B 1 290 ? 31.047 11.359 2.068 1 86.81 290 GLN B C 1
ATOM 6469 O O . GLN B 1 290 ? 31.625 12.234 1.421 1 86.81 290 GLN B O 1
ATOM 6474 N N . SER B 1 291 ? 31.531 10.727 3.105 1 80.38 291 SER B N 1
ATOM 6475 C CA . SER B 1 291 ? 32.938 10.969 3.498 1 80.38 291 SER B CA 1
ATOM 6476 C C . SER B 1 291 ? 33.906 10.32 2.521 1 80.38 291 SER B C 1
ATOM 6478 O O . SER B 1 291 ? 33.594 9.273 1.936 1 80.38 291 SER B O 1
ATOM 6480 N N . ALA B 1 292 ? 35 10.945 2.412 1 77.94 292 ALA B N 1
ATOM 6481 C CA . ALA B 1 292 ? 36.062 10.43 1.534 1 77.94 292 ALA B CA 1
ATOM 6482 C C . ALA B 1 292 ? 36.562 9.07 2.023 1 77.94 292 ALA B C 1
ATOM 6484 O O . ALA B 1 292 ? 37.094 8.281 1.239 1 77.94 292 ALA B O 1
ATOM 6485 N N . GLU B 1 293 ? 36.375 8.766 3.232 1 80.69 293 GLU B N 1
ATOM 6486 C CA . GLU B 1 293 ? 36.906 7.543 3.832 1 80.69 293 GLU B CA 1
ATOM 6487 C C . GLU B 1 293 ? 35.938 6.367 3.592 1 80.69 293 GLU B C 1
ATOM 6489 O O . GLU B 1 293 ? 36.344 5.207 3.76 1 80.69 293 GLU B O 1
ATOM 6494 N N . GLU B 1 294 ? 34.844 6.73 3.139 1 82.44 294 GLU B N 1
ATOM 6495 C CA . GLU B 1 294 ? 33.875 5.66 2.932 1 82.44 294 GLU B CA 1
ATOM 6496 C C . GLU B 1 294 ? 34.125 4.914 1.629 1 82.44 294 GLU B C 1
ATOM 6498 O O . GLU B 1 294 ? 34.5 5.523 0.619 1 82.44 294 GLU B O 1
ATOM 6503 N N . GLU B 1 295 ? 34.031 3.637 1.682 1 83.31 295 GLU B N 1
ATOM 6504 C CA . GLU B 1 295 ? 34.156 2.826 0.473 1 83.31 295 GLU B CA 1
ATOM 6505 C C . GLU B 1 295 ? 33 3.107 -0.498 1 83.31 295 GLU B C 1
ATOM 6507 O O . GLU B 1 295 ? 31.859 3.273 -0.081 1 83.31 295 GLU B O 1
ATOM 6512 N N . THR B 1 296 ? 33.375 3.271 -1.735 1 82.12 296 THR B N 1
ATOM 6513 C CA . THR B 1 296 ? 32.375 3.621 -2.738 1 82.12 296 THR B CA 1
ATOM 6514 C C . THR B 1 296 ? 31.875 2.373 -3.465 1 82.12 296 THR B C 1
ATOM 6516 O O . THR B 1 296 ? 32.594 1.384 -3.574 1 82.12 296 THR B O 1
ATOM 6519 N N . VAL B 1 297 ? 30.703 2.453 -3.723 1 77.88 297 VAL B N 1
ATOM 6520 C CA . VAL B 1 297 ? 30.031 1.456 -4.555 1 77.88 297 VAL B CA 1
ATOM 6521 C C . VAL B 1 297 ? 29.453 2.125 -5.801 1 77.88 297 VAL B C 1
ATOM 6523 O O . VAL B 1 297 ? 29.25 3.34 -5.82 1 77.88 297 VAL B O 1
ATOM 6526 N N . ASN B 1 298 ? 29.188 1.46 -6.875 1 69.94 298 ASN B N 1
ATOM 6527 C CA . ASN B 1 298 ? 28.516 1.879 -8.102 1 69.94 298 ASN B CA 1
ATOM 6528 C C . ASN B 1 298 ? 28.75 3.355 -8.398 1 69.94 298 ASN B C 1
ATOM 6530 O O . ASN B 1 298 ? 28.031 4.223 -7.91 1 69.94 298 ASN B O 1
ATOM 6534 N N . GLY B 1 299 ? 29.547 3.797 -9.094 1 70.12 299 GLY B N 1
ATOM 6535 C CA . GLY B 1 299 ? 29.703 5.137 -9.641 1 70.12 299 GLY B CA 1
ATOM 6536 C C . GLY B 1 299 ? 30.266 6.125 -8.641 1 70.12 299 GLY B C 1
ATOM 6537 O O . GLY B 1 299 ? 29.953 7.312 -8.688 1 70.12 299 GLY B O 1
ATOM 6538 N N . GLY B 1 300 ? 30.719 5.664 -7.52 1 81.38 300 GLY B N 1
ATOM 6539 C CA . GLY B 1 300 ? 31.406 6.574 -6.613 1 81.38 300 GLY B CA 1
ATOM 6540 C C . GLY B 1 300 ? 30.594 6.883 -5.363 1 81.38 300 GLY B C 1
ATOM 6541 O O . GLY B 1 300 ? 31.047 7.633 -4.496 1 81.38 300 GLY B O 1
ATOM 6542 N N . PHE B 1 301 ? 29.469 6.309 -5.27 1 88 301 PHE B N 1
ATOM 6543 C CA . PHE B 1 301 ? 28.656 6.516 -4.074 1 88 301 PHE B CA 1
ATOM 6544 C C . PHE B 1 301 ? 29.109 5.605 -2.945 1 88 301 PHE B C 1
ATOM 6546 O O . PHE B 1 301 ? 29.469 4.449 -3.18 1 88 301 PHE B O 1
ATOM 6553 N N . SER B 1 302 ? 29.141 6.199 -1.788 1 90 302 SER B N 1
ATOM 6554 C CA . SER B 1 302 ? 29.172 5.27 -0.662 1 90 302 SER B CA 1
ATOM 6555 C C . SER B 1 302 ? 27.906 4.441 -0.591 1 90 302 SER B C 1
ATOM 6557 O O . SER B 1 302 ? 26.875 4.824 -1.158 1 90 302 SER B O 1
ATOM 6559 N N . LYS B 1 303 ? 27.938 3.35 0.098 1 88.88 303 LYS B N 1
ATOM 6560 C CA . LYS B 1 303 ? 26.797 2.447 0.173 1 88.88 303 LYS B CA 1
ATOM 6561 C C . LYS B 1 303 ? 25.562 3.166 0.712 1 88.88 303 LYS B C 1
ATOM 6563 O O . LYS B 1 303 ? 24.469 3.031 0.16 1 88.88 303 LYS B O 1
ATOM 6568 N N . GLY B 1 304 ? 25.703 3.932 1.805 1 90.81 304 GLY B N 1
ATOM 6569 C CA . GLY B 1 304 ? 24.609 4.664 2.4 1 90.81 304 GLY B CA 1
ATOM 6570 C C . GLY B 1 304 ? 24.016 5.711 1.475 1 90.81 304 GLY B C 1
ATOM 6571 O O . GLY B 1 304 ? 22.797 5.816 1.351 1 90.81 304 GLY B O 1
ATOM 6572 N N . VAL B 1 305 ? 24.859 6.414 0.838 1 92.62 305 VAL B N 1
ATOM 6573 C CA . VAL B 1 305 ? 24.422 7.465 -0.069 1 92.62 305 VAL B CA 1
ATOM 6574 C C . VAL B 1 305 ? 23.75 6.844 -1.299 1 92.62 305 VAL B C 1
ATOM 6576 O O . VAL B 1 305 ? 22.781 7.387 -1.829 1 92.62 305 VAL B O 1
ATOM 6579 N N . TYR B 1 306 ? 24.328 5.723 -1.727 1 91.75 306 TYR B N 1
ATOM 6580 C CA . TYR B 1 306 ? 23.734 5.012 -2.857 1 91.75 306 TYR B CA 1
ATOM 6581 C C . TYR B 1 306 ? 22.312 4.594 -2.551 1 91.75 306 TYR B C 1
ATOM 6583 O O . TYR B 1 306 ? 21.406 4.82 -3.355 1 91.75 306 TYR B O 1
ATOM 6591 N N . PHE B 1 307 ? 22.078 4.043 -1.391 1 92.44 307 PHE B N 1
ATOM 6592 C CA . PHE B 1 307 ? 20.75 3.631 -0.971 1 92.44 307 PHE B CA 1
ATOM 6593 C C . PHE B 1 307 ? 19.812 4.832 -0.875 1 92.44 307 PHE B C 1
ATOM 6595 O O . PHE B 1 307 ? 18.672 4.777 -1.332 1 92.44 307 PHE B O 1
ATOM 6602 N N . CYS B 1 308 ? 20.281 5.91 -0.312 1 95.19 308 CYS B N 1
ATOM 6603 C CA . CYS B 1 308 ? 19.469 7.109 -0.142 1 95.19 308 CYS B CA 1
ATOM 6604 C C . CYS B 1 308 ? 19.094 7.703 -1.492 1 95.19 308 CYS B C 1
ATOM 6606 O O . CYS B 1 308 ? 17.969 8.18 -1.671 1 95.19 308 CYS B O 1
ATOM 6608 N N . THR B 1 309 ? 20.016 7.68 -2.416 1 94.44 309 THR B N 1
ATOM 6609 C CA . THR B 1 309 ? 19.75 8.211 -3.748 1 94.44 309 THR B CA 1
ATOM 6610 C C . THR B 1 309 ? 18.688 7.379 -4.461 1 94.44 309 THR B C 1
ATOM 6612 O O . THR B 1 309 ? 17.797 7.926 -5.098 1 94.44 309 THR B O 1
ATOM 6615 N N . ARG B 1 310 ? 18.812 6.082 -4.344 1 93.56 310 ARG B N 1
ATOM 6616 C CA . ARG B 1 310 ? 17.828 5.191 -4.949 1 93.56 310 ARG B CA 1
ATOM 6617 C C . ARG B 1 310 ? 16.453 5.398 -4.332 1 93.56 310 ARG B C 1
ATOM 6619 O O . ARG B 1 310 ? 15.445 5.422 -5.043 1 93.56 310 ARG B O 1
ATOM 6626 N N . LEU B 1 311 ? 16.453 5.555 -3.066 1 95.88 311 LEU B N 1
ATOM 6627 C CA . LEU B 1 311 ? 15.203 5.824 -2.355 1 95.88 311 LEU B CA 1
ATOM 6628 C C . LEU B 1 311 ? 14.586 7.141 -2.82 1 95.88 311 LEU B C 1
ATOM 6630 O O . LEU B 1 311 ? 13.375 7.223 -3.029 1 95.88 311 LEU B O 1
ATOM 6634 N N . TYR B 1 312 ? 15.375 8.125 -2.918 1 97.25 312 TYR B N 1
ATOM 6635 C CA . TYR B 1 312 ? 14.852 9.43 -3.311 1 97.25 312 TYR B CA 1
ATOM 6636 C C . TYR B 1 312 ? 14.336 9.398 -4.742 1 97.25 312 TYR B C 1
ATOM 6638 O O . TYR B 1 312 ? 13.312 10.016 -5.051 1 97.25 312 TYR B O 1
ATOM 6646 N N . ASN B 1 313 ? 15.062 8.703 -5.625 1 96.88 313 ASN B N 1
ATOM 6647 C CA . ASN B 1 313 ? 14.555 8.523 -6.98 1 96.88 313 ASN B CA 1
ATOM 6648 C C . ASN B 1 313 ? 13.195 7.828 -6.984 1 96.88 313 ASN B C 1
ATOM 6650 O O . ASN B 1 313 ? 12.32 8.172 -7.785 1 96.88 313 ASN B O 1
ATOM 6654 N N . GLN B 1 314 ? 13.062 6.844 -6.133 1 97.25 314 GLN B N 1
ATOM 6655 C CA . GLN B 1 314 ? 11.766 6.18 -6 1 97.25 314 GLN B CA 1
ATOM 6656 C C . GLN B 1 314 ? 10.695 7.156 -5.523 1 97.25 314 GLN B C 1
ATOM 6658 O O . GLN B 1 314 ? 9.547 7.082 -5.965 1 97.25 314 GLN B O 1
ATOM 6663 N N . ILE B 1 315 ? 11.008 8.031 -4.613 1 98.19 315 ILE B N 1
ATOM 6664 C CA . ILE B 1 315 ? 10.094 9.055 -4.125 1 98.19 315 ILE B CA 1
ATOM 6665 C C . ILE B 1 315 ? 9.664 9.961 -5.281 1 98.19 315 ILE B C 1
ATOM 6667 O O . ILE B 1 315 ? 8.477 10.234 -5.453 1 98.19 315 ILE B O 1
ATOM 6671 N N . LEU B 1 316 ? 10.656 10.406 -6.086 1 97.81 316 LEU B N 1
ATOM 6672 C CA . LEU B 1 316 ? 10.352 11.25 -7.234 1 97.81 316 LEU B CA 1
ATOM 6673 C C . LEU B 1 316 ? 9.406 10.531 -8.195 1 97.81 316 LEU B C 1
ATOM 6675 O O . LEU B 1 316 ? 8.469 11.141 -8.719 1 97.81 316 LEU B O 1
ATOM 6679 N N . GLU B 1 317 ? 9.68 9.289 -8.391 1 97.88 317 GLU B N 1
ATOM 6680 C CA . GLU B 1 317 ? 8.836 8.484 -9.273 1 97.88 317 GLU B CA 1
ATOM 6681 C C . GLU B 1 317 ? 7.406 8.391 -8.75 1 97.88 317 GLU B C 1
ATOM 6683 O O . GLU B 1 317 ? 6.449 8.57 -9.5 1 97.88 317 GLU B O 1
ATOM 6688 N N . GLU B 1 318 ? 7.305 8.117 -7.508 1 98 318 GLU B N 1
ATOM 6689 C CA . GLU B 1 318 ? 5.992 7.984 -6.887 1 98 318 GLU B CA 1
ATOM 6690 C C . GLU B 1 318 ? 5.242 9.312 -6.895 1 98 318 GLU B C 1
ATOM 6692 O O . GLU B 1 318 ? 4.039 9.352 -7.172 1 98 318 GLU B O 1
ATOM 6697 N N . PHE B 1 319 ? 5.918 10.367 -6.559 1 98.19 319 PHE B N 1
ATOM 6698 C CA . PHE B 1 319 ? 5.277 11.672 -6.52 1 98.19 319 PHE B CA 1
ATOM 6699 C C . PHE B 1 319 ? 4.785 12.078 -7.906 1 98.19 319 PHE B C 1
ATOM 6701 O O . PHE B 1 319 ? 3.652 12.539 -8.055 1 98.19 319 PHE B O 1
ATOM 6708 N N . SER B 1 320 ? 5.652 11.945 -8.922 1 97.62 320 SER B N 1
ATOM 6709 C CA . SER B 1 320 ? 5.277 12.312 -10.281 1 97.62 320 SER B CA 1
ATOM 6710 C C . SER B 1 320 ? 4.133 11.445 -10.797 1 97.62 320 SER B C 1
ATOM 6712 O O . SER B 1 320 ? 3.264 11.93 -11.523 1 97.62 320 SER B O 1
ATOM 6714 N N . THR B 1 321 ? 4.156 10.156 -10.398 1 98 321 THR B N 1
ATOM 6715 C CA . THR B 1 321 ? 3.07 9.258 -10.773 1 98 321 THR B CA 1
ATOM 6716 C C . THR B 1 321 ? 1.759 9.695 -10.125 1 98 321 THR B C 1
ATOM 6718 O O . THR B 1 321 ? 0.717 9.727 -10.781 1 98 321 THR B O 1
ATOM 6721 N N . ALA B 1 322 ? 1.81 10.008 -8.844 1 98.38 322 ALA B N 1
ATOM 6722 C CA . ALA B 1 322 ? 0.625 10.5 -8.141 1 98.38 322 ALA B CA 1
ATOM 6723 C C . ALA B 1 322 ? 0.095 11.773 -8.781 1 98.38 322 ALA B C 1
ATOM 6725 O O . ALA B 1 322 ? -1.118 11.953 -8.922 1 98.38 322 ALA B O 1
ATOM 6726 N N . ARG B 1 323 ? 1.005 12.625 -9.164 1 97.62 323 ARG B N 1
ATOM 6727 C CA . ARG B 1 323 ? 0.66 13.906 -9.781 1 97.62 323 ARG B CA 1
ATOM 6728 C C . ARG B 1 323 ? -0.09 13.695 -11.094 1 97.62 323 ARG B C 1
ATOM 6730 O O . ARG B 1 323 ? -1.126 14.32 -11.328 1 97.62 323 ARG B O 1
ATOM 6737 N N . ILE B 1 324 ? 0.399 12.844 -11.945 1 96.69 324 ILE B N 1
ATOM 6738 C CA . ILE B 1 324 ? -0.245 12.617 -13.234 1 96.69 324 ILE B CA 1
ATOM 6739 C C . ILE B 1 324 ? -1.596 11.938 -13.023 1 96.69 324 ILE B C 1
ATOM 6741 O O . ILE B 1 324 ? -2.562 12.234 -13.727 1 96.69 324 ILE B O 1
ATOM 6745 N N . LEU B 1 325 ? -1.664 11 -12.102 1 97.56 325 LEU B N 1
ATOM 6746 C CA . LEU B 1 325 ? -2.936 10.352 -11.797 1 97.56 325 LEU B CA 1
ATOM 6747 C C . LEU B 1 325 ? -3.965 11.375 -11.328 1 97.56 325 LEU B C 1
ATOM 6749 O O . LEU B 1 325 ? -5.137 11.305 -11.703 1 97.56 325 LEU B O 1
ATOM 6753 N N . TYR B 1 326 ? -3.514 12.297 -10.477 1 98 326 TYR B N 1
ATOM 6754 C CA . TYR B 1 326 ? -4.414 13.336 -9.992 1 98 326 TYR B CA 1
ATOM 6755 C C . TYR B 1 326 ? -4.977 14.148 -11.148 1 98 326 TYR B C 1
ATOM 6757 O O . TYR B 1 326 ? -6.188 14.344 -11.25 1 98 326 TYR B O 1
ATOM 6765 N N . PHE B 1 327 ? -4.125 14.539 -12.055 1 96.94 327 PHE B N 1
ATOM 6766 C CA . PHE B 1 327 ? -4.508 15.344 -13.211 1 96.94 327 PHE B CA 1
ATOM 6767 C C . PHE B 1 327 ? -5.477 14.578 -14.102 1 96.94 327 PHE B C 1
ATOM 6769 O O . PHE B 1 327 ? -6.543 15.094 -14.453 1 96.94 327 PHE B O 1
ATOM 6776 N N . GLU B 1 328 ? -5.133 13.359 -14.422 1 94.25 328 GLU B N 1
ATOM 6777 C CA . GLU B 1 328 ? -5.93 12.578 -15.359 1 94.25 328 GLU B CA 1
ATOM 6778 C C . GLU B 1 328 ? -7.27 12.18 -14.75 1 94.25 328 GLU B C 1
ATOM 6780 O O . GLU B 1 328 ? -8.289 12.156 -15.438 1 94.25 328 GLU B O 1
ATOM 6785 N N . THR B 1 329 ? -7.285 11.852 -13.477 1 95.5 329 THR B N 1
ATOM 6786 C CA . THR B 1 329 ? -8.516 11.414 -12.828 1 95.5 329 THR B CA 1
ATOM 6787 C C . THR B 1 329 ? -9.531 12.555 -12.773 1 95.5 329 THR B C 1
ATOM 6789 O O . THR B 1 329 ? -10.734 12.328 -12.906 1 95.5 329 THR B O 1
ATOM 6792 N N . THR B 1 330 ? -9.086 13.758 -12.547 1 94.06 330 THR B N 1
ATOM 6793 C CA . THR B 1 330 ? -9.977 14.906 -12.414 1 94.06 330 THR B CA 1
ATOM 6794 C C . THR B 1 330 ? -10.5 15.344 -13.773 1 94.06 330 THR B C 1
ATOM 6796 O O . THR B 1 330 ? -11.516 16.031 -13.867 1 94.06 330 THR B O 1
ATOM 6799 N N . ARG B 1 331 ? -9.93 14.898 -14.844 1 91.25 331 ARG B N 1
ATOM 6800 C CA . ARG B 1 331 ? -10.289 15.422 -16.156 1 91.25 331 ARG B CA 1
ATOM 6801 C C . ARG B 1 331 ? -10.977 14.352 -17 1 91.25 331 ARG B C 1
ATOM 6803 O O . ARG B 1 331 ? -11.781 14.664 -17.891 1 91.25 331 ARG B O 1
ATOM 6810 N N . ASN B 1 332 ? -10.656 13.133 -16.766 1 89.06 332 ASN B N 1
ATOM 6811 C CA . ASN B 1 332 ? -11.156 12.055 -17.625 1 89.06 332 ASN B CA 1
ATOM 6812 C C . ASN B 1 332 ? -12.531 11.586 -17.172 1 89.06 332 ASN B C 1
ATOM 6814 O O . ASN B 1 332 ? -12.875 11.672 -15.992 1 89.06 332 ASN B O 1
ATOM 6818 N N . ASN B 1 333 ? -13.234 11.109 -18.172 1 88 333 ASN B N 1
ATOM 6819 C CA . ASN B 1 333 ? -14.516 10.438 -17.953 1 88 333 ASN B CA 1
ATOM 6820 C C . ASN B 1 333 ? -14.375 8.922 -18.078 1 88 333 ASN B C 1
ATOM 6822 O O . ASN B 1 333 ? -13.898 8.422 -19.094 1 88 333 ASN B O 1
ATOM 6826 N N . PHE B 1 334 ? -14.828 8.195 -17.062 1 91.75 334 PHE B N 1
ATOM 6827 C CA . PHE B 1 334 ? -14.656 6.75 -17.047 1 91.75 334 PHE B CA 1
ATOM 6828 C C . PHE B 1 334 ? -16 6.047 -17.172 1 91.75 334 PHE B C 1
ATOM 6830 O O . PHE B 1 334 ? -16.125 4.863 -16.844 1 91.75 334 PHE B O 1
ATOM 6837 N N . SER B 1 335 ? -17.031 6.695 -17.578 1 89.81 335 SER B N 1
ATOM 6838 C CA . SER B 1 335 ? -18.391 6.172 -17.578 1 89.81 335 SER B CA 1
ATOM 6839 C C . SER B 1 335 ? -18.484 4.883 -18.391 1 89.81 335 SER B C 1
ATOM 6841 O O . SER B 1 335 ? -19.094 3.906 -17.938 1 89.81 335 SER B O 1
ATOM 6843 N N . ASP B 1 336 ? -17.906 4.805 -19.562 1 89.81 336 ASP B N 1
ATOM 6844 C CA . ASP B 1 336 ? -17.984 3.623 -20.422 1 89.81 336 ASP B CA 1
ATOM 6845 C C . ASP B 1 336 ? -17.266 2.436 -19.766 1 89.81 336 ASP B C 1
ATOM 6847 O O . ASP B 1 336 ? -17.719 1.294 -19.906 1 89.81 336 ASP B O 1
ATOM 6851 N N . LYS B 1 337 ? -16.234 2.754 -19.141 1 91.5 337 LYS B N 1
ATOM 6852 C CA . LYS B 1 337 ? -15.461 1.695 -18.5 1 91.5 337 LYS B CA 1
ATOM 6853 C C . LYS B 1 337 ? -16.109 1.237 -17.203 1 91.5 337 LYS B C 1
ATOM 6855 O O . LYS B 1 337 ? -16.047 0.058 -16.844 1 91.5 337 LYS B O 1
ATOM 6860 N N . ASN B 1 338 ? -16.766 2.154 -16.531 1 92.81 338 ASN B N 1
ATOM 6861 C CA . ASN B 1 338 ? -17.453 1.824 -15.289 1 92.81 338 ASN B CA 1
ATOM 6862 C C . ASN B 1 338 ? -18.594 0.841 -15.539 1 92.81 338 ASN B C 1
ATOM 6864 O O . ASN B 1 338 ? -18.969 0.069 -14.648 1 92.81 338 ASN B O 1
ATOM 6868 N N . GLN B 1 339 ? -19.109 0.83 -16.703 1 91.38 339 GLN B N 1
ATOM 6869 C CA . GLN B 1 339 ? -20.266 -0.01 -17.031 1 91.38 339 GLN B CA 1
ATOM 6870 C C . GLN B 1 339 ? -19.859 -1.479 -17.125 1 91.38 339 GLN B C 1
ATOM 6872 O O . GLN B 1 339 ? -20.719 -2.367 -17.062 1 91.38 339 GLN B O 1
ATOM 6877 N N . ILE B 1 340 ? -18.656 -1.733 -17.266 1 92.06 340 ILE B N 1
ATOM 6878 C CA . ILE B 1 340 ? -18.141 -3.092 -17.406 1 92.06 340 ILE B CA 1
ATOM 6879 C C . ILE B 1 340 ? -18.234 -3.818 -16.062 1 92.06 340 ILE B C 1
ATOM 6881 O O . ILE B 1 340 ? -18.484 -5.023 -16.016 1 92.06 340 ILE B O 1
ATOM 6885 N N . THR B 1 341 ? -18.016 -3.07 -14.992 1 94.75 341 THR B N 1
ATOM 6886 C CA . THR B 1 341 ? -17.984 -3.652 -13.648 1 94.75 341 THR B CA 1
ATOM 6887 C C . THR B 1 341 ? -19.344 -3.5 -12.961 1 94.75 341 THR B C 1
ATOM 6889 O O . THR B 1 341 ? -19.812 -2.381 -12.766 1 94.75 341 THR B O 1
ATOM 6892 N N . HIS B 1 342 ? -19.922 -4.57 -12.625 1 93.44 342 HIS B N 1
ATOM 6893 C CA . HIS B 1 342 ? -21.188 -4.559 -11.906 1 93.44 342 HIS B CA 1
ATOM 6894 C C . HIS B 1 342 ? -20.969 -4.629 -10.398 1 93.44 342 HIS B C 1
ATOM 6896 O O . HIS B 1 342 ? -20.656 -5.695 -9.859 1 93.44 342 HIS B O 1
ATOM 6902 N N . TYR B 1 343 ? -21.156 -3.527 -9.734 1 93.31 343 TYR B N 1
ATOM 6903 C CA . TYR B 1 343 ? -21.047 -3.482 -8.281 1 93.31 343 TYR B CA 1
ATOM 6904 C C . TYR B 1 343 ? -22.328 -3.975 -7.621 1 93.31 343 TYR B C 1
ATOM 6906 O O . TYR B 1 343 ? -23.406 -3.883 -8.203 1 93.31 343 TYR B O 1
ATOM 6914 N N . ILE B 1 344 ? -22.172 -4.465 -6.445 1 91.56 344 ILE B N 1
ATOM 6915 C CA . ILE B 1 344 ? -23.344 -4.91 -5.684 1 91.56 344 ILE B CA 1
ATOM 6916 C C . ILE B 1 344 ? -24 -3.719 -4.996 1 91.56 344 ILE B C 1
ATOM 6918 O O . ILE B 1 344 ? -23.312 -2.912 -4.355 1 91.56 344 ILE B O 1
ATOM 6922 N N . TYR B 1 345 ? -25.266 -3.65 -5.113 1 87.44 345 TYR B N 1
ATOM 6923 C CA . TYR B 1 345 ? -25.984 -2.547 -4.496 1 87.44 345 TYR B CA 1
ATOM 6924 C C . TYR B 1 345 ? -26.156 -2.775 -2.998 1 87.44 345 TYR B C 1
ATOM 6926 O O . TYR B 1 345 ? -26.688 -3.801 -2.576 1 87.44 345 TYR B O 1
ATOM 6934 N N . THR B 1 346 ? -25.719 -1.844 -2.154 1 86.12 346 THR B N 1
ATOM 6935 C CA . THR B 1 346 ? -25.734 -2.023 -0.707 1 86.12 346 THR B CA 1
ATOM 6936 C C . THR B 1 346 ? -26.797 -1.137 -0.065 1 86.12 346 THR B C 1
ATOM 6938 O O . THR B 1 346 ? -26.984 -1.175 1.151 1 86.12 346 THR B O 1
ATOM 6941 N N . TYR B 1 347 ? -27.531 -0.297 -0.715 1 80 347 TYR B N 1
ATOM 6942 C CA . TYR B 1 347 ? -28.609 0.568 -0.254 1 80 347 TYR B CA 1
ATOM 6943 C C . TYR B 1 347 ? -28.094 1.583 0.762 1 80 347 TYR B C 1
ATOM 6945 O O . TYR B 1 347 ? -28.781 1.892 1.739 1 80 347 TYR B O 1
ATOM 6953 N N . ASP B 1 348 ? -26.875 2.004 0.723 1 82.25 348 ASP B N 1
ATOM 6954 C CA . ASP B 1 348 ? -26.312 2.939 1.69 1 82.25 348 ASP B CA 1
ATOM 6955 C C . ASP B 1 348 ? -25.781 4.195 0.999 1 82.25 348 ASP B C 1
ATOM 6957 O O . ASP B 1 348 ? -24.984 4.934 1.566 1 82.25 348 ASP B O 1
ATOM 6961 N N . SER B 1 349 ? -26.156 4.375 -0.27 1 85.38 349 SER B N 1
ATOM 6962 C CA . SER B 1 349 ? -25.859 5.574 -1.048 1 85.38 349 SER B CA 1
ATOM 6963 C C . SER B 1 349 ? -24.359 5.691 -1.341 1 85.38 349 SER B C 1
ATOM 6965 O O . SER B 1 349 ? -23.844 6.797 -1.494 1 85.38 349 SER B O 1
ATOM 6967 N N . THR B 1 350 ? -23.719 4.578 -1.241 1 89.5 350 THR B N 1
ATOM 6968 C CA . THR B 1 350 ? -22.312 4.586 -1.617 1 89.5 350 THR B CA 1
ATOM 6969 C C . THR B 1 350 ? -22.141 4.18 -3.078 1 89.5 350 THR B C 1
ATOM 6971 O O . THR B 1 350 ? -23.031 3.553 -3.662 1 89.5 350 THR B O 1
ATOM 6974 N N . LYS B 1 351 ? -21.062 4.695 -3.631 1 91.44 351 LYS B N 1
ATOM 6975 C CA . LYS B 1 351 ? -20.797 4.402 -5.035 1 91.44 351 LYS B CA 1
ATOM 6976 C C . LYS B 1 351 ? -19.312 4.07 -5.25 1 91.44 351 LYS B C 1
ATOM 6978 O O . LYS B 1 351 ? -18.438 4.809 -4.801 1 91.44 351 LYS B O 1
ATOM 6983 N N . ASN B 1 352 ? -19.125 2.957 -5.883 1 95.06 352 ASN B N 1
ATOM 6984 C CA . ASN B 1 352 ? -17.781 2.598 -6.344 1 95.06 352 ASN B CA 1
ATOM 6985 C C . ASN B 1 352 ? -17.547 3.018 -7.793 1 95.06 352 ASN B C 1
ATOM 6987 O O . ASN B 1 352 ? -18.484 3.027 -8.594 1 95.06 352 ASN B O 1
ATOM 6991 N N . SER B 1 353 ? -16.359 3.434 -8.086 1 95.81 353 SER B N 1
ATOM 6992 C CA . SER B 1 353 ? -16.016 3.842 -9.445 1 95.81 353 SER B CA 1
ATOM 6993 C C . SER B 1 353 ? -14.5 3.779 -9.664 1 95.81 353 SER B C 1
ATOM 6995 O O . SER B 1 353 ? -13.734 3.697 -8.703 1 95.81 353 SER B O 1
ATOM 6997 N N . ILE B 1 354 ? -14.156 3.848 -10.922 1 96.44 354 ILE B N 1
ATOM 6998 C CA . ILE B 1 354 ? -12.75 3.881 -11.297 1 96.44 354 ILE B CA 1
ATOM 6999 C C . ILE B 1 354 ? -12.094 5.141 -10.734 1 96.44 354 ILE B C 1
ATOM 7001 O O . ILE B 1 354 ? -10.969 5.09 -10.227 1 96.44 354 ILE B O 1
ATOM 7005 N N . ALA B 1 355 ? -12.773 6.266 -10.789 1 96.56 355 ALA B N 1
ATOM 7006 C CA . ALA B 1 355 ? -12.242 7.523 -10.266 1 96.56 355 ALA B CA 1
ATOM 7007 C C . ALA B 1 355 ? -11.922 7.41 -8.781 1 96.56 355 ALA B C 1
ATOM 7009 O O . ALA B 1 355 ? -10.867 7.863 -8.328 1 96.56 355 ALA B O 1
ATOM 7010 N N . ASN B 1 356 ? -12.852 6.812 -8.008 1 97.06 356 ASN B N 1
ATOM 7011 C CA . ASN B 1 356 ? -12.609 6.586 -6.59 1 97.06 356 ASN B CA 1
ATOM 7012 C C . ASN B 1 356 ? -11.367 5.719 -6.367 1 97.06 356 ASN B C 1
ATOM 7014 O O . ASN B 1 356 ? -10.547 6.02 -5.504 1 97.06 356 ASN B O 1
ATOM 7018 N N . GLY B 1 357 ? -11.289 4.672 -7.199 1 97.69 357 GLY B N 1
ATOM 7019 C CA . GLY B 1 357 ? -10.141 3.783 -7.09 1 97.69 357 GLY B CA 1
ATOM 7020 C C . GLY B 1 357 ? -8.82 4.473 -7.395 1 97.69 357 GLY B C 1
ATOM 7021 O O . GLY B 1 357 ? -7.805 4.188 -6.758 1 97.69 357 GLY B O 1
ATOM 7022 N N . LEU B 1 358 ? -8.828 5.328 -8.391 1 97.88 358 LEU B N 1
ATOM 7023 C CA . LEU B 1 358 ? -7.625 6.07 -8.75 1 97.88 358 LEU B CA 1
ATOM 7024 C C . LEU B 1 358 ? -7.223 7.031 -7.637 1 97.88 358 LEU B C 1
ATOM 7026 O O . LEU B 1 358 ? -6.043 7.121 -7.289 1 97.88 358 LEU B O 1
ATOM 7030 N N . PHE B 1 359 ? -8.164 7.695 -7.027 1 97.94 359 PHE B N 1
ATOM 7031 C CA . PHE B 1 359 ? -7.863 8.594 -5.918 1 97.94 359 PHE B CA 1
ATOM 7032 C C . PHE B 1 359 ? -7.309 7.82 -4.73 1 97.94 359 PHE B C 1
ATOM 7034 O O . PHE B 1 359 ? -6.387 8.281 -4.055 1 97.94 359 PHE B O 1
ATOM 7041 N N . LYS B 1 360 ? -7.906 6.691 -4.484 1 98.06 360 LYS B N 1
ATOM 7042 C CA . LYS B 1 360 ? -7.41 5.855 -3.396 1 98.06 360 LYS B CA 1
ATOM 7043 C C . LYS B 1 360 ? -5.988 5.375 -3.678 1 98.06 360 LYS B C 1
ATOM 7045 O O . LYS B 1 360 ? -5.188 5.211 -2.756 1 98.06 360 LYS B O 1
ATOM 7050 N N . SER B 1 361 ? -5.668 5.168 -4.961 1 97.69 361 SER B N 1
ATOM 7051 C CA . SER B 1 361 ? -4.309 4.809 -5.344 1 97.69 361 SER B CA 1
ATOM 7052 C C . SER B 1 361 ? -3.332 5.945 -5.051 1 97.69 361 SER B C 1
ATOM 7054 O O . SER B 1 361 ? -2.227 5.707 -4.555 1 97.69 361 SER B O 1
ATOM 7056 N N . ILE B 1 362 ? -3.721 7.168 -5.398 1 98.44 362 ILE B N 1
ATOM 7057 C CA . ILE B 1 362 ? -2.902 8.344 -5.109 1 98.44 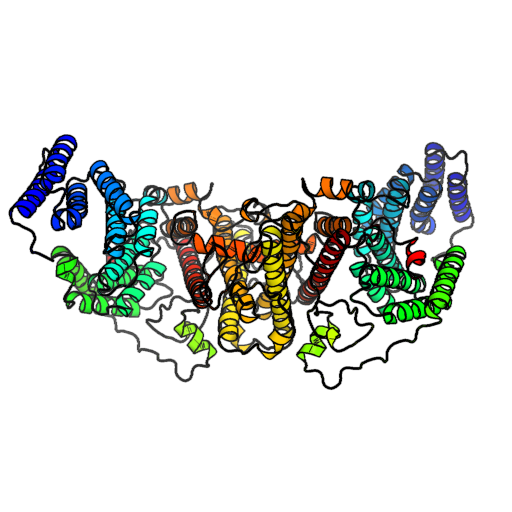362 ILE B CA 1
ATOM 7058 C C . ILE B 1 362 ? -2.666 8.445 -3.602 1 98.44 362 ILE B C 1
ATOM 7060 O O . ILE B 1 362 ? -1.536 8.656 -3.158 1 98.44 362 ILE B O 1
ATOM 7064 N N . TYR B 1 363 ? -3.787 8.219 -2.852 1 98.31 363 TYR B N 1
ATOM 7065 C CA . TYR B 1 363 ? -3.777 8.289 -1.396 1 98.31 363 TYR B CA 1
ATOM 7066 C C . TYR B 1 363 ? -2.695 7.391 -0.812 1 98.31 363 TYR B C 1
ATOM 7068 O O . TYR B 1 363 ? -1.859 7.844 -0.026 1 98.31 363 TYR B O 1
ATOM 7076 N N . THR B 1 364 ? -2.639 6.176 -1.221 1 96.94 364 THR B N 1
ATOM 7077 C CA . THR B 1 364 ? -1.706 5.199 -0.666 1 96.94 364 THR B CA 1
ATOM 7078 C C . THR B 1 364 ? -0.284 5.477 -1.146 1 96.94 364 THR B C 1
ATOM 7080 O O . THR B 1 364 ? 0.678 5.266 -0.405 1 96.94 364 THR B O 1
ATOM 7083 N N . LYS B 1 365 ? -0.122 5.906 -2.361 1 97.44 365 LYS B N 1
ATOM 7084 C CA . LYS B 1 365 ? 1.195 6.227 -2.906 1 97.44 365 LYS B CA 1
ATOM 7085 C C . LYS B 1 365 ? 1.864 7.344 -2.109 1 97.44 365 LYS B C 1
ATOM 7087 O O . LYS B 1 365 ? 3.084 7.34 -1.929 1 97.44 365 LYS B O 1
ATOM 7092 N N . LEU B 1 366 ? 1.092 8.312 -1.77 1 98.38 366 LEU B N 1
ATOM 7093 C CA . LEU B 1 366 ? 1.639 9.438 -1.029 1 98.38 366 LEU B CA 1
ATOM 7094 C C . LEU B 1 366 ? 2.068 9.016 0.372 1 98.38 366 LEU B C 1
ATOM 7096 O O . LEU B 1 366 ? 3.047 9.539 0.909 1 98.38 366 LEU B O 1
ATOM 7100 N N . PHE B 1 367 ? 1.387 8.047 0.964 1 97 367 PHE B N 1
ATOM 7101 C CA . PHE B 1 367 ? 1.828 7.488 2.236 1 97 367 PHE B CA 1
ATOM 7102 C C . PHE B 1 367 ? 3.137 6.727 2.068 1 97 367 PHE B C 1
ATOM 7104 O O . PHE B 1 367 ? 3.982 6.727 2.965 1 97 367 PHE B O 1
ATOM 7111 N N . ASN B 1 368 ? 3.27 6.047 0.938 1 96.44 368 ASN B N 1
ATOM 7112 C CA . ASN B 1 368 ? 4.52 5.344 0.676 1 96.44 368 ASN B CA 1
ATOM 7113 C C . ASN B 1 368 ? 5.711 6.297 0.682 1 96.44 368 ASN B C 1
ATOM 7115 O O . ASN B 1 368 ? 6.812 5.918 1.079 1 96.44 368 ASN B O 1
ATOM 7119 N N . ILE B 1 369 ? 5.496 7.492 0.184 1 98.19 369 ILE B N 1
ATOM 7120 C CA . ILE B 1 369 ? 6.547 8.5 0.163 1 98.19 369 ILE B CA 1
ATOM 7121 C C . ILE B 1 369 ? 7 8.812 1.589 1 98.19 369 ILE B C 1
ATOM 7123 O O . ILE B 1 369 ? 8.195 8.898 1.863 1 98.19 369 ILE B O 1
ATOM 7127 N N . LEU B 1 370 ? 6.035 8.938 2.496 1 98.06 370 LEU B N 1
ATOM 7128 C CA . LEU B 1 370 ? 6.363 9.211 3.893 1 98.06 370 LEU B CA 1
ATOM 7129 C C . LEU B 1 370 ? 7.199 8.078 4.484 1 98.06 370 LEU B C 1
ATOM 7131 O O . LEU B 1 370 ? 8.164 8.336 5.207 1 98.06 370 LEU B O 1
ATOM 7135 N N . ASP B 1 371 ? 6.855 6.859 4.172 1 95.19 371 ASP B N 1
ATOM 7136 C CA . ASP B 1 371 ? 7.641 5.711 4.621 1 95.19 371 ASP B CA 1
ATOM 7137 C C . ASP B 1 371 ? 9.086 5.809 4.129 1 95.19 371 ASP B C 1
ATOM 7139 O O . ASP B 1 371 ? 10.023 5.516 4.871 1 95.19 371 ASP B O 1
ATOM 7143 N N . LYS B 1 372 ? 9.234 6.188 2.914 1 96.69 372 LYS B N 1
ATOM 7144 C CA . LYS B 1 372 ? 10.562 6.238 2.311 1 96.69 372 LYS B CA 1
ATOM 7145 C C . LYS B 1 372 ? 11.383 7.391 2.881 1 96.69 372 LYS B C 1
ATOM 7147 O O . LYS B 1 372 ? 12.609 7.305 2.965 1 96.69 372 LYS B O 1
ATOM 7152 N N . VAL B 1 373 ? 10.68 8.492 3.264 1 97.31 373 VAL B N 1
ATOM 7153 C CA . VAL B 1 373 ? 11.367 9.562 3.984 1 97.31 373 VAL B CA 1
ATOM 7154 C C . VAL B 1 373 ? 11.953 9.016 5.285 1 97.31 373 VAL B C 1
ATOM 7156 O O . VAL B 1 373 ? 13.117 9.273 5.605 1 97.31 373 VAL B O 1
ATOM 7159 N N . ALA B 1 374 ? 11.18 8.234 6.023 1 95.88 374 ALA B N 1
ATOM 7160 C CA . ALA B 1 374 ? 11.672 7.617 7.25 1 95.88 374 ALA B CA 1
ATOM 7161 C C . ALA B 1 374 ? 12.844 6.684 6.957 1 95.88 374 ALA B C 1
ATOM 7163 O O . ALA B 1 374 ? 13.82 6.641 7.715 1 95.88 374 ALA B O 1
ATOM 7164 N N . ALA B 1 375 ? 12.773 5.965 5.848 1 94.56 375 ALA B N 1
ATOM 7165 C CA . ALA B 1 375 ? 13.844 5.043 5.465 1 94.56 375 ALA B CA 1
ATOM 7166 C C . ALA B 1 375 ? 15.148 5.793 5.215 1 94.56 375 ALA B C 1
ATOM 7168 O O . ALA B 1 375 ? 16.219 5.355 5.652 1 94.56 375 ALA B O 1
ATOM 7169 N N . ILE B 1 376 ? 15.055 6.906 4.508 1 96.06 376 ILE B N 1
ATOM 7170 C CA . ILE B 1 376 ? 16.25 7.695 4.219 1 96.06 376 ILE B CA 1
ATOM 7171 C C . ILE B 1 376 ? 16.859 8.203 5.523 1 96.06 376 ILE B C 1
ATOM 7173 O O . ILE B 1 376 ? 18.078 8.164 5.699 1 96.06 376 ILE B O 1
ATOM 7177 N N . VAL B 1 377 ? 16.031 8.656 6.445 1 94.06 377 VAL B N 1
ATOM 7178 C CA . VAL B 1 377 ? 16.516 9.148 7.73 1 94.06 377 VAL B CA 1
ATOM 7179 C C . VAL B 1 377 ? 17.266 8.031 8.453 1 94.06 377 VAL B C 1
ATOM 7181 O O . VAL B 1 377 ? 18.344 8.258 9.016 1 94.06 377 VAL B O 1
ATOM 7184 N N . TYR B 1 378 ? 16.797 6.84 8.383 1 91.19 378 TYR B N 1
ATOM 7185 C CA . TYR B 1 378 ? 17.391 5.703 9.078 1 91.19 378 TYR B CA 1
ATOM 7186 C C . TYR B 1 378 ? 18.719 5.305 8.445 1 91.19 378 TYR B C 1
ATOM 7188 O O . TYR B 1 378 ? 19.672 4.961 9.141 1 91.19 378 TYR B O 1
ATOM 7196 N N . ILE B 1 379 ? 18.734 5.359 7.184 1 92.31 379 ILE B N 1
ATOM 7197 C CA . ILE B 1 379 ? 19.953 4.949 6.484 1 92.31 379 ILE B CA 1
ATOM 7198 C C . ILE B 1 379 ? 21 6.047 6.598 1 92.31 379 ILE B C 1
ATOM 7200 O O . ILE B 1 379 ? 22.156 5.777 6.934 1 92.31 379 ILE B O 1
ATOM 7204 N N . TYR B 1 380 ? 20.609 7.266 6.371 1 92.25 380 TYR B N 1
ATOM 7205 C CA . TYR B 1 380 ? 21.562 8.359 6.25 1 92.25 380 TYR B CA 1
ATOM 7206 C C . TYR B 1 380 ? 22.062 8.797 7.625 1 92.25 380 TYR B C 1
ATOM 7208 O O . TYR B 1 380 ? 23.25 9.039 7.809 1 92.25 380 TYR B O 1
ATOM 7216 N N . PHE B 1 381 ? 21.203 8.93 8.586 1 90.69 381 PHE B N 1
ATOM 7217 C CA . PHE B 1 381 ? 21.562 9.516 9.867 1 90.69 381 PHE B CA 1
ATOM 7218 C C . PHE B 1 381 ? 21.906 8.422 10.883 1 90.69 381 PHE B C 1
ATOM 7220 O O . PHE B 1 381 ? 22.734 8.633 11.766 1 90.69 381 PHE B O 1
ATOM 7227 N N . LEU B 1 382 ? 21.266 7.227 10.742 1 89.62 382 LEU B N 1
ATOM 7228 C CA . LEU B 1 382 ? 21.484 6.176 11.734 1 89.62 382 LEU B CA 1
ATOM 7229 C C . LEU B 1 382 ? 22.375 5.07 11.164 1 89.62 382 LEU B C 1
ATOM 7231 O O . LEU B 1 382 ? 22.766 4.156 11.891 1 89.62 382 LEU B O 1
ATOM 7235 N N . LYS B 1 383 ? 22.625 5.051 9.883 1 88.94 383 LYS B N 1
ATOM 7236 C CA . LYS B 1 383 ? 23.578 4.172 9.203 1 88.94 383 LYS B CA 1
ATOM 7237 C C . LYS B 1 383 ? 23.078 2.73 9.195 1 88.94 383 LYS B C 1
ATOM 7239 O O . LYS B 1 383 ? 23.875 1.796 9.32 1 88.94 383 LYS B O 1
ATOM 7244 N N . TYR B 1 384 ? 21.766 2.621 9.109 1 87.81 384 TYR B N 1
ATOM 7245 C CA . TYR B 1 384 ? 21.172 1.303 8.922 1 87.81 384 TYR B CA 1
ATOM 7246 C C . TYR B 1 384 ? 21.125 0.936 7.441 1 87.81 384 TYR B C 1
ATOM 7248 O O . TYR B 1 384 ? 21.328 1.792 6.574 1 87.81 384 TYR B O 1
ATOM 7256 N N . GLU B 1 385 ? 20.875 -0.393 7.238 1 84.75 385 GLU B N 1
ATOM 7257 C CA . GLU B 1 385 ? 20.656 -0.883 5.879 1 84.75 385 GLU B CA 1
ATOM 7258 C C . GLU B 1 385 ? 19.219 -1.38 5.703 1 84.75 385 GLU B C 1
ATOM 7260 O O . GLU B 1 385 ? 18.547 -1.73 6.676 1 84.75 385 GLU B O 1
ATOM 7265 N N . PRO B 1 386 ? 18.672 -1.296 4.457 1 80.06 386 PRO B N 1
ATOM 7266 C CA . PRO B 1 386 ? 17.297 -1.725 4.215 1 80.06 386 PRO B CA 1
ATOM 7267 C C . PRO B 1 386 ? 17 -3.115 4.777 1 80.06 386 PRO B C 1
ATOM 7269 O O . PRO B 1 386 ? 15.906 -3.359 5.289 1 80.06 386 PRO B O 1
ATOM 7272 N N . GLY B 1 387 ? 17.844 -4.027 4.734 1 75.31 387 GLY B N 1
ATOM 7273 C CA . GLY B 1 387 ? 17.656 -5.379 5.242 1 75.31 387 GLY B CA 1
ATOM 7274 C C . GLY B 1 387 ? 17.578 -5.441 6.754 1 75.31 387 GLY B C 1
ATOM 7275 O O . GLY B 1 387 ? 17.109 -6.438 7.316 1 75.31 387 GLY B O 1
ATOM 7276 N N . ASP B 1 388 ? 17.828 -4.379 7.461 1 77.81 388 ASP B N 1
ATOM 7277 C CA . ASP B 1 388 ? 17.859 -4.344 8.922 1 77.81 388 ASP B CA 1
ATOM 7278 C C . ASP B 1 388 ? 16.453 -4.113 9.492 1 77.81 388 ASP B C 1
ATOM 7280 O O . ASP B 1 388 ? 16.219 -4.34 10.68 1 77.81 388 ASP B O 1
ATOM 7284 N N . PHE B 1 389 ? 15.625 -3.764 8.648 1 74.88 389 PHE B N 1
ATOM 7285 C CA . PHE B 1 389 ? 14.336 -3.316 9.172 1 74.88 389 PHE B CA 1
ATOM 7286 C C . PHE B 1 389 ? 13.297 -4.422 9.062 1 74.88 389 PHE B C 1
ATOM 7288 O O . PHE B 1 389 ? 13.359 -5.262 8.164 1 74.88 389 PHE B O 1
ATOM 7295 N N . PRO B 1 390 ? 12.414 -4.328 10.078 1 71.5 390 PRO B N 1
ATOM 7296 C CA . PRO B 1 390 ? 11.328 -5.309 10.008 1 71.5 390 PRO B CA 1
ATOM 7297 C C . PRO B 1 390 ? 10.406 -5.086 8.805 1 71.5 390 PRO B C 1
ATOM 7299 O O . PRO B 1 390 ? 10.461 -4.027 8.172 1 71.5 390 PRO B O 1
ATOM 7302 N N . SER B 1 391 ? 9.633 -6.031 8.586 1 66.44 391 SER B N 1
ATOM 7303 C CA . SER B 1 391 ? 8.703 -6.008 7.469 1 66.44 391 SER B CA 1
ATOM 7304 C C . SER B 1 391 ? 7.617 -4.953 7.672 1 66.44 391 SER B C 1
ATOM 7306 O O . SER B 1 391 ? 6.988 -4.508 6.711 1 66.44 391 SER B O 1
ATOM 7308 N N . THR B 1 392 ? 7.48 -4.488 8.852 1 74.25 392 THR B N 1
ATOM 7309 C CA . THR B 1 392 ? 6.434 -3.514 9.148 1 74.25 392 THR B CA 1
ATOM 7310 C C . THR B 1 392 ? 7.027 -2.119 9.328 1 74.25 392 THR B C 1
ATOM 7312 O O . THR B 1 392 ? 6.676 -1.404 10.266 1 74.25 392 THR B O 1
ATOM 7315 N N . PHE B 1 393 ? 7.719 -1.669 8.438 1 79.38 393 PHE B N 1
ATOM 7316 C CA . PHE B 1 393 ? 8.352 -0.357 8.508 1 79.38 393 PHE B CA 1
ATOM 7317 C C . PHE B 1 393 ? 7.414 0.724 7.98 1 79.38 393 PHE B C 1
ATOM 7319 O O . PHE B 1 393 ? 6.719 0.516 6.984 1 79.38 393 PHE B O 1
ATOM 7326 N N . GLY B 1 394 ? 7.324 1.848 8.727 1 89.12 394 GLY B N 1
ATOM 7327 C CA . GLY B 1 394 ? 6.516 2.977 8.297 1 89.12 394 GLY B CA 1
ATOM 7328 C C . GLY B 1 394 ? 7.02 4.305 8.828 1 89.12 394 GLY B C 1
ATOM 7329 O O . GLY B 1 394 ? 8.07 4.367 9.461 1 89.12 394 GLY B O 1
ATOM 7330 N N . PHE B 1 395 ? 6.297 5.312 8.516 1 94.75 395 PHE B N 1
ATOM 7331 C CA . PHE B 1 395 ? 6.668 6.68 8.867 1 94.75 395 PHE B CA 1
ATOM 7332 C C . PHE B 1 395 ? 6.781 6.844 10.375 1 94.75 395 PHE B C 1
ATOM 7334 O O . PHE B 1 395 ? 7.562 7.664 10.859 1 94.75 395 PHE B O 1
ATOM 7341 N N . ASP B 1 396 ? 6.062 6.02 11.148 1 92.75 396 ASP B N 1
ATOM 7342 C CA . ASP B 1 396 ? 5.988 6.113 12.602 1 92.75 396 ASP B CA 1
ATOM 7343 C C . ASP B 1 396 ? 7.305 5.684 13.25 1 92.75 396 ASP B C 1
ATOM 7345 O O . ASP B 1 396 ? 7.508 5.887 14.445 1 92.75 396 ASP B O 1
ATOM 7349 N N . TRP B 1 397 ? 8.203 5.176 12.469 1 91.25 397 TRP B N 1
ATOM 7350 C CA . TRP B 1 397 ? 9.508 4.816 13.008 1 91.25 397 TRP B CA 1
ATOM 7351 C C . TRP B 1 397 ? 10.281 6.062 13.438 1 91.25 397 TRP B C 1
ATOM 7353 O O . TRP B 1 397 ? 11.25 5.969 14.203 1 91.25 397 TRP B O 1
ATOM 7363 N N . LEU B 1 398 ? 9.891 7.223 12.969 1 94.81 398 LEU B N 1
ATOM 7364 C CA . LEU B 1 398 ? 10.508 8.484 13.375 1 94.81 398 LEU B CA 1
ATOM 7365 C C . LEU B 1 398 ? 10.141 8.836 14.812 1 94.81 398 LEU B C 1
ATOM 7367 O O . LEU B 1 398 ? 10.633 9.82 15.359 1 94.81 398 LEU B O 1
ATOM 7371 N N . LEU B 1 399 ? 9.273 8.016 15.445 1 94.69 399 LEU B N 1
ATOM 7372 C CA . LEU B 1 399 ? 8.867 8.227 16.828 1 94.69 399 LEU B CA 1
ATOM 7373 C C . LEU B 1 399 ? 9.516 7.203 17.75 1 94.69 399 LEU B C 1
ATOM 7375 O O . LEU B 1 399 ? 9.305 7.23 18.969 1 94.69 399 LEU B O 1
ATOM 7379 N N . LYS B 1 400 ? 10.305 6.316 17.141 1 89.62 400 LYS B N 1
ATOM 7380 C CA . LYS B 1 400 ? 10.812 5.176 17.906 1 89.62 400 LYS B CA 1
ATOM 7381 C C . LYS B 1 400 ? 12.312 5.312 18.172 1 89.62 400 LYS B C 1
ATOM 7383 O O . LYS B 1 400 ? 12.961 6.203 17.625 1 89.62 400 LYS B O 1
ATOM 7388 N N . GLU B 1 401 ? 12.805 4.391 19.078 1 86.5 401 GLU B N 1
ATOM 7389 C CA . GLU B 1 401 ? 14.25 4.223 19.25 1 86.5 401 GLU B CA 1
ATOM 7390 C C . GLU B 1 401 ? 14.859 3.494 18.047 1 86.5 401 GLU B C 1
ATOM 7392 O O . GLU B 1 401 ? 14.258 2.574 17.5 1 86.5 401 GLU B O 1
ATOM 7397 N N . PRO B 1 402 ? 15.891 3.984 17.672 1 83.75 402 PRO B N 1
ATOM 7398 C CA . PRO B 1 402 ? 16.891 4.879 18.266 1 83.75 402 PRO B CA 1
ATOM 7399 C C . PRO B 1 402 ? 16.797 6.301 17.719 1 83.75 402 PRO B C 1
ATOM 7401 O O . PRO B 1 402 ? 17.656 7.137 18.031 1 83.75 402 PRO B O 1
ATOM 7404 N N . PHE B 1 403 ? 15.828 6.676 16.984 1 85.25 403 PHE B N 1
ATOM 7405 C CA . PHE B 1 403 ? 15.773 7.961 16.297 1 85.25 403 PHE B CA 1
ATOM 7406 C C . PHE B 1 403 ? 15.602 9.102 17.297 1 85.25 403 PHE B C 1
ATOM 7408 O O . PHE B 1 403 ? 16.328 10.086 17.25 1 85.25 403 PHE B O 1
ATOM 7415 N N . THR B 1 404 ? 14.734 8.953 18.234 1 87.88 404 THR B N 1
ATOM 7416 C CA . THR B 1 404 ? 14.375 10.047 19.141 1 87.88 404 THR B CA 1
ATOM 7417 C C . THR B 1 404 ? 15.586 10.469 19.969 1 87.88 404 THR B C 1
ATOM 7419 O O . THR B 1 404 ? 15.859 11.664 20.094 1 87.88 404 THR B O 1
ATOM 7422 N N . PRO B 1 405 ? 16.375 9.484 20.453 1 86.75 405 PRO B N 1
ATOM 7423 C CA . PRO B 1 405 ? 17.578 9.914 21.172 1 86.75 405 PRO B CA 1
ATOM 7424 C C . PRO B 1 405 ? 18.578 10.648 20.281 1 86.75 405 PRO B C 1
ATOM 7426 O O . PRO B 1 405 ? 19.25 11.57 20.734 1 86.75 405 PRO B O 1
ATOM 7429 N N . LYS B 1 406 ? 18.641 10.258 19.094 1 85.06 406 LYS B N 1
ATOM 7430 C CA . LYS B 1 406 ? 19.562 10.891 18.172 1 85.06 406 LYS B CA 1
ATOM 7431 C C . LYS B 1 406 ? 19.188 12.352 17.922 1 85.06 406 LYS B C 1
ATOM 7433 O O . LYS B 1 406 ? 20.062 13.227 17.891 1 85.06 406 LYS B O 1
ATOM 7438 N N . ILE B 1 407 ? 17.969 12.656 17.781 1 85.5 407 ILE B N 1
ATOM 7439 C CA . ILE B 1 407 ? 17.5 14.016 17.562 1 85.5 407 ILE B CA 1
ATOM 7440 C C . ILE B 1 407 ? 17.781 14.867 18.797 1 85.5 407 ILE B C 1
ATOM 7442 O O . ILE B 1 407 ? 18.172 16.031 18.672 1 85.5 407 ILE B O 1
ATOM 7446 N N . LYS B 1 408 ? 17.531 14.258 19.906 1 85.38 408 LYS B N 1
ATOM 7447 C CA . LYS B 1 408 ? 17.766 14.977 21.141 1 85.38 408 LYS B CA 1
ATOM 7448 C C . LYS B 1 408 ? 19.234 15.375 21.281 1 85.38 408 LYS B C 1
ATOM 7450 O O . LYS B 1 408 ? 19.547 16.5 21.703 1 85.38 408 LYS B O 1
ATOM 7455 N N . SER B 1 409 ? 20.062 14.5 20.875 1 85.94 409 SER B N 1
ATOM 7456 C CA . SER B 1 409 ? 21.5 14.734 21.016 1 85.94 409 SER B CA 1
ATOM 7457 C C . SER B 1 409 ? 22 15.734 19.984 1 85.94 409 SER B C 1
ATOM 7459 O O . SER B 1 409 ? 22.844 16.578 20.281 1 85.94 409 SER B O 1
ATOM 7461 N N . GLU B 1 410 ? 21.484 15.758 18.812 1 83.44 410 GLU B N 1
ATOM 7462 C CA . GLU B 1 410 ? 21.969 16.594 17.703 1 83.44 410 GLU B CA 1
ATOM 7463 C C . GLU B 1 410 ? 21.328 17.969 17.734 1 83.44 410 GLU B C 1
ATOM 7465 O O . GLU B 1 410 ? 21.797 18.906 17.094 1 83.44 410 GLU B O 1
ATOM 7470 N N . GLN B 1 411 ? 20.266 18.125 18.531 1 86.44 411 GLN B N 1
ATOM 7471 C CA . GLN B 1 411 ? 19.531 19.375 18.594 1 86.44 411 GLN B CA 1
ATOM 7472 C C . GLN B 1 411 ? 19.188 19.906 17.203 1 86.44 411 GLN B C 1
ATOM 7474 O O . GLN B 1 411 ? 19.438 21.078 16.906 1 86.44 411 GLN B O 1
ATOM 7479 N N . ASN B 1 412 ? 18.781 19 16.312 1 87.56 412 ASN B N 1
ATOM 7480 C CA . ASN B 1 412 ? 18.469 19.328 14.93 1 87.56 412 ASN B CA 1
ATOM 7481 C C . ASN B 1 412 ? 16.984 19.594 14.742 1 87.56 412 ASN B C 1
ATOM 7483 O O . ASN B 1 412 ? 16.172 18.656 14.75 1 87.56 412 ASN B O 1
ATOM 7487 N N . TYR B 1 413 ? 16.609 20.844 14.367 1 88.38 413 TYR B N 1
ATOM 7488 C CA . TYR B 1 413 ? 15.219 21.266 14.273 1 88.38 413 TYR B CA 1
ATOM 7489 C C . TYR B 1 413 ? 14.547 20.656 13.055 1 88.38 413 TYR B C 1
ATOM 7491 O O . TYR B 1 413 ? 13.328 20.469 13.031 1 88.38 413 TYR B O 1
ATOM 7499 N N . GLN B 1 414 ? 15.352 20.375 12.062 1 90.06 414 GLN B N 1
ATOM 7500 C CA . GLN B 1 414 ? 14.758 19.797 10.859 1 90.06 414 GLN B CA 1
ATOM 7501 C C . GLN B 1 414 ? 14.391 18.328 11.086 1 90.06 414 GLN B C 1
ATOM 7503 O O . GLN B 1 414 ? 13.391 17.844 10.555 1 90.06 414 GLN B O 1
ATOM 7508 N N . LEU B 1 415 ? 15.227 17.625 11.852 1 93.56 415 LEU B N 1
ATOM 7509 C CA . LEU B 1 415 ? 14.859 16.266 12.25 1 93.56 415 LEU B CA 1
ATOM 7510 C C . LEU B 1 415 ? 13.688 16.297 13.219 1 93.56 415 LEU B C 1
ATOM 7512 O O . LEU B 1 415 ? 12.836 15.391 13.203 1 93.56 415 LEU B O 1
ATOM 7516 N N . LEU B 1 416 ? 13.664 17.344 14.055 1 95.06 416 LEU B N 1
ATOM 7517 C CA . LEU B 1 416 ? 12.531 17.516 14.953 1 95.06 416 LEU B CA 1
ATOM 7518 C C . LEU B 1 416 ? 11.242 17.719 14.156 1 95.06 416 LEU B C 1
ATOM 7520 O O . LEU B 1 416 ? 10.18 17.219 14.555 1 95.06 416 LEU B O 1
ATOM 7524 N N . ALA B 1 417 ? 11.328 18.484 13.07 1 96.06 417 ALA B N 1
ATOM 7525 C CA . ALA B 1 417 ? 10.164 18.719 12.211 1 96.06 417 ALA B CA 1
ATOM 7526 C C . ALA B 1 417 ? 9.578 17.391 11.719 1 96.06 417 ALA B C 1
ATOM 7528 O O . ALA B 1 417 ? 8.359 17.203 11.727 1 96.06 417 ALA B O 1
ATOM 7529 N N . LEU B 1 418 ? 10.453 16.484 11.281 1 96.62 418 LEU B N 1
ATOM 7530 C CA . LEU B 1 418 ? 10.008 15.195 10.789 1 96.62 418 LEU B CA 1
ATOM 7531 C C . LEU B 1 418 ? 9.391 14.367 11.906 1 96.62 418 LEU B C 1
ATOM 7533 O O . LEU B 1 418 ? 8.375 13.695 11.703 1 96.62 418 LEU B O 1
ATOM 7537 N N . ASN B 1 419 ? 10.023 14.398 13.039 1 96.69 419 ASN B N 1
ATOM 7538 C CA . ASN B 1 419 ? 9.469 13.711 14.203 1 96.69 419 ASN B CA 1
ATOM 7539 C C . ASN B 1 419 ? 8.086 14.242 14.562 1 96.69 419 ASN B C 1
ATOM 7541 O O . ASN B 1 419 ? 7.16 13.461 14.797 1 96.69 419 ASN B O 1
ATOM 7545 N N . SER B 1 420 ? 7.988 15.57 14.617 1 96.75 420 SER B N 1
ATOM 7546 C CA . SER B 1 420 ? 6.723 16.219 14.945 1 96.75 420 SER B CA 1
ATOM 7547 C C . SER B 1 420 ? 5.648 15.875 13.906 1 96.75 420 SER B C 1
ATOM 7549 O O . SER B 1 420 ? 4.484 15.688 14.258 1 96.75 420 SER B O 1
ATOM 7551 N N . LEU B 1 421 ? 6 15.844 12.68 1 97.81 421 LEU B N 1
ATOM 7552 C CA . LEU B 1 421 ? 5.062 15.477 11.625 1 97.81 421 LEU B CA 1
ATOM 7553 C C . LEU B 1 421 ? 4.57 14.047 11.812 1 97.81 421 LEU B C 1
ATOM 7555 O O . LEU B 1 421 ? 3.377 13.773 11.656 1 97.81 421 LEU B O 1
ATOM 7559 N N . ALA B 1 422 ? 5.488 13.125 12.086 1 97.25 422 ALA B N 1
ATOM 7560 C CA . ALA B 1 422 ? 5.105 11.742 12.352 1 97.25 422 ALA B CA 1
ATOM 7561 C C . ALA B 1 422 ? 4.133 11.656 13.523 1 97.25 422 ALA B C 1
ATOM 7563 O O . ALA B 1 422 ? 3.209 10.836 13.516 1 97.25 422 ALA B O 1
ATOM 7564 N N . MET B 1 423 ? 4.297 12.5 14.516 1 96.31 423 MET B N 1
ATOM 7565 C CA . MET B 1 423 ? 3.438 12.531 15.695 1 96.31 423 MET B CA 1
ATOM 7566 C C . MET B 1 423 ? 2.006 12.891 15.312 1 96.31 423 MET B C 1
ATOM 7568 O O . MET B 1 423 ? 1.055 12.375 15.906 1 96.31 423 MET B O 1
ATOM 7572 N N . ASP B 1 424 ? 1.846 13.711 14.367 1 97.19 424 ASP B N 1
ATOM 7573 C CA . ASP B 1 424 ? 0.527 14.188 13.953 1 97.19 424 ASP B CA 1
ATOM 7574 C C . ASP B 1 424 ? -0.342 13.039 13.453 1 97.19 424 ASP B C 1
ATOM 7576 O O . ASP B 1 424 ? -1.568 13.156 13.406 1 97.19 424 ASP B O 1
ATOM 7580 N N . PHE B 1 425 ? 0.241 11.922 13.07 1 97 425 PHE B N 1
ATOM 7581 C CA . PHE B 1 425 ? -0.521 10.805 12.531 1 97 425 PHE B CA 1
ATOM 7582 C C . PHE B 1 425 ? -0.951 9.852 13.641 1 97 425 PHE B C 1
ATOM 7584 O O . PHE B 1 425 ? -1.689 8.898 13.391 1 97 425 PHE B O 1
ATOM 7591 N N . GLN B 1 426 ? -0.524 10.055 14.836 1 95.38 426 GLN B N 1
ATOM 7592 C CA . GLN B 1 426 ? -0.862 9.18 15.953 1 95.38 426 GLN B CA 1
ATOM 7593 C C . GLN B 1 426 ? -2.281 9.445 16.453 1 95.38 426 GLN B C 1
ATOM 7595 O O . GLN B 1 426 ? -2.895 10.453 16.078 1 95.38 426 GLN B O 1
ATOM 7600 N N . THR B 1 427 ? -2.799 8.562 17.234 1 93.44 427 THR B N 1
ATOM 7601 C CA . THR B 1 427 ? -4.152 8.664 17.766 1 93.44 427 THR B CA 1
ATOM 7602 C C . THR B 1 427 ? -4.332 9.961 18.547 1 93.44 427 THR B C 1
ATOM 7604 O O . THR B 1 427 ? -3.514 10.305 19.391 1 93.44 427 THR B O 1
ATOM 7607 N N . GLY B 1 428 ? -5.375 10.719 18.172 1 91.94 428 GLY B N 1
ATOM 7608 C CA . GLY B 1 428 ? -5.699 11.938 18.906 1 91.94 428 GLY B CA 1
ATOM 7609 C C . GLY B 1 428 ? -5.145 13.188 18.25 1 91.94 428 GLY B C 1
ATOM 7610 O O . GLY B 1 428 ? -5.445 14.305 18.672 1 91.94 428 GLY B O 1
ATOM 7611 N N . PHE B 1 429 ? -4.406 13.031 17.203 1 95.38 429 PHE B N 1
ATOM 7612 C CA . PHE B 1 429 ? -3.775 14.203 16.609 1 95.38 429 PHE B CA 1
ATOM 7613 C C . PHE B 1 429 ? -4.328 14.461 15.219 1 95.38 429 PHE B C 1
ATOM 7615 O O . PHE B 1 429 ? -5.234 13.758 14.758 1 95.38 429 PHE B O 1
ATOM 7622 N N . ILE B 1 430 ? -3.9 15.453 14.625 1 95.69 430 ILE B N 1
ATOM 7623 C CA . ILE B 1 430 ? -4.602 16.141 13.539 1 95.69 430 ILE B CA 1
ATOM 7624 C C . ILE B 1 430 ? -4.676 15.219 12.32 1 95.69 430 ILE B C 1
ATOM 7626 O O . ILE B 1 430 ? -5.652 15.266 11.562 1 95.69 430 ILE B O 1
ATOM 7630 N N . TYR B 1 431 ? -3.656 14.375 12.016 1 97.06 431 TYR B N 1
ATOM 7631 C CA . TYR B 1 431 ? -3.613 13.594 10.781 1 97.06 431 TYR B CA 1
ATOM 7632 C C . TYR B 1 431 ? -3.934 12.125 11.055 1 97.06 431 TYR B C 1
ATOM 7634 O O . TYR B 1 431 ? -3.729 11.273 10.188 1 97.06 431 TYR B O 1
ATOM 7642 N N . HIS B 1 432 ? -4.41 11.781 12.203 1 95.94 432 HIS B N 1
ATOM 7643 C CA . HIS B 1 432 ? -4.73 10.398 12.547 1 95.94 432 HIS B CA 1
ATOM 7644 C C . HIS B 1 432 ? -5.766 9.82 11.594 1 95.94 432 HIS B C 1
ATOM 7646 O O . HIS B 1 432 ? -5.656 8.656 11.188 1 95.94 432 HIS B O 1
ATOM 7652 N N . HIS B 1 433 ? -6.766 10.57 11.25 1 95.12 433 HIS B N 1
ATOM 7653 C CA . HIS B 1 433 ? -7.82 10.086 10.367 1 95.12 433 HIS B CA 1
ATOM 7654 C C . HIS B 1 433 ? -7.262 9.688 9 1 95.12 433 HIS B C 1
ATOM 7656 O O . HIS B 1 433 ? -7.758 8.758 8.367 1 95.12 433 HIS B O 1
ATOM 7662 N N . LEU B 1 434 ? -6.238 10.406 8.539 1 97.12 434 LEU B N 1
ATOM 7663 C CA . LEU B 1 434 ? -5.613 10.055 7.27 1 97.12 434 LEU B CA 1
ATOM 7664 C C . LEU B 1 434 ? -4.996 8.664 7.336 1 97.12 434 LEU B C 1
ATOM 7666 O O . LEU B 1 434 ? -5.102 7.883 6.387 1 97.12 434 LEU B O 1
ATOM 7670 N N . ARG B 1 435 ? -4.348 8.391 8.422 1 95.44 435 ARG B N 1
ATOM 7671 C CA . ARG B 1 435 ? -3.727 7.082 8.609 1 95.44 435 ARG B CA 1
ATOM 7672 C C . ARG B 1 435 ? -4.777 5.98 8.672 1 95.44 435 ARG B C 1
ATOM 7674 O O . ARG B 1 435 ? -4.602 4.91 8.086 1 95.44 435 ARG B O 1
ATOM 7681 N N . VAL B 1 436 ? -5.844 6.215 9.367 1 93.5 436 VAL B N 1
ATOM 7682 C CA . VAL B 1 436 ? -6.926 5.242 9.492 1 93.5 436 VAL B CA 1
ATOM 7683 C C . VAL B 1 436 ? -7.52 4.953 8.117 1 93.5 436 VAL B C 1
ATOM 7685 O O . VAL B 1 436 ? -7.727 3.791 7.758 1 93.5 436 VAL B O 1
ATOM 7688 N N . ARG B 1 437 ? -7.793 5.98 7.398 1 95.75 437 ARG B N 1
ATOM 7689 C CA . ARG B 1 437 ? -8.367 5.816 6.066 1 95.75 437 ARG B CA 1
ATOM 7690 C C . ARG B 1 437 ? -7.406 5.074 5.141 1 95.75 437 ARG B C 1
ATOM 7692 O O . ARG B 1 437 ? -7.832 4.25 4.328 1 95.75 437 ARG B O 1
ATOM 7699 N N . ARG B 1 438 ? -6.105 5.395 5.215 1 95.25 438 ARG B N 1
ATOM 7700 C CA . ARG B 1 438 ? -5.113 4.656 4.441 1 95.25 438 ARG B CA 1
ATOM 7701 C C . ARG B 1 438 ? -5.176 3.164 4.75 1 95.25 438 ARG B C 1
ATOM 7703 O O . ARG B 1 438 ? -5.113 2.334 3.838 1 95.25 438 ARG B O 1
ATOM 7710 N N . ASN B 1 439 ? -5.266 2.832 5.984 1 91.75 439 ASN B N 1
ATOM 7711 C CA . ASN B 1 439 ? -5.375 1.435 6.391 1 91.75 439 ASN B CA 1
ATOM 7712 C C . ASN B 1 439 ? -6.645 0.789 5.844 1 91.75 439 ASN B C 1
ATOM 7714 O O . ASN B 1 439 ? -6.625 -0.369 5.422 1 91.75 439 ASN B O 1
ATOM 7718 N N . ASN B 1 440 ? -7.758 1.508 5.918 1 92.69 440 ASN B N 1
ATOM 7719 C CA . ASN B 1 440 ? -9.008 1.009 5.367 1 92.69 440 ASN B CA 1
ATOM 7720 C C . ASN B 1 440 ? -8.898 0.737 3.867 1 92.69 440 ASN B C 1
ATOM 7722 O O . ASN B 1 440 ? -9.391 -0.279 3.377 1 92.69 440 ASN B O 1
ATOM 7726 N N . ILE B 1 441 ? -8.242 1.613 3.156 1 94.56 441 ILE B N 1
ATOM 7727 C CA . ILE B 1 441 ? -8.07 1.472 1.713 1 94.56 441 ILE B CA 1
ATOM 7728 C C . ILE B 1 441 ? -7.262 0.214 1.409 1 94.56 441 ILE B C 1
ATOM 7730 O O . ILE B 1 441 ? -7.594 -0.539 0.491 1 94.56 441 ILE B O 1
ATOM 7734 N N . VAL B 1 442 ? -6.246 -0.045 2.18 1 92.06 442 VAL B N 1
ATOM 7735 C CA . VAL B 1 442 ? -5.289 -1.103 1.866 1 92.06 442 VAL B CA 1
ATOM 7736 C C . VAL B 1 442 ? -5.855 -2.455 2.295 1 92.06 442 VAL B C 1
ATOM 7738 O O . VAL B 1 442 ? -5.809 -3.424 1.533 1 92.06 442 VAL B O 1
ATOM 7741 N N . HIS B 1 443 ? -6.488 -2.553 3.463 1 89 443 HIS B N 1
ATOM 7742 C CA . HIS B 1 443 ? -6.781 -3.861 4.035 1 89 443 HIS B CA 1
ATOM 7743 C C . HIS B 1 443 ? -8.281 -4.105 4.113 1 89 443 HIS B C 1
ATOM 7745 O O . HIS B 1 443 ? -8.727 -5.254 4.23 1 89 443 HIS B O 1
ATOM 7751 N N . TRP B 1 444 ? -9.07 -3.049 4.047 1 92.12 444 TRP B N 1
ATOM 7752 C CA . TRP B 1 444 ? -10.516 -3.168 4.211 1 92.12 444 TRP B CA 1
ATOM 7753 C C . TRP B 1 444 ? -11.258 -2.494 3.061 1 92.12 444 TRP B C 1
ATOM 7755 O O . TRP B 1 444 ? -11.094 -2.881 1.901 1 92.12 444 TRP B O 1
ATOM 7765 N N . PHE B 1 445 ? -12.055 -1.516 3.441 1 93.06 445 PHE B N 1
ATOM 7766 C CA . PHE B 1 445 ? -12.781 -0.739 2.441 1 93.06 445 PHE B CA 1
ATOM 7767 C C . PHE B 1 445 ? -12.984 0.695 2.916 1 93.06 445 PHE B C 1
ATOM 7769 O O . PHE B 1 445 ? -12.906 0.976 4.113 1 93.06 445 PHE B O 1
ATOM 7776 N N . LEU B 1 446 ? -13.055 1.518 2.074 1 95.31 446 LEU B N 1
ATOM 7777 C CA . LEU B 1 446 ? -13.422 2.914 2.277 1 95.31 446 LEU B CA 1
ATOM 7778 C C . LEU B 1 446 ? -14.508 3.338 1.289 1 95.31 446 LEU B C 1
ATOM 7780 O O . LEU B 1 446 ? -14.234 3.477 0.093 1 95.31 446 LEU B O 1
ATOM 7784 N N . ASP B 1 447 ? -15.695 3.615 1.821 1 95.06 447 ASP B N 1
ATOM 7785 C CA . ASP B 1 447 ? -16.875 3.844 0.987 1 95.06 447 ASP B CA 1
ATOM 7786 C C . ASP B 1 447 ? -17.062 5.332 0.711 1 95.06 447 ASP B C 1
ATOM 7788 O O . ASP B 1 447 ? -17.125 6.137 1.642 1 95.06 447 ASP B O 1
ATOM 7792 N N . VAL B 1 448 ? -17.125 5.648 -0.557 1 96.25 448 VAL B N 1
ATOM 7793 C CA . VAL B 1 448 ? -17.422 7.02 -0.958 1 96.25 448 VAL B CA 1
ATOM 7794 C C . VAL B 1 448 ? -18.922 7.188 -1.166 1 96.25 448 VAL B C 1
ATOM 7796 O O . VAL B 1 448 ? -19.5 6.535 -2.029 1 96.25 448 VAL B O 1
ATOM 7799 N N . TYR B 1 449 ? -19.547 8.039 -0.388 1 93.38 449 TYR B N 1
ATOM 7800 C CA . TYR B 1 449 ? -20.984 8.18 -0.487 1 93.38 449 TYR B CA 1
ATOM 7801 C C . TYR B 1 449 ? -21.359 9.391 -1.335 1 93.38 449 TYR B C 1
ATOM 7803 O O . TYR B 1 449 ? -20.625 10.375 -1.39 1 93.38 449 TYR B O 1
ATOM 7811 N N . GLU B 1 450 ? -22.406 9.328 -1.987 1 89.62 450 GLU B N 1
ATOM 7812 C CA . GLU B 1 450 ? -22.984 10.438 -2.752 1 89.62 450 GLU B CA 1
ATOM 7813 C C . GLU B 1 450 ? -23.844 11.328 -1.87 1 89.62 450 GLU B C 1
ATOM 7815 O O . GLU B 1 450 ? -23.828 12.547 -2 1 89.62 450 GLU B O 1
ATOM 7820 N N . THR B 1 451 ? -24.641 10.648 -1.08 1 86.75 451 THR B N 1
ATOM 7821 C CA . THR B 1 451 ? -25.438 11.32 -0.066 1 86.75 451 THR B CA 1
ATOM 7822 C C . THR B 1 451 ? -25.062 10.844 1.331 1 86.75 451 THR B C 1
ATOM 7824 O O . THR B 1 451 ? -24.844 9.648 1.545 1 86.75 451 THR B O 1
ATOM 7827 N N . SER B 1 452 ? -24.922 11.812 2.186 1 83.06 452 SER B N 1
ATOM 7828 C CA . SER B 1 452 ? -24.484 11.469 3.533 1 83.06 452 SER B CA 1
ATOM 7829 C C . SER B 1 452 ? -25.344 10.367 4.137 1 83.06 452 SER B C 1
ATOM 7831 O O . SER B 1 452 ? -26.578 10.492 4.184 1 83.06 452 SER B O 1
ATOM 7833 N N . PRO B 1 453 ? -24.719 9.312 4.523 1 79.19 453 PRO B N 1
ATOM 7834 C CA . PRO B 1 453 ? -25.484 8.227 5.141 1 79.19 453 PRO B CA 1
ATOM 7835 C C . PRO B 1 453 ? -26.047 8.609 6.508 1 79.19 453 PRO B C 1
ATOM 7837 O O . PRO B 1 453 ? -25.547 9.547 7.145 1 79.19 453 PRO B O 1
ATOM 7840 N N . GLU B 1 454 ? -27.141 7.945 6.895 1 73.69 454 GLU B N 1
ATOM 7841 C CA . GLU B 1 454 ? -27.75 8.203 8.188 1 73.69 454 GLU B CA 1
ATOM 7842 C C . GLU B 1 454 ? -26.781 7.926 9.328 1 73.69 454 GLU B C 1
ATOM 7844 O O . GLU B 1 454 ? -26.719 8.688 10.297 1 73.69 454 GLU B O 1
ATOM 7849 N N . VAL B 1 455 ? -26.094 6.828 9.117 1 73 455 VAL B N 1
ATOM 7850 C CA . VAL B 1 455 ? -25.078 6.484 10.102 1 73 455 VAL B CA 1
ATOM 7851 C C . VAL B 1 455 ? -23.719 6.402 9.43 1 73 455 VAL B C 1
ATOM 7853 O O . VAL B 1 455 ? -23.453 5.488 8.648 1 73 455 VAL B O 1
ATOM 7856 N N . ALA B 1 456 ? -23 7.469 9.617 1 72.81 456 ALA B N 1
ATOM 7857 C CA . ALA B 1 456 ? -21.641 7.461 9.07 1 72.81 456 ALA B CA 1
ATOM 7858 C C . ALA B 1 456 ? -20.656 6.852 10.055 1 72.81 456 ALA B C 1
ATOM 7860 O O . ALA B 1 456 ? -20.734 7.105 11.258 1 72.81 456 ALA B O 1
ATOM 7861 N N . ASP B 1 457 ? -19.891 5.785 9.523 1 80.31 457 ASP B N 1
ATOM 7862 C CA . ASP B 1 457 ? -18.844 5.188 10.336 1 80.31 457 ASP B CA 1
ATOM 7863 C C . ASP B 1 457 ? -17.453 5.574 9.805 1 80.31 457 ASP B C 1
ATOM 7865 O O . ASP B 1 457 ? -17.328 6.508 9.016 1 80.31 457 ASP B O 1
ATOM 7869 N N . GLU B 1 458 ? -16.422 5.012 10.344 1 85.94 458 GLU B N 1
ATOM 7870 C CA . GLU B 1 458 ? -15.047 5.383 10.031 1 85.94 458 GLU B CA 1
ATOM 7871 C C . GLU B 1 458 ? -14.656 4.922 8.625 1 85.94 458 GLU B C 1
ATOM 7873 O O . GLU B 1 458 ? -13.578 5.266 8.133 1 85.94 458 GLU B O 1
ATOM 7878 N N . TYR B 1 459 ? -15.633 4.293 7.941 1 90.12 459 TYR B N 1
ATOM 7879 C CA . TYR B 1 459 ? -15.352 3.771 6.609 1 90.12 459 TYR B CA 1
ATOM 7880 C C . TYR B 1 459 ? -16 4.633 5.535 1 90.12 459 TYR B C 1
ATOM 7882 O O . TYR B 1 459 ? -15.836 4.379 4.34 1 90.12 459 TYR B O 1
ATOM 7890 N N . HIS B 1 460 ? -16.688 5.684 5.949 1 91.75 460 HIS B N 1
ATOM 7891 C CA . HIS B 1 460 ? -17.422 6.516 5 1 91.75 460 HIS B CA 1
ATOM 7892 C C . HIS B 1 460 ? -16.75 7.875 4.832 1 91.75 460 HIS B C 1
ATOM 7894 O O . HIS B 1 460 ? -16.266 8.453 5.805 1 91.75 460 HIS B O 1
ATOM 7900 N N . LEU B 1 461 ? -16.75 8.352 3.652 1 95.12 461 LEU B N 1
ATOM 7901 C CA . LEU B 1 461 ? -16.391 9.734 3.375 1 95.12 461 LEU B CA 1
ATOM 7902 C C . LEU B 1 461 ? -16.984 10.195 2.049 1 95.12 461 LEU B C 1
ATOM 7904 O O . LEU B 1 461 ? -17.375 9.375 1.216 1 95.12 461 LEU B O 1
ATOM 7908 N N . SER B 1 462 ? -17.125 11.461 1.834 1 94.38 462 SER B N 1
ATOM 7909 C CA . SER B 1 462 ? -17.578 12 0.557 1 94.38 462 SER B CA 1
ATOM 7910 C C . SER B 1 462 ? -16.422 12.086 -0.444 1 94.38 462 SER B C 1
ATOM 7912 O O . SER B 1 462 ? -15.258 12 -0.065 1 94.38 462 SER B O 1
ATOM 7914 N N . PHE B 1 463 ? -16.797 12.25 -1.69 1 94.44 463 PHE B N 1
ATOM 7915 C CA . PHE B 1 463 ? -15.758 12.406 -2.707 1 94.44 463 PHE B CA 1
ATOM 7916 C C . PHE B 1 463 ? -14.938 13.672 -2.457 1 94.44 463 PHE B C 1
ATOM 7918 O O . PHE B 1 463 ? -13.727 13.672 -2.658 1 94.44 463 PHE B O 1
ATOM 7925 N N . ASN B 1 464 ? -15.594 14.703 -2.062 1 94.75 464 ASN B N 1
ATOM 7926 C CA . ASN B 1 464 ? -14.891 15.945 -1.76 1 94.75 464 ASN B CA 1
ATOM 7927 C C . ASN B 1 464 ? -13.875 15.758 -0.635 1 94.75 464 ASN B C 1
ATOM 7929 O O . ASN B 1 464 ? -12.773 16.297 -0.694 1 94.75 464 ASN B O 1
ATOM 7933 N N . GLU B 1 465 ? -14.305 15.039 0.358 1 95.31 465 GLU B N 1
ATOM 7934 C CA . GLU B 1 465 ? -13.391 14.758 1.458 1 95.31 465 GLU B CA 1
ATOM 7935 C C . GLU B 1 465 ? -12.195 13.938 0.983 1 95.31 465 GLU B C 1
ATOM 7937 O O . GLU B 1 465 ? -11.062 14.164 1.416 1 95.31 465 GLU B O 1
ATOM 7942 N N . LEU B 1 466 ? -12.461 12.953 0.122 1 97.38 466 LEU B N 1
ATOM 7943 C CA . LEU B 1 466 ? -11.391 12.125 -0.423 1 97.38 466 LEU B CA 1
ATOM 7944 C C . LEU B 1 466 ? -10.398 12.977 -1.206 1 97.38 466 LEU B C 1
ATOM 7946 O O . LEU B 1 466 ? -9.188 12.828 -1.046 1 97.38 466 LEU B O 1
ATOM 7950 N N . GLU B 1 467 ? -10.867 13.836 -2.051 1 96.81 467 GLU B N 1
ATOM 7951 C CA . GLU B 1 467 ? -9.992 14.711 -2.83 1 96.81 467 GLU B CA 1
ATOM 7952 C C . GLU B 1 467 ? -9.219 15.664 -1.927 1 96.81 467 GLU B C 1
ATOM 7954 O O . GLU B 1 467 ? -8.031 15.922 -2.156 1 96.81 467 GLU B O 1
ATOM 7959 N N . GLU B 1 468 ? -9.852 16.203 -0.923 1 96.12 468 GLU B N 1
ATOM 7960 C CA . GLU B 1 468 ? -9.188 17.078 0.032 1 96.12 468 GLU B CA 1
ATOM 7961 C C . GLU B 1 468 ? -8.055 16.359 0.753 1 96.12 468 GLU B C 1
ATOM 7963 O O . GLU B 1 468 ? -6.992 16.938 0.994 1 96.12 468 GLU B O 1
ATOM 7968 N N . ASP B 1 469 ? -8.359 15.141 1.175 1 97.69 469 ASP B N 1
ATOM 7969 C CA . ASP B 1 469 ? -7.316 14.336 1.809 1 97.69 469 ASP B CA 1
ATOM 7970 C C . ASP B 1 469 ? -6.109 14.172 0.888 1 97.69 469 ASP B C 1
ATOM 7972 O O . ASP B 1 469 ? -4.965 14.289 1.331 1 97.69 469 ASP B O 1
ATOM 7976 N N . VAL B 1 470 ? -6.387 13.859 -0.371 1 98.19 470 VAL B N 1
ATOM 7977 C CA . VAL B 1 470 ? -5.32 13.656 -1.347 1 98.19 470 VAL B CA 1
ATOM 7978 C C . VAL B 1 470 ? -4.512 14.945 -1.504 1 98.19 470 VAL B C 1
ATOM 7980 O O . VAL B 1 470 ? -3.281 14.914 -1.513 1 98.19 470 VAL B O 1
ATOM 7983 N N . GLN B 1 471 ? -5.164 16.047 -1.604 1 96.94 471 GLN B N 1
ATOM 7984 C CA . GLN B 1 471 ? -4.477 17.328 -1.704 1 96.94 471 GLN B CA 1
ATOM 7985 C C . GLN B 1 471 ? -3.611 17.578 -0.474 1 96.94 471 GLN B C 1
ATOM 7987 O O . GLN B 1 471 ? -2.467 18.016 -0.596 1 96.94 471 GLN B O 1
ATOM 7992 N N . ARG B 1 472 ? -4.18 17.312 0.645 1 96.88 472 ARG B N 1
ATOM 7993 C CA . ARG B 1 472 ? -3.447 17.484 1.896 1 96.88 472 ARG B CA 1
ATOM 7994 C C . ARG B 1 472 ? -2.223 16.578 1.943 1 96.88 472 ARG B C 1
ATOM 7996 O O . ARG B 1 472 ? -1.147 17 2.375 1 96.88 472 ARG B O 1
ATOM 8003 N N . LEU B 1 473 ? -2.381 15.391 1.515 1 98.38 473 LEU B N 1
ATOM 8004 C CA . LEU B 1 473 ? -1.284 14.43 1.546 1 98.38 473 LEU B CA 1
ATOM 8005 C C . LEU B 1 473 ? -0.168 14.844 0.594 1 98.38 473 LEU B C 1
ATOM 8007 O O . LEU B 1 473 ? 1.01 14.609 0.872 1 98.38 473 LEU B O 1
ATOM 8011 N N . PHE B 1 474 ? -0.529 15.438 -0.569 1 97.81 474 PHE B N 1
ATOM 8012 C CA . PHE B 1 474 ? 0.494 15.992 -1.448 1 97.81 474 PHE B CA 1
ATOM 8013 C C . PHE B 1 474 ? 1.331 17.031 -0.715 1 97.81 474 PHE B C 1
ATOM 8015 O O . PHE B 1 474 ? 2.562 17.016 -0.788 1 97.81 474 PHE B O 1
ATOM 8022 N N . LEU B 1 475 ? 0.669 17.859 0.005 1 95.81 475 LEU B N 1
ATOM 8023 C CA . LEU B 1 475 ? 1.354 18.938 0.72 1 95.81 475 LEU B CA 1
ATOM 8024 C C . LEU B 1 475 ? 2.193 18.375 1.864 1 95.81 475 LEU B C 1
ATOM 8026 O O . LEU B 1 475 ? 3.309 18.844 2.105 1 95.81 475 LEU B O 1
ATOM 8030 N N . ILE B 1 476 ? 1.63 17.422 2.584 1 97.81 476 ILE B N 1
ATOM 8031 C CA . ILE B 1 476 ? 2.348 16.781 3.68 1 97.81 476 ILE B CA 1
ATOM 8032 C C . ILE B 1 476 ? 3.604 16.094 3.145 1 97.81 476 ILE B C 1
ATOM 8034 O O . ILE B 1 476 ? 4.676 16.203 3.742 1 97.81 476 ILE B O 1
ATOM 8038 N N . SER B 1 477 ? 3.451 15.383 2.031 1 97.81 477 SER B N 1
ATOM 8039 C CA . SER B 1 477 ? 4.59 14.703 1.424 1 97.81 477 SER B CA 1
ATOM 8040 C C . SER B 1 477 ? 5.668 15.695 1.008 1 97.81 477 SER B C 1
ATOM 8042 O O . SER B 1 477 ? 6.855 15.469 1.248 1 97.81 477 SER B O 1
ATOM 8044 N N . LYS B 1 478 ? 5.266 16.734 0.374 1 95.94 478 LYS B N 1
ATOM 8045 C CA . LYS B 1 478 ? 6.207 17.766 -0.024 1 95.94 478 LYS B CA 1
ATOM 8046 C C . LYS B 1 478 ? 6.902 18.375 1.191 1 95.94 478 LYS B C 1
ATOM 8048 O O . LYS B 1 478 ? 8.109 18.609 1.166 1 95.94 478 LYS B O 1
ATOM 8053 N N . ALA B 1 479 ? 6.145 18.641 2.244 1 96.19 479 ALA B N 1
ATOM 8054 C CA . ALA B 1 479 ? 6.707 19.188 3.48 1 96.19 479 ALA B CA 1
ATOM 8055 C C . ALA B 1 479 ? 7.758 18.234 4.055 1 96.19 479 ALA B C 1
ATOM 8057 O O . ALA B 1 479 ? 8.844 18.672 4.441 1 96.19 479 ALA B O 1
ATOM 8058 N N . ALA B 1 480 ? 7.414 16.984 4.098 1 97.62 480 ALA B N 1
ATOM 8059 C CA . ALA B 1 480 ? 8.352 15.99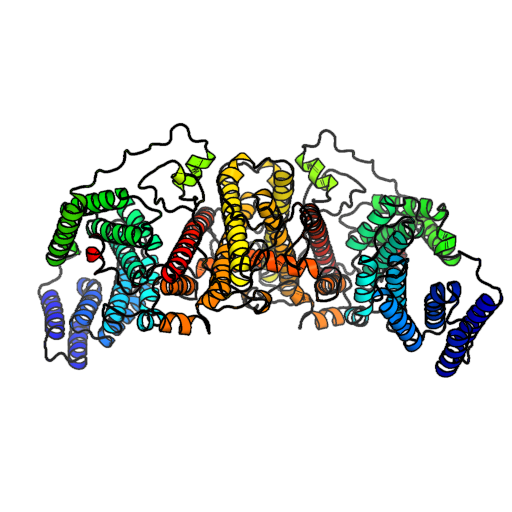2 4.621 1 97.62 480 ALA B CA 1
ATOM 8060 C C . ALA B 1 480 ? 9.648 15.984 3.82 1 97.62 480 ALA B C 1
ATOM 8062 O O . ALA B 1 480 ? 10.734 15.867 4.391 1 97.62 480 ALA B O 1
ATOM 8063 N N . LEU B 1 481 ? 9.508 16.109 2.531 1 96.81 481 LEU B N 1
ATOM 8064 C CA . LEU B 1 481 ? 10.688 16.109 1.668 1 96.81 481 LEU B CA 1
ATOM 8065 C C . LEU B 1 481 ? 11.523 17.359 1.892 1 96.81 481 LEU B C 1
ATOM 8067 O O . LEU B 1 481 ? 12.758 17.297 1.857 1 96.81 481 LEU B O 1
ATOM 8071 N N . PHE B 1 482 ? 10.859 18.453 2.084 1 94.25 482 PHE B N 1
ATOM 8072 C CA . PHE B 1 482 ? 11.57 19.688 2.4 1 94.25 482 PHE B CA 1
ATOM 8073 C C . PHE B 1 482 ? 12.336 19.547 3.709 1 94.25 482 PHE B C 1
ATOM 8075 O O . PHE B 1 482 ? 13.492 19.984 3.805 1 94.25 482 PHE B O 1
ATOM 8082 N N . TYR B 1 483 ? 11.703 19.047 4.734 1 95.44 483 TYR B N 1
ATOM 8083 C CA . TYR B 1 483 ? 12.352 18.875 6.027 1 95.44 483 TYR B CA 1
ATOM 8084 C C . TYR B 1 483 ? 13.531 17.922 5.934 1 95.44 483 TYR B C 1
ATOM 8086 O O . TYR B 1 483 ? 14.562 18.125 6.582 1 95.44 483 TYR B O 1
ATOM 8094 N N . LEU B 1 484 ? 13.336 16.875 5.133 1 95.69 484 LEU B N 1
ATOM 8095 C CA . LEU B 1 484 ? 14.43 15.938 4.906 1 95.69 484 LEU B CA 1
ATOM 8096 C C . LEU B 1 484 ? 15.617 16.641 4.25 1 95.69 484 LEU B C 1
ATOM 8098 O O . LEU B 1 484 ? 16.766 16.469 4.688 1 95.69 484 LEU B O 1
ATOM 8102 N N . GLN B 1 485 ? 15.312 17.344 3.197 1 94 485 GLN B N 1
ATOM 8103 C CA . GLN B 1 485 ? 16.375 18.062 2.492 1 94 485 GLN B CA 1
ATOM 8104 C C . GLN B 1 485 ? 17.109 19.016 3.428 1 94 485 GLN B C 1
ATOM 8106 O O . GLN B 1 485 ? 18.344 19.047 3.434 1 94 485 GLN B O 1
ATOM 8111 N N . ALA B 1 486 ? 16.391 19.781 4.188 1 91.19 486 ALA B N 1
ATOM 8112 C CA . ALA B 1 486 ? 16.984 20.734 5.121 1 91.19 486 ALA B CA 1
ATOM 8113 C C . ALA B 1 486 ? 17.797 20.016 6.191 1 91.19 486 ALA B C 1
ATOM 8115 O O . ALA B 1 486 ? 18.844 20.531 6.637 1 91.19 486 ALA B O 1
ATOM 8116 N N . ALA B 1 487 ? 17.328 18.906 6.625 1 91.56 487 ALA B N 1
ATOM 8117 C CA . ALA B 1 487 ? 18.062 18.109 7.617 1 91.56 487 ALA B CA 1
ATOM 8118 C C . ALA B 1 487 ? 19.406 17.641 7.066 1 91.56 487 ALA B C 1
ATOM 8120 O O . ALA B 1 487 ? 20.422 17.703 7.758 1 91.56 487 ALA B O 1
ATOM 8121 N N . VAL B 1 488 ? 19.391 17.156 5.867 1 91.5 488 VAL B N 1
ATOM 8122 C CA . VAL B 1 488 ? 20.609 16.688 5.238 1 91.5 488 VAL B CA 1
ATOM 8123 C C . VAL B 1 488 ? 21.578 17.859 5.039 1 91.5 488 VAL B C 1
ATOM 8125 O O . VAL B 1 488 ? 22.766 17.734 5.297 1 91.5 488 VAL B O 1
ATOM 8128 N N . GLU B 1 489 ? 21.062 18.969 4.59 1 87.94 489 GLU B N 1
ATOM 8129 C CA . GLU B 1 489 ? 21.859 20.172 4.363 1 87.94 489 GLU B CA 1
ATOM 8130 C C . GLU B 1 489 ? 22.516 20.656 5.66 1 87.94 489 GLU B C 1
ATOM 8132 O O . GLU B 1 489 ? 23.625 21.188 5.648 1 87.94 489 GLU B O 1
ATOM 8137 N N . SER B 1 490 ? 21.875 20.5 6.711 1 83.38 490 SER B N 1
ATOM 8138 C CA . SER B 1 490 ? 22.375 20.969 8 1 83.38 490 SER B CA 1
ATOM 8139 C C . SER B 1 490 ? 23.609 20.188 8.445 1 83.38 490 SER B C 1
ATOM 8141 O O . SER B 1 490 ? 24.375 20.641 9.289 1 83.38 490 SER B O 1
ATOM 8143 N N . GLN B 1 491 ? 23.781 19.047 7.879 1 79.38 491 GLN B N 1
ATOM 8144 C CA . GLN B 1 491 ? 24.969 18.25 8.211 1 79.38 491 GLN B CA 1
ATOM 8145 C C . GLN B 1 491 ? 26.203 18.781 7.52 1 79.38 491 GLN B C 1
ATOM 8147 O O . GLN B 1 491 ? 27.328 18.5 7.941 1 79.38 491 GLN B O 1
ATOM 8152 N N . THR B 1 492 ? 26.078 19.312 6.348 1 68.44 492 THR B N 1
ATOM 8153 C CA . THR B 1 492 ? 27.219 19.797 5.578 1 68.44 492 THR B CA 1
ATOM 8154 C C . THR B 1 492 ? 27.562 21.234 5.977 1 68.44 492 THR B C 1
ATOM 8156 O O . THR B 1 492 ? 28.734 21.625 5.91 1 68.44 492 THR B O 1
ATOM 8159 N N . SER B 1 493 ? 26.594 22.047 5.914 1 59 493 SER B N 1
ATOM 8160 C CA . SER B 1 493 ? 26.812 23.484 6.109 1 59 493 SER B CA 1
ATOM 8161 C C . SER B 1 493 ? 27.125 23.797 7.566 1 59 493 SER B C 1
ATOM 8163 O O . SER B 1 493 ? 26.641 23.125 8.469 1 59 493 SER B O 1
ATOM 8165 N N . LYS B 1 494 ? 28.438 24.172 7.941 1 46.31 494 LYS B N 1
ATOM 8166 C CA . LYS B 1 494 ? 28.75 24.812 9.211 1 46.31 494 LYS B CA 1
ATOM 8167 C C . LYS B 1 494 ? 27.641 25.797 9.609 1 46.31 494 LYS B C 1
ATOM 8169 O O . LYS B 1 494 ? 27.875 26.688 10.43 1 46.31 494 LYS B O 1
ATOM 8174 N N . ILE B 1 495 ? 26.672 25.906 8.867 1 44.91 495 ILE B N 1
ATOM 8175 C CA . ILE B 1 495 ? 25.688 26.844 9.375 1 44.91 495 ILE B CA 1
ATOM 8176 C C . ILE B 1 495 ? 25.188 26.391 10.742 1 44.91 495 ILE B C 1
ATOM 8178 O O . ILE B 1 495 ? 24.812 25.234 10.922 1 44.91 495 ILE B O 1
ATOM 8182 N N . SER B 1 496 ? 25.609 26.922 11.75 1 38.56 496 SER B N 1
ATOM 8183 C CA . SER B 1 496 ? 25.297 26.719 13.156 1 38.56 496 SER B CA 1
ATOM 8184 C C . SER B 1 496 ? 23.812 26.422 13.359 1 38.56 496 SER B C 1
ATOM 8186 O O . SER B 1 496 ? 22.969 27.25 13 1 38.56 496 SER B O 1
ATOM 8188 N N . SER B 1 497 ? 23.359 25.297 13.195 1 41.56 497 SER B N 1
ATOM 8189 C CA . SER B 1 497 ? 22.094 24.641 13.5 1 41.56 497 SER B CA 1
ATOM 8190 C C . SER B 1 497 ? 21.375 25.359 14.641 1 41.56 497 SER B C 1
ATOM 8192 O O . SER B 1 497 ? 20.234 25.016 14.969 1 41.56 497 SER B O 1
ATOM 8194 N N . ASP B 1 498 ? 22.094 26.125 15.367 1 40.25 498 ASP B N 1
ATOM 8195 C CA . ASP B 1 498 ? 21.578 26.625 16.641 1 40.25 498 ASP B CA 1
ATOM 8196 C C . ASP B 1 498 ? 20.609 27.781 16.406 1 40.25 498 ASP B C 1
ATOM 8198 O O . ASP B 1 498 ? 20.297 28.516 17.344 1 40.25 498 ASP B O 1
ATOM 8202 N N . LEU B 1 499 ? 20.391 28.281 15.203 1 39.16 499 LEU B N 1
ATOM 8203 C CA . LEU B 1 499 ? 19.641 29.531 15.25 1 39.16 499 LEU B CA 1
ATOM 8204 C C . LEU B 1 499 ? 18.141 29.266 15.383 1 39.16 499 LEU B C 1
ATOM 8206 O O . LEU B 1 499 ? 17.531 28.656 14.508 1 39.16 499 LEU B O 1
ATOM 8210 N N . PRO B 1 500 ? 17.703 29.281 16.484 1 41.44 500 PRO B N 1
ATOM 8211 C CA . PRO B 1 500 ? 16.234 29.344 16.594 1 41.44 500 PRO B CA 1
ATOM 8212 C C . PRO B 1 500 ? 15.625 30.406 15.68 1 41.44 500 PRO B C 1
ATOM 8214 O O . PRO B 1 500 ? 16.312 31.328 15.25 1 41.44 500 PRO B O 1
ATOM 8217 N N . LEU B 1 501 ? 14.398 30.297 15.133 1 42.75 501 LEU B N 1
ATOM 8218 C CA . LEU B 1 501 ? 13.664 31.25 14.305 1 42.75 501 LEU B CA 1
ATOM 8219 C C . LEU B 1 501 ? 13.977 32.688 14.727 1 42.75 501 LEU B C 1
ATOM 8221 O O . LEU B 1 501 ? 14.094 33.562 13.883 1 42.75 501 LEU B O 1
ATOM 8225 N N . GLY B 1 502 ? 14.109 33.062 15.922 1 37.56 502 GLY B N 1
ATOM 8226 C CA . GLY B 1 502 ? 14.133 34.469 16.344 1 37.56 502 GLY B CA 1
ATOM 8227 C C . GLY B 1 502 ? 15.422 35.188 15.992 1 37.56 502 GLY B C 1
ATOM 8228 O O . GLY B 1 502 ? 15.438 36.406 15.852 1 37.56 502 GLY B O 1
ATOM 8229 N N . GLU B 1 503 ? 16.562 34.562 16.094 1 37.44 503 GLU B N 1
ATOM 8230 C CA . GLU B 1 503 ? 17.797 35.375 16.094 1 37.44 503 GLU B CA 1
ATOM 8231 C C . GLU B 1 503 ? 18.422 35.406 14.695 1 37.44 503 GLU B C 1
ATOM 8233 O O . GLU B 1 503 ? 19.562 35.844 14.539 1 37.44 503 GLU B O 1
ATOM 8238 N N . MET B 1 504 ? 17.891 34.938 13.781 1 36.62 504 MET B N 1
ATOM 8239 C CA . MET B 1 504 ? 18.578 34.75 12.516 1 36.62 504 MET B CA 1
ATOM 8240 C C . MET B 1 504 ? 18.75 36.062 11.773 1 36.62 504 MET B C 1
ATOM 8242 O O . MET B 1 504 ? 19.203 36.094 10.633 1 36.62 504 MET B O 1
ATOM 8246 N N . THR B 1 505 ? 18.281 37.125 12.195 1 34.03 505 THR B N 1
ATOM 8247 C CA . THR B 1 505 ? 18.5 38.344 11.453 1 34.03 505 THR B CA 1
ATOM 8248 C C . THR B 1 505 ? 19.984 38.594 11.227 1 34.03 505 THR B C 1
ATOM 8250 O O . THR B 1 505 ? 20.375 39.438 10.438 1 34.03 505 THR B O 1
ATOM 8253 N N . ALA B 1 506 ? 20.875 38.031 11.984 1 34.28 506 ALA B N 1
ATOM 8254 C CA . ALA B 1 506 ? 22.266 38.469 11.945 1 34.28 506 ALA B CA 1
ATOM 8255 C C . ALA B 1 506 ? 23 37.906 10.727 1 34.28 506 ALA B C 1
ATOM 8257 O O . ALA B 1 506 ? 24.047 38.406 10.328 1 34.28 506 ALA B O 1
ATOM 8258 N N . GLY B 1 507 ? 22.562 36.812 10.164 1 32.31 507 GLY B N 1
ATOM 8259 C CA . GLY B 1 507 ? 23.422 36.25 9.133 1 32.31 507 GLY B CA 1
ATOM 8260 C C . GLY B 1 507 ? 23.203 36.906 7.77 1 32.31 507 GLY B C 1
ATOM 8261 O O . GLY B 1 507 ? 23.766 36.438 6.77 1 32.31 507 GLY B O 1
ATOM 8262 N N . LEU B 1 508 ? 22.234 37.531 7.516 1 31.33 508 LEU B N 1
ATOM 8263 C CA . LEU B 1 508 ? 22.094 38.25 6.254 1 31.33 508 LEU B CA 1
ATOM 8264 C C . LEU B 1 508 ? 23.234 39.25 6.07 1 31.33 508 LEU B C 1
ATOM 8266 O O . LEU B 1 508 ? 23.234 40.031 5.113 1 31.33 508 LEU B O 1
ATOM 8270 N N . GLN B 1 509 ? 24.234 39.438 7 1 25.34 509 GLN B N 1
ATOM 8271 C CA . GLN B 1 509 ? 25.328 40.344 6.641 1 25.34 509 GLN B CA 1
ATOM 8272 C C . GLN B 1 509 ? 26.219 39.719 5.578 1 25.34 509 GLN B C 1
ATOM 8274 O O . GLN B 1 509 ? 26.578 38.531 5.668 1 25.34 509 GLN B O 1
#

Nearest PDB structures (foldseek):
  7ep7-assembly1_A  TM=5.123E-01  e=7.432E-02  Mus musculus
  3sf4-assembly1_A  TM=4.710E-01  e=1.513E-01  Homo sapiens
  2j9q-assembly1_A  TM=3.138E-01  e=8.265E-01  Homo sapiens
  6xns-assembly1_B  TM=2.575E-01  e=6.784E-01  synthetic construct
  7ep7-assembly1_A  TM=5.167E-01  e=5.785E-02  Mus musculus

Foldseek 3Di:
DPDDDPVLVVLLVVLLVLLLDPPRDPVVSVVSVVVVCVVCVPPPVCLVCVLVSLLNSCLNNVPLVSLVVSLVSLVVQLVVVPHPPNLVSLLSNLVSLVSNLCSVAPPPGFLLSLLPRCSLLLSLQSLLPRDDDDPCVSNLVSLQSNLVSLQSLVLLLVSLVSLVVSCVVPVQQLSSLLVNLLSLVVLCVLPVVADDCLSLVSSLVSLVSSLPGPCNCVVVNPVRSVVSVVVSVLSCVLCVPPDHDDADDDPPDDPLQVVCLVLVLELGSCPNSGDDPCSRHRDDDFPQDDDPPADDDDPRHHPLVVLLVVLVVVLVVLSVVLSVLLVCLVPDDCVVVQVVDDDDDPPQQFDDDPSLVSLLVSLLSLQVLLQSLCVSCCCRVVVDDPVPDDPPGGNLCLQDPPNSVSCSVVSASLSSSSSVLSVQCDPSGNNVLSVVQNCCSPPNAATAGPDDGPDDDSRYDHPVVSVVSSSVSSSSSSSSSSSSSSRSVVVPDPPPSPDRSPPPSPPSD/DPDDDPVLVVLLVVLLVLLLDPPRDPVVSVVSVVVVCVVCVPPPVCLVCVLVSLLNSCLNNVPLVSLVVSLVSLVVQVVVVPHPPNLVSLLSNLVSLVSNLCSVAPPPGFLLSLLPRCSLLLSLQSLLPRDDDDPCVSNLVSLQSNLVSLQSLVLLLVSLVSLVVSCVVPVLQLSSLLVNLLSLVVLCVLPVVADDCLSLVSSLVSLVSSLVGPCNCVPVNPVRSVVSVVVSVLSCVLCVPPDHDDADDDPDDDPLQVVCLVLVLELGSCPNSGDDPCSRHRDDDFPQDDDPPADDDDPRHHPLVVLLVVLVVVLVVLSVVLSVLLVCLVPDDCVVVQVVDDDDDPPQQFDDDPSLVSLLVSLLSLQVLLQSLCVSCCCRVVVDDPVPDDPPGGNLCLQDPPNSVSCSVVSASLSSSSSVLSVQCDPSGNNVLSVVQNCCSPPNAATAGPDDGPDDDSRYDHPVVSVVSSSVSSSSSSSSSSSSSSRSVVVPDPPPSPDRSPPPSPPSD

Solvent-accessible surface area (backbone atoms only — not comparable to full-atom values): 54751 Å² total; per-residue (Å²): 126,81,78,78,51,69,69,57,52,49,52,52,47,50,52,41,50,45,26,66,35,94,79,54,44,73,66,59,48,51,52,52,48,50,52,48,49,63,74,40,67,82,37,66,61,49,68,72,41,47,51,60,50,40,36,50,20,12,59,66,47,65,32,61,67,46,31,50,51,26,41,53,53,50,54,56,44,60,72,43,79,82,47,78,60,58,42,55,53,33,34,48,43,15,49,46,36,38,49,45,33,46,67,76,49,47,84,88,60,49,50,61,52,53,78,71,44,61,42,52,51,47,15,37,26,31,22,68,66,32,51,86,55,97,75,43,55,65,32,40,50,25,40,40,52,38,20,52,54,30,42,75,41,46,32,43,66,58,17,42,53,36,27,49,53,37,36,71,77,38,78,56,46,11,62,38,33,36,50,34,17,53,43,38,47,51,51,41,67,72,32,55,92,67,51,59,74,47,48,50,52,52,18,45,51,28,29,54,53,15,74,67,24,82,45,24,45,78,72,55,28,68,65,44,50,53,50,50,48,52,51,39,51,53,52,50,60,73,42,64,90,59,75,74,69,79,83,49,75,89,73,86,63,56,68,66,58,50,50,33,58,76,67,66,65,52,50,42,79,53,84,77,79,59,45,55,87,65,55,71,22,27,72,64,73,56,63,77,79,73,63,89,85,49,67,57,40,70,80,69,28,26,62,54,50,44,52,40,50,49,36,49,38,41,39,52,21,41,50,53,28,36,50,50,49,52,56,48,54,76,68,56,82,57,66,77,64,46,68,32,51,66,71,77,88,62,74,58,49,57,57,83,36,48,58,59,32,48,50,52,49,38,45,49,46,43,50,28,40,41,17,32,52,38,43,36,49,40,24,67,77,66,66,48,56,84,86,74,54,65,93,81,67,43,37,60,54,44,74,30,89,69,46,48,63,49,38,40,72,64,43,37,45,32,54,41,20,50,30,54,55,39,52,30,43,36,90,81,26,69,40,19,64,58,51,52,45,47,48,24,58,46,43,46,38,62,44,35,30,82,45,88,49,95,75,73,56,92,42,53,43,39,60,68,54,52,53,49,49,40,53,48,41,51,51,50,42,51,39,50,49,50,32,49,26,45,38,43,41,52,72,71,45,84,59,69,70,73,60,54,88,83,66,54,77,67,68,80,113,127,81,77,74,51,70,68,57,51,51,52,52,47,49,50,42,50,44,26,65,34,93,80,54,45,73,68,58,48,51,53,52,47,51,53,50,49,63,74,40,66,85,36,65,61,50,69,72,40,46,52,60,50,40,34,51,20,12,58,66,48,66,33,61,67,46,32,49,52,26,41,53,53,50,55,56,44,59,72,44,80,83,47,79,59,57,44,56,53,33,36,48,41,16,50,46,36,37,49,43,34,45,66,77,49,48,83,88,58,50,49,60,52,54,78,72,45,60,40,52,51,46,14,36,27,31,23,67,66,32,50,86,54,95,75,42,54,63,32,40,50,24,39,40,53,39,21,52,53,31,43,74,41,46,32,42,65,58,17,43,53,36,26,49,53,36,34,71,77,38,80,55,48,11,62,36,33,36,50,34,17,54,45,40,47,50,51,41,67,72,33,56,92,67,50,58,74,45,46,51,53,51,20,45,52,27,27,54,52,16,75,66,25,84,44,24,47,78,74,55,29,68,66,44,50,51,50,49,48,52,52,39,51,53,51,51,60,72,44,64,91,59,76,76,69,80,81,48,76,89,74,86,62,56,68,66,58,50,49,33,59,76,66,64,65,52,48,42,80,55,86,77,80,58,43,54,89,64,55,71,23,27,70,64,72,54,64,76,78,71,63,88,85,49,66,59,40,69,80,70,27,27,61,53,50,43,52,39,49,49,35,48,38,40,38,52,22,42,51,54,27,37,50,51,49,53,56,48,53,76,69,57,83,56,66,78,64,47,68,31,51,65,72,76,86,61,73,58,50,57,58,84,37,48,59,58,32,50,52,51,49,35,45,49,47,43,51,28,40,42,16,32,52,37,45,36,48,38,24,67,76,67,66,48,56,83,86,72,53,65,92,82,65,42,39,62,53,45,72,29,88,69,46,50,61,50,38,39,72,64,40,39,44,31,53,42,21,51,31,53,54,39,52,29,42,35,89,82,27,71,40,19,63,59,52,53,47,48,50,23,57,47,41,48,40,63,45,34,30,80,46,87,49,95,75,74,57,92,40,55,44,41,60,68,54,52,52,50,50,42,55,48,40,53,52,50,41,51,39,50,50,50,31,49,26,45,37,44,41,53,71,70,46,83,61,70,72,74,60,54,89,83,66,52,77,67,68,80,111

Secondary structure (DSSP, 8-state):
-PPPPHHHHHHHHHHHHHHHSTT--HHHHHHHHHHHHHHTTT-HHHHHHHHHHHHHHHHHTT-HHHHHHHHHHHHHHHHSTT-S-HHHHHHHHHHHHHHHHHHHSPSSPPHHHHTT-HHHHHHHHHHHH----SS-HHHHHHHHHHHHHHHHTT-HHHHHHHHHHHHHH-TT-HHHHHHHHHHHHHHHHHTGGGS-THHHHHHHHHHHHHHT-SSHHHHHHHHHHHHHHHHHHHHHHHTTT--PPPP----S--HHHHHHHHTT---SS--SSS--GGGGSB---------TTSPEETTTEEHHHHHHHHHHHHHHHHHHHHHHHHHHHHH---HHHHTTB-PPP-SSSB---HHHHHHHHHHHHHHHHHHHHHHHHHHHHH---GGGS-TT--GGGGGSTTHHHHHHHHT-HHHHHHHHHHHTTSTTSTTHHHHHHHHHHHHS--EEESS--SS--TTEEEHHHHHHHHHHHHHHHHHHHHHHHHHHHHHHS-S-TT--GGGGGGGG-/--PPPHHHHHHHHHHHHHHHSTT--HHHHHHHHHHHHHHTTT-HHHHHHHHHHHHHHHHHHT-HHHHHHHHHHHHHHHHSTT-S-HHHHHHHHHHHHHHHHHHHSPSSPPHHHHTT-HHHHHHHHHHHH----SS-HHHHHHHHHHHHHHHHTT-HHHHHHHHHHHHHH-TT-HHHHHHHHHHHHHHHHHTGGGS-THHHHHHHHHHHHHHH-SSHHHHHHHHHHHHHHHHHHHHHHHTTT--PPPP----S--HHHHHHHHTT---SS--SSS--GGGGSB---------TTSPEETTTEEHHHHHHHHHHHHHHHHHHHHHHHHHHHHH---HHHHTTB-PPP-SSSB---HHHHHHHHHHHHHHHHHHHHHHHHHHHTT---GGGS-TT--GGGGGSTTHHHHHHHHT-HHHHHHHHHHHTTSTTSTTHHHHHHHHHHHHS--EEESS--SS--TTEEEHHHHHHHHHHHHHHHHHHHHHHHHHHHHHHS---TT--GGGGGGGG-

InterPro domains:
  IPR011990 Tetratricopeptide-like helical domain superfamily [G3DSA:1.25.40.10] (28-259)
  IPR011990 Tetratricopeptide-like helical domain superfamily [SSF48452] (113-209)
  IPR040826 LA2681-like HEPN domain [PF18733] (308-490)

pLDDT: mean 87.98, std 12.32, range [25.34, 98.44]

Sequence (1018 aa):
MRPISSKILNAFKDLIDLAQSPLFSENDFFKRLGKYDLEFQNDQNYNLNIEGVIANAGSDAESITVLNAAIGRIKKKIKDDSTPNVNKRLYDIGNMIHSKASILYPYPAKVSVLIDSKEYSEARAYYAKVKNDHSFIQLAMAKTNSANILDQFGRNYESILLYDEVIAIDPDFGMSLANKAKALIYYYALNIDNTSVDLLFSAKQLYEKALKSRDLEAIGGIEAVKYFQEQHDELSKSLENFQPAPTYTPKDQIPYLTFCQSKNLFLNHHFGYSFNADSFTDNMYPPFFQSAEEETVNGGFSKGVYFCTRLYNQILEEFSTARILYFETTRNNFSDKNQITHYIYTYDSTKNSIANGLFKSIYTKLFNILDKVAAIVYIYFLKYEPGDFPSTFGFDWLLKEPFTPKIKSEQNYQLLALNSLAMDFQTGFIYHHLRVRRNNIVHWFLDVYETSPEVADEYHLSFNELEEDVQRLFLISKAALFYLQA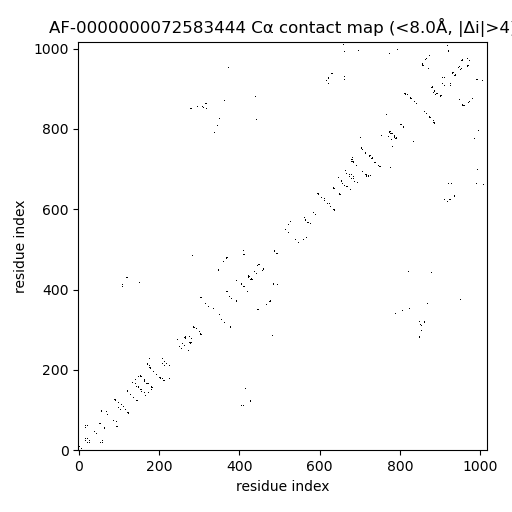AVESQTSKISSDLPLGEMTAGLQMRPISSKILNAFKDLIDLAQSPLFSENDFFKRLGKYDLEFQNDQNYNLNIEGVIANAGSDAESITVLNAAIGRIKKKIKDDSTPNVNKRLYDIGNMIHSKASILYPYPAKVSVLIDSKEYSEARAYYAKVKNDHSFIQLAMAKTNSANILDQFGRNYESILLYDEVIAIDPDFGMSLANKAKALIYYYALNIDNTSVDLLFSAKQLYEKALKSRDLEAIGGIEAVKYFQEQHDELSKSLENFQPAPTYTPKDQIPYLTFCQSKNLFLNHHFGYSFNADSFTDNMYPPFFQSAEEETVNGGFSKGVYFCTRLYNQILEEFSTARILYFETTRNNFSDKNQITHYIYTYDSTKNSIANGLFKSIYTKLFNILDKVAAIVYIYFLKYEPGDFPSTFGFDWLLKEPFTPKIKSEQNYQLLALNSLAMDFQTGFIYHHLRVRRNNIVHWFLDVYETSPEVADEYHLSFNELEEDVQRLFLISKAALFYLQAAVESQTSKISSDLPLGEMTAGLQ

Radius of gyration: 35.21 Å; Cα contacts (8 Å, |Δi|>4): 1340; chains: 2; bounding box: 70×107×81 Å

Organism: Leptospira interrogans serogroup Icterohaemorrhagiae serovar Lai (strain 56601) (NCBI:txid189518)